Protein AF-A0A812I6J6-F1 (afdb_monomer_lite)

Sequence (814 aa):
MPIHSHSGHFYTEDLEQVRRELLAEGHCPKVVMRSLSEWRCLRLRVRGGEDCVISAFHEDLDVLQAWMGRLGLPYCGQRLAGAASEVFLHLLKARRDPPGSRQALLAEQDHQCKLCAAPITATTCELDHIVPVHQSFAAQAQNLQALCLECHRNKTALESSHATTLESRFSRRAYEQYVESPRLPPLVFKLNSHKPDHICHGIDVVRCRKNGLAHAKFPAPIFCPKDNVEQAREGHLADLTYVRLREDGRWAAFKQLPYVGQGWYAKPAVAYMLEKGLATWSDFVYSLDATAHVDQESVAQALQKMEAAWPEGEEHYAKLSVNALIGLWARNMNLIYTMRTSNHQFDGSGCQHRELFLDAAGGMHWDHIYVTQLLSNRSCRPVHDFVMASEYVAVSRIRDALATVPSRYLKAVKTDCVVFQDLPKKFQGLVDSLVRERHPDGTPVYRCEEVKGLEGQYRIPRIEAEWMCNIDAWKVAEDPVLHCLEGGSLLLTGYPGTGKTHLARQIVTALREEGYKVKIITKTHSSVQNFGMQAETADHWVRSTVRNGYCNIDWLVVEEITQLDTGLWNDIACVSMNRKVKFLLLGDFRQFPAVMDNFAGTPVQRELKHCQLLHDLTDGWHHELTENRRSDPGIFDFLRWLRVDEPREQSLPEAVRAARERFPRQGEPDVSLVISHAHRIRINARDNRRLAPPEAVTIEYTGTGPTTTNMPQTMRVWPGLKLIGVGGRVTKGIYVHVAEVGPEKIVLDGGDSFTHAALLKHTRLCHAITYASCQGLTLEGRVFLCDTESPHFTLKHLYVGSSRATSSELLSVL

InterPro domains:
  IPR002711 HNH endonuclease [PF01844] (113-157)
  IPR003593 AAA+ ATPase domain [SM00382] (486-696)
  IPR003615 HNH nuclease [SM00507] (101-153)
  IPR003615 HNH nuclease [cd00085] (102-156)
  IPR027417 P-loop containing nucleoside triphosphate hydrolase [G3DSA:3.40.50.300] (476-635)
  IPR027417 P-loop containing nucleoside triphosphate hydrolase [SSF52540] (481-806)

Structure (mmCIF, N/CA/C/O backbone):
data_AF-A0A812I6J6-F1
#
_entry.id   AF-A0A812I6J6-F1
#
loop_
_atom_site.group_PDB
_atom_site.id
_atom_site.type_symbol
_atom_site.label_atom_id
_atom_site.label_alt_id
_atom_site.label_comp_id
_atom_site.label_asym_id
_atom_site.label_entity_id
_atom_site.label_seq_id
_atom_site.pdbx_PDB_ins_code
_atom_site.Cartn_x
_atom_site.Cartn_y
_atom_site.Cartn_z
_atom_site.occupancy
_atom_site.B_iso_or_equiv
_atom_site.auth_seq_id
_atom_site.auth_comp_id
_atom_site.auth_asym_id
_atom_site.auth_atom_id
_atom_site.pdbx_PDB_model_num
ATOM 1 N N . MET A 1 1 ? 13.656 41.152 22.441 1.00 35.59 1 MET A N 1
ATOM 2 C CA . MET A 1 1 ? 14.492 41.056 21.218 1.00 35.59 1 MET A CA 1
ATOM 3 C C . MET A 1 1 ? 13.604 40.561 20.090 1.00 35.59 1 MET A C 1
ATOM 5 O O . MET A 1 1 ? 12.736 39.752 20.399 1.00 35.59 1 MET A O 1
ATOM 9 N N . PRO A 1 2 ? 13.747 41.032 18.841 1.00 49.50 2 PRO A N 1
ATOM 10 C CA . PRO A 1 2 ? 12.774 40.698 17.810 1.00 49.50 2 PRO A CA 1
ATOM 11 C C . PRO A 1 2 ? 12.919 39.231 17.379 1.00 49.50 2 PRO A C 1
ATOM 13 O O . PRO A 1 2 ? 13.980 38.811 16.927 1.00 49.50 2 PRO A O 1
ATOM 16 N N . ILE A 1 3 ? 11.853 38.446 17.551 1.00 54.03 3 ILE A N 1
ATOM 17 C CA . ILE A 1 3 ? 11.794 36.988 17.307 1.00 54.03 3 ILE A CA 1
ATOM 18 C C . ILE A 1 3 ? 11.937 36.643 15.804 1.00 54.03 3 ILE A C 1
ATOM 20 O O . ILE A 1 3 ? 12.251 35.513 15.433 1.00 54.03 3 ILE A O 1
ATOM 24 N N . HIS A 1 4 ? 11.761 37.625 14.916 1.00 53.94 4 HIS A N 1
ATOM 25 C CA . HIS A 1 4 ? 11.644 37.446 13.466 1.00 53.94 4 HIS A CA 1
ATOM 26 C C . HIS A 1 4 ? 12.971 37.264 12.696 1.00 53.94 4 HIS A C 1
ATOM 28 O O . HIS A 1 4 ? 12.939 37.006 11.493 1.00 53.94 4 HIS A O 1
ATOM 34 N N . SER A 1 5 ? 14.135 37.374 13.350 1.00 54.62 5 SER A N 1
ATOM 35 C CA . SER A 1 5 ? 15.465 37.277 12.713 1.00 54.62 5 SER A CA 1
ATOM 36 C C . SER A 1 5 ? 16.185 35.936 12.928 1.00 54.62 5 SER A C 1
ATOM 38 O O . SER A 1 5 ? 17.267 35.728 12.376 1.00 54.62 5 SER A O 1
ATOM 40 N N . HIS A 1 6 ? 15.585 35.008 13.679 1.00 64.44 6 HIS A N 1
ATOM 41 C CA . HIS A 1 6 ? 16.165 33.703 13.993 1.00 64.44 6 HIS A CA 1
ATOM 42 C C . HIS A 1 6 ? 15.333 32.557 13.401 1.00 64.44 6 HIS A C 1
ATOM 44 O O . HIS A 1 6 ? 14.109 32.532 13.509 1.00 64.44 6 HIS A O 1
ATOM 50 N N . SER A 1 7 ? 16.007 31.589 12.779 1.00 77.88 7 SER A N 1
ATOM 51 C CA . SER A 1 7 ? 15.409 30.311 12.374 1.00 77.88 7 SER A CA 1
ATOM 52 C C . SER A 1 7 ? 15.052 29.472 13.605 1.00 77.88 7 SER A C 1
ATOM 54 O O . SER A 1 7 ? 15.863 29.373 14.526 1.00 77.88 7 SER A O 1
ATOM 56 N N . GLY A 1 8 ? 13.867 28.852 13.619 1.00 78.88 8 GLY A N 1
ATOM 57 C CA . GLY A 1 8 ? 13.451 27.949 14.696 1.00 78.88 8 GLY A CA 1
ATOM 58 C C . GLY A 1 8 ? 11.965 28.016 15.058 1.00 78.88 8 GLY A C 1
ATOM 59 O O . GLY A 1 8 ? 11.165 28.681 14.396 1.00 78.88 8 GLY A O 1
ATOM 60 N N . HIS A 1 9 ? 11.605 27.297 16.123 1.00 79.62 9 HIS A N 1
ATOM 61 C CA . HIS A 1 9 ? 10.256 27.246 16.686 1.00 79.62 9 HIS A CA 1
ATOM 62 C C . HIS A 1 9 ? 10.150 28.136 17.931 1.00 79.62 9 HIS A C 1
ATOM 64 O O . HIS A 1 9 ? 10.940 27.994 18.862 1.00 79.62 9 HIS A O 1
ATOM 70 N N . PHE A 1 10 ? 9.148 29.014 17.957 1.00 85.31 10 PHE A N 1
ATOM 71 C CA . PHE A 1 10 ? 8.878 29.965 19.037 1.00 85.31 10 PHE A CA 1
ATOM 72 C C . PHE A 1 10 ? 7.425 29.857 19.504 1.00 85.31 10 PHE A C 1
ATOM 74 O O . PHE A 1 10 ? 6.565 29.357 18.773 1.00 85.31 10 PHE A O 1
ATOM 81 N N . TYR A 1 11 ? 7.145 30.356 20.708 1.00 83.44 11 TYR A N 1
ATOM 82 C CA . TYR A 1 11 ? 5.827 30.272 21.336 1.00 83.44 11 TYR A CA 1
ATOM 83 C C . TYR A 1 11 ? 5.370 31.642 21.848 1.00 83.44 11 TYR A C 1
ATOM 85 O O . TYR A 1 11 ? 6.192 32.424 22.318 1.00 83.44 11 TYR A O 1
ATOM 93 N N . THR A 1 12 ? 4.074 31.932 21.729 1.00 85.31 12 THR A N 1
ATOM 94 C CA . THR A 1 12 ? 3.439 33.182 22.186 1.00 85.31 12 THR A CA 1
ATOM 95 C C . THR A 1 12 ? 2.073 32.898 22.805 1.00 85.31 12 THR A C 1
ATOM 97 O O . THR A 1 12 ? 1.396 31.969 22.375 1.00 85.31 12 THR A O 1
ATOM 100 N N . GLU A 1 13 ? 1.644 33.688 23.786 1.00 83.88 13 GLU A N 1
ATOM 101 C CA . GLU A 1 13 ? 0.287 33.604 24.350 1.00 83.88 13 GLU A CA 1
ATOM 102 C C . GLU A 1 13 ? -0.773 34.125 23.369 1.00 83.88 13 GLU A C 1
ATOM 104 O O . GLU A 1 13 ? -1.871 33.579 23.298 1.00 83.88 13 GLU A O 1
ATOM 109 N N . ASP A 1 14 ? -0.415 35.121 22.553 1.00 85.25 14 ASP A N 1
ATOM 110 C CA . ASP A 1 14 ? -1.303 35.736 21.570 1.00 85.25 14 ASP A CA 1
ATOM 111 C C . ASP A 1 14 ? -0.664 35.709 20.170 1.00 85.25 14 ASP A C 1
ATOM 113 O O . ASP A 1 14 ? 0.315 36.405 19.879 1.00 85.25 14 ASP A O 1
ATOM 117 N N . LEU A 1 15 ? -1.202 34.857 19.289 1.00 87.69 15 LEU A N 1
ATOM 118 C CA . LEU A 1 15 ? -0.775 34.787 17.888 1.00 87.69 15 LEU A CA 1
ATOM 119 C C . LEU A 1 15 ? -1.301 35.964 17.061 1.00 87.69 15 LEU A C 1
ATOM 121 O O . LEU A 1 15 ? -0.654 36.348 16.085 1.00 87.69 15 LEU A O 1
ATOM 125 N N . GLU A 1 16 ? -2.463 36.516 17.403 1.00 87.25 16 GLU A N 1
ATOM 126 C CA . GLU A 1 16 ? -3.043 37.639 16.672 1.00 87.25 16 GLU A CA 1
ATOM 127 C C . GLU A 1 16 ? -2.221 38.897 16.892 1.00 87.25 16 GLU A C 1
ATOM 129 O O . GLU A 1 16 ? -1.862 39.564 15.920 1.00 87.25 16 GLU A O 1
ATOM 134 N N . GLN A 1 17 ? -1.859 39.180 18.144 1.00 88.69 17 GLN A N 1
ATOM 135 C CA . GLN A 1 17 ? -1.020 40.325 18.475 1.00 88.69 17 GLN A CA 1
ATOM 136 C C . GLN A 1 17 ? 0.335 40.246 17.762 1.00 88.69 17 GLN A C 1
ATOM 138 O O . GLN A 1 17 ? 0.701 41.179 17.046 1.00 88.69 17 GLN A O 1
ATOM 143 N N . VAL A 1 18 ? 1.037 39.111 17.864 1.00 88.50 18 VAL A N 1
ATOM 144 C CA . VAL A 1 18 ? 2.337 38.931 17.193 1.00 88.50 18 VAL A CA 1
ATOM 145 C C . VAL A 1 18 ? 2.206 39.097 15.680 1.00 88.50 18 VAL A C 1
ATOM 147 O O . VAL A 1 18 ? 3.064 39.695 15.035 1.00 88.50 18 VAL A O 1
ATOM 150 N N . ARG A 1 19 ? 1.112 38.619 15.079 1.00 90.19 19 ARG A N 1
ATOM 151 C CA . ARG A 1 19 ? 0.859 38.833 13.651 1.00 90.19 19 ARG A CA 1
ATOM 152 C C . ARG A 1 19 ? 0.657 40.310 13.310 1.00 90.19 19 ARG A C 1
ATOM 154 O O . ARG A 1 19 ? 1.176 40.753 12.287 1.00 90.19 19 ARG A O 1
ATOM 161 N N . ARG A 1 20 ? -0.097 41.053 14.126 1.00 89.88 20 ARG A N 1
ATOM 162 C CA . ARG A 1 20 ? -0.338 42.494 13.938 1.00 89.88 20 ARG A CA 1
ATOM 163 C C . ARG A 1 20 ? 0.959 43.295 14.044 1.00 89.88 20 ARG A C 1
ATOM 165 O O . ARG A 1 20 ? 1.152 44.217 13.258 1.00 89.88 20 ARG A O 1
ATOM 172 N N . GLU A 1 21 ? 1.847 42.919 14.960 1.00 89.56 21 GLU A N 1
ATOM 173 C CA . GLU A 1 21 ? 3.183 43.512 15.100 1.00 89.56 21 GLU A CA 1
ATOM 174 C C . GLU A 1 21 ? 4.056 43.210 13.873 1.00 89.56 21 GLU A C 1
ATOM 176 O O . GLU A 1 21 ? 4.590 44.129 13.257 1.00 89.56 21 GLU A O 1
ATOM 181 N N . LEU A 1 22 ? 4.108 41.947 13.432 1.00 88.25 22 LEU A N 1
ATOM 182 C CA . LEU A 1 22 ? 4.866 41.547 12.240 1.00 88.25 22 LEU A CA 1
ATOM 183 C C . LEU A 1 22 ? 4.398 42.273 10.969 1.00 88.25 22 LEU A C 1
ATOM 185 O O . LEU A 1 22 ? 5.229 42.697 10.166 1.00 88.25 22 LEU A O 1
ATOM 189 N N . LEU A 1 23 ? 3.084 42.428 10.781 1.00 88.50 23 LEU A N 1
ATOM 190 C CA . LEU A 1 23 ? 2.526 43.153 9.634 1.00 88.50 23 LEU A CA 1
ATOM 191 C C . LEU A 1 23 ? 2.871 44.646 9.677 1.00 88.50 23 LEU A C 1
ATOM 193 O O . LEU A 1 23 ? 3.231 45.201 8.639 1.00 88.50 23 LEU A O 1
ATOM 197 N N . ALA A 1 24 ? 2.834 45.268 10.860 1.00 87.69 24 ALA A N 1
ATOM 198 C CA . ALA A 1 24 ? 3.245 46.661 11.047 1.00 87.69 24 ALA A CA 1
ATOM 199 C C . ALA A 1 24 ? 4.743 46.876 10.747 1.00 87.69 24 ALA A C 1
ATOM 201 O O . ALA A 1 24 ? 5.127 47.916 10.214 1.00 87.69 24 ALA A O 1
ATOM 202 N N . GLU A 1 25 ? 5.584 45.872 11.014 1.00 86.81 25 GLU A N 1
ATOM 203 C CA . GLU A 1 25 ? 7.011 45.850 10.654 1.00 86.81 25 GLU A CA 1
ATOM 204 C C . GLU A 1 25 ? 7.264 45.548 9.157 1.00 86.81 25 GLU A C 1
ATOM 206 O O . GLU A 1 25 ? 8.409 45.540 8.701 1.00 86.81 25 GLU A O 1
ATOM 211 N N . GLY A 1 26 ? 6.212 45.310 8.365 1.00 83.00 26 GLY A N 1
ATOM 212 C CA . GLY A 1 26 ? 6.301 45.011 6.931 1.00 83.00 26 GLY A CA 1
ATOM 213 C C . GLY A 1 26 ? 6.548 43.534 6.601 1.00 83.00 26 GLY A C 1
ATOM 214 O O . GLY A 1 26 ? 6.818 43.189 5.446 1.00 83.00 26 GLY A O 1
ATOM 215 N N . HIS A 1 27 ? 6.447 42.636 7.582 1.00 86.19 27 HIS A N 1
ATOM 216 C CA . HIS A 1 27 ? 6.549 41.194 7.383 1.00 86.19 27 HIS A CA 1
ATOM 217 C C . HIS A 1 27 ? 5.168 40.570 7.148 1.00 86.19 27 HIS A C 1
ATOM 219 O O . HIS A 1 27 ? 4.236 40.778 7.914 1.00 86.19 27 HIS A O 1
ATOM 225 N N . CYS A 1 28 ? 5.033 39.733 6.114 1.00 83.56 28 CYS A N 1
ATOM 226 C CA . CYS A 1 28 ? 3.790 39.011 5.821 1.00 83.56 28 CYS A CA 1
ATOM 227 C C . CYS A 1 28 ? 3.919 37.525 6.217 1.00 83.56 28 CYS A C 1
ATOM 229 O O . CYS A 1 28 ? 4.341 36.705 5.392 1.00 83.56 28 CYS A O 1
ATOM 231 N N . PRO A 1 29 ? 3.625 37.148 7.480 1.00 87.19 29 PRO A N 1
ATOM 232 C CA . PRO A 1 29 ? 3.677 35.754 7.905 1.00 87.19 29 PRO A CA 1
ATOM 233 C C . PRO A 1 29 ? 2.578 34.932 7.232 1.00 87.19 29 PRO A C 1
ATOM 235 O O . PRO A 1 29 ? 1.415 35.333 7.169 1.00 87.19 29 PRO A O 1
ATOM 238 N N . LYS A 1 30 ? 2.919 33.717 6.795 1.00 87.88 30 LYS A N 1
ATOM 239 C CA . LYS A 1 30 ? 1.918 32.740 6.367 1.00 87.88 30 LYS A CA 1
ATOM 240 C C . LYS A 1 30 ? 1.209 32.190 7.600 1.00 87.88 30 LYS A C 1
ATOM 242 O O . LYS A 1 30 ? 1.838 31.533 8.428 1.00 87.88 30 LYS A O 1
ATOM 247 N N . VAL A 1 31 ? -0.100 32.393 7.690 1.00 87.62 31 VAL A N 1
ATOM 248 C CA . VAL A 1 31 ? -0.912 31.814 8.767 1.00 87.62 31 VAL A CA 1
ATOM 249 C C . VAL A 1 31 ? -1.293 30.385 8.411 1.00 87.62 31 VAL A C 1
ATOM 251 O O . VAL A 1 31 ? -1.862 30.110 7.352 1.00 87.62 31 VAL A O 1
ATOM 254 N N . VAL A 1 32 ? -0.943 29.454 9.291 1.00 84.50 32 VAL A N 1
ATOM 255 C CA . VAL A 1 32 ? -1.346 28.054 9.191 1.00 84.50 32 VAL A CA 1
ATOM 256 C C . VAL A 1 32 ? -2.582 27.877 10.057 1.00 84.50 32 VAL A C 1
ATOM 258 O O . VAL A 1 32 ? -2.524 28.109 11.259 1.00 84.50 32 VAL A O 1
ATOM 261 N N . MET A 1 33 ? -3.695 27.458 9.464 1.00 82.12 33 MET A N 1
ATOM 262 C CA . MET A 1 33 ? -4.979 27.313 10.155 1.00 82.12 33 MET A CA 1
ATOM 263 C C . MET A 1 33 ? -5.267 25.852 10.536 1.00 82.12 33 MET A C 1
ATOM 265 O O . MET A 1 33 ? -4.796 24.924 9.873 1.00 82.12 33 MET A O 1
ATOM 269 N N . ARG A 1 34 ? -6.043 25.642 11.608 1.00 75.81 34 ARG A N 1
ATOM 270 C CA . ARG A 1 34 ? -6.579 24.329 12.030 1.00 75.81 34 ARG A CA 1
ATOM 271 C C . ARG A 1 34 ? -8.041 24.153 11.629 1.00 75.81 34 ARG A C 1
ATOM 273 O O . ARG A 1 34 ? -8.443 23.057 11.249 1.00 75.81 34 ARG A O 1
ATOM 280 N N . SER A 1 35 ? -8.812 25.228 11.730 1.00 77.06 35 SER A N 1
ATOM 281 C CA . SER A 1 35 ? -10.227 25.310 11.371 1.00 77.06 35 SER A CA 1
ATOM 282 C C . SER A 1 35 ? -10.505 26.666 10.714 1.00 77.06 35 SER A C 1
ATOM 284 O O . SER A 1 35 ? -9.584 27.457 10.523 1.00 77.06 35 SER A O 1
ATOM 286 N N . LEU A 1 36 ? -11.770 26.955 10.399 1.00 77.50 36 LEU A N 1
ATOM 287 C CA . LEU A 1 36 ? -12.189 28.285 9.941 1.00 77.50 36 LEU A CA 1
ATOM 288 C C . LEU A 1 36 ? -11.882 29.407 10.944 1.00 77.50 36 LEU A C 1
ATOM 290 O O . LEU A 1 36 ? -11.767 30.548 10.522 1.00 77.50 36 LEU A O 1
ATOM 294 N N . SER A 1 37 ? -11.755 29.090 12.234 1.00 75.50 37 SER A N 1
ATOM 295 C CA . SER A 1 37 ? -11.634 30.079 13.311 1.00 75.50 37 SER A CA 1
ATOM 296 C C . SER A 1 37 ? -10.385 29.914 14.177 1.00 75.50 37 SER A C 1
ATOM 298 O O . SER A 1 37 ? -10.113 30.765 15.010 1.00 75.50 37 SER A O 1
ATOM 300 N N . GLU A 1 38 ? -9.628 28.821 14.035 1.00 79.75 38 GLU A N 1
ATOM 301 C CA . GLU A 1 38 ? -8.496 28.517 14.915 1.00 79.75 38 GLU A CA 1
ATOM 302 C C . GLU A 1 38 ? -7.171 28.511 14.145 1.00 79.75 38 GLU A C 1
ATOM 304 O O . GLU A 1 38 ? -6.999 27.774 13.164 1.00 79.75 38 GLU A O 1
ATOM 309 N N . TRP A 1 39 ? -6.201 29.297 14.618 1.00 84.56 39 TRP A N 1
ATOM 310 C CA . TRP A 1 39 ? -4.853 29.351 14.055 1.00 84.56 39 TRP A CA 1
ATOM 311 C C . TRP A 1 39 ? -3.954 28.289 14.701 1.00 84.56 39 TRP A C 1
ATOM 313 O O . TRP A 1 39 ? -4.022 28.013 15.897 1.00 84.56 39 TRP A O 1
ATOM 323 N N . ARG A 1 40 ? -3.092 27.664 13.897 1.00 82.25 40 ARG A N 1
ATOM 324 C CA . ARG A 1 40 ? -2.057 26.733 14.366 1.00 82.25 40 ARG A CA 1
ATOM 325 C C . ARG A 1 40 ? -0.779 27.480 14.730 1.00 82.25 40 ARG A C 1
ATOM 327 O O . ARG A 1 40 ? -0.250 27.277 15.816 1.00 82.25 40 ARG A O 1
ATOM 334 N N . CYS A 1 41 ? -0.250 28.237 13.772 1.00 86.56 41 CYS A N 1
ATOM 335 C CA . CYS A 1 41 ? 1.015 28.952 13.885 1.00 86.56 41 CYS A CA 1
ATOM 336 C C . CYS A 1 41 ? 1.170 29.994 12.768 1.00 86.56 41 CYS A C 1
ATOM 338 O O . CYS A 1 41 ? 0.502 29.927 11.730 1.00 86.56 41 CYS A O 1
ATOM 340 N N . LEU A 1 42 ? 2.094 30.928 12.974 1.00 88.81 42 LEU A N 1
ATOM 341 C CA . LEU A 1 42 ? 2.597 31.863 11.972 1.00 88.81 42 LEU A CA 1
ATOM 342 C C . LEU A 1 42 ? 3.928 31.342 11.435 1.00 88.81 42 LEU A C 1
ATOM 344 O O . LEU A 1 42 ? 4.784 30.916 12.208 1.00 88.81 42 LEU A O 1
ATOM 348 N N . ARG A 1 43 ? 4.114 31.373 10.114 1.00 88.25 43 ARG A N 1
ATOM 349 C CA . ARG A 1 43 ? 5.341 30.912 9.456 1.00 88.25 43 ARG A CA 1
ATOM 350 C C . ARG A 1 43 ? 5.962 32.027 8.623 1.00 88.25 43 ARG A C 1
ATOM 352 O O . ARG A 1 43 ? 5.344 32.521 7.680 1.00 88.25 43 ARG A O 1
ATOM 359 N N . LEU A 1 44 ? 7.200 32.377 8.948 1.00 87.06 44 LEU A N 1
ATOM 360 C CA . LEU A 1 44 ? 8.018 33.370 8.256 1.00 87.06 44 LEU A CA 1
ATOM 361 C C . LEU A 1 44 ? 9.185 32.672 7.559 1.00 87.06 44 LEU A C 1
ATOM 363 O O . LEU A 1 44 ? 9.890 31.865 8.163 1.00 87.06 44 LEU A O 1
ATOM 367 N N . ARG A 1 45 ? 9.405 32.986 6.281 1.00 81.81 45 ARG A N 1
ATOM 368 C CA . ARG A 1 45 ? 10.529 32.427 5.526 1.00 81.81 45 ARG A CA 1
ATOM 369 C C . ARG A 1 45 ? 11.788 33.253 5.777 1.00 81.81 45 ARG A C 1
ATOM 371 O O . ARG A 1 45 ? 11.835 34.421 5.400 1.00 81.81 45 ARG A O 1
ATOM 378 N N . VAL A 1 46 ? 12.812 32.631 6.354 1.00 79.31 46 VAL A N 1
ATOM 379 C CA . VAL A 1 46 ? 14.118 33.257 6.609 1.00 79.31 46 VAL A CA 1
ATOM 380 C C . VAL A 1 46 ? 15.060 32.938 5.442 1.00 79.31 46 VAL A C 1
ATOM 382 O O . VAL A 1 46 ? 15.134 31.798 4.982 1.00 79.31 46 VAL A O 1
ATOM 385 N N . ARG A 1 47 ? 15.771 33.935 4.895 1.00 72.69 47 ARG A N 1
ATOM 386 C CA . ARG A 1 47 ? 16.718 33.706 3.785 1.00 72.69 47 ARG A CA 1
ATOM 387 C C . ARG A 1 47 ? 17.947 32.943 4.289 1.00 72.69 47 ARG A C 1
ATOM 389 O O . ARG A 1 47 ? 18.660 33.445 5.146 1.00 72.69 47 ARG A O 1
ATOM 396 N N . GLY A 1 48 ? 18.224 31.774 3.705 1.00 65.94 48 GLY A N 1
ATOM 397 C CA . GLY A 1 48 ? 19.436 30.992 3.989 1.00 65.94 48 GLY A CA 1
ATOM 398 C C . GLY A 1 48 ? 19.379 30.107 5.242 1.00 65.94 48 GLY A C 1
ATOM 399 O O . GLY A 1 48 ? 20.408 29.547 5.605 1.00 65.94 48 GLY A O 1
ATOM 400 N N . GLY A 1 49 ? 18.206 29.955 5.872 1.00 68.50 49 GLY A N 1
ATOM 401 C CA . GLY A 1 49 ? 17.987 29.103 7.048 1.00 68.50 49 GLY A CA 1
ATOM 402 C C . GLY A 1 49 ? 16.608 28.432 7.048 1.00 68.50 49 GLY A C 1
ATOM 403 O O . GLY A 1 49 ? 15.865 28.526 6.070 1.00 68.50 49 GLY A O 1
ATOM 404 N N . GLU A 1 50 ? 16.269 27.736 8.136 1.00 76.62 50 GLU A N 1
ATOM 405 C CA . GLU A 1 50 ? 14.928 27.167 8.338 1.00 76.62 50 GLU A CA 1
ATOM 406 C C . GLU A 1 50 ? 13.886 28.271 8.581 1.00 76.62 50 GLU A C 1
ATOM 408 O O . GLU A 1 50 ? 14.219 29.370 9.038 1.00 76.62 50 GLU A O 1
ATOM 413 N N . ASP A 1 51 ? 12.617 27.988 8.275 1.00 83.06 51 ASP A N 1
ATOM 414 C CA . ASP A 1 51 ? 11.529 28.943 8.497 1.00 83.06 51 ASP A CA 1
ATOM 415 C C . ASP A 1 51 ? 11.350 29.223 10.004 1.00 83.06 51 ASP A C 1
ATOM 417 O O . ASP A 1 51 ? 11.452 28.318 10.830 1.00 83.06 51 ASP A O 1
ATOM 421 N N . CYS A 1 52 ? 11.043 30.471 10.362 1.00 86.56 52 CYS A N 1
ATOM 422 C CA . CYS A 1 52 ? 10.649 30.846 11.719 1.00 86.56 52 CYS A CA 1
ATOM 423 C C . CYS A 1 52 ? 9.165 30.502 11.914 1.00 86.56 52 CYS A C 1
ATOM 425 O O . CYS A 1 52 ? 8.307 30.964 11.153 1.00 86.56 52 CYS A O 1
ATOM 427 N N . VAL A 1 53 ? 8.862 29.647 12.895 1.00 86.31 53 VAL A N 1
ATOM 428 C CA . VAL A 1 53 ? 7.506 29.158 13.178 1.00 86.31 53 VAL A CA 1
ATOM 429 C C . VAL A 1 53 ? 7.096 29.570 14.586 1.00 86.31 53 VAL A C 1
ATOM 431 O O . VAL A 1 53 ? 7.637 29.060 15.561 1.00 86.31 53 VAL A O 1
ATOM 434 N N . ILE A 1 54 ? 6.098 30.444 14.698 1.00 87.56 54 ILE A N 1
ATOM 435 C CA . ILE A 1 54 ? 5.580 30.951 15.975 1.00 87.56 54 ILE A CA 1
ATOM 436 C C . ILE A 1 54 ? 4.233 30.277 16.253 1.00 87.56 54 ILE A C 1
ATOM 438 O O . ILE A 1 54 ? 3.296 30.433 15.471 1.00 87.56 54 ILE A O 1
ATOM 442 N N . SER A 1 55 ? 4.130 29.504 17.331 1.00 84.88 55 SER A N 1
ATOM 443 C CA . SER A 1 55 ? 2.916 28.767 17.720 1.00 84.88 55 SER A CA 1
ATOM 444 C C . SER A 1 55 ? 2.295 29.342 18.994 1.00 84.88 55 SER A C 1
ATOM 446 O O . SER A 1 55 ? 2.984 29.979 19.783 1.00 84.88 55 SER A O 1
ATOM 448 N N . ALA A 1 56 ? 0.998 29.120 19.209 1.00 80.19 56 ALA A N 1
ATOM 449 C CA . ALA A 1 56 ? 0.350 29.529 20.454 1.00 80.19 56 ALA A CA 1
ATOM 450 C C . ALA A 1 56 ? 0.843 28.679 21.636 1.00 80.19 56 ALA A C 1
ATOM 452 O O . ALA A 1 56 ? 1.057 27.469 21.483 1.00 80.19 56 ALA A O 1
ATOM 453 N N . PHE A 1 57 ? 0.977 29.300 22.806 1.00 78.12 57 PHE A N 1
ATOM 454 C CA . PHE A 1 57 ? 1.141 28.603 24.071 1.00 78.12 57 PHE A CA 1
ATOM 455 C C . PHE A 1 57 ? -0.133 27.803 24.372 1.00 78.12 57 PHE A C 1
ATOM 457 O O . PHE A 1 57 ? -1.246 28.208 24.034 1.00 78.12 57 PHE A O 1
ATOM 464 N N . HIS A 1 58 ? 0.031 26.632 24.974 1.00 75.62 58 HIS A N 1
ATOM 465 C CA . HIS A 1 58 ? -1.083 25.848 25.499 1.00 75.62 58 HIS A CA 1
ATOM 466 C C . HIS A 1 58 ? -0.628 25.164 26.783 1.00 75.62 58 HIS A C 1
ATOM 468 O O . HIS A 1 58 ? 0.566 24.914 26.937 1.00 75.62 58 HIS A O 1
ATOM 474 N N . GLU A 1 59 ? -1.577 24.888 27.676 1.00 76.31 59 GLU A N 1
ATOM 475 C CA . GLU A 1 59 ? -1.336 24.449 29.061 1.00 76.31 59 GLU A CA 1
ATOM 476 C C . GLU A 1 59 ? -0.376 23.248 29.160 1.00 76.31 59 GLU A C 1
ATOM 478 O O . GLU A 1 59 ? 0.459 23.200 30.057 1.00 76.31 59 GLU A O 1
ATOM 483 N N . ASP A 1 60 ? -0.406 22.344 28.177 1.00 83.06 60 ASP A N 1
ATOM 484 C CA . ASP A 1 60 ? 0.371 21.098 28.191 1.00 83.06 60 ASP A CA 1
ATOM 485 C C . ASP A 1 60 ? 1.779 21.228 27.568 1.00 83.06 60 ASP A C 1
ATOM 487 O O . ASP A 1 60 ? 2.478 20.223 27.416 1.00 83.06 60 ASP A O 1
ATOM 491 N N . LEU A 1 61 ? 2.206 22.426 27.142 1.00 84.88 61 LEU A N 1
ATOM 492 C CA . LEU A 1 61 ? 3.428 22.614 26.343 1.00 84.88 61 LEU A CA 1
ATOM 493 C C . LEU A 1 61 ? 4.675 22.046 27.018 1.00 84.88 61 LEU A C 1
ATOM 495 O O . LEU A 1 61 ? 5.373 21.230 26.411 1.00 84.88 61 LEU A O 1
ATOM 499 N N . ASP A 1 62 ? 4.941 22.460 28.254 1.00 87.69 62 ASP A N 1
ATOM 500 C CA . ASP A 1 62 ? 6.154 22.072 28.977 1.00 87.69 62 ASP A CA 1
ATOM 501 C C . ASP A 1 62 ? 6.184 20.559 29.227 1.00 87.69 62 ASP A C 1
ATOM 503 O O . ASP A 1 62 ? 7.218 19.905 29.053 1.00 87.69 62 ASP A O 1
ATOM 507 N N . VAL A 1 63 ? 5.020 19.982 29.545 1.00 91.69 63 VAL A N 1
ATOM 508 C CA . VAL A 1 63 ? 4.848 18.545 29.787 1.00 91.69 63 VAL A CA 1
ATOM 509 C C . VAL A 1 63 ? 5.100 17.743 28.507 1.00 91.69 63 VAL A C 1
ATOM 511 O O . VAL A 1 63 ? 5.863 16.772 28.523 1.00 91.69 63 VAL A O 1
ATOM 514 N N . LEU A 1 64 ? 4.519 18.160 27.376 1.00 90.94 64 LEU A N 1
ATOM 515 C CA . LEU A 1 64 ? 4.705 17.495 26.082 1.00 90.94 64 LEU A CA 1
ATOM 516 C C . LEU A 1 64 ? 6.140 17.620 25.571 1.00 90.94 64 LEU A C 1
ATOM 518 O O . LEU A 1 64 ? 6.691 16.645 25.055 1.00 90.94 64 LEU A O 1
ATOM 522 N N . GLN A 1 65 ? 6.763 18.787 25.745 1.00 90.88 65 GLN A N 1
ATOM 523 C CA . GLN A 1 65 ? 8.157 19.004 25.375 1.00 90.88 65 GLN A CA 1
ATOM 524 C C . GLN A 1 65 ? 9.098 18.117 26.199 1.00 90.88 65 GLN A C 1
ATOM 526 O O . GLN A 1 65 ? 9.979 17.467 25.627 1.00 90.88 65 GLN A O 1
ATOM 531 N N . ALA A 1 66 ? 8.895 18.035 27.517 1.00 92.62 66 ALA A N 1
ATOM 532 C CA . ALA A 1 66 ? 9.674 17.158 28.388 1.00 92.62 66 ALA A CA 1
ATOM 533 C C . ALA A 1 66 ? 9.499 15.677 28.013 1.00 92.62 66 ALA A C 1
ATOM 535 O O . ALA A 1 66 ? 10.480 14.933 27.918 1.00 92.62 66 ALA A O 1
ATOM 536 N N . TRP A 1 67 ? 8.260 15.250 27.756 1.00 95.06 67 TRP A N 1
ATOM 537 C CA . TRP A 1 67 ? 7.937 13.878 27.372 1.00 95.06 67 TRP A CA 1
ATOM 538 C C . TRP A 1 67 ? 8.543 13.475 26.019 1.00 95.06 67 TRP A C 1
ATOM 540 O O . TRP A 1 67 ? 9.228 12.453 25.932 1.00 95.06 67 TRP A O 1
ATOM 550 N N . MET A 1 68 ? 8.369 14.292 24.972 1.00 94.19 68 MET A N 1
ATOM 551 C CA . MET A 1 68 ? 8.965 14.028 23.655 1.00 94.19 68 MET A CA 1
ATOM 552 C C . MET A 1 68 ? 10.499 14.058 23.707 1.00 94.19 68 MET A C 1
ATOM 554 O O . MET A 1 68 ? 11.146 13.210 23.088 1.00 94.19 68 MET A O 1
ATOM 558 N N . GLY A 1 69 ? 11.082 14.953 24.514 1.00 93.19 69 GLY A N 1
ATOM 559 C CA . GLY A 1 69 ? 12.526 15.022 24.738 1.00 93.19 69 GLY A CA 1
ATOM 560 C C . GLY A 1 69 ? 13.108 13.732 25.327 1.00 93.19 69 GLY A C 1
ATOM 561 O O . GLY A 1 69 ? 14.121 13.238 24.831 1.00 93.19 69 GLY A O 1
ATOM 562 N N . ARG A 1 70 ? 12.435 13.117 26.314 1.00 94.50 70 ARG A N 1
ATOM 563 C CA . ARG A 1 70 ? 12.829 11.806 26.882 1.00 94.50 70 ARG A CA 1
ATOM 564 C C . ARG A 1 70 ? 12.797 10.669 25.858 1.00 94.50 70 ARG A C 1
ATOM 566 O O . ARG A 1 70 ? 13.516 9.684 26.005 1.00 94.50 70 ARG A O 1
ATOM 573 N N . LEU A 1 71 ? 11.975 10.813 24.823 1.00 93.00 71 LEU A N 1
ATOM 574 C CA . LEU A 1 71 ? 11.822 9.855 23.729 1.00 93.00 71 LEU A CA 1
ATOM 575 C C . LEU A 1 71 ? 12.706 10.184 22.514 1.00 93.00 71 LEU A C 1
ATOM 577 O O . LEU A 1 71 ? 12.671 9.456 21.523 1.00 93.00 71 LEU A O 1
ATOM 581 N N . GLY A 1 72 ? 13.519 11.245 22.590 1.00 91.31 72 GLY A N 1
ATOM 582 C CA . GLY A 1 72 ? 14.447 11.646 21.532 1.00 91.31 72 GLY A CA 1
ATOM 583 C C . GLY A 1 72 ? 13.784 12.328 20.333 1.00 91.31 72 GLY A C 1
ATOM 584 O O . GLY A 1 72 ? 14.345 12.302 19.237 1.00 91.31 72 GLY A O 1
ATOM 585 N N . LEU A 1 73 ? 12.599 12.919 20.515 1.00 91.50 73 LEU A N 1
ATOM 586 C CA . LEU A 1 73 ? 11.874 13.643 19.472 1.00 91.50 73 LEU A CA 1
ATOM 587 C C . LEU A 1 73 ? 11.797 15.145 19.778 1.00 91.50 73 LEU A C 1
ATOM 589 O O . LEU A 1 73 ? 11.538 15.523 20.923 1.00 91.50 73 LEU A O 1
ATOM 593 N N . PRO A 1 74 ? 11.978 16.017 18.770 1.00 89.12 74 PRO A N 1
ATOM 594 C CA . PRO A 1 74 ? 11.787 17.447 18.948 1.00 89.12 74 PRO A CA 1
ATOM 595 C C . PRO A 1 74 ? 10.296 17.782 19.068 1.00 89.12 74 PRO A C 1
ATOM 597 O O . PRO A 1 74 ? 9.463 17.288 18.307 1.00 89.12 74 PRO A O 1
ATOM 600 N N . TYR A 1 75 ? 9.964 18.664 20.006 1.00 86.69 75 TYR A N 1
ATOM 601 C CA . TYR A 1 75 ? 8.627 19.233 20.112 1.00 86.69 75 TYR A CA 1
ATOM 602 C C . TYR A 1 75 ? 8.497 20.455 19.189 1.00 86.69 75 TYR A C 1
ATOM 604 O O . TYR A 1 75 ? 9.291 21.393 19.256 1.00 86.69 75 TYR A O 1
ATOM 612 N N . CYS A 1 76 ? 7.486 20.442 18.323 1.00 82.81 76 CYS A N 1
ATOM 613 C CA . CYS A 1 76 ? 7.257 21.419 17.254 1.00 82.81 76 CYS A CA 1
ATOM 614 C C . CYS A 1 76 ? 5.845 22.038 17.325 1.00 82.81 76 CYS A C 1
ATOM 616 O O . CYS A 1 76 ? 5.243 22.346 16.289 1.00 82.81 76 CYS A O 1
ATOM 618 N N . GLY A 1 77 ? 5.278 22.187 18.529 1.00 78.19 77 GLY A N 1
ATOM 619 C CA . GLY A 1 77 ? 3.947 22.779 18.725 1.00 78.19 77 GLY A CA 1
ATOM 620 C C . GLY A 1 77 ? 2.770 21.833 18.440 1.00 78.19 77 GLY A C 1
ATOM 621 O O . GLY A 1 77 ? 1.678 22.288 18.074 1.00 78.19 77 GLY A O 1
ATOM 622 N N . GLN A 1 78 ? 2.981 20.513 18.508 1.00 84.38 78 GLN A N 1
ATOM 623 C CA . GLN A 1 78 ? 1.921 19.515 18.351 1.00 84.38 78 GLN A CA 1
ATOM 624 C C . GLN A 1 78 ? 1.010 19.487 19.591 1.00 84.38 78 GLN A C 1
ATOM 626 O O . GLN A 1 78 ? 1.481 19.531 20.715 1.00 84.38 78 GLN A O 1
ATOM 631 N N . ARG A 1 79 ? -0.304 19.307 19.412 1.00 86.12 79 ARG A N 1
ATOM 632 C CA . ARG A 1 79 ? -1.195 18.941 20.534 1.00 86.12 79 ARG A CA 1
ATOM 633 C C . ARG A 1 79 ? -0.994 17.477 20.931 1.00 86.12 79 ARG A C 1
ATOM 635 O O . ARG A 1 79 ? -0.536 16.691 20.100 1.00 86.12 79 ARG A O 1
ATOM 642 N N . LEU A 1 80 ? -1.471 17.092 22.119 1.00 89.88 80 LEU A N 1
ATOM 643 C CA . LEU A 1 80 ? -1.385 15.732 22.675 1.00 89.88 80 LEU A CA 1
ATOM 644 C C . LEU A 1 80 ? -1.640 14.611 21.648 1.00 89.88 80 LEU A C 1
ATOM 646 O O . LEU A 1 80 ? -0.831 13.701 21.530 1.00 89.88 80 LEU A O 1
ATOM 650 N N . ALA A 1 81 ? -2.720 14.686 20.859 1.00 89.06 81 ALA A N 1
ATOM 651 C CA . ALA A 1 81 ? -3.042 13.657 19.859 1.00 89.06 81 ALA A CA 1
ATOM 652 C C . ALA A 1 81 ? -1.989 13.547 18.738 1.00 89.06 81 ALA A C 1
ATOM 654 O O . ALA A 1 81 ? -1.633 12.449 18.314 1.00 89.06 81 ALA A O 1
ATOM 655 N N . GLY A 1 82 ? -1.495 14.692 18.253 1.00 88.12 82 GLY A N 1
ATOM 656 C CA . GLY A 1 82 ? -0.473 14.750 17.208 1.00 88.12 82 GLY A CA 1
ATOM 657 C C . GLY A 1 82 ? 0.892 14.304 17.729 1.00 88.12 82 GLY A C 1
ATOM 658 O O . GLY A 1 82 ? 1.542 13.490 17.080 1.00 88.12 82 GLY A O 1
ATOM 659 N N . ALA A 1 83 ? 1.271 14.767 18.925 1.00 91.44 83 ALA A N 1
ATOM 660 C CA . ALA A 1 83 ? 2.484 14.341 19.618 1.00 91.44 83 ALA A CA 1
ATOM 661 C C . ALA A 1 83 ? 2.469 12.826 19.876 1.00 91.44 83 ALA A C 1
ATOM 663 O O . ALA A 1 83 ? 3.424 12.134 19.533 1.00 91.44 83 ALA A O 1
ATOM 664 N N . ALA A 1 84 ? 1.353 12.288 20.383 1.00 93.62 84 ALA A N 1
ATOM 665 C CA . ALA A 1 84 ? 1.183 10.855 20.601 1.00 93.62 84 ALA A CA 1
ATOM 666 C C . ALA A 1 84 ? 1.289 10.047 19.305 1.00 93.62 84 ALA A C 1
ATOM 668 O O . ALA A 1 84 ? 1.942 9.009 19.296 1.00 93.62 84 ALA A O 1
ATOM 669 N N . SER A 1 85 ? 0.715 10.528 18.198 1.00 91.88 85 SER A N 1
ATOM 670 C CA . SER A 1 85 ? 0.840 9.853 16.901 1.00 91.88 85 SER A CA 1
ATOM 671 C C . SER A 1 85 ? 2.276 9.840 16.385 1.00 91.88 85 SER A C 1
ATOM 673 O O . SER A 1 85 ? 2.719 8.827 15.849 1.00 91.88 85 SER A O 1
ATOM 675 N N . GLU A 1 86 ? 3.002 10.947 16.530 1.00 91.75 86 GLU A N 1
ATOM 676 C CA . GLU A 1 86 ? 4.390 11.061 16.083 1.00 91.75 86 GLU A CA 1
ATOM 677 C C . GLU A 1 86 ? 5.327 10.181 16.919 1.00 91.75 86 GLU A C 1
ATOM 679 O O . GLU A 1 86 ? 6.105 9.405 16.360 1.00 91.75 86 GLU A O 1
ATOM 684 N N . VAL A 1 87 ? 5.186 10.236 18.247 1.00 94.19 87 VAL A N 1
ATOM 685 C CA . VAL A 1 87 ? 5.891 9.363 19.194 1.00 94.19 87 VAL A CA 1
ATOM 686 C C . VAL A 1 87 ? 5.609 7.896 18.893 1.00 94.19 87 VAL A C 1
ATOM 688 O O . VAL A 1 87 ? 6.541 7.103 18.759 1.00 94.19 87 VAL A O 1
ATOM 691 N N . PHE A 1 88 ? 4.336 7.529 18.746 1.00 93.56 88 PHE A N 1
ATOM 692 C CA . PHE A 1 88 ? 3.946 6.144 18.516 1.00 93.56 88 PHE A CA 1
ATOM 693 C C . PHE A 1 88 ? 4.536 5.606 17.207 1.00 93.56 88 PHE A C 1
ATOM 695 O O . PHE A 1 88 ? 5.171 4.553 17.206 1.00 93.56 88 PHE A O 1
ATOM 702 N N . LEU A 1 89 ? 4.433 6.362 16.107 1.00 90.94 89 LEU A N 1
ATOM 703 C CA . LEU A 1 89 ? 5.043 5.983 14.829 1.00 90.94 89 LEU A CA 1
ATOM 704 C C . LEU A 1 89 ? 6.575 5.949 14.890 1.00 90.94 89 LEU A C 1
ATOM 706 O O . LEU A 1 89 ? 7.183 5.119 14.223 1.00 90.94 89 LEU A O 1
ATOM 710 N N . HIS A 1 90 ? 7.219 6.826 15.665 1.00 91.31 90 HIS A N 1
ATOM 711 C CA . HIS A 1 90 ? 8.669 6.783 15.861 1.00 91.31 90 HIS A CA 1
ATOM 712 C C . HIS A 1 90 ? 9.107 5.504 16.581 1.00 91.31 90 HIS A C 1
ATOM 714 O O . HIS A 1 90 ? 10.059 4.858 16.149 1.00 91.31 90 HIS A O 1
ATOM 720 N N . LEU A 1 91 ? 8.396 5.126 17.646 1.00 92.12 91 LEU A N 1
ATOM 721 C CA . LEU A 1 91 ? 8.691 3.933 18.441 1.00 92.12 91 LEU A CA 1
ATOM 722 C C . LEU A 1 91 ? 8.386 2.627 17.700 1.00 92.12 91 LEU A C 1
ATOM 724 O O . LEU A 1 91 ? 9.009 1.611 17.998 1.00 92.12 91 LEU A O 1
ATOM 728 N N . LEU A 1 92 ? 7.469 2.661 16.730 1.00 91.06 92 LEU A N 1
ATOM 729 C CA . LEU A 1 92 ? 7.149 1.525 15.868 1.00 91.06 92 LEU A CA 1
ATOM 730 C C . LEU A 1 92 ? 8.203 1.234 14.797 1.00 91.06 92 LEU A C 1
ATOM 732 O O . LEU A 1 92 ? 8.193 0.138 14.243 1.00 91.06 92 LEU A O 1
ATOM 736 N N . LYS A 1 93 ? 9.088 2.182 14.468 1.00 88.69 93 LYS A N 1
ATOM 737 C CA . LYS A 1 93 ? 10.087 1.988 13.407 1.00 88.69 93 LYS A CA 1
ATOM 738 C C . LYS A 1 93 ? 11.112 0.932 13.803 1.00 88.69 93 LYS A C 1
ATOM 740 O O . LYS A 1 93 ? 11.701 1.003 14.885 1.00 88.69 93 LYS A O 1
ATOM 745 N N . ALA A 1 94 ? 11.388 0.015 12.880 1.00 86.88 94 ALA A N 1
ATOM 746 C CA . ALA A 1 94 ? 12.481 -0.931 13.033 1.00 86.88 94 ALA A CA 1
ATOM 747 C C . ALA A 1 94 ? 13.836 -0.228 13.156 1.00 86.88 94 ALA A C 1
ATOM 749 O O . ALA A 1 94 ? 14.131 0.768 12.485 1.00 86.88 94 ALA A O 1
ATOM 750 N N . ARG A 1 95 ? 14.684 -0.783 14.021 1.00 84.44 95 ARG A N 1
ATOM 751 C CA . ARG A 1 95 ? 16.110 -0.461 14.092 1.00 84.44 95 ARG A CA 1
ATOM 752 C C . ARG A 1 95 ? 16.868 -1.617 13.469 1.00 84.44 95 ARG A C 1
ATOM 754 O O . ARG A 1 95 ? 16.458 -2.754 13.628 1.00 84.44 95 ARG A O 1
ATOM 761 N N . ARG A 1 96 ? 17.961 -1.324 12.767 1.00 82.31 96 ARG A N 1
ATOM 762 C CA . ARG A 1 96 ? 18.777 -2.370 12.140 1.00 82.31 96 ARG A CA 1
ATOM 763 C C . ARG A 1 96 ? 19.291 -3.328 13.203 1.00 82.31 96 ARG A C 1
ATOM 765 O O . ARG A 1 96 ? 19.977 -2.883 14.127 1.00 82.31 96 ARG A O 1
ATOM 772 N N . ASP A 1 97 ? 18.990 -4.606 13.030 1.00 75.81 97 ASP A N 1
ATOM 773 C CA . ASP A 1 97 ? 19.609 -5.640 13.845 1.00 75.81 97 ASP A CA 1
ATOM 774 C C . ASP A 1 97 ? 21.105 -5.732 13.506 1.00 75.81 97 ASP A C 1
ATOM 776 O O . ASP A 1 97 ? 21.518 -5.405 12.382 1.00 75.81 97 ASP A O 1
ATOM 780 N N . PRO A 1 98 ? 21.955 -6.153 14.461 1.00 70.06 98 PRO A N 1
ATOM 781 C CA . PRO A 1 98 ? 23.323 -6.521 14.141 1.00 70.06 98 PRO A CA 1
ATOM 782 C C . PRO A 1 98 ? 23.296 -7.552 13.006 1.00 70.06 98 PRO A C 1
ATOM 784 O O . PRO A 1 98 ? 22.489 -8.484 13.062 1.00 70.06 98 PRO A O 1
ATOM 787 N N . PRO A 1 99 ? 24.140 -7.414 11.969 1.00 64.75 99 PRO A N 1
ATOM 788 C CA . PRO A 1 99 ? 24.117 -8.349 10.858 1.00 64.75 99 PRO A CA 1
ATOM 789 C C . PRO A 1 99 ? 24.348 -9.768 11.390 1.00 64.75 99 PRO A C 1
ATOM 791 O O . PRO A 1 99 ? 25.327 -10.015 12.098 1.00 64.75 99 PRO A O 1
ATOM 794 N N . GLY A 1 100 ? 23.444 -10.692 11.050 1.00 67.69 100 GLY A N 1
ATOM 795 C CA . GLY A 1 100 ? 23.632 -12.116 11.322 1.00 67.69 100 GLY A CA 1
ATOM 796 C C . GLY A 1 100 ? 24.912 -12.654 10.670 1.00 67.69 100 GLY A C 1
ATOM 797 O O . GLY A 1 100 ? 25.610 -11.953 9.930 1.00 67.69 100 GLY A O 1
ATOM 798 N N . SER A 1 101 ? 25.242 -13.925 10.915 1.00 79.19 101 SER A N 1
ATOM 799 C CA . SER A 1 101 ? 26.441 -14.530 10.320 1.00 79.19 101 SER A CA 1
ATOM 800 C C . SER A 1 101 ? 26.361 -14.522 8.787 1.00 79.19 101 SER A C 1
ATOM 802 O O . SER A 1 101 ? 25.637 -15.312 8.183 1.00 79.19 101 SER A O 1
ATOM 804 N N . ARG A 1 102 ? 27.156 -13.650 8.146 1.00 85.75 102 ARG A N 1
ATOM 805 C CA . ARG A 1 102 ? 27.288 -13.553 6.679 1.00 85.75 102 ARG A CA 1
ATOM 806 C C . ARG A 1 102 ? 27.602 -14.909 6.043 1.00 85.75 102 ARG A C 1
ATOM 808 O O . ARG A 1 102 ? 27.122 -15.197 4.954 1.00 85.75 102 ARG A O 1
ATOM 815 N N . GLN A 1 103 ? 28.394 -15.739 6.721 1.00 86.19 103 GLN A N 1
ATOM 816 C CA . GLN A 1 103 ? 28.745 -17.075 6.241 1.00 86.19 103 GLN A CA 1
ATOM 817 C C . GLN A 1 103 ? 27.551 -18.033 6.259 1.00 86.19 103 GLN A C 1
ATOM 819 O O . GLN A 1 103 ? 27.387 -18.784 5.305 1.00 86.19 103 GLN A O 1
ATOM 824 N N . ALA A 1 104 ? 26.708 -17.978 7.295 1.00 87.56 104 ALA A N 1
ATOM 825 C CA . ALA A 1 104 ? 25.528 -18.836 7.387 1.00 87.56 104 ALA A CA 1
ATOM 826 C C . ALA A 1 104 ? 24.535 -18.542 6.254 1.00 87.56 104 ALA A C 1
ATOM 828 O O . ALA A 1 104 ? 24.112 -19.464 5.566 1.00 87.56 104 ALA A O 1
ATOM 829 N N . LEU A 1 105 ? 24.253 -17.261 5.990 1.00 89.12 105 LEU A N 1
ATOM 830 C CA . LEU A 1 105 ? 23.344 -16.869 4.908 1.00 89.12 105 LEU A CA 1
ATOM 831 C C . LEU A 1 105 ? 23.908 -17.195 3.515 1.00 89.12 105 LEU A C 1
ATOM 833 O O . LEU A 1 105 ? 23.168 -17.578 2.615 1.00 89.12 105 LEU A O 1
ATOM 837 N N . LEU A 1 106 ? 25.225 -17.057 3.319 1.00 90.00 106 LEU A N 1
ATOM 838 C CA . LEU A 1 106 ? 25.864 -17.471 2.067 1.00 90.00 106 LEU A CA 1
ATOM 839 C C . LEU A 1 106 ? 25.763 -18.982 1.849 1.00 90.00 106 LEU A C 1
ATOM 841 O O . LEU A 1 106 ? 25.504 -19.391 0.722 1.00 90.00 106 LEU A O 1
ATOM 845 N N . ALA A 1 107 ? 25.949 -19.785 2.899 1.00 90.12 107 ALA A N 1
ATOM 846 C CA . ALA A 1 107 ? 25.795 -21.234 2.823 1.00 90.12 107 ALA A CA 1
ATOM 847 C C . ALA A 1 107 ? 24.337 -21.635 2.539 1.00 90.12 107 ALA A C 1
ATOM 849 O O . ALA A 1 107 ? 24.105 -22.493 1.698 1.00 90.12 107 ALA A O 1
ATOM 850 N N . GLU A 1 108 ? 23.363 -20.972 3.170 1.00 91.00 108 GLU A N 1
ATOM 851 C CA . GLU A 1 108 ? 21.929 -21.183 2.913 1.00 91.00 108 GLU A CA 1
ATOM 852 C C . GLU A 1 108 ? 21.529 -20.849 1.464 1.00 91.00 108 GLU A C 1
ATOM 854 O O . GLU A 1 108 ? 20.628 -21.467 0.904 1.00 91.00 108 GLU A O 1
ATOM 859 N N . GLN A 1 109 ? 22.208 -19.883 0.840 1.00 91.12 109 GLN A N 1
ATOM 860 C CA . GLN A 1 109 ? 21.992 -19.497 -0.556 1.00 91.12 109 GLN A CA 1
ATOM 861 C C . GLN A 1 109 ? 22.952 -20.176 -1.549 1.00 91.12 109 GLN A C 1
ATOM 863 O O . GLN A 1 109 ? 23.114 -19.670 -2.662 1.00 91.12 109 GLN A O 1
ATOM 868 N N . ASP A 1 110 ? 23.642 -21.251 -1.161 1.00 91.44 110 ASP A N 1
ATOM 869 C CA . ASP A 1 110 ? 24.598 -21.975 -2.015 1.00 91.44 110 ASP A CA 1
ATOM 870 C C . ASP A 1 110 ? 25.670 -21.075 -2.661 1.00 91.44 110 ASP A C 1
ATOM 872 O O . ASP A 1 110 ? 26.118 -21.297 -3.787 1.00 91.44 110 ASP A O 1
ATOM 876 N N . HIS A 1 111 ? 26.083 -20.016 -1.959 1.00 91.06 111 HIS A N 1
ATOM 877 C CA . HIS A 1 111 ? 27.007 -18.996 -2.460 1.00 91.06 111 HIS A CA 1
ATOM 878 C C . HIS A 1 111 ? 26.534 -18.317 -3.757 1.00 91.06 111 HIS A C 1
ATOM 880 O O . HIS A 1 111 ? 27.347 -17.886 -4.580 1.00 91.06 111 HIS A O 1
ATOM 886 N N . GLN A 1 112 ? 25.220 -18.181 -3.939 1.00 90.25 112 GLN A N 1
ATOM 887 C CA . GLN A 1 112 ? 24.611 -17.526 -5.092 1.00 90.25 112 GLN A CA 1
ATOM 888 C C . GLN A 1 112 ? 23.845 -16.262 -4.695 1.00 90.25 112 GLN A C 1
ATOM 890 O O . GLN A 1 112 ? 23.175 -16.178 -3.663 1.00 90.25 112 GLN A O 1
ATOM 895 N N . CYS A 1 113 ? 23.944 -15.243 -5.548 1.00 88.44 113 CYS A N 1
ATOM 896 C CA . CYS A 1 113 ? 23.161 -14.021 -5.432 1.00 88.44 113 CYS A CA 1
ATOM 897 C C . CYS A 1 113 ? 21.673 -14.335 -5.603 1.00 88.44 113 CYS A C 1
ATOM 899 O O . CYS A 1 113 ? 21.276 -14.843 -6.651 1.00 88.44 113 CYS A O 1
ATOM 901 N N . LYS A 1 114 ? 20.842 -13.933 -4.635 1.00 89.75 114 LYS A N 1
ATOM 902 C CA . LYS A 1 114 ? 19.404 -14.252 -4.635 1.00 89.75 114 LYS A CA 1
ATOM 903 C C . LYS A 1 114 ? 18.635 -13.723 -5.854 1.00 89.75 114 LYS A C 1
ATOM 905 O O . LYS A 1 114 ? 17.626 -14.305 -6.233 1.00 89.75 114 LYS A O 1
ATOM 910 N N . LEU A 1 115 ? 19.102 -12.627 -6.463 1.00 84.50 115 LEU A N 1
ATOM 911 C CA . LEU A 1 115 ? 18.422 -11.976 -7.592 1.00 84.50 115 LEU A CA 1
ATOM 912 C C . LEU A 1 115 ? 18.893 -12.435 -8.974 1.00 84.50 115 LEU A C 1
ATOM 914 O O . LEU A 1 115 ? 18.154 -12.277 -9.939 1.00 84.50 115 LEU A O 1
ATOM 918 N N . CYS A 1 116 ? 20.124 -12.933 -9.111 1.00 84.75 116 CYS A N 1
ATOM 919 C CA . CYS A 1 116 ? 20.672 -13.256 -10.435 1.00 84.75 116 CYS A CA 1
ATOM 920 C C . CYS A 1 116 ? 21.446 -14.574 -10.517 1.00 84.75 116 CYS A C 1
ATOM 922 O O . CYS A 1 116 ? 22.063 -14.831 -11.550 1.00 84.75 116 CYS A O 1
ATOM 924 N N . ALA A 1 117 ? 21.472 -15.363 -9.439 1.00 85.62 117 ALA A N 1
ATOM 925 C CA . ALA A 1 117 ? 22.265 -16.584 -9.272 1.00 85.62 117 ALA A CA 1
ATOM 926 C C . ALA A 1 117 ? 23.772 -16.446 -9.559 1.00 85.62 117 ALA A C 1
ATOM 928 O O . ALA A 1 117 ? 24.476 -17.443 -9.700 1.00 85.62 117 ALA A O 1
ATOM 929 N N . ALA A 1 118 ? 24.313 -15.224 -9.642 1.00 84.69 118 ALA A N 1
ATOM 930 C CA . ALA A 1 118 ? 25.753 -15.046 -9.791 1.00 84.69 118 ALA A CA 1
ATOM 931 C C . ALA A 1 118 ? 26.483 -15.622 -8.566 1.00 84.69 118 ALA A C 1
ATOM 933 O O . ALA A 1 118 ? 26.053 -15.332 -7.446 1.00 84.69 118 ALA A O 1
ATOM 934 N N . PRO A 1 119 ? 27.593 -16.359 -8.748 1.00 87.38 119 PRO A N 1
ATOM 935 C CA . PRO A 1 119 ? 28.426 -16.795 -7.636 1.00 87.38 119 PRO A CA 1
ATOM 936 C C . PRO A 1 119 ? 28.928 -15.593 -6.831 1.00 87.38 119 PRO A C 1
ATOM 938 O O . PRO A 1 119 ? 29.438 -14.623 -7.400 1.00 87.38 119 PRO A O 1
ATOM 941 N N . ILE A 1 120 ? 28.785 -15.661 -5.513 1.00 88.38 120 ILE A N 1
ATOM 942 C CA . ILE A 1 120 ? 29.177 -14.616 -4.570 1.00 88.38 120 ILE A CA 1
ATOM 943 C C . ILE A 1 120 ? 29.976 -15.198 -3.404 1.00 88.38 120 ILE A C 1
ATOM 945 O O . ILE A 1 120 ? 29.773 -16.324 -2.959 1.00 88.38 120 ILE A O 1
ATOM 949 N N . THR A 1 121 ? 30.894 -14.397 -2.882 1.00 87.50 121 THR A N 1
ATOM 950 C CA . THR A 1 121 ? 31.695 -14.705 -1.698 1.00 87.50 121 THR A CA 1
ATOM 951 C C . THR A 1 121 ? 31.454 -13.636 -0.639 1.00 87.50 121 THR A C 1
ATOM 953 O O . THR A 1 121 ? 30.857 -12.595 -0.912 1.00 87.50 121 THR A O 1
ATOM 956 N N . ALA A 1 122 ? 31.982 -13.845 0.567 1.00 83.81 122 ALA A N 1
ATOM 957 C CA . ALA A 1 122 ? 31.875 -12.867 1.647 1.00 83.81 122 ALA A CA 1
ATOM 958 C C . ALA A 1 122 ? 32.435 -11.475 1.289 1.00 83.81 122 ALA A C 1
ATOM 960 O O . ALA A 1 122 ? 32.018 -10.497 1.905 1.00 83.81 122 ALA A O 1
ATOM 961 N N . THR A 1 123 ? 33.341 -11.372 0.309 1.00 83.50 123 THR A N 1
ATOM 962 C CA . THR A 1 123 ? 33.930 -10.105 -0.157 1.00 83.50 123 THR A CA 1
ATOM 963 C C . THR A 1 123 ? 33.218 -9.502 -1.369 1.00 83.50 123 THR A C 1
ATOM 965 O O . THR A 1 123 ? 33.419 -8.325 -1.658 1.00 83.50 123 THR A O 1
ATOM 968 N N . THR A 1 124 ? 32.389 -10.272 -2.081 1.00 82.94 124 THR A N 1
ATOM 969 C CA . THR A 1 124 ? 31.702 -9.831 -3.312 1.00 82.94 124 THR A CA 1
ATOM 970 C C . THR A 1 124 ? 30.182 -9.733 -3.162 1.00 82.94 124 THR A C 1
ATOM 972 O O . THR A 1 124 ? 29.473 -9.499 -4.145 1.00 82.94 124 THR A O 1
ATOM 975 N N . CYS A 1 125 ? 29.676 -9.870 -1.934 1.00 86.69 125 CYS A N 1
ATOM 976 C CA . CYS A 1 125 ? 28.268 -9.702 -1.602 1.00 86.69 125 CYS A CA 1
ATOM 977 C C . CYS A 1 125 ? 28.023 -8.589 -0.584 1.00 86.69 125 CYS A C 1
ATOM 979 O O . CYS A 1 125 ? 28.878 -8.275 0.247 1.00 86.69 125 CYS A O 1
ATOM 981 N N . GLU A 1 126 ? 26.792 -8.092 -0.583 1.00 88.12 126 GLU A N 1
ATOM 982 C CA . GLU A 1 126 ? 26.215 -7.370 0.544 1.00 88.12 126 GLU A CA 1
ATOM 983 C C . GLU A 1 126 ? 25.024 -8.128 1.104 1.00 88.12 126 GLU A C 1
ATOM 985 O O . GLU A 1 126 ? 24.308 -8.821 0.375 1.00 88.12 126 GLU A O 1
ATOM 990 N N . LEU A 1 127 ? 24.847 -7.995 2.418 1.00 88.00 127 LEU A N 1
ATOM 991 C CA . LEU A 1 127 ? 23.645 -8.465 3.086 1.00 88.00 127 LEU A CA 1
ATOM 992 C C . LEU A 1 127 ? 22.598 -7.369 2.987 1.00 88.00 127 LEU A C 1
ATOM 994 O O . LEU A 1 127 ? 22.778 -6.267 3.504 1.00 88.00 127 LEU A O 1
ATOM 998 N N . ASP A 1 128 ? 21.525 -7.691 2.293 1.00 86.31 128 ASP A N 1
ATOM 999 C CA . ASP A 1 128 ? 20.457 -6.776 1.950 1.00 86.31 128 ASP A CA 1
ATOM 1000 C C . ASP A 1 128 ? 19.165 -7.216 2.634 1.00 86.31 128 ASP A C 1
ATOM 1002 O O . ASP A 1 128 ? 18.878 -8.409 2.716 1.00 86.31 128 ASP A O 1
ATOM 1006 N N . HIS A 1 129 ? 18.368 -6.265 3.112 1.00 86.94 129 HIS A N 1
ATOM 1007 C CA . HIS A 1 129 ? 17.077 -6.595 3.708 1.00 86.94 129 HIS A CA 1
ATOM 1008 C C . HIS A 1 129 ? 16.065 -6.785 2.587 1.00 86.94 129 HIS A C 1
ATOM 1010 O O . HIS A 1 129 ? 15.916 -5.888 1.761 1.00 86.94 129 HIS A O 1
ATOM 1016 N N . ILE A 1 130 ? 15.351 -7.916 2.550 1.00 86.12 130 ILE A N 1
ATOM 1017 C CA . ILE A 1 130 ? 14.332 -8.178 1.515 1.00 86.12 130 ILE A CA 1
ATOM 1018 C C . ILE A 1 130 ? 13.333 -7.017 1.453 1.00 86.12 130 ILE A C 1
ATOM 1020 O O . ILE A 1 130 ? 13.060 -6.502 0.367 1.00 86.12 130 ILE A O 1
ATOM 1024 N N . VAL A 1 131 ? 12.896 -6.565 2.626 1.00 83.62 131 VAL A N 1
ATOM 1025 C CA . VAL A 1 131 ? 12.125 -5.343 2.830 1.00 83.62 131 VAL A CA 1
ATOM 1026 C C . VAL A 1 131 ? 13.016 -4.303 3.510 1.00 83.62 131 VAL A C 1
ATOM 1028 O O . VAL A 1 131 ? 13.656 -4.628 4.511 1.00 83.62 131 VAL A O 1
ATOM 1031 N N . PRO A 1 132 ? 13.048 -3.045 3.045 1.00 83.75 132 PRO A N 1
ATOM 1032 C CA . PRO A 1 132 ? 13.825 -2.003 3.700 1.00 83.75 132 PRO A CA 1
ATOM 1033 C C . PRO A 1 132 ? 13.436 -1.792 5.164 1.00 83.75 132 PRO A C 1
ATOM 1035 O O . PRO A 1 132 ? 12.276 -1.543 5.475 1.00 83.75 132 PRO A O 1
ATOM 1038 N N . VAL A 1 133 ? 14.427 -1.741 6.057 1.00 85.12 133 VAL A N 1
ATOM 1039 C CA . VAL A 1 133 ? 14.211 -1.534 7.506 1.00 85.12 133 VAL A CA 1
ATOM 1040 C C . VAL A 1 133 ? 13.398 -0.274 7.814 1.00 85.12 133 VAL A C 1
ATOM 1042 O O . VAL A 1 133 ? 12.604 -0.256 8.742 1.00 85.12 133 VAL A O 1
ATOM 1045 N N . HIS A 1 134 ? 13.540 0.784 7.010 1.00 82.75 134 HIS A N 1
ATOM 1046 C CA . HIS A 1 134 ? 12.787 2.030 7.197 1.00 82.75 134 HIS A CA 1
ATOM 1047 C C . HIS A 1 134 ? 11.279 1.911 6.888 1.00 82.75 134 HIS A C 1
ATOM 1049 O O . HIS A 1 134 ? 10.549 2.881 7.106 1.00 82.75 134 HIS A O 1
ATOM 1055 N N . GLN A 1 135 ? 10.841 0.764 6.355 1.00 82.62 135 GLN A N 1
ATOM 1056 C CA . GLN A 1 135 ? 9.443 0.387 6.128 1.00 82.62 135 GLN A CA 1
ATOM 1057 C C . GLN A 1 135 ? 8.938 -0.644 7.145 1.00 82.62 135 GLN A C 1
ATOM 1059 O O . GLN A 1 135 ? 7.727 -0.785 7.289 1.00 82.62 135 GLN A O 1
ATOM 1064 N N . SER A 1 136 ? 9.835 -1.354 7.831 1.00 85.38 136 SER A N 1
ATOM 1065 C CA . SER A 1 136 ? 9.506 -2.429 8.772 1.00 85.38 136 SER A CA 1
ATOM 1066 C C . SER A 1 136 ? 9.125 -1.911 10.162 1.00 85.38 136 SER A C 1
ATOM 1068 O O . SER A 1 136 ? 9.462 -0.781 10.549 1.00 85.38 136 SER A O 1
ATOM 1070 N N . PHE A 1 137 ? 8.443 -2.768 10.924 1.00 87.81 137 PHE A N 1
ATOM 1071 C CA . PHE A 1 137 ? 8.084 -2.527 12.324 1.00 87.81 137 PHE A CA 1
ATOM 1072 C C . PHE A 1 137 ? 9.123 -3.086 13.310 1.00 87.81 137 PHE A C 1
ATOM 1074 O O . PHE A 1 137 ? 9.894 -3.979 12.971 1.00 87.81 137 PHE A O 1
ATOM 1081 N N . ALA A 1 138 ? 9.158 -2.539 14.527 1.00 84.56 138 ALA A N 1
ATOM 1082 C CA . ALA A 1 138 ? 10.199 -2.766 15.535 1.00 84.56 138 ALA A CA 1
ATOM 1083 C C . ALA A 1 138 ? 10.502 -4.235 15.874 1.00 84.56 138 ALA A C 1
ATOM 1085 O O . ALA A 1 138 ? 11.673 -4.578 16.007 1.00 84.56 138 ALA A O 1
ATOM 1086 N N . ALA A 1 139 ? 9.480 -5.075 16.013 1.00 83.00 139 ALA A N 1
ATOM 1087 C CA . ALA A 1 139 ? 9.604 -6.500 16.321 1.00 83.00 139 ALA A CA 1
ATOM 1088 C C . ALA A 1 139 ? 9.459 -7.396 15.076 1.00 83.00 139 ALA A C 1
ATOM 1090 O O . ALA A 1 139 ? 9.487 -8.623 15.174 1.00 83.00 139 ALA A O 1
ATOM 1091 N N . GLN A 1 140 ? 9.315 -6.805 13.887 1.00 82.19 140 GLN A N 1
ATOM 1092 C CA . GLN A 1 140 ? 9.197 -7.564 12.652 1.00 82.19 140 GLN A CA 1
ATOM 1093 C C . GLN A 1 140 ? 10.548 -8.183 12.272 1.00 82.19 140 GLN A C 1
ATOM 1095 O O . GLN A 1 140 ? 11.578 -7.510 12.266 1.00 82.19 140 GLN A O 1
ATOM 1100 N N . ALA A 1 141 ? 10.533 -9.463 11.890 1.00 81.56 141 ALA A N 1
ATOM 1101 C CA . ALA A 1 141 ? 11.737 -10.172 11.476 1.00 81.56 141 ALA A CA 1
ATOM 1102 C C . ALA A 1 141 ? 12.421 -9.489 10.276 1.00 81.56 141 ALA A C 1
ATOM 1104 O O . ALA A 1 141 ? 11.834 -9.320 9.202 1.00 81.56 141 ALA A O 1
ATOM 1105 N N . GLN A 1 142 ? 13.694 -9.136 10.455 1.00 84.25 142 GLN A N 1
ATOM 1106 C CA . GLN A 1 142 ? 14.535 -8.537 9.423 1.00 84.25 142 GLN A CA 1
ATOM 1107 C C . GLN A 1 142 ? 15.158 -9.629 8.549 1.00 84.25 142 GLN A C 1
ATOM 1109 O O . GLN A 1 142 ? 16.294 -10.051 8.750 1.00 84.25 142 GLN A O 1
ATOM 1114 N N . ASN A 1 143 ? 14.394 -10.097 7.560 1.00 86.06 143 ASN A N 1
ATOM 1115 C CA . ASN A 1 143 ? 14.865 -11.123 6.632 1.00 86.06 143 ASN A CA 1
ATOM 1116 C C . ASN A 1 143 ? 15.937 -10.559 5.692 1.00 86.06 143 ASN A C 1
ATOM 1118 O O . ASN A 1 143 ? 15.675 -9.666 4.876 1.00 86.06 143 ASN A O 1
ATOM 1122 N N . LEU A 1 144 ? 17.143 -11.110 5.808 1.00 88.62 144 LEU A N 1
ATOM 1123 C CA . LEU A 1 144 ? 18.289 -10.766 4.980 1.00 88.62 144 LEU A CA 1
ATOM 1124 C C . LEU A 1 144 ? 18.412 -11.714 3.787 1.00 88.62 144 LEU A C 1
ATOM 1126 O O . LEU A 1 144 ? 18.043 -12.882 3.849 1.00 88.62 144 LEU A O 1
ATOM 1130 N N . GLN A 1 145 ? 18.989 -11.203 2.709 1.00 89.75 145 GLN A N 1
ATOM 1131 C CA . GLN A 1 145 ? 19.411 -11.964 1.541 1.00 89.75 145 GLN A CA 1
ATOM 1132 C C . GLN A 1 145 ? 20.815 -11.517 1.126 1.00 89.75 145 GLN A C 1
ATOM 1134 O O . GLN A 1 145 ? 21.166 -10.339 1.227 1.00 89.75 145 GLN A O 1
ATOM 1139 N N . ALA A 1 146 ? 21.630 -12.448 0.641 1.00 90.69 146 ALA A N 1
ATOM 1140 C CA . ALA A 1 146 ? 22.930 -12.124 0.075 1.00 90.69 146 ALA A CA 1
ATOM 1141 C C . ALA A 1 146 ? 22.773 -11.767 -1.410 1.00 90.69 146 ALA A C 1
ATOM 1143 O O . ALA A 1 146 ? 22.330 -12.582 -2.231 1.00 90.69 146 ALA A O 1
ATOM 1144 N N . LEU A 1 147 ? 23.144 -10.535 -1.755 1.00 89.19 147 LEU A N 1
ATOM 1145 C CA . LEU A 1 147 ? 23.126 -10.018 -3.120 1.00 89.19 147 LEU A CA 1
ATOM 1146 C C . LEU A 1 147 ? 24.544 -9.686 -3.572 1.00 89.19 147 LEU A C 1
ATOM 1148 O O . LEU A 1 147 ? 25.362 -9.22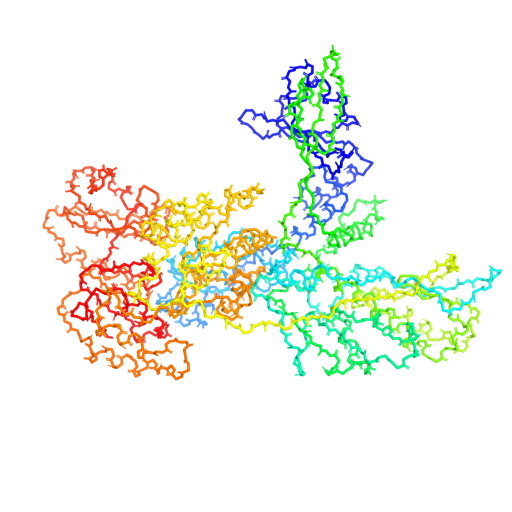0 -2.782 1.00 89.19 147 LEU A O 1
ATOM 1152 N N . CYS A 1 148 ? 24.839 -9.861 -4.861 1.00 86.50 148 CYS A N 1
ATOM 1153 C CA . CYS A 1 148 ? 26.047 -9.264 -5.424 1.00 86.50 148 CYS A CA 1
ATOM 1154 C C . CYS A 1 148 ? 25.963 -7.731 -5.346 1.00 86.50 148 CYS A C 1
ATOM 1156 O O . CYS A 1 148 ? 24.869 -7.152 -5.326 1.00 86.50 148 CYS A O 1
ATOM 1158 N N . LEU A 1 149 ? 27.124 -7.075 -5.330 1.00 82.38 149 LEU A N 1
ATOM 1159 C CA . LEU A 1 149 ? 27.242 -5.623 -5.160 1.00 82.38 149 LEU A CA 1
ATOM 1160 C C . LEU A 1 149 ? 26.363 -4.828 -6.139 1.00 82.38 149 LEU A C 1
ATOM 1162 O O . LEU A 1 149 ? 25.747 -3.833 -5.755 1.00 82.38 149 LEU A O 1
ATOM 1166 N N . GLU A 1 150 ? 26.261 -5.266 -7.394 1.00 76.12 150 GLU A N 1
ATOM 1167 C CA . GLU A 1 150 ? 25.429 -4.599 -8.396 1.00 76.12 150 GLU A CA 1
ATOM 1168 C C . GLU A 1 150 ? 23.929 -4.792 -8.162 1.00 76.12 150 GLU A C 1
ATOM 1170 O O . GLU A 1 150 ? 23.179 -3.821 -8.264 1.00 76.12 150 GLU A O 1
ATOM 1175 N N . CYS A 1 151 ? 23.487 -6.014 -7.843 1.00 79.00 151 CYS A N 1
ATOM 1176 C CA . CYS A 1 151 ? 22.080 -6.297 -7.553 1.00 79.00 151 CYS A CA 1
ATOM 1177 C C . CYS A 1 151 ? 21.599 -5.497 -6.340 1.00 79.00 151 CYS A C 1
ATOM 1179 O O . CYS A 1 151 ? 20.535 -4.887 -6.410 1.00 79.00 151 CYS A O 1
ATOM 1181 N N . HIS A 1 152 ? 22.411 -5.434 -5.280 1.00 83.25 152 HIS A N 1
ATOM 1182 C CA . HIS A 1 152 ? 22.126 -4.617 -4.101 1.00 83.25 152 HIS A CA 1
ATOM 1183 C C . HIS A 1 152 ? 21.961 -3.135 -4.470 1.00 83.25 152 HIS A C 1
ATOM 1185 O O . HIS A 1 152 ? 20.906 -2.557 -4.232 1.00 83.25 152 HIS A O 1
ATOM 1191 N N . ARG A 1 153 ? 22.942 -2.531 -5.160 1.00 76.56 153 ARG A N 1
ATOM 1192 C CA . ARG A 1 153 ? 22.871 -1.112 -5.571 1.00 76.56 153 ARG A CA 1
ATOM 1193 C C . ARG A 1 153 ? 21.662 -0.806 -6.454 1.00 76.56 153 ARG A C 1
ATOM 1195 O O . ARG A 1 153 ? 21.047 0.249 -6.311 1.00 76.56 153 ARG A O 1
ATOM 1202 N N . ASN A 1 154 ? 21.350 -1.695 -7.396 1.00 73.69 154 ASN A N 1
ATOM 1203 C CA . ASN A 1 154 ? 20.215 -1.516 -8.296 1.00 73.69 154 ASN A CA 1
ATOM 1204 C C . ASN A 1 154 ? 18.888 -1.597 -7.552 1.00 73.69 154 ASN A C 1
ATOM 1206 O O . ASN A 1 154 ? 18.019 -0.766 -7.804 1.00 73.69 154 ASN A O 1
ATOM 1210 N N . LYS A 1 155 ? 18.767 -2.537 -6.613 1.00 78.12 155 LYS A N 1
ATOM 1211 C CA . LYS A 1 155 ? 17.618 -2.625 -5.721 1.00 78.12 155 LYS A CA 1
ATOM 1212 C C . LYS A 1 155 ? 17.471 -1.342 -4.899 1.00 78.12 155 LYS A C 1
ATOM 1214 O O . LYS A 1 155 ? 16.468 -0.660 -5.061 1.00 78.12 155 LYS A O 1
ATOM 1219 N N . THR A 1 156 ? 18.491 -0.942 -4.138 1.00 76.31 156 THR A N 1
ATOM 1220 C CA . THR A 1 156 ? 18.441 0.258 -3.277 1.00 76.31 156 THR A CA 1
ATOM 1221 C C . THR A 1 156 ? 18.048 1.530 -4.037 1.00 76.31 156 THR A C 1
ATOM 1223 O O . THR A 1 156 ? 17.408 2.415 -3.483 1.00 76.31 156 THR A O 1
ATOM 1226 N N . ALA A 1 157 ? 18.429 1.650 -5.312 1.00 70.56 157 ALA A N 1
ATOM 1227 C CA . ALA A 1 157 ? 18.084 2.808 -6.135 1.00 70.56 157 ALA A CA 1
ATOM 1228 C C . ALA A 1 157 ? 16.660 2.780 -6.715 1.00 70.56 157 ALA A C 1
ATOM 1230 O O . ALA A 1 157 ? 16.152 3.830 -7.107 1.00 70.56 157 ALA A O 1
ATOM 1231 N N . LEU A 1 158 ? 16.063 1.594 -6.857 1.00 69.06 158 LEU A N 1
ATOM 1232 C CA . LEU A 1 158 ? 14.695 1.413 -7.349 1.00 69.06 158 LEU A CA 1
ATOM 1233 C C . LEU A 1 158 ? 13.673 1.364 -6.213 1.00 69.06 158 LEU A C 1
ATOM 1235 O O . LEU A 1 158 ? 12.499 1.625 -6.455 1.00 69.06 158 LEU A O 1
ATOM 1239 N N . GLU A 1 159 ? 14.112 1.044 -4.999 1.00 71.75 159 GLU A N 1
ATOM 1240 C CA . GLU A 1 159 ? 13.246 0.984 -3.834 1.00 71.75 159 GLU A CA 1
ATOM 1241 C C . GLU A 1 159 ? 12.589 2.327 -3.531 1.00 71.75 159 GLU A C 1
ATOM 1243 O O . GLU A 1 159 ? 13.227 3.378 -3.421 1.00 71.75 159 GLU A O 1
ATOM 1248 N N . SER A 1 160 ? 11.274 2.268 -3.345 1.00 62.91 160 SER A N 1
ATOM 1249 C CA . SER A 1 160 ? 10.487 3.414 -2.922 1.00 62.91 160 SER A CA 1
ATOM 1250 C C . SER A 1 160 ? 10.899 3.882 -1.516 1.00 62.91 160 SER A C 1
ATOM 1252 O O . SER A 1 160 ? 11.123 3.074 -0.615 1.00 62.91 160 SER A O 1
ATOM 1254 N N . SER A 1 161 ? 10.959 5.199 -1.302 1.00 64.69 161 SER A N 1
ATOM 1255 C CA . SER A 1 161 ? 11.385 5.805 -0.029 1.00 64.69 161 SER A CA 1
ATOM 1256 C C . SER A 1 161 ? 10.229 6.037 0.959 1.00 64.69 161 SER A C 1
ATOM 1258 O O . SER A 1 161 ? 10.201 7.058 1.656 1.00 64.69 161 SER A O 1
ATOM 1260 N N . HIS A 1 162 ? 9.206 5.182 0.958 1.00 69.94 162 HIS A N 1
ATOM 1261 C CA . HIS A 1 162 ? 8.075 5.349 1.873 1.00 69.94 162 HIS A CA 1
ATOM 1262 C C . HIS A 1 162 ? 8.481 4.930 3.287 1.00 69.94 162 HIS A C 1
ATOM 1264 O O . HIS A 1 162 ? 9.130 3.912 3.466 1.00 69.94 162 HIS A O 1
ATOM 1270 N N . ALA A 1 163 ? 8.126 5.722 4.298 1.00 69.81 163 ALA A N 1
ATOM 1271 C CA . ALA A 1 163 ? 8.400 5.383 5.694 1.00 69.81 163 ALA A CA 1
ATOM 1272 C C . ALA A 1 163 ? 7.351 4.406 6.249 1.00 69.81 163 ALA A C 1
ATOM 1274 O O . ALA A 1 163 ? 6.225 4.360 5.745 1.00 69.81 163 ALA A O 1
ATOM 1275 N N . THR A 1 164 ? 7.699 3.696 7.327 1.00 77.75 164 THR A N 1
ATOM 1276 C CA . THR A 1 164 ? 6.749 2.938 8.155 1.00 77.75 164 THR A CA 1
ATOM 1277 C C . THR A 1 164 ? 5.524 3.798 8.481 1.00 77.75 164 THR A C 1
ATOM 1279 O O . THR A 1 164 ? 5.655 4.927 8.966 1.00 77.75 164 THR A O 1
ATOM 1282 N N . THR A 1 165 ? 4.331 3.273 8.204 1.00 83.94 165 THR A N 1
ATOM 1283 C CA . THR A 1 165 ? 3.060 3.975 8.399 1.00 83.94 165 THR A CA 1
ATOM 1284 C C . THR A 1 165 ? 1.978 3.007 8.852 1.00 83.94 165 THR A C 1
ATOM 1286 O O . THR A 1 165 ? 2.015 1.835 8.497 1.00 83.94 165 THR A O 1
ATOM 1289 N N . LEU A 1 166 ? 1.008 3.515 9.611 1.00 88.94 166 LEU A N 1
ATOM 1290 C CA . LEU A 1 166 ? -0.250 2.826 9.923 1.00 88.94 166 LEU A CA 1
ATOM 1291 C C . LEU A 1 166 ? -1.408 3.318 9.040 1.00 88.94 166 LEU A C 1
ATOM 1293 O O . LEU A 1 166 ? -2.521 2.801 9.114 1.00 88.94 166 LEU A O 1
ATOM 1297 N N . GLU A 1 167 ? -1.158 4.338 8.215 1.00 90.19 167 GLU A N 1
ATOM 1298 C CA . GLU A 1 167 ? -2.143 4.865 7.279 1.00 90.19 167 GLU A CA 1
ATOM 1299 C C . GLU A 1 167 ? -2.314 3.900 6.109 1.00 90.19 167 GLU A C 1
ATOM 1301 O O . GLU A 1 167 ? -1.437 3.769 5.252 1.00 90.19 167 GLU A O 1
ATOM 1306 N N . SER A 1 168 ? -3.489 3.286 6.042 1.00 94.38 168 SER A N 1
ATOM 1307 C CA . SER A 1 168 ? -3.912 2.509 4.885 1.00 94.38 168 SER A CA 1
ATOM 1308 C C . SER A 1 168 ? -4.202 3.421 3.697 1.00 94.38 168 SER A C 1
ATOM 1310 O O . SER A 1 168 ? -4.665 4.554 3.864 1.00 94.38 168 SER A O 1
ATOM 1312 N N . ARG A 1 169 ? -3.950 2.914 2.491 1.00 93.19 169 ARG A N 1
ATOM 1313 C CA . ARG A 1 169 ? -4.238 3.547 1.203 1.00 93.19 169 ARG A CA 1
ATOM 1314 C C . ARG A 1 169 ? -5.212 2.682 0.433 1.00 93.19 169 ARG A C 1
ATOM 1316 O O . ARG A 1 169 ? -4.949 1.509 0.231 1.00 93.19 169 ARG A O 1
ATOM 1323 N N . PHE A 1 170 ? -6.309 3.264 -0.021 1.00 93.31 170 PHE A N 1
ATOM 1324 C CA . PHE A 1 170 ? -7.378 2.510 -0.670 1.00 93.31 170 PHE A CA 1
ATOM 1325 C C . PHE A 1 170 ? -7.471 2.832 -2.162 1.00 93.31 170 PHE A C 1
ATOM 1327 O O . PHE A 1 170 ? -7.080 3.921 -2.605 1.00 93.31 170 PHE A O 1
ATOM 1334 N N . SER A 1 171 ? -8.009 1.887 -2.938 1.00 92.62 171 SER A N 1
ATOM 1335 C CA . SER A 1 171 ? -8.611 2.221 -4.228 1.00 92.62 171 SER A CA 1
ATOM 1336 C C . SER A 1 171 ? -9.861 3.077 -3.993 1.00 92.62 171 SER A C 1
ATOM 1338 O O . SER A 1 171 ? -10.416 3.086 -2.888 1.00 92.62 171 SER A O 1
ATOM 1340 N N . ARG A 1 172 ? -10.327 3.790 -5.023 1.00 90.25 172 ARG A N 1
ATOM 1341 C CA . ARG A 1 172 ? -11.546 4.608 -4.925 1.00 90.25 172 ARG A CA 1
ATOM 1342 C C . ARG A 1 172 ? -12.731 3.784 -4.420 1.00 90.25 172 ARG A C 1
ATOM 1344 O O . ARG A 1 172 ? -13.405 4.199 -3.484 1.00 90.25 172 ARG A O 1
ATOM 1351 N N . ARG A 1 173 ? -12.937 2.588 -4.978 1.00 88.38 173 ARG A N 1
ATOM 1352 C CA . ARG A 1 173 ? -14.047 1.713 -4.590 1.00 88.38 173 ARG A CA 1
ATOM 1353 C C . ARG A 1 173 ? -13.933 1.245 -3.145 1.00 88.38 173 ARG A C 1
ATOM 1355 O O . ARG A 1 173 ? -14.906 1.354 -2.408 1.00 88.38 173 ARG A O 1
ATOM 1362 N N . ALA A 1 174 ? -12.767 0.757 -2.720 1.00 92.12 174 ALA A N 1
ATOM 1363 C CA . ALA A 1 174 ? -12.581 0.318 -1.337 1.00 92.12 174 ALA A CA 1
ATOM 1364 C C . ALA A 1 174 ? -12.763 1.483 -0.343 1.00 92.12 174 ALA A C 1
ATOM 1366 O O . ALA A 1 174 ? -13.329 1.296 0.734 1.00 92.12 174 ALA A O 1
ATOM 1367 N N . TYR A 1 175 ? -12.351 2.698 -0.721 1.00 91.88 175 TYR A N 1
ATOM 1368 C CA . TYR A 1 175 ? -12.572 3.898 0.083 1.00 91.88 175 TYR A CA 1
ATOM 1369 C C . TYR A 1 175 ? -14.067 4.202 0.254 1.00 91.88 175 TYR A C 1
ATOM 1371 O O . TYR A 1 175 ? -14.548 4.301 1.380 1.00 91.88 175 TYR A O 1
ATOM 1379 N N . GLU A 1 176 ? -14.811 4.284 -0.846 1.00 88.94 176 GLU A N 1
ATOM 1380 C CA . GLU A 1 176 ? -16.253 4.570 -0.834 1.00 88.94 176 GLU A CA 1
ATOM 1381 C C . GLU A 1 176 ? -17.049 3.467 -0.110 1.00 88.94 176 GLU A C 1
ATOM 1383 O O . GLU A 1 176 ? -17.980 3.742 0.641 1.00 88.94 176 GLU A O 1
ATOM 1388 N N . GLN A 1 177 ? -16.654 2.201 -0.273 1.00 89.06 177 GLN A N 1
ATOM 1389 C CA . GLN A 1 177 ? -17.383 1.065 0.298 1.00 89.06 177 GLN A CA 1
ATOM 1390 C C . GLN A 1 177 ? -17.118 0.836 1.781 1.00 89.06 177 GLN A C 1
ATOM 1392 O O . GLN A 1 177 ? -18.033 0.446 2.508 1.00 89.06 177 GLN A O 1
ATOM 1397 N N . TYR A 1 178 ? -15.875 1.016 2.224 1.00 92.25 178 TYR A N 1
ATOM 1398 C CA . TYR A 1 178 ? -15.483 0.751 3.604 1.00 92.25 178 TYR A CA 1
ATOM 1399 C C . TYR A 1 178 ? -15.207 2.040 4.375 1.00 92.25 178 TYR A C 1
ATOM 1401 O O . TYR A 1 178 ? -15.796 2.250 5.429 1.00 92.25 178 TYR A O 1
ATOM 1409 N N . VAL A 1 179 ? -14.341 2.927 3.876 1.00 91.38 179 VAL A N 1
ATOM 1410 C CA . VAL A 1 179 ? -13.881 4.103 4.640 1.00 91.38 179 VAL A CA 1
ATOM 1411 C C . VAL A 1 179 ? -14.990 5.135 4.849 1.00 91.38 179 VAL A C 1
ATOM 1413 O O . VAL A 1 179 ? -15.039 5.750 5.921 1.00 91.38 179 VAL A O 1
ATOM 1416 N N . GLU A 1 180 ? -15.893 5.293 3.884 1.00 88.88 180 GLU A N 1
ATOM 1417 C CA . GLU A 1 180 ? -17.064 6.178 3.985 1.00 88.88 180 GLU A CA 1
ATOM 1418 C C . GLU A 1 180 ? -18.278 5.510 4.649 1.00 88.88 180 GLU A C 1
ATOM 1420 O O . GLU A 1 180 ? -19.221 6.200 5.036 1.00 88.88 180 GLU A O 1
ATOM 1425 N N . SER A 1 181 ? -18.242 4.189 4.869 1.00 90.69 181 SER A N 1
ATOM 1426 C CA . SER A 1 181 ? -19.339 3.466 5.521 1.00 90.69 181 SER A CA 1
ATOM 1427 C C . SER A 1 181 ? -19.536 3.920 6.978 1.00 90.69 181 SER A C 1
ATOM 1429 O O . SER A 1 181 ? -18.603 4.440 7.601 1.00 90.69 181 SER A O 1
ATOM 1431 N N . PRO A 1 182 ? -20.693 3.652 7.606 1.00 90.75 182 PRO A N 1
ATOM 1432 C CA . PRO A 1 182 ? -20.854 3.863 9.042 1.00 90.75 182 PRO A CA 1
ATOM 1433 C C . PRO A 1 182 ? -19.811 3.071 9.853 1.00 90.75 182 PRO A C 1
ATOM 1435 O O . PRO A 1 182 ? -19.482 1.933 9.507 1.00 90.75 182 PRO A O 1
ATOM 1438 N N . ARG A 1 183 ? -19.286 3.684 10.922 1.00 90.12 183 ARG A N 1
ATOM 1439 C CA . ARG A 1 183 ? -18.364 3.058 11.890 1.00 90.12 183 ARG A CA 1
ATOM 1440 C C . ARG A 1 183 ? -19.145 2.370 13.010 1.00 90.12 183 ARG A C 1
ATOM 1442 O O . ARG A 1 183 ? -20.315 2.685 13.221 1.00 90.12 183 ARG A O 1
ATOM 1449 N N . LEU A 1 184 ? -18.473 1.516 13.785 1.00 88.81 184 LEU A N 1
ATOM 1450 C CA . LEU A 1 184 ? -19.024 0.991 15.037 1.00 88.81 184 LEU A CA 1
ATOM 1451 C C . LEU A 1 184 ? -19.376 2.152 15.987 1.00 88.81 184 LEU A C 1
ATOM 1453 O O . LEU A 1 184 ? -18.481 2.905 16.383 1.00 88.81 184 LEU A O 1
ATOM 1457 N N . PRO A 1 185 ? -20.661 2.335 16.346 1.00 89.56 185 PRO A N 1
ATOM 1458 C CA . PRO A 1 185 ? -21.061 3.386 17.271 1.00 89.56 185 PRO A CA 1
ATOM 1459 C C . PRO A 1 185 ? -20.565 3.086 18.697 1.00 89.56 185 PRO A C 1
ATOM 1461 O O . PRO A 1 185 ? -20.348 1.929 19.050 1.00 89.56 185 PRO A O 1
ATOM 1464 N N . PRO A 1 186 ? -20.425 4.085 19.578 1.00 88.31 186 PRO A N 1
ATOM 1465 C CA . PRO A 1 186 ? -20.207 3.818 20.997 1.00 88.31 186 PRO A CA 1
ATOM 1466 C C . PRO A 1 186 ? -21.368 3.007 21.594 1.00 88.31 186 PRO A C 1
ATOM 1468 O O . PRO A 1 186 ? -22.539 3.310 21.345 1.00 88.31 186 PRO A O 1
ATOM 1471 N N . LEU A 1 187 ? -21.065 1.997 22.415 1.00 91.31 187 LEU A N 1
ATOM 1472 C CA . LEU A 1 187 ? -22.080 1.160 23.062 1.00 91.31 187 LEU A CA 1
ATOM 1473 C C . LEU A 1 187 ? -22.721 1.877 24.258 1.00 91.31 187 LEU A C 1
ATOM 1475 O O . LEU A 1 187 ? -22.383 1.622 25.408 1.00 91.31 187 LEU A O 1
ATOM 1479 N N . VAL A 1 188 ? -23.662 2.788 24.007 1.00 92.00 188 VAL A N 1
ATOM 1480 C CA . VAL A 1 188 ? -24.380 3.506 25.075 1.00 92.00 188 VAL A CA 1
ATOM 1481 C C . VAL A 1 188 ? -25.883 3.315 24.927 1.00 92.00 188 VAL A C 1
ATOM 1483 O O . VAL A 1 188 ? -26.510 3.924 24.065 1.00 92.00 188 VAL A O 1
ATOM 1486 N N . PHE A 1 189 ? -26.475 2.460 25.764 1.00 91.69 189 PHE A N 1
ATOM 1487 C CA . PHE A 1 189 ? -27.917 2.205 25.738 1.00 91.69 189 PHE A CA 1
ATOM 1488 C C . PHE A 1 189 ? -28.459 1.627 27.044 1.00 91.69 189 PHE A C 1
ATOM 1490 O O . PHE A 1 189 ? -27.753 1.003 27.839 1.00 91.69 189 PHE A O 1
ATOM 1497 N N . LYS A 1 190 ? -29.762 1.832 27.255 1.00 90.50 190 LYS A N 1
ATOM 1498 C CA . LYS A 1 190 ? -30.502 1.299 28.403 1.00 90.50 190 LYS A CA 1
ATOM 1499 C C . LYS A 1 190 ? -30.996 -0.117 28.112 1.00 90.50 190 LYS A C 1
ATOM 1501 O O . LYS A 1 190 ? -31.529 -0.382 27.039 1.00 90.50 190 LYS A O 1
ATOM 1506 N N . LEU A 1 191 ? -30.852 -0.996 29.100 1.00 88.56 191 LEU A N 1
ATOM 1507 C CA . LEU A 1 191 ? -31.426 -2.344 29.114 1.00 88.56 191 LEU A CA 1
ATOM 1508 C C . LEU A 1 191 ? -32.721 -2.362 29.924 1.00 88.56 191 LEU A C 1
ATOM 1510 O O . LEU A 1 191 ? -33.733 -2.873 29.461 1.00 88.56 191 LEU A O 1
ATOM 1514 N N . ASN A 1 192 ? -32.676 -1.786 31.129 1.00 89.06 192 ASN A N 1
ATOM 1515 C CA . ASN A 1 192 ? -33.795 -1.692 32.062 1.00 89.06 192 ASN A CA 1
ATOM 1516 C C . ASN A 1 192 ? -33.678 -0.415 32.902 1.00 89.06 192 ASN A C 1
ATOM 1518 O O . ASN A 1 192 ? -32.589 0.129 33.089 1.00 89.06 192 ASN A O 1
ATOM 1522 N N . SER A 1 193 ? -34.793 0.029 33.480 1.00 88.12 193 SER A N 1
ATOM 1523 C CA . SER A 1 193 ? -34.789 1.136 34.440 1.00 88.12 193 SER A CA 1
ATOM 1524 C C . SER A 1 193 ? -33.981 0.782 35.694 1.00 88.12 193 SER A C 1
ATOM 1526 O O . SER A 1 193 ? -34.073 -0.333 36.228 1.00 88.12 193 SER A O 1
ATOM 1528 N N . HIS A 1 194 ? -33.184 1.741 36.166 1.00 87.25 194 HIS A N 1
ATOM 1529 C CA . HIS A 1 194 ? -32.502 1.676 37.457 1.00 87.25 194 HIS A CA 1
ATOM 1530 C C . HIS A 1 194 ? -33.307 2.449 38.506 1.00 87.25 194 HIS A C 1
ATOM 1532 O O . HIS A 1 194 ? -34.074 3.350 38.162 1.00 87.25 194 HIS A O 1
ATOM 1538 N N . LYS A 1 195 ? -33.148 2.074 39.775 1.00 89.19 195 LYS A N 1
ATOM 1539 C CA . LYS A 1 195 ? -33.705 2.813 40.910 1.00 89.19 195 LYS A CA 1
ATOM 1540 C C . LYS A 1 195 ? -32.733 3.943 41.283 1.00 89.19 195 LYS A C 1
ATOM 1542 O O . LYS A 1 195 ? -31.565 3.613 41.500 1.00 89.19 195 LYS A O 1
ATOM 1547 N N . PRO A 1 196 ? -33.167 5.215 41.350 1.00 82.56 196 PRO A N 1
ATOM 1548 C CA . PRO A 1 196 ? -32.281 6.349 41.642 1.00 82.56 196 PRO A CA 1
ATOM 1549 C C . PRO A 1 196 ? -31.601 6.260 43.013 1.00 82.56 196 PRO A C 1
ATOM 1551 O O . PRO A 1 196 ? -30.426 6.582 43.131 1.00 82.56 196 PRO A O 1
ATOM 1554 N N . ASP A 1 197 ? -32.318 5.756 44.022 1.00 86.00 197 ASP A N 1
ATOM 1555 C CA . ASP A 1 197 ? -31.857 5.734 45.420 1.00 86.00 197 ASP A CA 1
ATOM 1556 C C . ASP A 1 197 ? -30.939 4.547 45.755 1.00 86.00 197 ASP A C 1
ATOM 1558 O O . ASP A 1 197 ? -30.507 4.381 46.893 1.00 86.00 197 ASP A O 1
ATOM 1562 N N . HIS A 1 198 ? -30.671 3.674 44.783 1.00 88.56 198 HIS A N 1
ATOM 1563 C CA . HIS A 1 198 ? -29.862 2.474 44.969 1.00 88.56 198 HIS A CA 1
ATOM 1564 C C . HIS A 1 198 ? -28.551 2.589 44.192 1.00 88.56 198 HIS A C 1
ATOM 1566 O O . HIS A 1 198 ? -28.530 2.996 43.028 1.00 88.56 198 HIS A O 1
ATOM 1572 N N . ILE A 1 199 ? -27.462 2.124 44.801 1.00 91.38 199 ILE A N 1
ATOM 1573 C CA . ILE A 1 199 ? -26.134 2.104 44.181 1.00 91.38 199 ILE A CA 1
ATOM 1574 C C . ILE A 1 199 ? -26.154 1.199 42.943 1.00 91.38 199 ILE A C 1
ATOM 1576 O O . ILE A 1 199 ? -26.690 0.088 42.966 1.00 91.38 199 ILE A O 1
ATOM 1580 N N . CYS A 1 200 ? -25.586 1.687 41.841 1.00 93.69 200 CYS A N 1
ATOM 1581 C CA . CYS A 1 200 ? -25.292 0.865 40.675 1.00 93.69 200 CYS A CA 1
ATOM 1582 C C . CYS A 1 200 ? -23.817 0.458 40.704 1.00 93.69 200 CYS A C 1
ATOM 1584 O O . CYS A 1 200 ? -22.946 1.242 41.079 1.00 93.69 200 CYS A O 1
ATOM 1586 N N . HIS A 1 201 ? -23.541 -0.756 40.248 1.00 95.44 201 HIS A N 1
ATOM 1587 C CA . HIS A 1 201 ? -22.188 -1.256 40.045 1.00 95.44 201 HIS A CA 1
ATOM 1588 C C . HIS A 1 201 ? -21.934 -1.437 38.549 1.00 95.44 201 HIS A C 1
ATOM 1590 O O . HIS A 1 201 ? -22.855 -1.728 37.782 1.00 95.44 201 HIS A O 1
ATOM 1596 N N . GLY A 1 202 ? -20.693 -1.237 38.126 1.00 95.38 202 GLY A N 1
ATOM 1597 C CA . GLY A 1 202 ? -20.270 -1.362 36.738 1.00 95.38 202 GLY A CA 1
ATOM 1598 C C . GLY A 1 202 ? -19.139 -2.365 36.605 1.00 95.38 202 GLY A C 1
ATOM 1599 O O . GLY A 1 202 ? -18.148 -2.250 37.320 1.00 95.38 202 GLY A O 1
ATOM 1600 N N . ILE A 1 203 ? -19.282 -3.327 35.690 1.00 96.50 203 ILE A N 1
ATOM 1601 C CA . ILE A 1 203 ? -18.161 -4.152 35.224 1.00 96.50 203 ILE A CA 1
ATOM 1602 C C . ILE A 1 203 ? -17.531 -3.415 34.048 1.00 96.50 203 ILE A C 1
ATOM 1604 O O . ILE A 1 203 ? -18.107 -3.393 32.962 1.00 96.50 203 ILE A O 1
ATOM 1608 N N . ASP A 1 204 ? -16.389 -2.788 34.297 1.00 95.00 204 ASP A N 1
ATOM 1609 C CA . ASP A 1 204 ? -15.663 -1.916 33.374 1.00 95.00 204 ASP A CA 1
ATOM 1610 C C . ASP A 1 204 ? -14.438 -2.639 32.802 1.00 95.00 204 ASP A C 1
ATOM 1612 O O . ASP A 1 204 ? -13.713 -3.316 33.542 1.00 95.00 204 ASP A O 1
ATOM 1616 N N . VAL A 1 205 ? -14.194 -2.505 31.496 1.00 93.12 205 VAL A N 1
ATOM 1617 C CA . VAL A 1 205 ? -12.987 -3.053 30.862 1.00 93.12 205 VAL A CA 1
ATOM 1618 C C . VAL A 1 205 ? -11.806 -2.123 31.135 1.00 93.12 205 VAL A C 1
ATOM 1620 O O . VAL A 1 205 ? -11.757 -0.972 30.700 1.00 93.12 205 VAL A O 1
ATOM 1623 N N . VAL A 1 206 ? -10.797 -2.629 31.835 1.00 91.69 206 VAL A N 1
ATOM 1624 C CA . VAL A 1 206 ? -9.646 -1.824 32.246 1.00 91.69 206 VAL A CA 1
ATOM 1625 C C . VAL A 1 206 ? -8.831 -1.413 31.024 1.00 91.69 206 VAL A C 1
ATOM 1627 O O . VAL A 1 206 ? -8.405 -2.253 30.237 1.00 91.69 206 VAL A O 1
ATOM 1630 N N . ARG A 1 207 ? -8.595 -0.100 30.879 1.00 89.44 207 ARG A N 1
ATOM 1631 C CA . ARG A 1 207 ? -7.812 0.500 29.778 1.00 89.44 207 ARG A CA 1
ATOM 1632 C C . ARG A 1 207 ? -8.172 -0.096 28.406 1.00 89.44 207 ARG A C 1
ATOM 1634 O O . ARG A 1 207 ? -7.280 -0.320 27.586 1.00 89.44 207 ARG A O 1
ATOM 1641 N N . CYS A 1 208 ? -9.470 -0.303 28.156 1.00 87.31 208 CYS A N 1
ATOM 1642 C CA . CYS A 1 208 ? -9.999 -1.081 27.033 1.00 87.31 208 CYS A CA 1
ATOM 1643 C C . CYS A 1 208 ? -9.289 -0.820 25.698 1.00 87.31 208 CYS A C 1
ATOM 1645 O O . CYS A 1 208 ? -8.802 -1.740 25.051 1.00 87.31 208 CYS A O 1
ATOM 1647 N N . ARG A 1 209 ? -9.136 0.453 25.327 1.00 89.44 209 ARG A N 1
ATOM 1648 C CA . ARG A 1 209 ? -8.515 0.869 24.065 1.00 89.44 209 ARG A CA 1
ATOM 1649 C C . ARG A 1 209 ? -7.018 0.568 23.960 1.00 89.44 209 ARG A C 1
ATOM 1651 O O . ARG A 1 209 ? -6.567 0.068 22.934 1.00 89.44 209 ARG A O 1
ATOM 1658 N N . LYS A 1 210 ? -6.246 0.844 25.018 1.00 91.94 210 LYS A N 1
ATOM 1659 C CA . LYS A 1 210 ? -4.811 0.510 25.078 1.00 91.94 210 LYS A CA 1
ATOM 1660 C C . LYS A 1 210 ? -4.629 -1.005 25.016 1.00 91.94 210 LYS A C 1
ATOM 1662 O O . LYS A 1 210 ? -3.828 -1.497 24.230 1.00 91.94 210 LYS A O 1
ATOM 1667 N N . ASN A 1 211 ? -5.398 -1.734 25.818 1.00 91.12 211 ASN A N 1
ATOM 1668 C CA . ASN A 1 211 ? -5.303 -3.187 25.902 1.00 91.12 211 ASN A CA 1
ATOM 1669 C C . ASN A 1 211 ? -5.826 -3.862 24.626 1.00 91.12 211 ASN A C 1
ATOM 1671 O O . ASN A 1 211 ? -5.297 -4.893 24.230 1.00 91.12 211 ASN A O 1
ATOM 1675 N N . GLY A 1 212 ? -6.780 -3.248 23.922 1.00 88.69 212 GLY A N 1
ATOM 1676 C CA . GLY A 1 212 ? -7.217 -3.667 22.591 1.00 88.69 212 GLY A CA 1
ATOM 1677 C C . GLY A 1 212 ? -6.114 -3.573 21.532 1.00 88.69 212 GLY A C 1
ATOM 1678 O O . GLY A 1 212 ? -6.112 -4.372 20.606 1.00 88.69 212 GLY A O 1
ATOM 1679 N N . LEU A 1 213 ? -5.154 -2.653 21.691 1.00 90.00 213 LEU A N 1
ATOM 1680 C CA . LEU A 1 213 ? -3.945 -2.576 20.863 1.00 90.00 213 LEU A CA 1
ATOM 1681 C C . LEU A 1 213 ? -2.851 -3.541 21.343 1.00 90.00 213 LEU A C 1
ATOM 1683 O O . LEU A 1 213 ? -2.336 -4.334 20.562 1.00 90.00 213 LEU A O 1
ATOM 1687 N N . ALA A 1 214 ? -2.500 -3.488 22.630 1.00 90.75 214 ALA A N 1
ATOM 1688 C CA . ALA A 1 214 ? -1.385 -4.250 23.198 1.00 90.75 214 ALA A CA 1
ATOM 1689 C C . ALA A 1 214 ? -1.654 -5.763 23.281 1.00 90.75 214 ALA A C 1
ATOM 1691 O O . ALA A 1 214 ? -0.723 -6.565 23.232 1.00 90.75 214 ALA A O 1
ATOM 1692 N N . HIS A 1 215 ? -2.921 -6.166 23.410 1.00 89.69 215 HIS A N 1
ATOM 1693 C CA . HIS A 1 215 ? -3.361 -7.556 23.571 1.00 89.69 215 HIS A CA 1
ATOM 1694 C C . HIS A 1 215 ? -4.249 -8.040 22.413 1.00 89.69 215 HIS A C 1
ATOM 1696 O O . HIS A 1 215 ? -5.066 -8.948 22.589 1.00 89.69 215 HIS A O 1
ATOM 1702 N N . ALA A 1 216 ? -4.122 -7.417 21.236 1.00 88.75 216 ALA A N 1
ATOM 1703 C CA . ALA A 1 216 ? -4.894 -7.768 20.049 1.00 88.75 216 ALA A CA 1
ATOM 1704 C C . ALA A 1 216 ? -4.654 -9.232 19.637 1.00 88.75 216 ALA A C 1
ATOM 1706 O O . ALA A 1 216 ? -3.524 -9.640 19.412 1.00 88.75 216 ALA A O 1
ATOM 1707 N N . LYS A 1 217 ? -5.724 -10.023 19.474 1.00 88.88 217 LYS A N 1
ATOM 1708 C CA . LYS A 1 217 ? -5.626 -11.430 19.020 1.00 88.88 217 LYS A CA 1
ATOM 1709 C C . LYS A 1 217 ? -5.129 -11.559 17.574 1.00 88.88 217 LYS A C 1
ATOM 1711 O O . LYS A 1 217 ? -4.600 -12.598 17.193 1.00 88.88 217 LYS A O 1
ATOM 1716 N N . PHE A 1 218 ? -5.366 -10.534 16.764 1.00 93.19 218 PHE A N 1
ATOM 1717 C CA . PHE A 1 218 ? -5.032 -10.495 15.346 1.00 93.19 218 PHE A CA 1
ATOM 1718 C C . PHE A 1 218 ? -4.156 -9.268 15.077 1.00 93.19 218 PHE A C 1
ATOM 1720 O O . PHE A 1 218 ? -4.405 -8.225 15.691 1.00 93.19 218 PHE A O 1
ATOM 1727 N N . PRO A 1 219 ? -3.164 -9.364 14.176 1.00 92.81 219 PRO A N 1
ATOM 1728 C CA . PRO A 1 219 ? -2.334 -8.222 13.816 1.00 92.81 219 PRO A CA 1
ATOM 1729 C C . PRO A 1 219 ? -3.182 -7.172 13.083 1.00 92.81 219 PRO A C 1
ATOM 1731 O O . PRO A 1 219 ? -4.137 -7.516 12.381 1.00 92.81 219 PRO A O 1
ATOM 1734 N N . ALA A 1 220 ? -2.875 -5.888 13.277 1.00 93.00 220 ALA A N 1
ATOM 1735 C CA . ALA A 1 220 ? -3.713 -4.824 12.730 1.00 93.00 220 ALA A CA 1
ATOM 1736 C C . ALA A 1 220 ? -3.395 -4.590 11.238 1.00 93.00 220 ALA A C 1
ATOM 1738 O O . ALA A 1 220 ? -2.217 -4.485 10.885 1.00 93.00 220 ALA A O 1
ATOM 1739 N N . PRO A 1 221 ? -4.413 -4.504 10.365 1.00 95.81 221 PRO A N 1
ATOM 1740 C CA . PRO A 1 221 ? -4.228 -4.472 8.919 1.00 95.81 221 PRO A CA 1
ATOM 1741 C C . PRO A 1 221 ? -3.866 -3.078 8.398 1.00 95.81 221 PRO A C 1
ATOM 1743 O O . PRO A 1 221 ? -4.344 -2.056 8.901 1.00 95.81 221 PRO A O 1
ATOM 1746 N N . ILE A 1 222 ? -3.060 -3.054 7.339 1.00 95.12 222 ILE A N 1
ATOM 1747 C CA . ILE A 1 222 ? -2.625 -1.861 6.616 1.00 95.12 222 ILE A CA 1
ATOM 1748 C C . ILE A 1 222 ? -2.829 -2.118 5.123 1.00 95.12 222 ILE A C 1
ATOM 1750 O O . ILE A 1 222 ? -2.088 -2.874 4.492 1.00 95.12 222 ILE A O 1
ATOM 1754 N N . PHE A 1 223 ? -3.851 -1.482 4.557 1.00 95.50 223 PHE A N 1
ATOM 1755 C CA . PHE A 1 223 ? -4.258 -1.713 3.173 1.00 95.50 223 PHE A CA 1
ATOM 1756 C C . PHE A 1 223 ? -3.454 -0.864 2.190 1.00 95.50 223 PHE A C 1
ATOM 1758 O O . PHE A 1 223 ? -3.088 0.274 2.504 1.00 95.50 223 PHE A O 1
ATOM 1765 N N . CYS A 1 224 ? -3.239 -1.391 0.988 1.00 93.81 224 CYS A N 1
ATOM 1766 C CA . CYS A 1 224 ? -2.787 -0.643 -0.179 1.00 93.81 224 CYS A CA 1
ATOM 1767 C C . CYS A 1 224 ? -3.863 -0.650 -1.288 1.00 93.81 224 CYS A C 1
ATOM 1769 O O . CYS A 1 224 ? -4.793 -1.454 -1.251 1.00 93.81 224 CYS A O 1
ATOM 1771 N N . PRO A 1 225 ? -3.764 0.202 -2.327 1.00 93.44 225 PRO A N 1
ATOM 1772 C CA . PRO A 1 225 ? -4.785 0.312 -3.365 1.00 93.44 225 PRO A CA 1
ATOM 1773 C C . PRO A 1 225 ? -4.953 -0.942 -4.221 1.00 93.44 225 PRO A C 1
ATOM 1775 O O . PRO A 1 225 ? -5.873 -0.995 -5.031 1.00 93.44 225 PRO A O 1
ATOM 1778 N N . LYS A 1 226 ? -4.050 -1.920 -4.097 1.00 93.38 226 LYS A N 1
ATOM 1779 C CA . LYS A 1 226 ? -4.151 -3.216 -4.771 1.00 93.38 226 LYS A CA 1
ATOM 1780 C C . LYS A 1 226 ? -5.059 -4.198 -4.022 1.00 93.38 226 LYS A C 1
ATOM 1782 O O . LYS A 1 226 ? -5.423 -5.213 -4.608 1.00 93.38 226 LYS A O 1
ATOM 1787 N N . ASP A 1 227 ? -5.427 -3.908 -2.775 1.00 94.88 227 ASP A N 1
ATOM 1788 C CA . ASP A 1 227 ? -6.316 -4.751 -1.978 1.00 94.88 227 ASP A CA 1
ATOM 1789 C C . ASP A 1 227 ? -7.762 -4.643 -2.484 1.00 94.88 227 ASP A C 1
ATOM 1791 O O . ASP A 1 227 ? -8.300 -3.549 -2.666 1.00 94.88 227 ASP A O 1
ATOM 1795 N N . ASN A 1 228 ? -8.387 -5.795 -2.736 1.00 92.56 228 ASN A N 1
ATOM 1796 C CA . ASN A 1 228 ? -9.691 -5.888 -3.388 1.00 92.56 228 ASN A CA 1
ATOM 1797 C C . ASN A 1 228 ? -10.814 -6.147 -2.385 1.00 92.56 228 ASN A C 1
ATOM 1799 O O . ASN A 1 228 ? -10.652 -6.924 -1.445 1.00 92.56 228 ASN A O 1
ATOM 1803 N N . VAL A 1 229 ? -11.995 -5.600 -2.679 1.00 92.25 229 VAL A N 1
ATOM 1804 C CA . VAL A 1 229 ? -13.244 -6.032 -2.044 1.00 92.25 229 VAL A CA 1
ATOM 1805 C C . VAL A 1 229 ? -13.788 -7.232 -2.814 1.00 92.25 229 VAL A C 1
ATOM 1807 O O . VAL A 1 229 ? -14.289 -7.096 -3.931 1.00 92.25 229 VAL A O 1
ATOM 1810 N N . GLU A 1 230 ? -13.678 -8.424 -2.241 1.00 91.25 230 GLU A N 1
ATOM 1811 C CA . GLU A 1 230 ? -14.058 -9.686 -2.884 1.00 91.25 230 GLU A CA 1
ATOM 1812 C C . GLU A 1 230 ? -15.284 -10.309 -2.217 1.00 91.25 230 GLU A C 1
ATOM 1814 O O . GLU A 1 230 ? -15.636 -9.957 -1.094 1.00 91.25 230 GLU A O 1
ATOM 1819 N N . GLN A 1 231 ? -15.951 -11.244 -2.898 1.00 92.19 231 GLN A N 1
ATOM 1820 C CA . GLN A 1 231 ? -16.986 -12.048 -2.245 1.00 92.19 231 GLN A CA 1
ATOM 1821 C C . GLN A 1 231 ? -16.366 -12.886 -1.127 1.00 92.19 231 GLN A C 1
ATOM 1823 O O . GLN A 1 231 ? -15.292 -13.471 -1.304 1.00 92.19 231 GLN A O 1
ATOM 1828 N N . ALA A 1 232 ? -17.059 -12.946 0.009 1.00 93.12 232 ALA A N 1
ATOM 1829 C CA . ALA A 1 232 ? -16.624 -13.764 1.127 1.00 93.12 232 ALA A CA 1
ATOM 1830 C C . ALA A 1 232 ? -16.633 -15.249 0.740 1.00 93.12 232 ALA A C 1
ATOM 1832 O O . ALA A 1 232 ? -17.526 -15.722 0.033 1.00 93.12 232 ALA A O 1
ATOM 1833 N N . ARG A 1 233 ? -15.617 -15.985 1.196 1.00 93.94 233 ARG A N 1
ATOM 1834 C CA . ARG A 1 233 ? -15.443 -17.412 0.906 1.00 93.94 233 ARG A CA 1
ATOM 1835 C C . ARG A 1 233 ? -15.505 -18.200 2.204 1.00 93.94 233 ARG A C 1
ATOM 1837 O O . ARG A 1 233 ? -14.921 -17.798 3.209 1.00 93.94 233 ARG A O 1
ATOM 1844 N N . GLU A 1 234 ? -16.193 -19.333 2.172 1.00 94.19 234 GLU A N 1
ATOM 1845 C CA . GLU A 1 234 ? -16.247 -20.237 3.316 1.00 94.19 234 GLU A CA 1
ATOM 1846 C C . GLU A 1 234 ? -14.836 -20.703 3.713 1.00 94.19 234 GLU A C 1
ATOM 1848 O O . GLU A 1 234 ? -14.012 -21.033 2.861 1.00 94.19 234 GLU A O 1
ATOM 1853 N N . GLY A 1 235 ? -14.549 -20.691 5.016 1.00 93.38 235 GLY A N 1
ATOM 1854 C CA . GLY A 1 235 ? -13.247 -21.071 5.570 1.00 93.38 235 GLY A CA 1
ATOM 1855 C C . GLY A 1 235 ? -12.183 -19.967 5.560 1.00 93.38 235 GLY A C 1
ATOM 1856 O O . GLY A 1 235 ? -11.133 -20.151 6.174 1.00 93.38 235 GLY A O 1
ATOM 1857 N N . HIS A 1 236 ? -12.440 -18.812 4.936 1.00 94.94 236 HIS A N 1
ATOM 1858 C CA . HIS A 1 236 ? -11.487 -17.700 4.860 1.00 94.94 236 HIS A CA 1
ATOM 1859 C C . HIS A 1 236 ? -11.960 -16.479 5.656 1.00 94.94 236 HIS A C 1
ATOM 1861 O O . HIS A 1 236 ? -12.826 -15.726 5.213 1.00 94.94 236 HIS A O 1
ATOM 1867 N N . LEU A 1 237 ? -11.385 -16.265 6.845 1.00 95.50 237 LEU A N 1
ATOM 1868 C CA . LEU A 1 237 ? -11.720 -15.115 7.687 1.00 95.50 237 LEU A CA 1
ATOM 1869 C C . LEU A 1 237 ? -10.827 -13.908 7.365 1.00 95.50 237 LEU A C 1
ATOM 1871 O O . LEU A 1 237 ? -9.682 -13.827 7.830 1.00 95.50 237 LEU A O 1
ATOM 1875 N N . ALA A 1 238 ? -11.392 -12.960 6.622 1.00 96.75 238 ALA A N 1
ATOM 1876 C CA . ALA A 1 238 ? -10.699 -11.754 6.189 1.00 96.75 238 ALA A CA 1
ATOM 1877 C C . ALA A 1 238 ? -10.468 -10.729 7.315 1.00 96.75 238 ALA A C 1
ATOM 1879 O O . ALA A 1 238 ? -11.107 -10.784 8.372 1.00 96.75 238 ALA A O 1
ATOM 1880 N N . ASP A 1 239 ? -9.562 -9.776 7.087 1.00 97.62 239 ASP A N 1
ATOM 1881 C CA . ASP A 1 239 ? -9.274 -8.683 8.032 1.00 97.62 239 ASP A CA 1
ATOM 1882 C C . ASP A 1 239 ? -10.485 -7.779 8.287 1.00 97.62 239 ASP A C 1
ATOM 1884 O O . ASP A 1 239 ? -10.773 -7.407 9.431 1.00 97.62 239 ASP A O 1
ATOM 1888 N N . LEU A 1 240 ? -11.225 -7.471 7.223 1.00 97.44 240 LEU A N 1
ATOM 1889 C CA . LEU A 1 240 ? -12.518 -6.804 7.268 1.00 97.44 240 LEU A CA 1
ATOM 1890 C C . LEU A 1 240 ? -13.544 -7.681 6.547 1.00 97.44 240 LEU A C 1
ATOM 1892 O O . LEU A 1 240 ? -13.309 -8.154 5.435 1.00 97.44 240 LEU A O 1
ATOM 1896 N N . THR A 1 241 ? -14.695 -7.903 7.179 1.00 96.62 241 THR A N 1
ATOM 1897 C CA . THR A 1 241 ? -15.789 -8.697 6.604 1.00 96.62 241 THR A CA 1
ATOM 1898 C C . THR A 1 241 ? -17.093 -7.920 6.686 1.00 96.62 241 THR A C 1
ATOM 1900 O O . THR A 1 241 ? -17.439 -7.380 7.739 1.00 96.62 241 THR A O 1
ATOM 1903 N N . TYR A 1 242 ? -17.830 -7.865 5.579 1.00 95.25 242 TYR A N 1
ATOM 1904 C CA . TYR A 1 242 ? -19.182 -7.325 5.565 1.00 95.25 242 TYR A CA 1
ATOM 1905 C C . TYR A 1 242 ? -20.156 -8.398 6.060 1.00 95.25 242 TYR A C 1
ATOM 1907 O O . TYR A 1 242 ? -20.360 -9.416 5.392 1.00 95.25 242 TYR A O 1
ATOM 1915 N N . VAL A 1 243 ? -20.742 -8.168 7.234 1.00 94.56 243 VAL A N 1
ATOM 1916 C CA . VAL A 1 243 ? -21.629 -9.114 7.922 1.00 94.56 243 VAL A CA 1
ATOM 1917 C C . VAL A 1 243 ? -23.076 -8.676 7.760 1.00 94.56 243 VAL A C 1
ATOM 1919 O O . VAL A 1 243 ? -23.417 -7.512 7.991 1.00 94.56 243 VAL A O 1
ATOM 1922 N N . ARG A 1 244 ? -23.937 -9.636 7.422 1.00 92.50 244 ARG A N 1
ATOM 1923 C CA . ARG A 1 244 ? -25.385 -9.458 7.355 1.00 92.50 244 ARG A CA 1
ATOM 1924 C C . ARG A 1 244 ? -26.080 -10.675 7.954 1.00 92.50 244 ARG A C 1
ATOM 1926 O O . ARG A 1 244 ? -26.249 -11.686 7.279 1.00 92.50 244 ARG A O 1
ATOM 1933 N N . LEU A 1 245 ? -26.533 -10.534 9.196 1.00 90.19 245 LEU A N 1
ATOM 1934 C CA . LEU A 1 245 ? -27.365 -11.545 9.847 1.00 90.19 245 LEU A CA 1
ATOM 1935 C C . LEU A 1 245 ? -28.828 -11.396 9.418 1.00 90.19 245 LEU A C 1
ATOM 1937 O O . LEU A 1 245 ? -29.312 -10.288 9.175 1.00 90.19 245 LEU A O 1
ATOM 1941 N N . ARG A 1 246 ? -29.555 -12.515 9.361 1.00 79.94 246 ARG A N 1
ATOM 1942 C CA . ARG A 1 246 ? -31.014 -12.509 9.176 1.00 79.94 246 ARG A CA 1
ATOM 1943 C C . ARG A 1 246 ? -31.674 -12.014 10.468 1.00 79.94 246 ARG A C 1
ATOM 1945 O O . ARG A 1 246 ? -31.428 -12.560 11.538 1.00 79.94 246 ARG A O 1
ATOM 1952 N N . GLU A 1 247 ? -32.491 -10.966 10.382 1.00 69.50 247 GLU A N 1
ATOM 1953 C CA . GLU A 1 247 ? -33.191 -10.414 11.547 1.00 69.50 247 GLU A CA 1
ATOM 1954 C C . GLU A 1 247 ? -34.608 -10.995 11.676 1.00 69.50 247 GLU A C 1
ATOM 1956 O O . GLU A 1 247 ? -35.496 -10.669 10.893 1.00 69.50 247 GLU A O 1
ATOM 1961 N N . ASP A 1 248 ? -34.862 -11.788 12.721 1.00 61.59 248 ASP A N 1
ATOM 1962 C CA . ASP A 1 248 ? -36.177 -12.411 12.979 1.00 61.59 248 ASP A CA 1
ATOM 1963 C C . ASP A 1 248 ? -37.171 -11.477 13.715 1.00 61.59 248 ASP A C 1
ATOM 1965 O O . ASP A 1 248 ? -38.024 -11.911 14.493 1.00 61.59 248 ASP A O 1
ATOM 1969 N N . GLY A 1 249 ? -37.038 -10.156 13.551 1.00 57.59 249 GLY A N 1
ATOM 1970 C CA . GLY A 1 249 ? -37.949 -9.146 14.116 1.00 57.59 249 GLY A CA 1
ATOM 1971 C C . GLY A 1 249 ? -37.901 -8.942 15.644 1.00 57.59 249 GLY A C 1
ATOM 1972 O O . GLY A 1 249 ? -38.455 -7.964 16.146 1.00 57.59 249 GLY A O 1
ATOM 1973 N N . ARG A 1 250 ? -37.209 -9.798 16.414 1.00 59.19 250 ARG A N 1
ATOM 1974 C CA . ARG A 1 250 ? -36.963 -9.627 17.865 1.00 59.19 250 ARG A CA 1
ATOM 1975 C C . ARG A 1 250 ? -35.530 -9.164 18.138 1.00 59.19 250 ARG A C 1
ATOM 1977 O O . ARG A 1 250 ? -34.683 -9.935 18.587 1.00 59.19 250 ARG A O 1
ATOM 1984 N N . TRP A 1 251 ? -35.254 -7.886 17.888 1.00 65.00 251 TRP A N 1
ATOM 1985 C CA . TRP A 1 251 ? -33.934 -7.300 18.131 1.00 65.00 251 TRP A CA 1
ATOM 1986 C C . TRP A 1 251 ? -33.699 -6.999 19.620 1.00 65.00 251 TRP A C 1
ATOM 1988 O O . TRP A 1 251 ? -34.272 -6.063 20.177 1.00 65.00 251 TRP A O 1
ATOM 1998 N N . ALA A 1 252 ? -32.811 -7.758 20.268 1.00 78.19 252 ALA A N 1
ATOM 1999 C CA . ALA A 1 252 ? -32.313 -7.463 21.612 1.00 78.19 252 ALA A CA 1
ATOM 2000 C C . ALA A 1 252 ? -30.817 -7.130 21.544 1.00 78.19 252 ALA A C 1
ATOM 2002 O O . ALA A 1 252 ?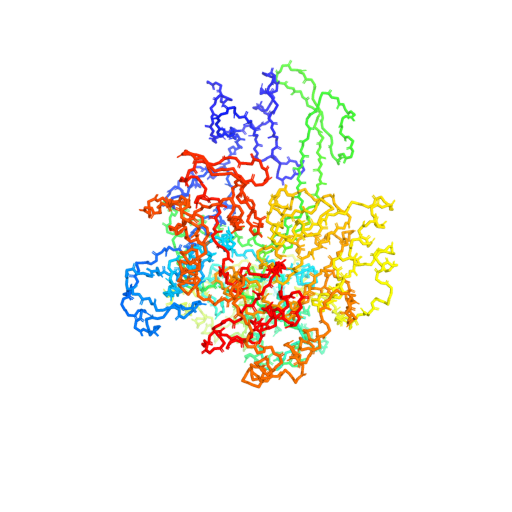 -29.985 -8.031 21.603 1.00 78.19 252 ALA A O 1
ATOM 2003 N N . ALA A 1 253 ? -30.486 -5.838 21.449 1.00 80.75 253 ALA A N 1
ATOM 2004 C CA . ALA A 1 253 ? -29.131 -5.349 21.166 1.00 80.75 253 ALA A CA 1
ATOM 2005 C C . ALA A 1 253 ? -28.041 -5.996 22.031 1.00 80.75 253 ALA A C 1
ATOM 2007 O O . ALA A 1 253 ? -27.062 -6.511 21.508 1.00 80.75 253 ALA A O 1
ATOM 2008 N N . PHE A 1 254 ? -28.252 -6.068 23.350 1.00 87.12 254 PHE A N 1
ATOM 2009 C CA . PHE A 1 254 ? -27.286 -6.689 24.260 1.00 87.12 254 PHE A CA 1
ATOM 2010 C C . PHE A 1 254 ? -27.057 -8.168 23.966 1.00 87.12 254 PHE A C 1
ATOM 2012 O O . PHE A 1 254 ? -25.935 -8.637 24.072 1.00 87.12 254 PHE A O 1
ATOM 2019 N N . LYS A 1 255 ? -28.097 -8.906 23.561 1.00 87.81 255 LYS A N 1
ATOM 2020 C CA . LYS A 1 255 ? -27.973 -10.330 23.229 1.00 87.81 255 LYS A CA 1
ATOM 2021 C C . LYS A 1 255 ? -27.234 -10.560 21.917 1.00 87.81 255 LYS A C 1
ATOM 2023 O O . LYS A 1 255 ? -26.639 -11.618 21.780 1.00 87.81 255 LYS A O 1
ATOM 2028 N N . GLN A 1 256 ? -27.247 -9.600 20.997 1.00 88.38 256 GLN A N 1
ATOM 2029 C CA . GLN A 1 256 ? -26.653 -9.757 19.668 1.00 88.38 256 GLN A CA 1
ATOM 2030 C C . GLN A 1 256 ? -25.205 -9.264 19.557 1.00 88.38 256 GLN A C 1
ATOM 2032 O O . GLN A 1 256 ? -24.562 -9.532 18.548 1.00 88.38 256 GLN A O 1
ATOM 2037 N N . LEU A 1 257 ? -24.653 -8.621 20.595 1.00 92.44 257 LEU A N 1
ATOM 2038 C CA . LEU A 1 257 ? -23.262 -8.156 20.580 1.00 92.44 257 LEU A CA 1
ATOM 2039 C C . LEU A 1 257 ? -22.268 -9.270 20.152 1.00 92.44 257 LEU A C 1
ATOM 2041 O O . LEU A 1 257 ? -22.439 -10.435 20.502 1.00 92.44 257 LEU A O 1
ATOM 2045 N N . PRO A 1 258 ? -21.227 -8.972 19.369 1.00 93.88 258 PRO A N 1
ATOM 2046 C CA . PRO A 1 258 ? -20.818 -7.655 18.905 1.00 93.88 258 PRO A CA 1
ATOM 2047 C C . PRO A 1 258 ? -21.595 -7.165 17.669 1.00 93.88 258 PRO A C 1
ATOM 2049 O O . PRO A 1 258 ? -21.296 -6.084 17.174 1.00 93.88 258 PRO A O 1
ATOM 2052 N N . TYR A 1 259 ? -22.583 -7.915 17.166 1.00 93.81 259 TYR A N 1
ATOM 2053 C CA . TYR A 1 259 ? -23.383 -7.492 16.017 1.00 93.81 259 TYR A CA 1
ATOM 2054 C C . TYR A 1 259 ? -24.381 -6.405 16.425 1.00 93.81 259 TYR A C 1
ATOM 2056 O O . TYR A 1 259 ? -25.215 -6.588 17.314 1.00 93.81 259 TYR A O 1
ATOM 2064 N N . VAL A 1 260 ? -24.287 -5.259 15.756 1.00 92.38 260 VAL A N 1
ATOM 2065 C CA . VAL A 1 260 ? -25.152 -4.087 15.946 1.00 92.38 260 VAL A CA 1
ATOM 2066 C C . VAL A 1 260 ? -25.843 -3.670 14.644 1.00 92.38 260 VAL A C 1
ATOM 2068 O O . VAL A 1 260 ? -26.299 -2.543 14.519 1.00 92.38 260 VAL A O 1
ATOM 2071 N N . GLY A 1 261 ? -25.939 -4.565 13.664 1.00 91.44 261 GLY A N 1
ATOM 2072 C CA . GLY A 1 261 ? -26.571 -4.299 12.369 1.00 91.44 261 GLY A CA 1
ATOM 2073 C C . GLY A 1 261 ? -25.628 -4.555 11.200 1.00 91.44 261 GLY A C 1
ATOM 2074 O O . GLY A 1 261 ? -24.440 -4.822 11.392 1.00 91.44 261 GLY A O 1
ATOM 2075 N N . GLN A 1 262 ? -26.164 -4.518 9.985 1.00 92.06 262 GLN A N 1
ATOM 2076 C CA . GLN A 1 262 ? -25.412 -4.891 8.790 1.00 92.06 262 GLN A CA 1
ATOM 2077 C C . GLN A 1 262 ? -24.308 -3.877 8.460 1.00 92.06 262 GLN A C 1
ATOM 2079 O O . GLN A 1 262 ? -24.524 -2.663 8.501 1.00 92.06 262 GLN A O 1
ATOM 2084 N N . GLY A 1 263 ? -23.127 -4.373 8.095 1.00 93.94 263 GLY A N 1
ATOM 2085 C CA . GLY A 1 263 ? -22.004 -3.526 7.701 1.00 93.94 263 GLY A CA 1
ATOM 2086 C C . GLY A 1 263 ? -20.646 -4.198 7.840 1.00 93.94 263 GLY A C 1
ATOM 2087 O O . GLY A 1 263 ? -20.547 -5.412 8.002 1.00 93.94 263 GLY A O 1
ATOM 2088 N N . TRP A 1 264 ? -19.590 -3.389 7.771 1.00 95.12 264 TRP A N 1
ATOM 2089 C CA . TRP A 1 264 ? -18.209 -3.846 7.899 1.00 95.12 264 TRP A CA 1
ATOM 2090 C C . TRP A 1 264 ? -17.811 -4.057 9.359 1.00 95.12 264 TRP A C 1
ATOM 2092 O O . TRP A 1 264 ? -17.880 -3.134 10.171 1.00 95.12 264 TRP A O 1
ATOM 2102 N N . TYR A 1 265 ? -17.329 -5.259 9.663 1.00 96.38 265 TYR A N 1
ATOM 2103 C CA . TYR A 1 265 ? -16.775 -5.630 10.959 1.00 96.38 265 TYR A CA 1
ATOM 2104 C C . TYR A 1 265 ? -15.323 -6.073 10.805 1.00 96.38 265 TYR A C 1
ATOM 2106 O O . TYR A 1 265 ? -14.963 -6.790 9.870 1.00 96.38 265 TYR A O 1
ATOM 2114 N N . ALA A 1 266 ? -14.491 -5.666 11.761 1.00 96.88 266 ALA A N 1
ATOM 2115 C CA . ALA A 1 266 ? -13.115 -6.122 11.846 1.00 96.88 266 ALA A CA 1
ATOM 2116 C C . ALA A 1 266 ? -13.019 -7.561 12.369 1.00 96.88 266 ALA A C 1
ATOM 2118 O O . ALA A 1 266 ? -13.838 -8.008 13.184 1.00 96.88 266 ALA A O 1
ATOM 2119 N N . LYS A 1 267 ? -11.960 -8.254 11.945 1.00 97.00 267 LYS A N 1
ATOM 2120 C CA . LYS A 1 267 ? -11.659 -9.658 12.254 1.00 97.00 267 LYS A CA 1
ATOM 2121 C C . LYS A 1 267 ? -11.881 -10.079 13.713 1.00 97.00 267 LYS A C 1
ATOM 2123 O O . LYS A 1 267 ? -12.472 -11.143 13.900 1.00 97.00 267 LYS A O 1
ATOM 2128 N N . PRO A 1 268 ? -11.517 -9.291 14.754 1.00 96.19 268 PRO A N 1
ATOM 2129 C CA . PRO A 1 268 ? -11.796 -9.671 16.140 1.00 96.19 268 PRO A CA 1
ATOM 2130 C C . PRO A 1 268 ? -13.282 -9.935 16.425 1.00 96.19 268 PRO A C 1
ATOM 2132 O O . PRO A 1 268 ? -13.616 -10.945 17.046 1.00 96.19 268 PRO A O 1
ATOM 2135 N N . ALA A 1 269 ? -14.174 -9.063 15.946 1.00 96.56 269 ALA A N 1
ATOM 2136 C CA . ALA A 1 269 ? -15.612 -9.194 16.171 1.00 96.56 269 ALA A CA 1
ATOM 2137 C C . ALA A 1 269 ? -16.196 -10.372 15.383 1.00 96.56 269 ALA A C 1
ATOM 2139 O O . ALA A 1 269 ? -16.974 -11.149 15.931 1.00 96.56 269 ALA A O 1
ATOM 2140 N N . VAL A 1 270 ? -15.783 -10.539 14.126 1.00 97.12 270 VAL A N 1
ATOM 2141 C CA . VAL A 1 270 ? -16.293 -11.593 13.233 1.00 97.12 270 VAL A CA 1
ATOM 2142 C C . VAL A 1 270 ? -15.835 -12.978 13.691 1.00 97.12 270 VAL A C 1
ATOM 2144 O O . VAL A 1 270 ? -16.643 -13.902 13.761 1.00 97.12 270 VAL A O 1
ATOM 2147 N N . ALA A 1 271 ? -14.568 -13.106 14.105 1.00 97.38 271 ALA A N 1
ATOM 2148 C CA . ALA A 1 271 ? -14.045 -14.329 14.712 1.00 97.38 271 ALA A CA 1
ATOM 2149 C C . ALA A 1 271 ? -14.871 -14.743 15.935 1.00 97.38 271 ALA A C 1
ATOM 2151 O O . ALA A 1 271 ? -15.213 -15.912 16.088 1.00 97.38 271 ALA A O 1
ATOM 2152 N N . TYR A 1 272 ? -15.210 -13.779 16.793 1.00 97.00 272 TYR A N 1
ATOM 2153 C CA . TYR A 1 272 ? -16.019 -14.037 17.977 1.00 97.00 272 TYR A CA 1
ATOM 2154 C C . TYR A 1 272 ? -17.468 -14.415 17.622 1.00 97.00 272 TYR A C 1
ATOM 2156 O O . TYR A 1 272 ? -18.026 -15.317 18.245 1.00 97.00 272 TYR A O 1
ATOM 2164 N N . MET A 1 273 ? -18.071 -13.784 16.606 1.00 96.25 273 MET A N 1
ATOM 2165 C CA . MET A 1 273 ? -19.406 -14.170 16.127 1.00 96.25 273 MET A CA 1
ATOM 2166 C C . MET A 1 273 ? -19.437 -15.622 15.630 1.00 96.25 273 MET A C 1
ATOM 2168 O O . MET A 1 273 ? -20.364 -16.349 15.986 1.00 96.25 273 MET A O 1
ATOM 2172 N N . LEU A 1 274 ? -18.423 -16.059 14.873 1.00 95.56 274 LEU A N 1
ATOM 2173 C CA . LEU A 1 274 ? -18.282 -17.459 14.451 1.00 95.56 274 LEU A CA 1
ATOM 2174 C C . LEU A 1 274 ? -18.086 -18.397 15.648 1.00 95.56 274 LEU A C 1
ATOM 2176 O O . LEU A 1 274 ? -18.785 -19.398 15.766 1.00 95.56 274 LEU A O 1
ATOM 2180 N N . GLU A 1 275 ? -17.160 -18.061 16.554 1.00 95.50 275 GLU A N 1
ATOM 2181 C CA . GLU A 1 275 ? -16.828 -18.877 17.732 1.00 95.50 275 GLU A CA 1
ATOM 2182 C C . GLU A 1 275 ? -18.056 -19.136 18.617 1.00 95.50 275 GLU A C 1
ATOM 2184 O O . GLU A 1 275 ? -18.221 -20.227 19.163 1.00 95.50 275 GLU A O 1
ATOM 2189 N N . LYS A 1 276 ? -18.935 -18.137 18.753 1.00 94.56 276 LYS A N 1
ATOM 2190 C CA . LYS A 1 276 ? -20.162 -18.227 19.555 1.00 94.56 276 LYS A CA 1
ATOM 2191 C C . LYS A 1 276 ? -21.379 -18.734 18.782 1.00 94.56 276 LYS A C 1
ATOM 2193 O O . LYS A 1 276 ? -22.454 -18.817 19.371 1.00 94.56 276 LYS A O 1
ATOM 2198 N N . GLY A 1 277 ? -21.235 -19.056 17.495 1.00 92.62 277 GLY A N 1
ATOM 2199 C CA . GLY A 1 277 ? -22.348 -19.480 16.642 1.00 92.62 277 GLY A CA 1
ATOM 2200 C C . GLY A 1 277 ? -23.410 -18.394 16.429 1.00 92.62 277 GLY A C 1
ATOM 2201 O O . GLY A 1 277 ? -24.569 -18.714 16.183 1.00 92.62 277 GLY A O 1
ATOM 2202 N N . LEU A 1 278 ? -23.035 -17.115 16.559 1.00 92.44 278 LEU A N 1
ATOM 2203 C CA . LEU A 1 278 ? -23.906 -15.969 16.268 1.00 92.44 278 LEU A CA 1
ATOM 2204 C C . LEU A 1 278 ? -24.012 -15.697 14.763 1.00 92.44 278 LEU A C 1
ATOM 2206 O O . LEU A 1 278 ? -24.997 -15.115 14.319 1.00 92.44 278 LEU A O 1
ATOM 2210 N N . ALA A 1 279 ? -22.988 -16.090 14.005 1.00 94.25 279 ALA A N 1
ATOM 2211 C CA . ALA A 1 279 ? -22.918 -15.972 12.556 1.00 94.25 279 ALA A CA 1
ATOM 2212 C C . ALA A 1 279 ? -22.405 -17.280 11.945 1.00 94.25 279 ALA A C 1
ATOM 2214 O O . ALA A 1 279 ? -21.674 -18.040 12.586 1.00 94.25 279 ALA A O 1
ATOM 2215 N N . THR A 1 280 ? -22.747 -17.501 10.684 1.00 94.94 280 THR A N 1
ATOM 2216 C CA . THR A 1 280 ? -22.224 -18.562 9.823 1.00 94.94 280 THR A CA 1
ATOM 2217 C C . THR A 1 280 ? -21.506 -17.948 8.622 1.00 94.94 280 THR A C 1
ATOM 2219 O O . THR A 1 280 ? -21.669 -16.766 8.326 1.00 94.94 280 THR A O 1
ATOM 2222 N N . TRP A 1 281 ? -20.751 -18.751 7.870 1.00 95.06 281 TRP A N 1
ATOM 2223 C CA . TRP A 1 281 ? -20.100 -18.286 6.639 1.00 95.06 281 TRP A CA 1
ATOM 2224 C C . TRP A 1 281 ? -21.084 -17.718 5.606 1.00 95.06 281 TRP A C 1
ATOM 2226 O O . TRP A 1 281 ? -20.722 -16.819 4.856 1.00 95.06 281 TRP A O 1
ATOM 2236 N N . SER A 1 282 ? -22.338 -18.187 5.601 1.00 93.69 282 SER A N 1
ATOM 2237 C CA . SER A 1 282 ? -23.388 -17.682 4.703 1.00 93.69 282 SER A CA 1
ATOM 2238 C C . SER A 1 282 ? -23.872 -16.265 5.032 1.00 93.69 282 SER A C 1
ATOM 2240 O O . SER A 1 282 ? -24.483 -15.609 4.187 1.00 93.69 282 SER A O 1
ATOM 2242 N N . ASP A 1 283 ? -23.578 -15.779 6.241 1.00 94.06 283 ASP A N 1
ATOM 2243 C CA . ASP A 1 283 ? -23.907 -14.422 6.676 1.00 94.06 283 ASP A CA 1
ATOM 2244 C C . ASP A 1 283 ? -22.836 -13.395 6.263 1.00 94.06 283 ASP A C 1
ATOM 2246 O O . ASP A 1 283 ? -23.020 -12.185 6.439 1.00 94.06 283 ASP A O 1
ATOM 2250 N N . PHE A 1 284 ? -21.707 -13.853 5.716 1.00 94.88 284 PHE A N 1
ATOM 2251 C CA . PHE A 1 284 ? -20.633 -12.996 5.225 1.00 94.88 284 PHE A CA 1
ATOM 2252 C C . PHE A 1 284 ? -20.798 -12.766 3.734 1.00 94.88 284 PHE A C 1
ATOM 2254 O O . PHE A 1 284 ? -20.911 -13.705 2.951 1.00 94.88 284 PHE A O 1
ATOM 2261 N N . VAL A 1 285 ? -20.823 -11.495 3.340 1.00 93.06 285 VAL A N 1
ATOM 2262 C CA . VAL A 1 285 ? -21.110 -11.116 1.951 1.00 93.06 285 VAL A CA 1
ATOM 2263 C C . VAL A 1 285 ? -19.824 -10.760 1.214 1.00 93.06 285 VAL A C 1
ATOM 2265 O O . VAL A 1 285 ? -19.580 -11.251 0.113 1.00 93.06 285 VAL A O 1
ATOM 2268 N N . TYR A 1 286 ? -18.976 -9.942 1.840 1.00 93.88 286 TYR A N 1
ATOM 2269 C CA . TYR A 1 286 ? -17.730 -9.468 1.247 1.00 93.88 286 TYR A CA 1
ATOM 2270 C C . TYR A 1 286 ? -16.569 -9.532 2.232 1.00 93.88 286 TYR A C 1
ATOM 2272 O O . TYR A 1 286 ? -16.755 -9.435 3.447 1.00 93.88 286 TYR A O 1
ATOM 2280 N N . SER A 1 287 ? -15.375 -9.651 1.674 1.00 95.06 287 SER A N 1
ATOM 2281 C CA . SER A 1 287 ? -14.097 -9.748 2.362 1.00 95.06 287 SER A CA 1
ATOM 2282 C C . SER A 1 287 ? -13.129 -8.717 1.796 1.00 95.06 287 SER A C 1
ATOM 2284 O O . SER A 1 287 ? -13.126 -8.450 0.593 1.00 95.06 287 SER A O 1
ATOM 2286 N N . LEU A 1 288 ? -12.310 -8.144 2.670 1.00 95.69 288 LEU A N 1
ATOM 2287 C CA . LEU A 1 288 ? -11.239 -7.226 2.311 1.00 95.69 288 LEU A CA 1
ATOM 2288 C C . LEU A 1 288 ? -10.026 -7.540 3.198 1.00 95.69 288 LEU A C 1
ATOM 2290 O O . LEU A 1 288 ? -10.090 -7.382 4.419 1.00 95.69 288 LEU A O 1
ATOM 2294 N N . ASP A 1 289 ? -8.946 -8.005 2.571 1.00 95.94 289 ASP A N 1
ATOM 2295 C CA . ASP A 1 289 ? -7.684 -8.376 3.223 1.00 95.94 289 ASP A CA 1
ATOM 2296 C C . ASP A 1 289 ? -6.583 -7.382 2.901 1.00 95.94 289 ASP A C 1
ATOM 2298 O O . ASP A 1 289 ? -6.491 -6.892 1.774 1.00 95.94 289 ASP A O 1
ATOM 2302 N N . ALA A 1 290 ? -5.766 -7.085 3.906 1.00 95.69 290 ALA A N 1
ATOM 2303 C CA . ALA A 1 290 ? -4.675 -6.144 3.759 1.00 95.69 290 ALA A CA 1
ATOM 2304 C C . ALA A 1 290 ? -3.421 -6.809 3.199 1.00 95.69 290 ALA A C 1
ATOM 2306 O O . ALA A 1 290 ? -3.084 -7.946 3.530 1.00 95.69 290 ALA A O 1
ATOM 2307 N N . THR A 1 291 ? -2.681 -6.041 2.402 1.00 93.50 291 THR A N 1
ATOM 2308 C CA . THR A 1 291 ? -1.339 -6.421 1.946 1.00 93.50 291 THR A CA 1
ATOM 2309 C C . THR A 1 291 ? -0.329 -6.512 3.098 1.00 93.50 291 THR A C 1
ATOM 2311 O O . THR A 1 291 ? 0.583 -7.334 3.036 1.00 93.50 291 THR A O 1
ATOM 2314 N N . ALA A 1 292 ? -0.451 -5.663 4.123 1.00 92.38 292 ALA A N 1
ATOM 2315 C CA . ALA A 1 292 ? 0.503 -5.590 5.227 1.00 92.38 292 ALA A CA 1
ATOM 2316 C C . ALA A 1 292 ? -0.199 -5.554 6.586 1.00 92.38 292 ALA A C 1
ATOM 2318 O O . ALA A 1 292 ? -1.345 -5.117 6.700 1.00 92.38 292 ALA A O 1
ATOM 2319 N N . HIS A 1 293 ? 0.524 -5.945 7.635 1.00 93.06 293 HIS A N 1
ATOM 2320 C CA . HIS A 1 293 ? 0.024 -5.932 9.006 1.00 93.06 293 HIS A CA 1
ATOM 2321 C C . HIS A 1 293 ? 1.105 -5.459 9.971 1.00 93.06 293 HIS A C 1
ATOM 2323 O O . HIS A 1 293 ? 2.282 -5.766 9.790 1.00 93.06 293 HIS A O 1
ATOM 2329 N N . VAL A 1 294 ? 0.696 -4.747 11.021 1.00 90.75 294 VAL A N 1
ATOM 2330 C CA . VAL A 1 294 ? 1.570 -4.463 12.164 1.00 90.75 294 VAL A CA 1
ATOM 2331 C C . VAL A 1 294 ? 1.384 -5.542 13.223 1.00 90.75 294 VAL A C 1
ATOM 2333 O O . VAL A 1 294 ? 0.261 -5.881 13.614 1.00 90.75 294 VAL A O 1
ATOM 2336 N N . ASP A 1 295 ? 2.502 -6.097 13.675 1.00 85.19 295 ASP A N 1
ATOM 2337 C CA . ASP A 1 295 ? 2.511 -7.127 14.696 1.00 85.19 295 ASP A CA 1
ATOM 2338 C C . ASP A 1 295 ? 2.206 -6.543 16.086 1.00 85.19 295 ASP A C 1
ATOM 2340 O O . ASP A 1 295 ? 2.485 -5.384 16.408 1.00 85.19 295 ASP A O 1
ATOM 2344 N N . GLN A 1 296 ? 1.599 -7.378 16.921 1.00 88.06 296 GLN A N 1
ATOM 2345 C CA . GLN A 1 296 ? 1.155 -6.998 18.256 1.00 88.06 296 GLN A CA 1
ATOM 2346 C C . GLN A 1 296 ? 2.330 -6.655 19.186 1.00 88.06 296 GLN A C 1
ATOM 2348 O O . GLN A 1 296 ? 2.193 -5.798 20.060 1.00 88.06 296 GLN A O 1
ATOM 2353 N N . GLU A 1 297 ? 3.481 -7.305 19.008 1.00 89.62 297 GLU A N 1
ATOM 2354 C CA . GLU A 1 297 ? 4.651 -7.113 19.861 1.00 89.62 297 GLU A CA 1
ATOM 2355 C C . GLU A 1 297 ? 5.240 -5.708 19.680 1.00 89.62 297 GLU A C 1
ATOM 2357 O O . GLU A 1 297 ? 5.438 -4.992 20.664 1.00 89.62 297 GLU A O 1
ATOM 2362 N N . SER A 1 298 ? 5.407 -5.263 18.433 1.00 90.31 298 SER A N 1
ATOM 2363 C CA . SER A 1 298 ? 5.799 -3.899 18.066 1.00 90.31 298 SER A CA 1
ATOM 2364 C C . SER A 1 298 ? 4.886 -2.865 18.721 1.00 90.31 298 SER A C 1
ATOM 2366 O O . SER A 1 298 ? 5.362 -1.895 19.319 1.00 90.31 298 SER A O 1
ATOM 2368 N N . VAL A 1 299 ? 3.568 -3.082 18.649 1.00 92.00 299 VAL A N 1
ATOM 2369 C CA . VAL A 1 299 ? 2.571 -2.189 19.254 1.00 92.00 299 VAL A CA 1
ATOM 2370 C C . VAL A 1 299 ? 2.686 -2.170 20.779 1.00 92.00 299 VAL A C 1
ATOM 2372 O O . VAL A 1 299 ? 2.722 -1.090 21.374 1.00 92.00 299 VAL A O 1
ATOM 2375 N N . ALA A 1 300 ? 2.774 -3.336 21.423 1.00 92.00 300 ALA A N 1
ATOM 2376 C CA . ALA A 1 300 ? 2.871 -3.445 22.875 1.00 92.00 300 ALA A CA 1
ATOM 2377 C C . ALA A 1 300 ? 4.145 -2.772 23.414 1.00 92.00 300 ALA A C 1
ATOM 2379 O O . ALA A 1 300 ? 4.070 -1.971 24.350 1.00 92.00 300 ALA A O 1
ATOM 2380 N N . GLN A 1 301 ? 5.298 -3.024 22.783 1.00 91.75 301 GLN A N 1
ATOM 2381 C CA . GLN A 1 301 ? 6.570 -2.403 23.155 1.00 91.75 301 GLN A CA 1
ATOM 2382 C C . GLN A 1 301 ? 6.539 -0.878 22.978 1.00 91.75 301 GLN A C 1
ATOM 2384 O O . GLN A 1 301 ? 7.039 -0.144 23.838 1.00 91.75 301 GLN A O 1
ATOM 2389 N N . ALA A 1 302 ? 5.949 -0.384 21.882 1.00 93.25 302 ALA A N 1
ATOM 2390 C CA . ALA A 1 302 ? 5.803 1.049 21.644 1.00 93.25 302 ALA A CA 1
ATOM 2391 C C . ALA A 1 302 ? 4.919 1.705 22.715 1.00 93.25 302 ALA A C 1
ATOM 2393 O O . ALA A 1 302 ? 5.322 2.710 23.298 1.00 93.25 302 ALA A O 1
ATOM 2394 N N . LEU A 1 303 ? 3.765 1.110 23.039 1.00 93.56 303 LEU A N 1
ATOM 2395 C CA . LEU A 1 303 ? 2.871 1.614 24.089 1.00 93.56 303 LEU A CA 1
ATOM 2396 C C . LEU A 1 303 ? 3.539 1.609 25.468 1.00 93.56 303 LEU A C 1
ATOM 2398 O O . LEU A 1 303 ? 3.411 2.583 26.205 1.00 93.56 303 LEU A O 1
ATOM 2402 N N . GLN A 1 304 ? 4.285 0.557 25.812 1.00 92.38 304 GLN A N 1
ATOM 2403 C CA . GLN A 1 304 ? 4.991 0.478 27.092 1.00 92.38 304 GLN A CA 1
ATOM 2404 C C . GLN A 1 304 ? 6.047 1.583 27.230 1.00 92.38 304 GLN A C 1
ATOM 2406 O O . GLN A 1 304 ? 6.091 2.265 28.252 1.00 92.38 304 GLN A O 1
ATOM 2411 N N . LYS A 1 305 ? 6.867 1.801 26.192 1.00 93.81 305 LYS A N 1
ATOM 2412 C CA . LYS A 1 305 ? 7.865 2.888 26.167 1.00 93.81 305 LYS A CA 1
ATOM 2413 C C . LYS A 1 305 ? 7.203 4.263 26.229 1.00 93.81 305 LYS A C 1
ATOM 2415 O O . LYS A 1 305 ? 7.688 5.147 26.927 1.00 93.81 305 LYS A O 1
ATOM 2420 N N . MET A 1 306 ? 6.087 4.423 25.520 1.00 94.06 306 MET A N 1
ATOM 2421 C CA . MET A 1 306 ? 5.309 5.656 25.484 1.00 94.06 306 MET A CA 1
ATOM 2422 C C . MET A 1 306 ? 4.741 6.016 26.868 1.00 94.06 306 MET A C 1
ATOM 2424 O O . MET A 1 306 ? 4.837 7.171 27.281 1.00 94.06 306 MET A O 1
ATOM 2428 N N . GLU A 1 307 ? 4.194 5.036 27.600 1.00 92.62 307 GLU A N 1
ATOM 2429 C CA . GLU A 1 307 ? 3.672 5.234 28.959 1.00 92.62 307 GLU A CA 1
ATOM 2430 C C . GLU A 1 307 ? 4.786 5.453 29.995 1.00 92.62 307 GLU A C 1
ATOM 2432 O O . GLU A 1 307 ? 4.649 6.312 30.860 1.00 92.62 307 GLU A O 1
ATOM 2437 N N . ALA A 1 308 ? 5.899 4.721 29.898 1.00 93.25 308 ALA A N 1
ATOM 2438 C CA . ALA A 1 308 ? 7.008 4.829 30.850 1.00 93.25 308 ALA A CA 1
ATOM 2439 C C . ALA A 1 308 ? 7.777 6.159 30.756 1.00 93.25 308 ALA A C 1
ATOM 2441 O O . ALA A 1 308 ? 8.499 6.522 31.680 1.00 93.25 308 ALA A O 1
ATOM 2442 N N . ALA A 1 309 ? 7.652 6.880 29.639 1.00 94.94 309 ALA A N 1
ATOM 2443 C CA . ALA A 1 309 ? 8.380 8.122 29.418 1.00 94.94 309 ALA A CA 1
ATOM 2444 C C . ALA A 1 309 ? 7.739 9.354 30.080 1.00 94.94 309 ALA A C 1
ATOM 2446 O O . ALA A 1 309 ? 8.402 10.394 30.149 1.00 94.94 309 ALA A O 1
ATOM 2447 N N . TRP A 1 310 ? 6.485 9.280 30.552 1.00 94.75 310 TRP A N 1
ATOM 2448 C CA . TRP A 1 310 ? 5.813 10.432 31.169 1.00 94.75 310 TRP A CA 1
ATOM 2449 C C . TRP A 1 310 ? 6.577 10.946 32.405 1.00 94.75 310 TRP A C 1
ATOM 2451 O O . TRP A 1 310 ? 7.160 10.148 33.145 1.00 94.75 310 TRP A O 1
ATOM 2461 N N . PRO A 1 311 ? 6.654 12.275 32.614 1.00 91.56 311 PRO A N 1
ATOM 2462 C CA . PRO A 1 311 ? 7.176 12.852 33.849 1.00 91.56 311 PRO A CA 1
ATOM 2463 C C . PRO A 1 311 ? 6.452 12.334 35.092 1.00 91.56 311 PRO A C 1
ATOM 2465 O O . PRO A 1 311 ? 5.274 11.994 35.039 1.00 91.56 311 PRO A O 1
ATOM 2468 N N . GLU A 1 312 ? 7.182 12.272 36.204 1.00 90.25 312 GLU A N 1
ATOM 2469 C CA . GLU A 1 312 ? 6.608 11.929 37.505 1.00 90.25 312 GLU A CA 1
ATOM 2470 C C . GLU A 1 312 ? 5.551 12.975 37.885 1.00 90.25 312 GLU A C 1
ATOM 2472 O O . GLU A 1 312 ? 5.793 14.173 37.729 1.00 90.25 312 GLU A O 1
ATOM 2477 N N . GLY A 1 313 ? 4.377 12.522 38.332 1.00 88.44 313 GLY A N 1
ATOM 2478 C CA . GLY A 1 313 ? 3.213 13.370 38.614 1.00 88.44 313 GLY A CA 1
ATOM 2479 C C . GLY A 1 313 ? 2.293 13.621 37.410 1.00 88.44 313 GLY A C 1
ATOM 2480 O O . GLY A 1 313 ? 1.166 14.085 37.586 1.00 88.44 313 GLY A O 1
ATOM 2481 N N . GLU A 1 314 ? 2.725 13.262 36.197 1.00 90.44 314 GLU A N 1
ATOM 2482 C CA . GLU A 1 314 ? 1.986 13.474 34.945 1.00 90.44 314 GLU A CA 1
ATOM 2483 C C . GLU A 1 314 ? 1.454 12.160 34.337 1.00 90.44 314 GLU A C 1
ATOM 2485 O O . GLU A 1 314 ? 1.112 12.076 33.154 1.00 90.44 314 GLU A O 1
ATOM 2490 N N . GLU A 1 315 ? 1.329 11.095 35.139 1.00 87.19 315 GLU A N 1
ATOM 2491 C CA . GLU A 1 315 ? 0.967 9.750 34.665 1.00 87.19 315 GLU A CA 1
ATOM 2492 C C . GLU A 1 315 ? -0.455 9.680 34.087 1.00 87.19 315 GLU A C 1
ATOM 2494 O O . GLU A 1 315 ? -0.786 8.781 33.305 1.00 87.19 315 GLU A O 1
ATOM 2499 N N . HIS A 1 316 ? -1.319 10.632 34.442 1.00 89.19 316 HIS A N 1
ATOM 2500 C CA . HIS A 1 316 ? -2.678 10.716 33.915 1.00 89.19 316 HIS A CA 1
ATOM 2501 C C . HIS A 1 316 ? -2.702 10.948 32.387 1.00 89.19 316 HIS A C 1
ATOM 2503 O O . HIS A 1 316 ? -3.609 10.447 31.704 1.00 89.19 316 HIS A O 1
ATOM 2509 N N . TYR A 1 317 ? -1.666 11.587 31.821 1.00 91.69 317 TYR A N 1
ATOM 2510 C CA . TYR A 1 317 ? -1.506 11.760 30.373 1.00 91.69 317 TYR A CA 1
ATOM 2511 C C . TYR A 1 317 ? -1.273 10.447 29.621 1.00 91.69 317 TYR A C 1
ATOM 2513 O O . TYR A 1 317 ? -1.589 10.362 28.430 1.00 91.69 317 TYR A O 1
ATOM 2521 N N . ALA A 1 318 ? -0.819 9.380 30.287 1.00 90.69 318 ALA A N 1
ATOM 2522 C CA . ALA A 1 318 ? -0.659 8.064 29.664 1.00 90.69 318 ALA A CA 1
ATOM 2523 C C . ALA A 1 318 ? -1.982 7.545 29.078 1.00 90.69 318 ALA A C 1
ATOM 2525 O O . ALA A 1 318 ? -2.042 7.108 27.929 1.00 90.69 318 ALA A O 1
ATOM 2526 N N . LYS A 1 319 ? -3.082 7.667 29.833 1.00 91.12 319 LYS A N 1
ATOM 2527 C CA . LYS A 1 319 ? -4.417 7.281 29.350 1.00 91.12 319 LYS A CA 1
ATOM 2528 C C . LYS A 1 319 ? -4.940 8.265 28.301 1.00 91.12 319 LYS A C 1
ATOM 2530 O O . LYS A 1 319 ? -5.526 7.844 27.301 1.00 91.12 319 LYS A O 1
ATOM 2535 N N . LEU A 1 320 ? -4.758 9.568 28.532 1.00 91.94 320 LEU A N 1
ATOM 2536 C CA . LEU A 1 320 ? -5.278 10.615 27.648 1.00 91.94 320 LEU A CA 1
ATOM 2537 C C . LEU A 1 320 ? -4.621 10.576 26.264 1.00 91.94 320 LEU A C 1
ATOM 2539 O O . LEU A 1 320 ? -5.329 10.653 25.264 1.00 91.94 320 LEU A O 1
ATOM 2543 N N . SER A 1 321 ? -3.302 10.388 26.199 1.00 93.38 321 SER A N 1
ATOM 2544 C CA . SER A 1 321 ? -2.535 10.323 24.948 1.00 93.38 321 SER A CA 1
ATOM 2545 C C . SER A 1 321 ? -2.987 9.179 24.042 1.00 93.38 321 SER A C 1
ATOM 2547 O O . SER A 1 321 ? -3.264 9.416 22.868 1.00 93.38 321 SER A O 1
ATOM 2549 N N . VAL A 1 322 ? -3.157 7.964 24.579 1.00 92.69 322 VAL A N 1
ATOM 2550 C CA . VAL A 1 322 ? -3.649 6.804 23.809 1.00 92.69 322 VAL A CA 1
ATOM 2551 C C . VAL A 1 322 ? -5.084 7.029 23.321 1.00 92.69 322 VAL A C 1
ATOM 2553 O O . VAL A 1 322 ? -5.401 6.765 22.160 1.00 92.69 322 VAL A O 1
ATOM 2556 N N . ASN A 1 323 ? -5.960 7.570 24.171 1.00 92.06 323 ASN A N 1
ATOM 2557 C CA . ASN A 1 323 ? -7.338 7.869 23.778 1.00 92.06 323 ASN A CA 1
ATOM 2558 C C . ASN A 1 323 ? -7.415 8.958 22.700 1.00 92.06 323 ASN A C 1
ATOM 2560 O O . ASN A 1 323 ? -8.214 8.841 21.768 1.00 92.06 323 ASN A O 1
ATOM 2564 N N . ALA A 1 324 ? -6.587 9.997 22.818 1.00 91.50 324 ALA A N 1
ATOM 2565 C CA . ALA A 1 324 ? -6.493 11.081 21.850 1.00 91.50 324 ALA A CA 1
ATOM 2566 C C . ALA A 1 324 ? -5.922 10.592 20.509 1.00 91.50 324 ALA A C 1
ATOM 2568 O O . ALA A 1 324 ? -6.442 10.967 19.458 1.00 91.50 324 ALA A O 1
ATOM 2569 N N . LEU A 1 325 ? -4.919 9.708 20.543 1.00 92.50 325 LEU A N 1
ATOM 2570 C CA . LEU A 1 325 ? -4.346 9.043 19.370 1.00 92.50 325 LEU A CA 1
ATOM 2571 C C . LEU A 1 325 ? -5.398 8.229 18.604 1.00 92.50 325 LEU A C 1
ATOM 2573 O O . LEU A 1 325 ? -5.578 8.413 17.403 1.00 92.50 325 LEU A O 1
ATOM 2577 N N . ILE A 1 326 ? -6.151 7.377 19.299 1.00 91.62 326 ILE A N 1
ATOM 2578 C CA . ILE A 1 326 ? -7.200 6.558 18.670 1.00 91.62 326 ILE A CA 1
ATOM 2579 C C . ILE A 1 326 ? -8.331 7.445 18.136 1.00 91.62 326 ILE A C 1
ATOM 2581 O O . ILE A 1 326 ? -8.845 7.214 17.041 1.00 91.62 326 ILE A O 1
ATOM 2585 N N . GLY A 1 327 ? -8.675 8.511 18.865 1.00 90.44 327 GLY A N 1
ATOM 2586 C CA . GLY A 1 327 ? -9.617 9.523 18.393 1.00 90.44 327 GLY A CA 1
ATOM 2587 C C . GLY A 1 327 ? -9.140 10.247 17.129 1.00 90.44 327 GLY A C 1
ATOM 2588 O O . GLY A 1 327 ? -9.965 10.598 16.288 1.00 90.44 327 GLY A O 1
ATOM 2589 N N . LEU A 1 328 ? -7.827 10.442 16.960 1.00 89.06 328 LEU A N 1
ATOM 2590 C CA . LEU A 1 328 ? -7.241 10.990 15.737 1.00 89.06 328 LEU A CA 1
ATOM 2591 C C . LEU A 1 328 ? -7.364 10.003 14.568 1.00 89.06 328 LEU A C 1
ATOM 2593 O O . LEU A 1 328 ? -7.751 10.421 13.480 1.00 89.06 328 LEU A O 1
ATOM 2597 N N . TRP A 1 329 ? -7.121 8.707 14.791 1.00 90.06 329 TRP A N 1
ATOM 2598 C CA . TRP A 1 329 ? -7.270 7.668 13.759 1.00 90.06 329 TRP A CA 1
ATOM 2599 C C . TRP A 1 329 ? -8.704 7.496 13.250 1.00 90.06 329 TRP A C 1
ATOM 2601 O O . TRP A 1 329 ? -8.905 7.070 12.113 1.00 90.06 329 TRP A O 1
ATOM 2611 N N . ALA A 1 330 ? -9.697 7.861 14.064 1.00 86.62 330 ALA A N 1
ATOM 2612 C CA . ALA A 1 330 ? -11.102 7.854 13.671 1.00 86.62 330 ALA A CA 1
ATOM 2613 C C . ALA A 1 330 ? -11.477 8.991 12.698 1.00 86.62 330 ALA A C 1
ATOM 2615 O O . ALA A 1 330 ? -12.528 8.921 12.058 1.00 86.62 330 ALA A O 1
ATOM 2616 N N . ARG A 1 331 ? -10.672 10.061 12.602 1.00 80.81 331 ARG A N 1
ATOM 2617 C CA . ARG A 1 331 ? -11.009 11.257 11.812 1.00 80.81 331 ARG A CA 1
ATOM 2618 C C . ARG A 1 331 ? -10.656 11.082 10.337 1.00 80.81 331 ARG A C 1
ATOM 2620 O O . ARG A 1 331 ? -9.552 10.674 9.995 1.00 80.81 331 ARG A O 1
ATOM 2627 N N . ASN A 1 332 ? -11.562 11.527 9.467 1.00 68.56 332 ASN A N 1
ATOM 2628 C CA . ASN A 1 332 ? -11.277 11.743 8.048 1.00 68.56 332 ASN A CA 1
ATOM 2629 C C . ASN A 1 332 ? -10.944 13.232 7.859 1.00 68.56 332 ASN A C 1
ATOM 2631 O O . ASN A 1 332 ? -11.836 14.082 7.861 1.00 68.56 332 ASN A O 1
ATOM 2635 N N . MET A 1 333 ? -9.656 13.571 7.785 1.00 63.34 333 MET A N 1
ATOM 2636 C CA . MET A 1 333 ? -9.200 14.955 7.603 1.00 63.34 333 MET A CA 1
ATOM 2637 C C . MET A 1 333 ? -9.296 15.353 6.126 1.00 63.34 333 MET A C 1
ATOM 2639 O O . MET A 1 333 ? -8.316 15.280 5.389 1.00 63.34 333 MET A O 1
ATOM 2643 N N . ASN A 1 334 ? -10.486 15.781 5.703 1.00 64.81 334 ASN A N 1
ATOM 2644 C CA . ASN A 1 334 ? -10.778 16.055 4.292 1.00 64.81 334 ASN A CA 1
ATOM 2645 C C . ASN A 1 334 ? -10.780 17.550 3.944 1.00 64.81 334 ASN A C 1
ATOM 2647 O O . ASN A 1 334 ? -11.147 17.896 2.830 1.00 64.81 334 ASN A O 1
ATOM 2651 N N . LEU A 1 335 ? -10.403 18.453 4.856 1.00 70.19 335 LEU A N 1
ATOM 2652 C CA . LEU A 1 335 ? -10.428 19.902 4.620 1.00 70.19 335 LEU A CA 1
ATOM 2653 C C . LEU A 1 335 ? -9.076 20.539 4.963 1.00 70.19 335 LEU A C 1
ATOM 2655 O O . LEU A 1 335 ? -8.513 20.279 6.026 1.00 70.19 335 LEU A O 1
ATOM 2659 N N . ILE A 1 336 ? -8.586 21.408 4.076 1.00 73.19 336 ILE A N 1
ATOM 2660 C CA . ILE A 1 336 ? -7.518 22.373 4.362 1.00 73.19 336 ILE A CA 1
ATOM 2661 C C . ILE A 1 336 ? -8.110 23.776 4.352 1.00 73.19 336 ILE A C 1
ATOM 2663 O O . ILE A 1 336 ? -8.885 24.139 3.466 1.00 73.19 336 ILE A O 1
ATOM 2667 N N . TYR A 1 337 ? -7.647 24.580 5.300 1.00 81.25 337 TYR A N 1
ATOM 2668 C CA . TYR A 1 337 ? -7.916 26.005 5.389 1.00 81.25 337 TYR A CA 1
ATOM 2669 C C . TYR A 1 337 ? -6.661 26.766 4.959 1.00 81.25 337 TYR A C 1
ATOM 2671 O O . TYR A 1 337 ? -5.592 26.602 5.551 1.00 81.25 337 TYR A O 1
ATOM 2679 N N . THR A 1 338 ? -6.772 27.563 3.898 1.00 82.06 338 THR A N 1
ATOM 2680 C CA . THR A 1 338 ? -5.698 28.457 3.442 1.00 82.06 338 THR A CA 1
ATOM 2681 C C . THR A 1 338 ? -6.158 29.890 3.599 1.00 82.06 338 THR A C 1
ATOM 2683 O O . THR A 1 338 ? -7.240 30.230 3.141 1.00 82.06 338 THR A O 1
ATOM 2686 N N . MET A 1 339 ? -5.322 30.739 4.184 1.00 86.62 339 MET A N 1
ATOM 2687 C CA . MET A 1 339 ? -5.617 32.157 4.332 1.00 86.62 339 MET A CA 1
ATOM 2688 C C . MET A 1 339 ? -4.709 32.991 3.436 1.00 86.62 339 MET A C 1
ATOM 2690 O O . MET A 1 339 ? -3.508 32.719 3.337 1.00 86.62 339 MET A O 1
ATOM 2694 N N . ARG A 1 340 ? -5.283 33.996 2.775 1.00 86.56 340 ARG A N 1
ATOM 2695 C CA . ARG A 1 340 ? -4.539 35.043 2.069 1.00 86.56 340 ARG A CA 1
ATOM 2696 C C . ARG A 1 340 ? -4.899 36.394 2.663 1.00 86.56 340 ARG A C 1
ATOM 2698 O O . ARG A 1 340 ? -6.072 36.746 2.682 1.00 86.56 340 ARG A O 1
ATOM 2705 N N . THR A 1 341 ? -3.888 37.131 3.094 1.00 87.81 341 THR A N 1
ATOM 2706 C CA . THR A 1 341 ? -4.035 38.493 3.610 1.00 87.81 341 THR A CA 1
ATOM 2707 C C . THR A 1 341 ? -3.764 39.487 2.487 1.00 87.81 341 THR A C 1
ATOM 2709 O O . THR A 1 341 ? -2.786 39.327 1.755 1.00 87.81 341 THR A O 1
ATOM 2712 N N . SER A 1 342 ? -4.629 40.486 2.332 1.00 89.56 342 SER A N 1
ATOM 2713 C CA . SER A 1 342 ? -4.459 41.596 1.387 1.00 89.56 342 SER A CA 1
ATOM 2714 C C . SER A 1 342 ? -4.919 42.916 2.009 1.00 89.56 342 SER A C 1
ATOM 2716 O O . SER A 1 342 ? -5.751 42.921 2.903 1.00 89.56 342 SER A O 1
ATOM 2718 N N . ASN A 1 343 ? -4.452 44.047 1.487 1.00 88.31 343 ASN A N 1
ATOM 2719 C CA . ASN A 1 343 ? -4.922 45.377 1.873 1.00 88.31 343 ASN A CA 1
ATOM 2720 C C . ASN A 1 343 ? -6.269 45.744 1.211 1.00 88.31 343 ASN A C 1
ATOM 2722 O O . ASN A 1 343 ? -6.853 46.776 1.533 1.00 88.31 343 ASN A O 1
ATOM 2726 N N . HIS A 1 344 ? -6.782 44.915 0.291 1.00 85.88 344 HIS A N 1
ATOM 2727 C CA . HIS A 1 344 ? -8.028 45.165 -0.435 1.00 85.88 344 HIS A CA 1
ATOM 2728 C C . HIS A 1 344 ? -9.082 44.065 -0.247 1.00 85.88 344 HIS A C 1
ATOM 2730 O O . HIS A 1 344 ? -8.809 42.862 -0.280 1.00 85.88 344 HIS A O 1
ATOM 2736 N N . GLN A 1 345 ? -10.341 44.503 -0.139 1.00 85.56 345 GLN A N 1
ATOM 2737 C CA . GLN A 1 345 ? -11.510 43.638 0.049 1.00 85.56 345 GLN A CA 1
ATOM 2738 C C . GLN A 1 345 ? -11.792 42.711 -1.149 1.00 85.56 345 GLN A C 1
ATOM 2740 O O . GLN A 1 345 ? -12.381 41.641 -0.980 1.00 85.56 345 GLN A O 1
ATOM 2745 N N . PHE A 1 346 ? -11.406 43.111 -2.363 1.00 84.88 346 PHE A N 1
ATOM 2746 C CA . PHE A 1 346 ? -11.773 42.411 -3.601 1.00 84.88 346 PHE A CA 1
ATOM 2747 C C . PHE A 1 346 ? -10.741 41.378 -4.076 1.00 84.88 346 PHE A C 1
ATOM 2749 O O . PHE A 1 346 ? -11.027 40.618 -4.999 1.00 84.88 346 PHE A O 1
ATOM 2756 N N . ASP A 1 347 ? -9.591 41.271 -3.411 1.00 85.75 347 ASP A N 1
ATOM 2757 C CA . ASP A 1 347 ? -8.499 40.379 -3.831 1.00 85.75 347 ASP A CA 1
ATOM 2758 C C . ASP A 1 347 ? -8.764 38.893 -3.523 1.00 85.75 347 ASP A C 1
ATOM 2760 O O . ASP A 1 347 ? -8.042 38.003 -3.977 1.00 85.75 347 ASP A O 1
ATOM 2764 N N . GLY A 1 348 ? -9.815 38.602 -2.754 1.00 78.88 348 GLY A N 1
ATOM 2765 C CA . GLY A 1 348 ? -10.180 37.261 -2.303 1.00 78.88 348 GLY A CA 1
ATOM 2766 C C . GLY A 1 348 ? -11.243 36.554 -3.130 1.00 78.88 348 GLY A C 1
ATOM 2767 O O . GLY A 1 348 ? -12.157 35.963 -2.554 1.00 78.88 348 GLY A O 1
ATOM 2768 N N . SER A 1 349 ? -11.205 36.636 -4.460 1.00 82.69 349 SER A N 1
ATOM 2769 C CA . SER A 1 349 ? -12.221 35.965 -5.284 1.00 82.69 349 SER A CA 1
ATOM 2770 C C . SER A 1 349 ? -12.285 34.457 -4.982 1.00 82.69 349 SER A C 1
ATOM 2772 O O . SER A 1 349 ? -11.269 33.764 -5.013 1.00 82.69 349 SER A O 1
ATOM 2774 N N . GLY A 1 350 ? -13.483 33.948 -4.673 1.00 78.75 350 GLY A N 1
ATOM 2775 C CA . GLY A 1 350 ? -13.717 32.532 -4.363 1.00 78.75 350 GLY A CA 1
ATOM 2776 C C . GLY A 1 350 ? -13.455 32.097 -2.912 1.00 78.75 350 GLY A C 1
ATOM 2777 O O . GLY A 1 350 ? -13.532 30.900 -2.635 1.00 78.75 350 GLY A O 1
ATOM 2778 N N . CYS A 1 351 ? -13.160 33.015 -1.983 1.00 83.06 351 CYS A N 1
ATOM 2779 C CA . CYS A 1 351 ? -13.042 32.678 -0.558 1.00 83.06 351 CYS A CA 1
ATOM 2780 C C . CYS A 1 351 ? -14.411 32.435 0.109 1.00 83.06 351 CYS A C 1
ATOM 2782 O O . CYS A 1 351 ? -15.426 33.021 -0.281 1.00 83.06 351 CYS A O 1
ATOM 2784 N N . GLN A 1 352 ? -14.433 31.575 1.132 1.00 85.50 352 GLN A N 1
ATOM 2785 C CA . GLN A 1 352 ? -15.641 31.237 1.896 1.00 85.50 352 GLN A CA 1
ATOM 2786 C C . GLN A 1 352 ? -15.862 32.180 3.081 1.00 85.50 352 GLN A C 1
ATOM 2788 O O . GLN A 1 352 ? -17.004 32.398 3.477 1.00 85.50 352 GLN A O 1
ATOM 2793 N N . HIS A 1 353 ? -14.787 32.728 3.650 1.00 85.69 353 HIS A N 1
ATOM 2794 C CA . HIS A 1 353 ? -14.862 33.662 4.768 1.00 85.69 353 HIS A CA 1
ATOM 2795 C C . HIS A 1 353 ? -13.926 34.848 4.548 1.00 85.69 353 HIS A C 1
ATOM 2797 O O . HIS A 1 353 ? -12.842 34.688 3.976 1.00 85.69 353 HIS A O 1
ATOM 2803 N N . ARG A 1 354 ? -14.373 36.027 4.993 1.00 88.56 354 ARG A N 1
ATOM 2804 C CA . ARG A 1 354 ? -13.623 37.279 4.927 1.00 88.56 354 ARG A CA 1
ATOM 2805 C C . ARG A 1 354 ? -13.713 38.018 6.243 1.00 88.56 354 ARG A C 1
ATOM 2807 O O . ARG A 1 354 ? -14.816 38.188 6.756 1.00 88.56 354 ARG A O 1
ATOM 2814 N N . GLU A 1 355 ? -12.581 38.517 6.705 1.00 89.19 355 GLU A N 1
ATOM 2815 C CA . GLU A 1 355 ? -12.487 39.262 7.955 1.00 89.19 355 GLU A CA 1
ATOM 2816 C C . GLU A 1 355 ? -11.589 40.490 7.777 1.00 89.19 355 GLU A C 1
ATOM 2818 O O . GLU A 1 355 ? -10.549 40.416 7.124 1.00 89.19 355 GLU A O 1
ATOM 2823 N N . LEU A 1 356 ? -12.020 41.634 8.315 1.00 90.19 356 LEU A N 1
ATOM 2824 C CA . LEU A 1 356 ? -11.232 42.867 8.360 1.00 90.19 356 LEU A CA 1
ATOM 2825 C C . LEU A 1 356 ? -10.542 42.951 9.720 1.00 90.19 356 LEU A C 1
ATOM 2827 O O . LEU A 1 356 ? -11.203 42.811 10.748 1.00 90.19 356 LEU A O 1
ATOM 2831 N N . PHE A 1 357 ? -9.253 43.271 9.728 1.00 90.69 357 PHE A N 1
ATOM 2832 C CA . PHE A 1 357 ? -8.510 43.531 10.957 1.00 90.69 357 PHE A CA 1
ATOM 2833 C C . PHE A 1 357 ? -7.499 44.671 10.769 1.00 90.69 357 PHE A C 1
ATOM 2835 O O . PHE A 1 357 ? -7.196 45.087 9.648 1.00 90.69 357 PHE A O 1
ATOM 2842 N N . LEU A 1 358 ? -7.001 45.198 11.889 1.00 90.06 358 LEU A N 1
ATOM 2843 C CA . LEU A 1 358 ? -5.986 46.250 11.919 1.00 90.06 358 LEU A CA 1
ATOM 2844 C C . LEU A 1 358 ? -4.646 45.674 12.384 1.00 90.06 358 LEU A C 1
ATOM 2846 O O . LEU A 1 358 ? -4.620 44.878 13.325 1.00 90.06 358 LEU A O 1
ATOM 2850 N N . ASP A 1 359 ? -3.546 46.078 11.748 1.00 89.69 359 ASP A N 1
ATOM 2851 C CA . ASP A 1 359 ? -2.199 45.816 12.265 1.00 89.69 359 ASP A CA 1
ATOM 2852 C C . ASP A 1 359 ? -1.879 46.697 13.491 1.00 89.69 359 ASP A C 1
ATOM 2854 O O . ASP A 1 359 ? -2.670 47.557 13.889 1.00 89.69 359 ASP A O 1
ATOM 2858 N N . ALA A 1 360 ? -0.720 46.478 14.122 1.00 86.94 360 ALA A N 1
ATOM 2859 C CA . ALA A 1 360 ? -0.341 47.198 15.341 1.00 86.94 360 ALA A CA 1
ATOM 2860 C C . ALA A 1 360 ? -0.096 48.705 15.111 1.00 86.94 360 ALA A C 1
ATOM 2862 O O . ALA A 1 360 ? -0.137 49.482 16.064 1.00 86.94 360 ALA A O 1
ATOM 2863 N N . ALA A 1 361 ? 0.124 49.126 13.861 1.00 88.12 361 ALA A N 1
ATOM 2864 C CA . ALA A 1 361 ? 0.263 50.523 13.455 1.00 88.12 361 ALA A CA 1
ATOM 2865 C C . ALA A 1 361 ? -1.065 51.141 12.960 1.00 88.12 361 ALA A C 1
ATOM 2867 O O . ALA A 1 361 ? -1.086 52.307 12.563 1.00 88.12 361 ALA A O 1
ATOM 2868 N N . GLY A 1 362 ? -2.175 50.392 12.995 1.00 86.31 362 GLY A N 1
ATOM 2869 C CA . GLY A 1 362 ? -3.495 50.836 12.541 1.00 86.31 362 GLY A CA 1
ATOM 2870 C C . GLY A 1 362 ? -3.740 50.697 11.032 1.00 86.31 362 GLY A C 1
ATOM 2871 O O . GLY A 1 362 ? -4.741 51.215 10.534 1.00 86.31 362 GLY A O 1
ATOM 2872 N N . GLY A 1 363 ? -2.862 50.011 10.296 1.00 87.94 363 GLY A N 1
ATOM 2873 C CA . GLY A 1 363 ? -3.061 49.675 8.886 1.00 87.94 363 GLY A CA 1
ATOM 2874 C C . GLY A 1 363 ? -4.181 48.648 8.694 1.00 87.94 363 GLY A C 1
ATOM 2875 O O . GLY A 1 363 ? -4.333 47.725 9.492 1.00 87.94 363 GLY A O 1
ATOM 2876 N N . MET A 1 364 ? -4.991 48.817 7.645 1.00 90.44 364 MET A N 1
ATOM 2877 C CA . MET A 1 364 ? -6.143 47.953 7.354 1.00 90.44 364 MET A CA 1
ATOM 2878 C C . MET A 1 364 ? -5.759 46.755 6.482 1.00 90.44 364 MET A C 1
ATOM 2880 O O . MET A 1 364 ? -5.203 46.930 5.397 1.00 90.44 364 MET A O 1
ATOM 2884 N N . HIS A 1 365 ? -6.151 45.556 6.918 1.00 90.19 365 HIS A N 1
ATOM 2885 C CA . HIS A 1 365 ? -5.905 44.291 6.224 1.00 90.19 365 HIS A CA 1
ATOM 2886 C C . HIS A 1 365 ? -7.175 43.435 6.166 1.00 90.19 365 HIS A C 1
ATOM 2888 O O . HIS A 1 365 ? -7.998 43.438 7.078 1.00 90.19 365 HIS A O 1
ATOM 2894 N N . TRP A 1 366 ? -7.313 42.668 5.093 1.00 89.75 366 TRP A N 1
ATOM 2895 C CA . TRP A 1 366 ? -8.395 41.727 4.830 1.00 89.75 366 TRP A CA 1
ATOM 2896 C C . TRP A 1 366 ? -7.851 40.308 4.759 1.00 89.75 366 TRP A C 1
ATOM 2898 O O . TRP A 1 366 ? -6.980 40.012 3.935 1.00 89.75 366 TRP A O 1
ATOM 2908 N N . ASP A 1 367 ? -8.417 39.416 5.563 1.00 89.88 367 ASP A N 1
ATOM 2909 C CA . ASP A 1 367 ? -8.170 37.985 5.477 1.00 89.88 367 ASP A CA 1
ATOM 2910 C C . ASP A 1 367 ? -9.215 37.294 4.625 1.00 89.88 367 ASP A C 1
ATOM 2912 O O . ASP A 1 367 ? -10.412 37.411 4.861 1.00 89.88 367 ASP A O 1
ATOM 2916 N N . HIS A 1 368 ? -8.740 36.531 3.646 1.00 89.50 368 HIS A N 1
ATOM 2917 C CA . HIS A 1 368 ? -9.553 35.726 2.747 1.00 89.50 368 HIS A CA 1
ATOM 2918 C C . HIS A 1 368 ? -9.254 34.252 3.008 1.00 89.50 368 HIS A C 1
ATOM 2920 O O . HIS A 1 368 ? -8.170 33.763 2.666 1.00 89.50 368 HIS A O 1
ATOM 2926 N N . ILE A 1 369 ? -10.200 33.543 3.626 1.00 87.50 369 ILE A N 1
ATOM 2927 C CA . ILE A 1 369 ? -10.050 32.131 3.995 1.00 87.50 369 ILE A CA 1
ATOM 2928 C C . ILE A 1 369 ? -10.707 31.247 2.935 1.00 87.50 369 ILE A C 1
ATOM 2930 O O . ILE A 1 369 ? -11.898 31.361 2.633 1.00 87.50 369 ILE A O 1
ATOM 2934 N N . TYR A 1 370 ? -9.910 30.329 2.402 1.00 83.12 370 TYR A N 1
ATOM 2935 C CA . TYR A 1 370 ? -10.290 29.328 1.421 1.00 83.12 370 TYR A CA 1
ATOM 2936 C C . TYR A 1 370 ? -10.390 27.963 2.097 1.00 83.12 370 TYR A C 1
ATOM 2938 O O . TYR A 1 370 ? -9.422 27.481 2.690 1.00 83.12 370 TYR A O 1
ATOM 2946 N N . VAL A 1 371 ? -11.546 27.323 1.964 1.00 81.50 371 VAL A N 1
ATOM 2947 C CA . VAL A 1 371 ? -11.792 25.943 2.379 1.00 81.50 371 VAL A CA 1
ATOM 2948 C C . VAL A 1 371 ? -11.640 25.058 1.154 1.00 81.50 371 VAL A C 1
ATOM 2950 O O . VAL A 1 371 ? -12.432 25.131 0.218 1.00 81.50 371 VAL A O 1
ATOM 2953 N N . THR A 1 372 ? -10.606 24.225 1.149 1.00 72.00 372 THR A N 1
ATOM 2954 C CA . THR A 1 372 ? -10.360 23.271 0.065 1.00 72.00 372 THR A CA 1
ATOM 2955 C C . THR A 1 372 ? -10.608 21.865 0.574 1.00 72.00 372 THR A C 1
ATOM 2957 O O . THR A 1 372 ? -9.979 21.440 1.546 1.00 72.00 372 THR A O 1
ATOM 2960 N N . GLN A 1 373 ? -11.504 21.133 -0.087 1.00 68.94 373 GLN A N 1
ATOM 2961 C CA . GLN A 1 373 ? -11.660 19.712 0.178 1.00 68.94 373 GLN A CA 1
ATOM 2962 C C . GLN A 1 373 ? -10.440 18.966 -0.362 1.00 68.94 373 GLN A C 1
ATOM 2964 O O . GLN A 1 373 ? -10.171 18.964 -1.562 1.00 68.94 373 GLN A O 1
ATOM 2969 N N . LEU A 1 374 ? -9.686 18.352 0.544 1.00 68.62 374 LEU A N 1
ATOM 2970 C CA . LEU A 1 374 ? -8.642 17.412 0.199 1.00 68.62 374 LEU A CA 1
ATOM 2971 C C . LEU A 1 374 ? -9.274 16.106 -0.243 1.00 68.62 374 LEU A C 1
ATOM 2973 O O . LEU A 1 374 ? -9.978 15.434 0.511 1.00 68.62 374 LEU A O 1
ATOM 2977 N N . LEU A 1 375 ? -8.934 15.721 -1.458 1.00 70.62 375 LEU A N 1
ATOM 2978 C CA . LEU A 1 375 ? -9.122 14.366 -1.917 1.00 70.62 375 LEU A CA 1
ATOM 2979 C C . LEU A 1 375 ? -8.000 13.516 -1.325 1.00 70.62 375 LEU A C 1
ATOM 2981 O O . LEU A 1 375 ? -6.821 13.770 -1.565 1.00 70.62 375 LEU A O 1
ATOM 2985 N N . SER A 1 376 ? -8.374 12.547 -0.499 1.00 81.38 376 SER A N 1
ATOM 2986 C CA . SER A 1 376 ? -7.440 11.684 0.214 1.00 81.38 376 SER A CA 1
ATOM 2987 C C . SER A 1 376 ? -7.952 10.257 0.166 1.00 81.38 376 SER A C 1
ATOM 2989 O O . SER A 1 376 ? -9.080 9.993 0.564 1.00 81.38 376 SER A O 1
ATOM 2991 N N . ASN A 1 377 ? -7.104 9.332 -0.276 1.00 88.38 377 ASN A N 1
ATOM 2992 C CA . ASN A 1 377 ? -7.364 7.896 -0.197 1.00 88.38 377 ASN A CA 1
ATOM 2993 C C . ASN A 1 377 ? -6.747 7.253 1.059 1.00 88.38 377 ASN A C 1
ATOM 2995 O O . ASN A 1 377 ? -6.543 6.040 1.091 1.00 88.38 377 ASN A O 1
ATOM 2999 N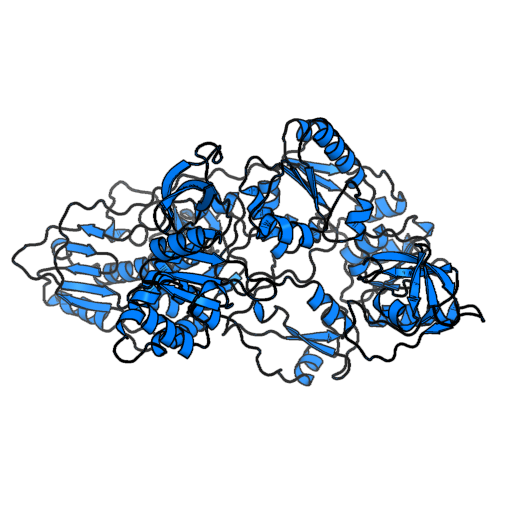 N . ARG A 1 378 ? -6.375 8.065 2.060 1.00 89.69 378 ARG A N 1
ATOM 3000 C CA . ARG A 1 378 ? -5.657 7.629 3.268 1.00 89.69 378 ARG A CA 1
ATOM 3001 C C . ARG A 1 378 ? -6.607 7.461 4.444 1.00 89.69 378 ARG A C 1
ATOM 3003 O O . ARG A 1 378 ? -7.479 8.309 4.637 1.00 89.69 378 ARG A O 1
ATOM 3010 N N . SER A 1 379 ? -6.409 6.431 5.264 1.00 91.56 379 SER A N 1
ATOM 3011 C CA . SER A 1 379 ? -7.132 6.301 6.533 1.00 91.56 379 SER A CA 1
ATOM 3012 C C . SER A 1 379 ? -6.420 5.395 7.541 1.00 91.56 379 SER A C 1
ATOM 3014 O O . SER A 1 379 ? -5.922 4.333 7.180 1.00 91.56 379 SER A O 1
ATOM 3016 N N . CYS A 1 380 ? -6.448 5.773 8.822 1.00 92.88 380 CYS A N 1
ATOM 3017 C CA . CYS A 1 380 ? -6.113 4.884 9.947 1.00 92.88 380 CYS A CA 1
ATOM 3018 C C . CYS A 1 380 ? -7.346 4.147 10.500 1.00 92.88 380 CYS A C 1
ATOM 3020 O O . CYS A 1 380 ? -7.256 3.464 11.523 1.00 92.88 380 CYS A O 1
ATOM 3022 N N . ARG A 1 381 ? -8.507 4.279 9.839 1.00 93.38 381 ARG A N 1
ATOM 3023 C CA . ARG A 1 381 ? -9.759 3.652 10.265 1.00 93.38 381 ARG A CA 1
ATOM 3024 C C . ARG A 1 381 ? -9.641 2.139 10.502 1.00 93.38 381 ARG A C 1
ATOM 3026 O O . ARG A 1 381 ? -10.189 1.713 11.510 1.00 93.38 381 ARG A O 1
ATOM 3033 N N . PRO A 1 382 ? -8.933 1.330 9.688 1.00 95.25 382 PRO A N 1
ATOM 3034 C CA . PRO A 1 382 ? -8.812 -0.101 9.972 1.00 95.25 382 PRO A CA 1
ATOM 3035 C C . PRO A 1 382 ? -8.233 -0.416 11.346 1.00 95.25 382 PRO A C 1
ATOM 3037 O O . PRO A 1 382 ? -8.789 -1.227 12.083 1.00 95.25 382 PRO A O 1
ATOM 3040 N N . VAL A 1 383 ? -7.155 0.275 11.723 1.00 93.69 383 VAL A N 1
ATOM 3041 C CA . VAL A 1 383 ? -6.518 0.106 13.034 1.00 93.69 383 VAL A CA 1
ATOM 3042 C C . VAL A 1 383 ? -7.481 0.531 14.143 1.00 93.69 383 VAL A C 1
ATOM 3044 O O . VAL A 1 383 ? -7.644 -0.185 15.127 1.00 93.69 383 VAL A O 1
ATOM 3047 N N . HIS A 1 384 ? -8.184 1.652 13.960 1.00 93.94 384 HIS A N 1
ATOM 3048 C CA . HIS A 1 384 ? -9.238 2.088 14.879 1.00 93.94 384 HIS A CA 1
ATOM 3049 C C . HIS A 1 384 ? -10.359 1.042 15.024 1.00 93.94 384 HIS A C 1
ATOM 3051 O O . HIS A 1 384 ? -10.732 0.691 16.142 1.00 93.94 384 HIS A O 1
ATOM 3057 N N . ASP A 1 385 ? -10.881 0.516 13.917 1.00 94.56 385 ASP A N 1
ATOM 3058 C CA . ASP A 1 385 ? -11.989 -0.441 13.916 1.00 94.56 385 ASP A CA 1
ATOM 3059 C C . ASP A 1 385 ? -11.578 -1.781 14.551 1.00 94.56 385 ASP A C 1
ATOM 3061 O O . ASP A 1 385 ? -12.404 -2.413 15.205 1.00 94.56 385 ASP A O 1
ATOM 3065 N N . PHE A 1 386 ? -10.303 -2.184 14.459 1.00 94.56 386 PHE A N 1
ATOM 3066 C CA . PHE A 1 386 ? -9.758 -3.334 15.198 1.00 94.56 386 PHE A CA 1
ATOM 3067 C C . PHE A 1 386 ? -9.782 -3.124 16.720 1.00 94.56 386 PHE A C 1
ATOM 3069 O O . PHE A 1 386 ? -10.134 -4.045 17.469 1.00 94.56 386 PHE A O 1
ATOM 3076 N N . VAL A 1 387 ? -9.464 -1.911 17.188 1.00 93.31 387 VAL A N 1
ATOM 3077 C CA . VAL A 1 387 ? -9.565 -1.561 18.614 1.00 93.31 387 VAL A CA 1
ATOM 3078 C C . VAL A 1 387 ? -11.022 -1.562 19.062 1.00 93.31 387 VAL A C 1
ATOM 3080 O O . VAL A 1 387 ? -11.354 -2.200 20.061 1.00 93.31 387 VAL A O 1
ATOM 3083 N N . MET A 1 388 ? -11.907 -0.916 18.297 1.00 93.38 388 MET A N 1
ATOM 3084 C CA . MET A 1 388 ? -13.335 -0.862 18.625 1.00 93.38 388 MET A CA 1
ATOM 3085 C C . MET A 1 388 ? -13.988 -2.249 18.592 1.00 93.38 388 MET A C 1
ATOM 3087 O O . MET A 1 388 ? -14.803 -2.569 19.454 1.00 93.38 388 MET A O 1
ATOM 3091 N N . ALA A 1 389 ? -13.605 -3.112 17.651 1.00 94.56 389 ALA A N 1
ATOM 3092 C CA . ALA A 1 389 ? -14.063 -4.497 17.618 1.00 94.56 389 ALA A CA 1
ATOM 3093 C C . ALA A 1 389 ? -13.608 -5.280 18.859 1.00 94.56 389 ALA A C 1
ATOM 3095 O O . ALA A 1 389 ? -14.377 -6.077 19.395 1.00 94.56 389 ALA A O 1
ATOM 3096 N N . SER A 1 390 ? -12.392 -5.031 19.351 1.00 92.88 390 SER A N 1
ATOM 3097 C CA . SER A 1 390 ? -11.897 -5.646 20.588 1.00 92.88 390 SER A CA 1
ATOM 3098 C C . SER A 1 390 ? -12.673 -5.164 21.822 1.00 92.88 390 SER A C 1
ATOM 3100 O O . SER A 1 390 ? -13.016 -5.984 22.674 1.00 92.88 390 SER A O 1
ATOM 3102 N N . GLU A 1 391 ? -13.028 -3.875 21.884 1.00 92.44 391 GLU A N 1
ATOM 3103 C CA . GLU A 1 391 ? -13.918 -3.309 22.915 1.00 92.44 391 GLU A CA 1
ATOM 3104 C C . GLU A 1 391 ? -15.286 -4.008 22.912 1.00 92.44 391 GLU A C 1
ATOM 3106 O O . GLU A 1 391 ? -15.751 -4.514 23.936 1.00 92.44 391 GLU A O 1
ATOM 3111 N N . TYR A 1 392 ? -15.890 -4.144 21.732 1.00 94.19 392 TYR A N 1
ATOM 3112 C CA . TYR A 1 392 ? -17.155 -4.850 21.545 1.00 94.19 392 TYR A CA 1
ATOM 3113 C C . TYR A 1 392 ? -17.087 -6.321 21.981 1.00 94.19 392 TYR A C 1
ATOM 3115 O O . TYR A 1 392 ? -18.011 -6.825 22.626 1.00 94.19 392 TYR A O 1
ATOM 3123 N N . VAL A 1 393 ? -15.997 -7.022 21.656 1.00 95.12 393 VAL A N 1
ATOM 3124 C CA . VAL A 1 393 ? -15.778 -8.412 22.082 1.00 95.12 393 VAL A CA 1
ATOM 3125 C C . VAL A 1 393 ? -15.623 -8.505 23.600 1.00 95.12 393 VAL A C 1
ATOM 3127 O O . VAL A 1 393 ? -16.193 -9.415 24.201 1.00 95.12 393 VAL A O 1
ATOM 3130 N N . ALA A 1 394 ? -14.925 -7.565 24.243 1.00 94.31 394 ALA A N 1
ATOM 3131 C CA . ALA A 1 394 ? -14.790 -7.538 25.701 1.00 94.31 394 ALA A CA 1
ATOM 3132 C C . ALA A 1 394 ? -16.154 -7.368 26.398 1.00 94.31 394 ALA A C 1
ATOM 3134 O O . ALA A 1 394 ? -16.490 -8.139 27.297 1.00 94.31 394 ALA A O 1
ATOM 3135 N N . VAL A 1 395 ? -17.003 -6.453 25.919 1.00 94.94 395 VAL A N 1
ATOM 3136 C CA . VAL A 1 395 ? -18.379 -6.301 26.436 1.00 94.94 395 VAL A CA 1
ATOM 3137 C C . VAL A 1 395 ? -19.227 -7.551 26.158 1.00 94.94 395 VAL A C 1
ATOM 3139 O O . VAL A 1 395 ? -20.013 -7.978 27.006 1.00 94.94 395 VAL A O 1
ATOM 3142 N N . SER A 1 396 ? -19.040 -8.191 25.000 1.00 95.38 396 SER A N 1
ATOM 3143 C CA . SER A 1 396 ? -19.734 -9.442 24.652 1.00 95.38 396 SER A CA 1
ATOM 3144 C C . SER A 1 396 ? -19.336 -10.605 25.572 1.00 95.38 396 SER A C 1
ATOM 3146 O O . SER A 1 396 ? -20.177 -11.424 25.934 1.00 95.38 396 SER A O 1
ATOM 3148 N N . ARG A 1 397 ? -18.083 -10.648 26.039 1.00 95.06 397 ARG A N 1
ATOM 3149 C CA . ARG A 1 397 ? -17.636 -11.619 27.051 1.00 95.06 397 ARG A CA 1
ATOM 3150 C C . ARG A 1 397 ? -18.290 -11.380 28.411 1.00 95.06 397 ARG A C 1
ATOM 3152 O O . ARG A 1 397 ? -18.702 -12.350 29.044 1.00 95.06 397 ARG A O 1
ATOM 3159 N N . ILE A 1 398 ? -18.469 -10.120 28.826 1.00 95.69 398 ILE A N 1
ATOM 3160 C CA . ILE A 1 398 ? -19.256 -9.794 30.031 1.00 95.69 398 ILE A CA 1
ATOM 3161 C C . ILE A 1 398 ? -20.693 -10.303 29.866 1.00 95.69 398 ILE A C 1
ATOM 3163 O O . ILE A 1 398 ? -21.231 -10.946 30.767 1.00 95.69 398 ILE A O 1
ATOM 3167 N N . ARG A 1 399 ? -21.312 -10.067 28.702 1.00 94.25 399 ARG A N 1
ATOM 3168 C CA . ARG A 1 399 ? -22.649 -10.595 28.391 1.00 94.25 399 ARG A CA 1
ATOM 3169 C C . ARG A 1 399 ? -22.703 -12.117 28.528 1.00 94.25 399 ARG A C 1
ATOM 3171 O O . ARG A 1 399 ? -23.620 -12.614 29.177 1.00 94.25 399 ARG A O 1
ATOM 3178 N N . ASP A 1 400 ? -21.759 -12.841 27.932 1.00 94.75 400 ASP A N 1
ATOM 3179 C CA . ASP A 1 400 ? -21.728 -14.308 27.983 1.00 94.75 400 ASP A CA 1
ATOM 3180 C C . ASP A 1 400 ? -21.588 -14.820 29.420 1.00 94.75 400 ASP A C 1
ATOM 3182 O O . ASP A 1 400 ? -22.333 -15.706 29.840 1.00 94.75 400 ASP A O 1
ATOM 3186 N N . ALA A 1 401 ? -20.680 -14.226 30.198 1.00 94.75 401 ALA A N 1
ATOM 3187 C CA . ALA A 1 401 ? -20.470 -14.581 31.600 1.00 94.75 401 ALA A CA 1
ATOM 3188 C C . ALA A 1 401 ? -21.719 -14.327 32.463 1.00 94.75 401 ALA A C 1
ATOM 3190 O O . ALA A 1 401 ? -21.979 -15.057 33.420 1.00 94.75 401 ALA A O 1
ATOM 3191 N N . LEU A 1 402 ? -22.524 -13.323 32.104 1.00 94.00 402 LEU A N 1
ATOM 3192 C CA . LEU A 1 402 ? -23.770 -12.974 32.785 1.00 94.00 402 LEU A CA 1
ATOM 3193 C C . LEU A 1 402 ? -25.022 -13.573 32.119 1.00 94.00 402 LEU A C 1
ATOM 3195 O O . LEU A 1 402 ? -26.134 -13.189 32.479 1.00 94.00 402 LEU A O 1
ATOM 3199 N N . ALA A 1 403 ? -24.894 -14.529 31.192 1.00 91.81 403 ALA A N 1
ATOM 3200 C CA . ALA A 1 403 ? -26.031 -15.064 30.432 1.00 91.81 403 ALA A CA 1
ATOM 3201 C C . ALA A 1 403 ? -27.128 -15.702 31.311 1.00 91.81 403 ALA A C 1
ATOM 3203 O O . ALA A 1 403 ? -28.302 -15.708 30.939 1.00 91.81 403 ALA A O 1
ATOM 3204 N N . THR A 1 404 ? -26.762 -16.212 32.494 1.00 93.06 404 THR A N 1
ATOM 3205 C CA . THR A 1 404 ? -27.699 -16.795 33.474 1.00 93.06 404 THR A CA 1
ATOM 3206 C C . THR A 1 404 ? -28.337 -15.757 34.405 1.00 93.06 404 THR A C 1
ATOM 3208 O O . THR A 1 404 ? -29.281 -16.076 35.136 1.00 93.06 404 THR A O 1
ATOM 3211 N N . VAL A 1 405 ? -27.851 -14.510 34.390 1.00 92.94 405 VAL A N 1
ATOM 3212 C CA . VAL A 1 405 ? -28.367 -13.422 35.224 1.00 92.94 405 VAL A CA 1
ATOM 3213 C C . VAL A 1 405 ? -29.673 -12.891 34.624 1.00 92.94 405 VAL A C 1
ATOM 3215 O O . VAL A 1 405 ? -29.711 -12.500 33.455 1.00 92.94 405 VAL A O 1
ATOM 3218 N N . PRO A 1 406 ? -30.768 -12.813 35.406 1.00 91.69 406 PRO A N 1
ATOM 3219 C CA . PRO A 1 406 ? -32.017 -12.236 34.924 1.00 91.69 406 PRO A CA 1
ATOM 3220 C C . PRO A 1 406 ? -31.843 -10.782 34.473 1.00 91.69 406 PRO A C 1
ATOM 3222 O O . PRO A 1 406 ? -31.293 -9.959 35.208 1.00 91.69 406 PRO A O 1
ATOM 3225 N N . SER A 1 407 ? -32.401 -10.444 33.307 1.00 88.50 407 SER A N 1
ATOM 3226 C CA . SER A 1 407 ? -32.225 -9.130 32.671 1.00 88.50 407 SER A CA 1
ATOM 3227 C C . SER A 1 407 ? -32.556 -7.951 33.587 1.00 88.50 407 SER A C 1
ATOM 3229 O O . SER A 1 407 ? -31.867 -6.945 33.519 1.00 88.50 407 SER A O 1
ATOM 3231 N N . ARG A 1 408 ? -33.532 -8.080 34.501 1.00 90.94 408 ARG A N 1
ATOM 3232 C CA . ARG A 1 408 ? -33.940 -7.024 35.454 1.00 90.94 408 ARG A CA 1
ATOM 3233 C C . ARG A 1 408 ? -32.802 -6.435 36.301 1.00 90.94 408 ARG A C 1
ATOM 3235 O O . ARG A 1 408 ? -32.941 -5.305 36.775 1.00 90.94 408 ARG A O 1
ATOM 3242 N N . TYR A 1 409 ? -31.721 -7.189 36.516 1.00 93.75 409 TYR A N 1
ATOM 3243 C CA . TYR A 1 409 ? -30.547 -6.736 37.270 1.00 93.75 409 TYR A CA 1
ATOM 3244 C C . TYR A 1 409 ? -29.562 -5.947 36.401 1.00 93.75 409 TYR A C 1
ATOM 3246 O O . TYR A 1 409 ? -28.832 -5.112 36.924 1.00 93.75 409 TYR A O 1
ATOM 3254 N N . LEU A 1 410 ? -29.580 -6.159 35.083 1.00 93.94 410 LEU A N 1
ATOM 3255 C CA . LEU A 1 410 ? -28.745 -5.461 34.108 1.00 93.94 410 LEU A CA 1
ATOM 3256 C C . LEU A 1 410 ? -29.460 -4.181 33.660 1.00 93.94 410 LEU A C 1
ATOM 3258 O O . LEU A 1 410 ? -30.596 -4.222 33.181 1.00 93.94 410 LEU A O 1
ATOM 3262 N N . LYS A 1 411 ? -28.819 -3.028 33.844 1.00 93.69 411 LYS A N 1
ATOM 3263 C CA . LYS A 1 411 ? -29.457 -1.711 33.707 1.00 93.69 411 LYS A CA 1
ATOM 3264 C C . LYS A 1 411 ? -29.084 -1.005 32.417 1.00 93.69 411 LYS A C 1
ATOM 3266 O O . LYS A 1 411 ? -29.967 -0.505 31.722 1.00 93.69 411 LYS A O 1
ATOM 3271 N N . ALA A 1 412 ? -27.804 -0.970 32.075 1.00 93.31 412 ALA A N 1
ATOM 3272 C CA . ALA A 1 412 ? -27.325 -0.245 30.906 1.00 93.31 412 ALA A CA 1
ATOM 3273 C C . ALA A 1 412 ? -25.962 -0.764 30.448 1.00 93.31 412 ALA A C 1
ATOM 3275 O O . ALA A 1 412 ? -25.248 -1.405 31.216 1.00 93.31 412 ALA A O 1
ATOM 3276 N N . VAL A 1 413 ? -25.600 -0.417 29.218 1.00 93.12 413 VAL A N 1
ATOM 3277 C CA . VAL A 1 413 ? -24.218 -0.449 28.737 1.00 93.12 413 VAL A CA 1
ATOM 3278 C C . VAL A 1 413 ? -23.766 0.998 28.548 1.00 93.12 413 VAL A C 1
ATOM 3280 O O . VAL A 1 413 ? -24.514 1.815 28.001 1.00 93.12 413 VAL A O 1
ATOM 3283 N N . LYS A 1 414 ? -22.580 1.321 29.064 1.00 91.25 414 LYS A N 1
ATOM 3284 C CA . LYS A 1 414 ? -21.918 2.624 28.983 1.00 91.25 414 LYS A CA 1
ATOM 3285 C C . LYS A 1 414 ? -20.526 2.407 28.402 1.00 91.25 414 LYS A C 1
ATOM 3287 O O . LYS A 1 414 ? -19.620 2.087 29.157 1.00 91.25 414 LYS A O 1
ATOM 3292 N N . THR A 1 415 ? -20.399 2.533 27.085 1.00 87.88 415 THR A N 1
ATOM 3293 C CA . THR A 1 415 ? -19.181 2.206 26.326 1.00 87.88 415 THR A CA 1
ATOM 3294 C C . THR A 1 415 ? -18.709 0.778 26.610 1.00 87.88 415 THR A C 1
ATOM 3296 O O . THR A 1 415 ? -19.344 -0.185 26.187 1.00 87.88 415 THR A O 1
ATOM 3299 N N . ASP A 1 416 ? -17.644 0.651 27.379 1.00 90.88 416 ASP A N 1
ATOM 3300 C CA . ASP A 1 416 ? -16.947 -0.551 27.803 1.00 90.88 416 ASP A CA 1
ATOM 3301 C C . ASP A 1 416 ? -17.396 -1.060 29.186 1.00 90.88 416 ASP A C 1
ATOM 3303 O O . ASP A 1 416 ? -16.833 -2.019 29.709 1.00 90.88 416 ASP A O 1
ATOM 3307 N N . CYS A 1 417 ? -18.438 -0.463 29.771 1.00 94.25 417 CYS A N 1
ATOM 3308 C CA . CYS A 1 417 ? -18.954 -0.808 31.091 1.00 94.25 417 CYS A CA 1
ATOM 3309 C C . CYS A 1 417 ? -20.385 -1.371 31.040 1.00 94.25 417 CYS A C 1
ATOM 3311 O O . CYS A 1 417 ? -21.304 -0.746 30.497 1.00 94.25 417 CYS A O 1
ATOM 3313 N N . VAL A 1 418 ? -20.608 -2.533 31.663 1.00 95.69 418 VAL A N 1
ATOM 3314 C CA . VAL A 1 418 ? -21.951 -3.106 31.871 1.00 95.69 418 VAL A CA 1
ATOM 3315 C C . VAL A 1 418 ? -22.431 -2.781 33.283 1.00 95.69 418 VAL A C 1
ATOM 3317 O O . VAL A 1 418 ? -21.858 -3.236 34.273 1.00 95.69 418 VAL A O 1
ATOM 3320 N N . VAL A 1 419 ? -23.516 -2.013 33.370 1.00 95.56 419 VAL A N 1
ATOM 3321 C CA . VAL A 1 419 ? -24.089 -1.530 34.630 1.00 95.56 419 VAL A CA 1
ATOM 3322 C C . VAL A 1 419 ? -25.146 -2.500 35.143 1.00 95.56 419 VAL A C 1
ATOM 3324 O O . VAL A 1 419 ? -26.097 -2.835 34.430 1.00 95.56 419 VAL A O 1
ATOM 3327 N N . PHE A 1 420 ? -25.032 -2.884 36.410 1.00 95.38 420 PHE A N 1
ATOM 3328 C CA . PHE A 1 420 ? -25.990 -3.721 37.121 1.00 95.38 420 PHE A CA 1
ATOM 3329 C C . PHE A 1 420 ? -26.360 -3.127 38.490 1.00 95.38 420 PHE A C 1
ATOM 3331 O O . PHE A 1 420 ? -25.670 -2.264 39.027 1.00 95.38 420 PHE A O 1
ATOM 3338 N N . GLN A 1 421 ? -27.488 -3.560 39.052 1.00 95.12 421 GLN A N 1
ATOM 3339 C CA . GLN A 1 421 ? -27.999 -3.080 40.342 1.00 95.12 421 GLN A CA 1
ATOM 3340 C C . GLN A 1 421 ? -28.778 -4.191 41.052 1.00 95.12 421 GLN A C 1
ATOM 3342 O O . GLN A 1 421 ? -29.449 -4.992 40.395 1.00 95.12 421 GLN A O 1
ATOM 3347 N N . ASP A 1 422 ? -28.716 -4.210 42.388 1.00 93.00 422 ASP A N 1
ATOM 3348 C CA . ASP A 1 422 ? -29.399 -5.176 43.263 1.00 93.00 422 ASP A CA 1
ATOM 3349 C C . ASP A 1 422 ? -29.076 -6.657 42.925 1.00 93.00 422 ASP A C 1
ATOM 3351 O O . ASP A 1 422 ? -29.959 -7.518 42.980 1.00 93.00 422 ASP A O 1
ATOM 3355 N N . LEU A 1 423 ? -27.832 -6.978 42.533 1.00 92.88 423 LEU A N 1
ATOM 3356 C CA . LEU A 1 423 ? -27.453 -8.335 42.109 1.00 92.88 423 LEU A CA 1
ATOM 3357 C C . LEU A 1 423 ? -27.460 -9.325 43.297 1.00 92.88 423 LEU A C 1
ATOM 3359 O O . LEU A 1 423 ? -26.752 -9.115 44.281 1.00 92.88 423 LEU A O 1
ATOM 3363 N N . PRO A 1 424 ? -28.217 -10.438 43.231 1.00 93.38 424 PRO A N 1
ATOM 3364 C CA . PRO A 1 424 ? -28.228 -11.439 44.297 1.00 93.38 424 PRO A CA 1
ATOM 3365 C C . PRO A 1 424 ? -26.863 -12.111 44.506 1.00 93.38 424 PRO A C 1
ATOM 3367 O O . PRO A 1 424 ? -26.212 -12.490 43.533 1.00 93.38 424 PRO A O 1
ATOM 3370 N N . LYS A 1 425 ? -26.502 -12.410 45.766 1.00 91.69 425 LYS A N 1
ATOM 3371 C CA . LYS A 1 425 ? -25.219 -13.051 46.145 1.00 91.69 425 LYS A CA 1
ATOM 3372 C C . LYS A 1 425 ? -24.875 -14.312 45.341 1.00 91.69 425 LYS A C 1
ATOM 3374 O O . LYS A 1 425 ? -23.712 -14.546 45.047 1.00 91.69 425 LYS A O 1
ATOM 3379 N N . LYS A 1 426 ? -25.874 -15.105 44.931 1.00 93.38 426 LYS A N 1
ATOM 3380 C CA . LYS A 1 426 ? -25.664 -16.318 44.117 1.00 93.38 426 LYS A CA 1
ATOM 3381 C C . LYS A 1 426 ? -25.036 -16.057 42.740 1.00 93.38 426 LYS A C 1
ATOM 3383 O O . LYS A 1 426 ? -24.464 -16.972 42.167 1.00 93.38 426 LYS A O 1
ATOM 3388 N N . PHE A 1 427 ? -25.157 -14.838 42.209 1.00 93.75 427 PHE A N 1
ATOM 3389 C CA . PHE A 1 427 ? -24.554 -14.434 40.935 1.00 93.75 427 PHE A CA 1
ATOM 3390 C C . PHE A 1 427 ? -23.248 -13.650 41.119 1.00 93.75 427 PHE A C 1
ATOM 3392 O O . PHE A 1 427 ? -22.559 -13.395 40.136 1.00 93.75 427 PHE A O 1
ATOM 3399 N N . GLN A 1 428 ? -22.877 -13.305 42.358 1.00 92.12 428 GLN A N 1
ATOM 3400 C CA . GLN A 1 428 ? -21.665 -12.534 42.642 1.00 92.12 428 GLN A CA 1
ATOM 3401 C C . GLN A 1 428 ? -20.402 -13.268 42.177 1.00 92.12 428 GLN A C 1
ATOM 3403 O O . GLN A 1 428 ? -19.521 -12.654 41.590 1.00 92.12 428 GLN A O 1
ATOM 3408 N N . GLY A 1 429 ? -20.369 -14.600 42.306 1.00 93.31 429 GLY A N 1
ATOM 3409 C CA . GLY A 1 429 ? -19.243 -15.412 41.836 1.00 93.31 429 GLY A CA 1
ATOM 3410 C C . GLY A 1 429 ? -18.956 -15.294 40.331 1.00 93.31 429 GLY A C 1
ATOM 3411 O O . GLY A 1 429 ? -17.812 -15.486 39.927 1.00 93.31 429 GLY A O 1
ATOM 3412 N N . LEU A 1 430 ? -19.953 -14.937 39.505 1.00 94.56 430 LEU A N 1
ATOM 3413 C CA . LEU A 1 430 ? -19.754 -14.667 38.072 1.00 94.56 430 LEU A CA 1
ATOM 3414 C C . LEU A 1 430 ? -18.996 -13.349 37.862 1.00 94.56 430 LEU A C 1
ATOM 3416 O O . LEU A 1 430 ? -18.061 -13.291 37.067 1.00 94.56 430 LEU A O 1
ATOM 3420 N N . VAL A 1 431 ? -19.362 -12.313 38.622 1.00 93.56 431 VAL A N 1
ATOM 3421 C CA . VAL A 1 431 ? -18.669 -11.016 38.620 1.00 93.56 431 VAL A CA 1
ATOM 3422 C C . VAL A 1 431 ? -17.242 -11.183 39.144 1.00 93.56 431 VAL A C 1
ATOM 3424 O O . VAL A 1 431 ? -16.296 -10.725 38.510 1.00 93.56 431 VAL A O 1
ATOM 3427 N N . ASP A 1 432 ? -17.064 -11.921 40.240 1.00 93.94 432 ASP A N 1
ATOM 3428 C CA . ASP A 1 432 ? -15.746 -12.182 40.828 1.00 93.94 432 ASP A CA 1
ATOM 3429 C C . ASP A 1 432 ? -14.859 -13.037 39.904 1.00 93.94 432 ASP A C 1
ATOM 3431 O O . ASP A 1 432 ? -13.631 -12.963 39.962 1.00 93.94 432 ASP A O 1
ATOM 3435 N N . SER A 1 433 ? -15.456 -13.878 39.053 1.00 95.12 433 SER A N 1
ATOM 3436 C CA . SER A 1 433 ? -14.727 -14.604 38.007 1.00 95.12 433 SER A CA 1
ATOM 3437 C C . SER A 1 433 ? -14.194 -13.648 36.943 1.00 95.12 433 SER A C 1
ATOM 3439 O O . SER A 1 433 ? -13.006 -13.705 36.637 1.00 95.12 433 SER A O 1
ATOM 3441 N N . LEU A 1 434 ? -15.033 -12.734 36.440 1.00 94.12 434 LEU A N 1
ATOM 3442 C CA . LEU A 1 434 ? -14.618 -11.713 35.470 1.00 94.12 434 LEU A CA 1
ATOM 3443 C C . LEU A 1 434 ? -13.503 -10.826 36.042 1.00 94.12 434 LEU A C 1
ATOM 3445 O O . LEU A 1 434 ? -12.461 -10.652 35.421 1.00 94.12 434 LEU A O 1
ATOM 3449 N N . VAL A 1 435 ? -13.660 -10.321 37.268 1.00 94.44 435 VAL A N 1
ATOM 3450 C CA . VAL A 1 435 ? -12.661 -9.444 37.914 1.00 94.44 435 VAL A CA 1
ATOM 3451 C C . VAL A 1 435 ? -11.325 -10.163 38.177 1.00 94.44 435 VAL A C 1
ATOM 3453 O O . VAL A 1 435 ? -10.289 -9.515 38.341 1.00 94.44 435 VAL A O 1
ATOM 3456 N N . ARG A 1 436 ? -11.301 -11.504 38.189 1.00 95.81 436 ARG A N 1
ATOM 3457 C CA . ARG A 1 436 ? -10.067 -12.303 38.294 1.00 95.81 436 ARG A CA 1
ATOM 3458 C C . ARG A 1 436 ? -9.351 -12.517 36.964 1.00 95.81 436 ARG A C 1
ATOM 3460 O O . ARG A 1 436 ? -8.189 -12.914 36.993 1.00 95.81 436 ARG A O 1
ATOM 3467 N N . GLU A 1 437 ? -9.978 -12.223 35.829 1.00 94.56 437 GLU A N 1
ATOM 3468 C CA . GLU A 1 437 ? -9.319 -12.348 34.530 1.00 94.56 437 GLU A CA 1
ATOM 3469 C C . GLU A 1 437 ? -8.125 -11.394 34.414 1.00 94.56 437 GLU A C 1
ATOM 3471 O O . GLU A 1 437 ? -8.149 -10.248 34.886 1.00 94.56 437 GLU A O 1
ATOM 3476 N N . ARG A 1 438 ? -7.054 -11.893 33.793 1.00 94.25 438 ARG A N 1
ATOM 3477 C CA . ARG A 1 438 ? -5.800 -11.172 33.573 1.00 94.25 438 ARG A CA 1
ATOM 3478 C C . ARG A 1 438 ? -5.380 -11.274 32.114 1.00 94.25 438 ARG A C 1
ATOM 3480 O O . ARG A 1 438 ? -5.573 -12.311 31.482 1.00 94.25 438 ARG A O 1
ATOM 3487 N N . HIS A 1 439 ? -4.793 -10.200 31.603 1.00 90.25 439 HIS A N 1
ATOM 3488 C CA . HIS A 1 439 ? -4.038 -10.221 30.357 1.00 90.25 439 HIS A CA 1
ATOM 3489 C C . HIS A 1 439 ? -2.738 -11.033 30.533 1.00 90.25 439 HIS A C 1
ATOM 3491 O O . HIS A 1 439 ? -2.337 -11.308 31.668 1.00 90.25 439 HIS A O 1
ATOM 3497 N N . PRO A 1 440 ? -2.052 -11.417 29.437 1.00 88.00 440 PRO A N 1
ATOM 3498 C CA . PRO A 1 440 ? -0.790 -12.160 29.515 1.00 88.00 440 PRO A CA 1
ATOM 3499 C C . PRO A 1 440 ? 0.311 -11.471 30.336 1.00 88.00 440 PRO A C 1
ATOM 3501 O O . PRO A 1 440 ? 1.171 -12.149 30.887 1.00 88.00 440 PRO A O 1
ATOM 3504 N N . ASP A 1 441 ? 0.273 -10.142 30.448 1.00 86.19 441 ASP A N 1
ATOM 3505 C CA . ASP A 1 441 ? 1.209 -9.340 31.247 1.00 86.19 441 ASP A CA 1
ATOM 3506 C C . ASP A 1 441 ? 0.823 -9.236 32.739 1.00 86.19 441 ASP A C 1
ATOM 3508 O O . ASP A 1 441 ? 1.488 -8.549 33.513 1.00 86.19 441 ASP A O 1
ATOM 3512 N N . GLY A 1 442 ? -0.257 -9.905 33.157 1.00 89.94 442 GLY A N 1
ATOM 3513 C CA . GLY A 1 442 ? -0.756 -9.896 34.530 1.00 89.94 442 GLY A CA 1
ATOM 3514 C C . GLY A 1 442 ? -1.643 -8.699 34.884 1.00 89.94 442 GLY A C 1
ATOM 3515 O O . GLY A 1 442 ? -2.111 -8.622 36.023 1.00 89.94 442 GLY A O 1
ATOM 3516 N N . THR A 1 443 ? -1.924 -7.783 33.952 1.00 89.94 443 THR A N 1
ATOM 3517 C CA . THR A 1 443 ? -2.851 -6.668 34.203 1.00 89.94 443 THR A CA 1
ATOM 3518 C C . THR A 1 443 ? -4.315 -7.141 34.219 1.00 89.94 443 THR A C 1
ATOM 3520 O O . THR A 1 443 ? -4.666 -8.104 33.530 1.00 89.94 443 THR A O 1
ATOM 3523 N N . PRO A 1 444 ? -5.203 -6.532 35.032 1.00 93.81 444 PRO A N 1
ATOM 3524 C CA . PRO A 1 444 ? -6.617 -6.913 35.079 1.00 93.81 444 PRO A CA 1
ATOM 3525 C C . PRO A 1 444 ? -7.337 -6.594 33.767 1.00 93.81 444 PRO A C 1
ATOM 3527 O O . PRO A 1 444 ? -7.137 -5.520 33.209 1.00 93.81 444 PRO A O 1
ATOM 3530 N N . VAL A 1 445 ? -8.203 -7.508 33.311 1.00 94.00 445 VAL A N 1
ATOM 3531 C CA . VAL A 1 445 ? -9.064 -7.286 32.130 1.00 94.00 445 VAL A CA 1
ATOM 3532 C C . VAL A 1 445 ? -10.296 -6.468 32.511 1.00 94.00 445 VAL A C 1
ATOM 3534 O O . VAL A 1 445 ? -10.642 -5.500 31.839 1.00 94.00 445 VAL A O 1
ATOM 3537 N N . TYR A 1 446 ? -10.944 -6.840 33.617 1.00 96.44 446 TYR A N 1
ATOM 3538 C CA . TYR A 1 446 ? -12.149 -6.187 34.117 1.00 96.44 446 TYR A CA 1
ATOM 3539 C C . TYR A 1 446 ? -11.947 -5.697 35.547 1.00 96.44 446 TYR A C 1
ATOM 3541 O O . TYR A 1 446 ? -11.216 -6.301 36.338 1.00 96.44 446 TYR A O 1
ATOM 3549 N N . ARG A 1 447 ? -12.655 -4.627 35.897 1.00 95.50 447 ARG A N 1
ATOM 3550 C CA . ARG A 1 447 ? -12.806 -4.144 37.271 1.00 95.50 447 ARG A CA 1
ATOM 3551 C C . ARG A 1 447 ? -14.279 -3.920 37.581 1.00 95.50 447 ARG A C 1
ATOM 3553 O O . ARG A 1 447 ? -15.067 -3.643 36.683 1.00 95.50 447 ARG A O 1
ATOM 3560 N N . CYS A 1 448 ? -14.640 -4.042 38.852 1.00 95.38 448 CYS A N 1
ATOM 3561 C CA . CYS A 1 448 ? -15.975 -3.711 39.327 1.00 95.38 448 CYS A CA 1
ATOM 3562 C C . CYS A 1 448 ? -15.889 -2.471 40.215 1.00 95.38 448 CYS A C 1
ATOM 3564 O O . CYS A 1 448 ? -15.148 -2.480 41.196 1.00 95.38 448 CYS A O 1
ATOM 3566 N N . GLU A 1 449 ? -16.638 -1.424 39.881 1.00 94.56 449 GLU A N 1
ATOM 3567 C CA . GLU A 1 449 ? -16.670 -0.176 40.650 1.00 94.56 449 GLU A CA 1
ATOM 3568 C C . GLU A 1 449 ? -18.099 0.352 40.814 1.00 94.56 449 GLU A C 1
ATOM 3570 O O . GLU A 1 449 ? -19.025 -0.073 40.117 1.00 94.56 449 GLU A O 1
ATOM 3575 N N . GLU A 1 450 ? -18.300 1.243 41.782 1.00 94.88 450 GLU A N 1
ATOM 3576 C CA . GLU A 1 450 ? -19.560 1.971 41.922 1.00 94.88 450 GLU A CA 1
ATOM 3577 C C . GLU A 1 450 ? -19.680 3.002 40.800 1.00 94.88 450 GLU A C 1
ATOM 3579 O O . GLU A 1 450 ? -18.761 3.778 40.538 1.00 94.88 450 GLU A O 1
ATOM 3584 N N . VAL A 1 451 ? -20.824 3.007 40.120 1.00 92.31 451 VAL A N 1
ATOM 3585 C CA . VAL A 1 451 ? -21.067 3.871 38.963 1.00 92.31 451 VAL A CA 1
ATOM 3586 C C . VAL A 1 451 ? -22.434 4.522 39.068 1.00 92.31 451 VAL A C 1
ATOM 3588 O O . VAL A 1 451 ? -23.365 3.990 39.669 1.00 92.31 451 VAL A O 1
ATOM 3591 N N . LYS A 1 452 ? -22.603 5.671 38.416 1.00 88.12 452 LYS A N 1
ATOM 3592 C CA . LYS A 1 452 ? -23.936 6.260 38.246 1.00 88.12 452 LYS A CA 1
ATOM 3593 C C . LYS A 1 452 ? -24.759 5.442 37.251 1.00 88.12 452 LYS A C 1
ATOM 3595 O O . LYS A 1 452 ? -24.203 4.859 36.315 1.00 88.12 452 LYS A O 1
ATOM 3600 N N . GLY A 1 453 ? -26.083 5.462 37.383 1.00 83.94 453 GLY A N 1
ATOM 3601 C CA . GLY A 1 453 ? -27.000 4.964 36.354 1.00 83.94 453 GLY A CA 1
ATOM 3602 C C . GLY A 1 453 ? -26.871 5.741 35.035 1.00 83.94 453 GLY A C 1
ATOM 3603 O O . GLY A 1 453 ? -26.219 6.783 34.963 1.00 83.94 453 GLY A O 1
ATOM 3604 N N . LEU A 1 454 ? -27.421 5.209 33.940 1.00 86.19 454 LEU A N 1
ATOM 3605 C CA . LEU A 1 454 ? -27.464 5.931 32.661 1.00 86.19 454 LEU A CA 1
ATOM 3606 C C . LEU A 1 454 ? -28.661 6.900 32.651 1.00 86.19 454 LEU A C 1
ATOM 3608 O O . LEU A 1 454 ? -29.813 6.463 32.727 1.00 86.19 454 LEU A O 1
ATOM 3612 N N . GLU A 1 455 ? -28.393 8.201 32.544 1.00 83.50 455 GLU A N 1
ATOM 3613 C CA . GLU A 1 455 ? -29.382 9.291 32.585 1.00 83.50 455 GLU A CA 1
ATOM 3614 C C . GLU A 1 455 ? -29.617 9.877 31.187 1.00 83.50 455 GLU A C 1
ATOM 3616 O O . GLU A 1 455 ? -28.666 10.083 30.449 1.00 83.50 455 GLU A O 1
ATOM 3621 N N . GLY A 1 456 ? -30.872 10.147 30.809 1.00 81.56 456 GLY A N 1
ATOM 3622 C CA . GLY A 1 456 ? -31.227 10.639 29.466 1.00 81.56 456 GLY A CA 1
ATOM 3623 C C . GLY A 1 456 ? -31.812 9.577 28.523 1.00 81.56 456 GLY A C 1
ATOM 3624 O O . GLY A 1 456 ? -31.961 8.403 28.884 1.00 81.56 456 GLY A O 1
ATOM 3625 N N . GLN A 1 457 ? -32.218 10.002 27.325 1.00 77.19 457 GLN A N 1
ATOM 3626 C CA . GLN A 1 457 ? -32.748 9.125 26.276 1.00 77.19 457 GLN A CA 1
ATOM 3627 C C . GLN A 1 457 ? -31.625 8.756 25.302 1.00 77.19 457 GLN A C 1
ATOM 3629 O O . GLN A 1 457 ? -31.039 9.631 24.674 1.00 77.19 457 GLN A O 1
ATOM 3634 N N . TYR A 1 458 ? -31.347 7.459 25.163 1.00 82.19 458 TYR A N 1
ATOM 3635 C CA . TYR A 1 458 ? -30.338 6.938 24.238 1.00 82.19 458 TYR A CA 1
ATOM 3636 C C . TYR A 1 458 ? -30.995 5.995 23.244 1.00 82.19 458 TYR A C 1
ATOM 3638 O O . TYR A 1 458 ? -31.791 5.135 23.630 1.00 82.19 458 TYR A O 1
ATOM 3646 N N . ARG A 1 459 ? -30.650 6.152 21.965 1.00 81.75 459 ARG A N 1
ATOM 3647 C CA . ARG A 1 459 ? -31.038 5.200 20.925 1.00 81.75 459 ARG A CA 1
ATOM 3648 C C . ARG A 1 459 ? -30.143 3.971 21.013 1.00 81.75 459 ARG A C 1
ATOM 3650 O O . ARG A 1 459 ? -28.974 4.075 21.370 1.00 81.75 459 ARG A O 1
ATOM 3657 N N . ILE A 1 460 ? -30.703 2.814 20.679 1.00 83.25 460 ILE A N 1
ATOM 3658 C CA . ILE A 1 460 ? -29.926 1.582 20.560 1.00 83.25 460 ILE A CA 1
ATOM 3659 C C . ILE A 1 460 ? -28.883 1.782 19.446 1.00 83.25 460 ILE A C 1
ATOM 3661 O O . ILE A 1 460 ? -29.278 2.172 18.345 1.00 83.25 460 ILE A O 1
ATOM 3665 N N . PRO A 1 461 ? -27.587 1.529 19.708 1.00 86.00 461 PRO A N 1
ATOM 3666 C CA . PRO A 1 461 ? -26.549 1.631 18.697 1.00 86.00 461 PRO A CA 1
ATOM 3667 C C . PRO A 1 461 ? -26.858 0.691 17.533 1.00 86.00 461 PRO A C 1
ATOM 3669 O O . PRO A 1 461 ? -27.101 -0.499 17.750 1.00 86.00 461 PRO A O 1
ATOM 3672 N N . ARG A 1 462 ? -26.867 1.236 16.313 1.00 85.88 462 ARG A N 1
ATOM 3673 C CA . ARG A 1 462 ? -27.044 0.469 15.083 1.00 85.88 462 ARG A CA 1
ATOM 3674 C C . ARG A 1 462 ? -26.089 0.914 13.983 1.00 85.88 462 ARG A C 1
ATOM 3676 O O . ARG A 1 462 ? -25.794 2.103 13.875 1.00 85.88 462 ARG A O 1
ATOM 3683 N N . ILE A 1 463 ? -25.639 -0.046 13.180 1.00 88.31 463 ILE A N 1
ATOM 3684 C CA . ILE A 1 463 ? -25.000 0.188 11.883 1.00 88.31 463 ILE A CA 1
ATOM 3685 C C . ILE A 1 463 ? -26.040 -0.109 10.806 1.00 88.31 463 ILE A C 1
ATOM 3687 O O . ILE A 1 463 ? -26.623 -1.191 10.778 1.00 88.31 463 ILE A O 1
ATOM 3691 N N . GLU A 1 464 ? -26.243 0.854 9.916 1.00 81.19 464 GLU A N 1
ATOM 3692 C CA . GLU A 1 464 ? -27.068 0.705 8.720 1.00 81.19 464 GLU A CA 1
ATOM 3693 C C . GLU A 1 464 ? -26.204 1.079 7.516 1.00 81.19 464 GLU A C 1
ATOM 3695 O O . GLU A 1 464 ? -26.234 2.204 7.025 1.00 81.19 464 GLU A O 1
ATOM 3700 N N . ALA A 1 465 ? -25.336 0.153 7.104 1.00 81.50 465 ALA A N 1
ATOM 3701 C CA . ALA A 1 465 ? -24.572 0.315 5.875 1.00 81.50 465 ALA A CA 1
ATOM 3702 C C . ALA A 1 465 ? -25.424 -0.132 4.680 1.00 81.50 465 ALA A C 1
ATOM 3704 O O . ALA A 1 465 ? -26.040 -1.200 4.721 1.00 81.50 465 ALA A O 1
ATOM 3705 N N . GLU A 1 466 ? -25.440 0.658 3.610 1.00 75.88 466 GLU A N 1
ATOM 3706 C CA . GLU A 1 466 ? -26.118 0.274 2.373 1.00 75.88 466 GLU A CA 1
ATOM 3707 C C . GLU A 1 466 ? -25.475 -0.962 1.729 1.00 75.88 466 GLU A C 1
ATOM 3709 O O . GLU A 1 466 ? -24.306 -1.297 1.955 1.00 75.88 466 GLU A O 1
ATOM 3714 N N . TRP A 1 467 ? -26.289 -1.673 0.950 1.00 65.12 467 TRP A N 1
ATOM 3715 C CA . TRP A 1 467 ? -25.885 -2.874 0.234 1.00 65.12 467 TRP A CA 1
ATOM 3716 C C . TRP A 1 467 ? -25.052 -2.525 -1.008 1.00 65.12 467 TRP A C 1
ATOM 3718 O O . TRP A 1 467 ? -25.373 -1.596 -1.742 1.00 65.12 467 TRP A O 1
ATOM 3728 N N . MET A 1 468 ? -24.012 -3.314 -1.286 1.00 67.56 468 MET A N 1
ATOM 3729 C CA . MET A 1 468 ? -23.093 -3.107 -2.411 1.00 67.56 468 MET A CA 1
ATOM 3730 C C . MET A 1 468 ? -23.584 -3.686 -3.747 1.00 67.56 468 MET A C 1
ATOM 3732 O O . MET A 1 468 ? -24.064 -4.816 -3.818 1.00 67.56 468 MET A O 1
ATOM 3736 N N . CYS A 1 469 ? -23.332 -2.973 -4.845 1.00 59.22 469 CYS A N 1
ATOM 3737 C CA . CYS A 1 469 ? -23.408 -3.544 -6.192 1.00 59.22 469 CYS A CA 1
ATOM 3738 C C . CYS A 1 469 ? -22.125 -4.324 -6.523 1.00 59.22 469 CYS A C 1
ATOM 3740 O O . CYS A 1 469 ? -21.016 -3.873 -6.213 1.00 59.22 469 CYS A O 1
ATOM 3742 N N . ASN A 1 470 ? -22.258 -5.474 -7.190 1.00 70.19 470 ASN A N 1
ATOM 3743 C CA . ASN A 1 470 ? -21.111 -6.214 -7.724 1.00 70.19 470 ASN A CA 1
ATOM 3744 C C . ASN A 1 470 ? -20.327 -5.370 -8.741 1.00 70.19 470 ASN A C 1
ATOM 3746 O O . ASN A 1 470 ? -20.831 -4.382 -9.271 1.00 70.19 470 ASN A O 1
ATOM 3750 N N . ILE A 1 471 ? -19.066 -5.736 -8.966 1.00 73.38 471 ILE A N 1
ATOM 3751 C CA . ILE A 1 471 ? -18.266 -5.138 -10.037 1.00 73.38 471 ILE A CA 1
ATOM 3752 C C . ILE A 1 471 ? -18.838 -5.616 -11.368 1.00 73.38 471 ILE A C 1
ATOM 3754 O O . ILE A 1 471 ? -19.067 -6.815 -11.542 1.00 73.38 471 ILE A O 1
ATOM 3758 N N . ASP A 1 472 ? -19.082 -4.672 -12.271 1.00 78.81 472 ASP A N 1
ATOM 3759 C CA . ASP A 1 472 ? -19.478 -4.972 -13.641 1.00 78.81 472 ASP A CA 1
ATOM 3760 C C . ASP A 1 472 ? -18.388 -5.787 -14.346 1.00 78.81 472 ASP A C 1
ATOM 3762 O O . ASP A 1 472 ? -17.199 -5.685 -14.048 1.00 78.81 472 ASP A O 1
ATOM 3766 N N . ALA A 1 473 ? -18.780 -6.596 -15.325 1.00 87.88 473 ALA A N 1
ATOM 3767 C CA . ALA A 1 473 ? -17.798 -7.196 -16.215 1.00 87.88 473 ALA A CA 1
ATOM 3768 C C . ALA A 1 473 ? -17.051 -6.105 -17.006 1.00 87.88 473 ALA A C 1
ATOM 3770 O O . ALA A 1 473 ? -17.620 -5.054 -17.313 1.00 87.88 473 ALA A O 1
ATOM 3771 N N . TRP A 1 474 ? -15.796 -6.387 -17.372 1.00 93.38 474 TRP A N 1
ATOM 3772 C CA . TRP A 1 474 ? -15.019 -5.530 -18.267 1.00 93.38 474 TRP A CA 1
ATOM 3773 C C . TRP A 1 474 ? -15.764 -5.293 -19.586 1.00 93.38 474 TRP A C 1
ATOM 3775 O O . TRP A 1 474 ? -16.326 -6.221 -20.173 1.00 93.38 474 TRP A O 1
ATOM 3785 N N . LYS A 1 475 ? -15.748 -4.044 -20.051 1.00 95.88 475 LYS A N 1
ATOM 3786 C CA . LYS A 1 475 ? -16.410 -3.577 -21.272 1.00 95.88 475 LYS A CA 1
ATOM 3787 C C . LYS A 1 475 ? -15.351 -3.258 -22.326 1.00 95.88 475 LYS A C 1
ATOM 3789 O O . LYS A 1 475 ? -14.323 -2.651 -22.025 1.00 95.88 475 LYS A O 1
ATOM 3794 N N . VAL A 1 476 ? -15.591 -3.685 -23.565 1.00 97.00 476 VAL A N 1
ATOM 3795 C CA . VAL A 1 476 ? -14.696 -3.407 -24.697 1.00 97.00 476 VAL A CA 1
ATOM 3796 C C . VAL A 1 476 ? -15.065 -2.057 -25.298 1.00 97.00 476 VAL A C 1
ATOM 3798 O O . VAL A 1 476 ? -16.195 -1.884 -25.741 1.00 97.00 476 VAL A O 1
ATOM 3801 N N . ALA A 1 477 ? -14.119 -1.121 -25.356 1.00 96.31 477 ALA A N 1
ATOM 3802 C CA . ALA A 1 477 ? -14.280 0.090 -26.158 1.00 96.31 477 ALA A CA 1
ATOM 3803 C C . ALA A 1 477 ? -13.955 -0.245 -27.621 1.00 96.31 477 ALA A C 1
ATOM 3805 O O . ALA A 1 477 ? -12.789 -0.455 -27.944 1.00 96.31 477 ALA A O 1
ATOM 3806 N N . GLU A 1 478 ? -14.959 -0.354 -28.495 1.00 94.81 478 GLU A N 1
ATOM 3807 C CA . GLU A 1 478 ? -14.744 -0.702 -29.912 1.00 94.81 478 GLU A CA 1
ATOM 3808 C C . GLU A 1 478 ? -13.959 0.388 -30.656 1.00 94.81 478 GLU A C 1
ATOM 3810 O O . GLU A 1 478 ? -12.987 0.080 -31.346 1.00 94.81 478 GLU A O 1
ATOM 3815 N N . ASP A 1 479 ? -14.325 1.655 -30.436 1.00 96.00 479 ASP A N 1
ATOM 3816 C CA . ASP A 1 479 ? -13.565 2.826 -30.872 1.00 96.00 479 ASP A CA 1
ATOM 3817 C C . ASP A 1 479 ? -12.916 3.508 -29.652 1.00 96.00 479 ASP A C 1
ATOM 3819 O O . ASP A 1 479 ? -13.577 4.262 -28.928 1.00 96.00 479 ASP A O 1
ATOM 3823 N N . PRO A 1 480 ? -11.624 3.247 -29.383 1.00 96.06 480 PRO A N 1
ATOM 3824 C CA . PRO A 1 480 ? -10.943 3.808 -28.222 1.00 96.06 480 PRO A CA 1
ATOM 3825 C C . PRO A 1 480 ? -10.746 5.329 -28.312 1.00 96.06 480 PRO A C 1
ATOM 3827 O O . PRO A 1 480 ? -10.618 5.974 -27.273 1.00 96.06 480 PRO A O 1
ATOM 3830 N N . VAL A 1 481 ? -10.713 5.913 -29.518 1.00 96.75 481 VAL A N 1
ATOM 3831 C CA . VAL A 1 481 ? -10.545 7.365 -29.690 1.00 96.75 481 VAL A CA 1
ATOM 3832 C C . VAL A 1 481 ? -11.845 8.077 -29.358 1.00 96.75 481 VAL A C 1
ATOM 3834 O O . VAL A 1 481 ? -11.842 8.977 -28.516 1.00 96.75 481 VAL A O 1
ATOM 3837 N N . LEU A 1 482 ? -12.950 7.636 -29.964 1.00 96.62 482 LEU A N 1
ATOM 3838 C CA . LEU A 1 482 ? -14.273 8.199 -29.704 1.00 96.62 482 LEU A CA 1
ATOM 3839 C C . LEU A 1 482 ? -14.659 8.048 -28.227 1.00 96.62 482 LEU A C 1
ATOM 3841 O O . LEU A 1 482 ? -15.042 9.031 -27.600 1.00 96.62 482 LEU A O 1
ATOM 3845 N N . HIS A 1 483 ? -14.457 6.861 -27.642 1.00 97.44 483 HIS A N 1
ATOM 3846 C CA . HIS A 1 483 ? -14.744 6.605 -26.223 1.00 97.44 483 HIS A CA 1
ATOM 3847 C C . HIS A 1 483 ? -14.026 7.588 -25.289 1.00 97.44 483 HIS A C 1
ATOM 3849 O O . HIS A 1 483 ? -14.622 8.119 -24.350 1.00 97.44 483 HIS A O 1
ATOM 3855 N N . CYS A 1 484 ? -12.744 7.870 -25.547 1.00 96.81 484 CYS A N 1
ATOM 3856 C CA . CYS A 1 484 ? -12.007 8.843 -24.745 1.00 96.81 484 CYS A CA 1
ATOM 3857 C C . CYS A 1 484 ? -12.479 10.284 -24.986 1.00 96.81 484 CYS A C 1
ATOM 3859 O O . CYS A 1 484 ? -12.579 11.041 -24.022 1.00 96.81 484 CYS A O 1
ATOM 3861 N N . LEU A 1 485 ? -12.811 10.665 -26.223 1.00 96.00 485 LEU A N 1
ATOM 3862 C CA . LEU A 1 485 ? -13.370 11.990 -26.529 1.00 96.00 485 LEU A CA 1
ATOM 3863 C C . LEU A 1 485 ? -14.737 12.222 -25.867 1.00 96.00 485 LEU A C 1
ATOM 3865 O O . LEU A 1 485 ? -15.027 13.333 -25.433 1.00 96.00 485 LEU A O 1
ATOM 3869 N N . GLU A 1 486 ? -15.533 11.168 -25.687 1.00 95.75 486 GLU A N 1
ATOM 3870 C CA . GLU A 1 486 ? -16.791 11.198 -24.926 1.00 95.75 486 GLU A CA 1
ATOM 3871 C C . GLU A 1 486 ? -16.581 11.239 -23.395 1.00 95.75 486 GLU A C 1
ATOM 3873 O O . GLU A 1 486 ? -17.540 11.278 -22.619 1.00 95.75 486 GLU A O 1
ATOM 3878 N N . GLY A 1 487 ? -15.327 11.264 -22.925 1.00 94.00 487 GLY A N 1
ATOM 3879 C CA . GLY A 1 487 ? -14.977 11.352 -21.505 1.00 94.00 487 GLY A CA 1
ATOM 3880 C C . GLY A 1 487 ? -14.841 9.999 -20.796 1.00 94.00 487 GLY A C 1
ATOM 3881 O O . GLY A 1 487 ? -14.852 9.948 -19.557 1.00 94.00 487 GLY A O 1
ATOM 3882 N N . GLY A 1 488 ? -14.726 8.902 -21.548 1.00 96.12 488 GLY A N 1
ATOM 3883 C CA . GLY A 1 488 ? -14.513 7.554 -21.031 1.00 96.12 488 GLY A CA 1
ATOM 3884 C C . GLY A 1 488 ? -13.043 7.255 -20.720 1.00 96.12 488 GLY A C 1
ATOM 3885 O O . GLY A 1 488 ? -12.181 7.323 -21.595 1.00 96.12 488 GLY A O 1
ATOM 3886 N N . SER A 1 489 ? -12.740 6.872 -19.475 1.00 97.62 489 SER A N 1
ATOM 3887 C CA . SER A 1 489 ? -11.419 6.328 -19.123 1.00 97.62 489 SER A CA 1
ATOM 3888 C C . SER A 1 489 ? -11.190 4.976 -19.818 1.00 97.62 489 SER A C 1
ATOM 3890 O O . SER A 1 489 ? -12.153 4.280 -20.141 1.00 97.62 489 SER A O 1
ATOM 3892 N N . LEU A 1 490 ? -9.933 4.586 -20.052 1.00 98.12 490 LEU A N 1
ATOM 3893 C CA . LEU A 1 490 ? -9.608 3.406 -20.861 1.00 98.12 490 LEU A CA 1
ATOM 3894 C C . LEU A 1 490 ? -8.317 2.701 -20.420 1.00 98.12 490 LEU A C 1
ATOM 3896 O O . LEU A 1 490 ? -7.281 3.337 -20.211 1.00 98.12 490 LEU A O 1
ATOM 3900 N N . LEU A 1 491 ? -8.363 1.367 -20.346 1.00 97.88 491 LEU A N 1
ATOM 3901 C CA . LEU A 1 491 ? -7.187 0.496 -20.287 1.00 97.88 491 LEU A CA 1
ATOM 3902 C C . LEU A 1 491 ? -6.819 -0.005 -21.690 1.00 97.88 491 LEU A C 1
ATOM 3904 O O . LEU A 1 491 ? -7.545 -0.797 -22.281 1.00 97.88 491 LEU A O 1
ATOM 3908 N N . LEU A 1 492 ? -5.666 0.409 -22.205 1.00 97.25 492 LEU A N 1
ATOM 3909 C CA . LEU A 1 492 ? -5.135 -0.009 -23.497 1.00 97.25 492 LEU A CA 1
ATOM 3910 C C . LEU A 1 492 ? -4.022 -1.054 -23.319 1.00 97.25 492 LEU A C 1
ATOM 3912 O O . LEU A 1 492 ? -2.924 -0.748 -22.841 1.00 97.25 492 LEU A O 1
ATOM 3916 N N . THR A 1 493 ? -4.283 -2.290 -23.736 1.00 95.81 493 THR A N 1
ATOM 3917 C CA . THR A 1 493 ? -3.324 -3.405 -23.666 1.00 95.81 493 THR A CA 1
ATOM 3918 C C . THR A 1 493 ? -2.942 -3.907 -25.053 1.00 95.81 493 THR A C 1
ATOM 3920 O O . THR A 1 493 ? -3.491 -3.489 -26.071 1.00 95.81 493 THR A O 1
ATOM 3923 N N . GLY A 1 494 ? -1.938 -4.778 -25.121 1.00 92.81 494 GLY A N 1
ATOM 3924 C CA . GLY A 1 494 ? -1.549 -5.443 -26.362 1.00 92.81 494 GLY A CA 1
ATOM 3925 C C . GLY A 1 494 ? -0.078 -5.832 -26.394 1.00 92.81 494 GLY A C 1
ATOM 3926 O O . GLY A 1 494 ? 0.730 -5.351 -25.595 1.00 92.81 494 GLY A O 1
ATOM 3927 N N . TYR A 1 495 ? 0.280 -6.669 -27.362 1.00 91.31 495 TYR A N 1
ATOM 3928 C CA . TYR A 1 495 ? 1.646 -7.157 -27.558 1.00 91.31 495 TYR A CA 1
ATOM 3929 C C . TYR A 1 495 ? 2.629 -6.031 -27.960 1.00 91.31 495 TYR A C 1
ATOM 3931 O O . TYR A 1 495 ? 2.227 -4.922 -28.342 1.00 91.31 495 TYR A O 1
ATOM 3939 N N . PRO A 1 496 ? 3.949 -6.255 -27.863 1.00 88.44 496 PRO A N 1
ATOM 3940 C CA . PRO A 1 496 ? 4.948 -5.390 -28.476 1.00 88.44 496 PRO A CA 1
ATOM 3941 C C . PRO A 1 496 ? 4.675 -5.219 -29.976 1.00 88.44 496 PRO A C 1
ATOM 3943 O O . PRO A 1 496 ? 4.281 -6.162 -30.654 1.00 88.44 496 PRO A O 1
ATOM 3946 N N . GLY A 1 497 ? 4.848 -3.999 -30.490 1.00 84.81 497 GLY A N 1
ATOM 3947 C CA . GLY A 1 497 ? 4.669 -3.709 -31.918 1.00 84.81 497 GLY A CA 1
ATOM 3948 C C . GLY A 1 497 ? 3.229 -3.526 -32.406 1.00 84.81 497 GLY A C 1
ATOM 3949 O O . GLY A 1 497 ? 3.050 -3.202 -33.577 1.00 84.81 497 GLY A O 1
ATOM 3950 N N . THR A 1 498 ? 2.213 -3.643 -31.544 1.00 90.69 498 THR A N 1
ATOM 3951 C CA . THR A 1 498 ? 0.797 -3.468 -31.941 1.00 90.69 498 THR A CA 1
ATOM 3952 C C . THR A 1 498 ? 0.344 -2.011 -32.063 1.00 90.69 498 THR A C 1
ATOM 3954 O O . THR A 1 498 ? -0.756 -1.731 -32.523 1.00 90.69 498 THR A O 1
ATOM 3957 N N . GLY A 1 499 ? 1.193 -1.054 -31.673 1.00 90.06 499 GLY A N 1
ATOM 3958 C CA . GLY A 1 499 ? 0.909 0.375 -31.825 1.00 90.06 499 GLY A CA 1
ATOM 3959 C C . GLY A 1 499 ? 0.241 1.058 -30.626 1.00 90.06 499 GLY A C 1
ATOM 3960 O O . GLY A 1 499 ? -0.248 2.168 -30.795 1.00 90.06 499 GLY A O 1
ATOM 3961 N N . LYS A 1 500 ? 0.277 0.473 -29.416 1.00 93.25 500 LYS A N 1
ATOM 3962 C CA . LYS A 1 500 ? -0.266 1.078 -28.173 1.00 93.25 500 LYS A CA 1
ATOM 3963 C C . LYS A 1 500 ? 0.092 2.560 -28.003 1.00 93.25 500 LYS A C 1
ATOM 3965 O O . LYS A 1 500 ? -0.791 3.406 -27.934 1.00 93.25 500 LYS A O 1
ATOM 3970 N N . THR A 1 501 ? 1.388 2.880 -27.991 1.00 92.44 501 THR A N 1
ATOM 3971 C CA . THR A 1 501 ? 1.876 4.260 -27.841 1.00 92.44 501 THR A CA 1
ATOM 3972 C C . THR A 1 501 ? 1.427 5.146 -29.006 1.00 92.44 501 THR A C 1
ATOM 3974 O O . THR A 1 501 ? 1.125 6.312 -28.800 1.00 92.44 501 THR A O 1
ATOM 3977 N N . HIS A 1 502 ? 1.330 4.612 -30.229 1.00 93.75 502 HIS A N 1
ATOM 3978 C CA . HIS A 1 502 ? 0.857 5.377 -31.386 1.00 93.75 502 HIS A CA 1
ATOM 3979 C C . HIS A 1 502 ? -0.623 5.761 -31.251 1.00 93.75 502 HIS A C 1
ATOM 3981 O O . HIS A 1 502 ? -0.950 6.938 -31.376 1.00 93.75 502 HIS A O 1
ATOM 3987 N N . LEU A 1 503 ? -1.489 4.801 -30.916 1.00 95.62 503 LEU A N 1
ATOM 3988 C CA . LEU A 1 503 ? -2.907 5.059 -30.658 1.00 95.62 503 LEU A CA 1
ATOM 3989 C C . LEU A 1 503 ? -3.092 6.026 -29.480 1.00 95.62 503 LEU A C 1
ATOM 3991 O O . LEU A 1 503 ? -3.856 6.981 -29.570 1.00 95.62 503 LEU A O 1
ATOM 3995 N N . ALA A 1 504 ? -2.337 5.851 -28.396 1.00 96.50 504 ALA A N 1
ATOM 3996 C CA . ALA A 1 504 ? -2.411 6.768 -27.266 1.00 96.50 504 ALA A CA 1
ATOM 3997 C C . ALA A 1 504 ? -1.993 8.198 -27.628 1.00 96.50 504 ALA A C 1
ATOM 3999 O O . ALA A 1 504 ? -2.617 9.139 -27.152 1.00 96.50 504 ALA A O 1
ATOM 4000 N N . ARG A 1 505 ? -0.992 8.392 -28.500 1.00 97.19 505 ARG A N 1
ATOM 4001 C CA . ARG A 1 505 ? -0.661 9.733 -29.009 1.00 97.19 505 ARG A CA 1
ATOM 4002 C C . ARG A 1 505 ? -1.810 10.340 -29.810 1.00 97.19 505 ARG A C 1
ATOM 4004 O O . ARG A 1 505 ? -2.056 11.528 -29.655 1.00 97.19 505 ARG A O 1
ATOM 4011 N N . GLN A 1 506 ? -2.517 9.550 -30.620 1.00 96.94 506 GLN A N 1
ATOM 4012 C CA . GLN A 1 506 ? -3.701 10.027 -31.345 1.00 96.94 506 GLN A CA 1
ATOM 4013 C C . GLN A 1 506 ? -4.789 10.501 -30.373 1.00 96.94 506 GLN A C 1
ATOM 4015 O O . GLN A 1 506 ? -5.272 11.621 -30.509 1.00 96.94 506 GLN A O 1
ATOM 4020 N N . ILE A 1 507 ? -5.088 9.703 -29.341 1.00 97.81 507 ILE A N 1
ATOM 4021 C CA . ILE A 1 507 ? -6.045 10.066 -28.284 1.00 97.81 507 ILE A CA 1
ATOM 4022 C C . ILE A 1 507 ? -5.604 11.349 -27.566 1.00 97.81 507 ILE A C 1
ATOM 4024 O O . ILE A 1 507 ? -6.387 12.278 -27.411 1.00 97.81 507 ILE A O 1
ATOM 4028 N N . VAL A 1 508 ? -4.335 11.436 -27.156 1.00 97.81 508 VAL A N 1
ATOM 4029 C CA . VAL A 1 508 ? -3.791 12.615 -26.463 1.00 97.81 508 VAL A CA 1
ATOM 4030 C C . VAL A 1 508 ? -3.869 13.871 -27.325 1.00 97.81 508 VAL A C 1
ATOM 4032 O O . VAL A 1 508 ? -4.198 14.933 -26.799 1.00 97.81 508 VAL A O 1
ATOM 4035 N N . THR A 1 509 ? -3.535 13.776 -28.614 1.00 97.81 509 THR A N 1
ATOM 4036 C CA . THR A 1 509 ? -3.637 14.905 -29.546 1.00 97.81 509 THR A CA 1
ATOM 4037 C C . THR A 1 509 ? -5.081 15.381 -29.636 1.00 97.81 509 THR A C 1
ATOM 4039 O O . THR A 1 509 ? -5.326 16.553 -29.370 1.00 97.81 509 THR A O 1
ATOM 4042 N N . ALA A 1 510 ? -6.025 14.468 -29.878 1.00 97.06 510 ALA A N 1
ATOM 4043 C CA . ALA A 1 510 ? -7.442 14.804 -29.987 1.00 97.06 510 ALA A CA 1
ATOM 4044 C C . ALA A 1 510 ? -7.987 15.443 -28.692 1.00 97.06 510 ALA A C 1
ATOM 4046 O O . ALA A 1 510 ? -8.636 16.482 -28.725 1.00 97.06 510 ALA A O 1
ATOM 4047 N N . LEU A 1 511 ? -7.632 14.902 -27.520 1.00 97.56 511 LEU A N 1
ATOM 4048 C CA . LEU A 1 511 ? -8.019 15.485 -26.229 1.00 97.56 511 LEU A CA 1
ATOM 4049 C C . LEU A 1 511 ? -7.441 16.895 -26.014 1.00 97.56 511 LEU A C 1
ATOM 4051 O O . LEU A 1 511 ? -8.101 17.762 -25.442 1.00 97.56 511 LEU A O 1
ATOM 4055 N N . ARG A 1 512 ? -6.198 17.143 -26.439 1.00 97.31 512 ARG A N 1
ATOM 4056 C CA . ARG A 1 512 ? -5.580 18.475 -26.325 1.00 97.31 512 ARG A CA 1
ATOM 4057 C C . ARG A 1 512 ? -6.199 19.481 -27.293 1.00 97.31 512 ARG A C 1
ATOM 4059 O O . ARG A 1 512 ? -6.291 20.651 -26.933 1.00 97.31 512 ARG A O 1
ATOM 4066 N N . GLU A 1 513 ? -6.618 19.040 -28.477 1.00 96.94 513 GLU A N 1
ATOM 4067 C CA . GLU A 1 513 ? -7.341 19.866 -29.455 1.00 96.94 513 GLU A CA 1
ATOM 4068 C C . GLU A 1 513 ? -8.706 20.320 -28.913 1.00 96.94 513 GLU A C 1
ATOM 4070 O O . GLU A 1 513 ? -9.065 21.482 -29.086 1.00 96.94 513 GLU A O 1
ATOM 4075 N N . GLU A 1 514 ? -9.385 19.472 -28.134 1.00 95.69 514 GLU A N 1
ATOM 4076 C CA . GLU A 1 514 ? -10.606 19.816 -27.378 1.00 95.69 514 GLU A CA 1
ATOM 4077 C C . GLU A 1 514 ? -10.344 20.694 -26.130 1.00 95.69 514 GLU A C 1
ATOM 4079 O O . GLU A 1 514 ? -11.261 21.067 -25.398 1.00 95.69 514 GLU A O 1
ATOM 4084 N N . GLY A 1 515 ? -9.084 21.053 -25.857 1.00 95.75 515 GLY A N 1
ATOM 4085 C CA . GLY A 1 515 ? -8.704 21.954 -24.765 1.00 95.75 515 GLY A CA 1
ATOM 4086 C C . GLY A 1 515 ? -8.501 21.287 -23.399 1.00 95.75 515 GLY A C 1
ATOM 4087 O O . GLY A 1 515 ? -8.304 21.995 -22.405 1.00 95.75 515 GLY A O 1
ATOM 4088 N N . TYR A 1 516 ? -8.498 19.952 -23.319 1.00 97.25 516 TYR A N 1
ATOM 4089 C CA . TYR A 1 516 ? -8.248 19.243 -22.062 1.00 97.25 516 TYR A CA 1
ATOM 4090 C C . TYR A 1 516 ? -6.786 19.344 -21.604 1.00 97.25 516 TYR A C 1
ATOM 4092 O O . TYR A 1 516 ? -5.830 19.243 -22.383 1.00 97.25 516 TYR A O 1
ATOM 4100 N N . LYS A 1 517 ? -6.587 19.442 -20.285 1.00 96.12 517 LYS A N 1
ATOM 4101 C CA . LYS A 1 517 ? -5.262 19.377 -19.656 1.00 96.12 517 LYS A CA 1
ATOM 4102 C C . LYS A 1 517 ? -4.829 17.925 -19.485 1.00 96.12 517 LYS A C 1
ATOM 4104 O O . LYS A 1 517 ? -5.132 17.281 -18.477 1.00 96.12 517 LYS A O 1
ATOM 4109 N N . VAL A 1 518 ? -4.083 17.427 -20.467 1.00 97.31 518 VAL A N 1
ATOM 4110 C CA . VAL A 1 518 ? -3.589 16.043 -20.498 1.00 97.31 518 VAL A CA 1
ATOM 4111 C C . VAL A 1 518 ? -2.155 15.944 -19.979 1.00 97.31 518 VAL A C 1
ATOM 4113 O O . VAL A 1 518 ? -1.224 16.484 -20.593 1.00 97.31 518 VAL A O 1
ATOM 4116 N N . LYS A 1 519 ? -1.961 15.198 -18.883 1.00 97.06 519 LYS A N 1
ATOM 4117 C CA . LYS A 1 519 ? -0.640 14.886 -18.325 1.00 97.06 519 LYS A CA 1
ATOM 4118 C C . LYS A 1 519 ? -0.250 13.442 -18.609 1.00 97.06 519 LYS A C 1
ATOM 4120 O O . LYS A 1 519 ? -1.054 12.540 -18.419 1.00 97.06 519 LYS A O 1
ATOM 4125 N N . ILE A 1 520 ? 0.996 13.232 -19.029 1.00 97.69 520 ILE A N 1
ATOM 4126 C CA . ILE A 1 520 ? 1.538 11.913 -19.368 1.00 97.69 520 ILE A CA 1
ATOM 4127 C C . ILE A 1 520 ? 2.683 11.580 -18.419 1.00 97.69 520 ILE A C 1
ATOM 4129 O O . ILE A 1 520 ? 3.588 12.400 -18.228 1.00 97.69 520 ILE A O 1
ATOM 4133 N N . ILE A 1 521 ? 2.646 10.378 -17.851 1.00 96.56 521 ILE A N 1
ATOM 4134 C CA . ILE A 1 521 ? 3.677 9.858 -16.959 1.00 96.56 521 ILE A CA 1
ATOM 4135 C C . ILE A 1 521 ? 4.100 8.438 -17.344 1.00 96.56 521 ILE A C 1
ATOM 4137 O O . ILE A 1 521 ? 3.314 7.654 -17.872 1.00 96.56 521 ILE A O 1
ATOM 4141 N N . THR A 1 522 ? 5.347 8.095 -17.034 1.00 92.38 522 THR A N 1
ATOM 4142 C CA . THR A 1 522 ? 5.901 6.741 -17.201 1.00 92.38 522 THR A CA 1
ATOM 4143 C C . THR A 1 522 ? 7.049 6.493 -16.216 1.00 92.38 522 THR A C 1
ATOM 4145 O O . THR A 1 522 ? 7.566 7.437 -15.617 1.00 92.38 522 THR A O 1
ATOM 4148 N N . LYS A 1 523 ? 7.460 5.238 -15.989 1.00 86.75 523 LYS A N 1
ATOM 4149 C CA . LYS A 1 523 ? 8.502 4.925 -14.995 1.00 86.75 523 LYS A CA 1
ATOM 4150 C C . LYS A 1 523 ? 9.911 5.305 -15.459 1.00 86.75 523 LYS A C 1
ATOM 4152 O O . LYS A 1 523 ? 10.722 5.743 -14.644 1.00 86.75 523 LYS A O 1
ATOM 4157 N N . THR A 1 524 ? 10.232 5.135 -16.744 1.00 83.56 524 THR A N 1
ATOM 4158 C CA . THR A 1 524 ? 11.617 5.263 -17.237 1.00 83.56 524 THR A CA 1
ATOM 4159 C C . THR A 1 524 ? 11.818 6.463 -18.155 1.00 83.56 524 THR A C 1
ATOM 4161 O O . THR A 1 524 ? 10.919 6.879 -18.877 1.00 83.56 524 THR A O 1
ATOM 4164 N N . HIS A 1 525 ? 13.038 7.007 -18.179 1.00 82.62 525 HIS A N 1
ATOM 4165 C CA . HIS A 1 525 ? 13.376 8.111 -19.081 1.00 82.62 525 HIS A CA 1
ATOM 4166 C C . HIS A 1 525 ? 13.374 7.693 -20.560 1.00 82.62 525 HIS A C 1
ATOM 4168 O O . HIS A 1 525 ? 13.077 8.519 -21.418 1.00 82.62 525 HIS A O 1
ATOM 4174 N N . SER A 1 526 ? 13.675 6.425 -20.863 1.00 81.94 526 SER A N 1
ATOM 4175 C CA . SER A 1 526 ? 13.562 5.905 -22.229 1.00 81.94 526 SER A CA 1
ATOM 4176 C C . SER A 1 526 ? 12.107 5.909 -22.692 1.00 81.94 526 SER A C 1
ATOM 4178 O O . SER A 1 526 ? 11.827 6.392 -23.785 1.00 81.94 526 SER A O 1
ATOM 4180 N N . SER A 1 527 ? 11.172 5.488 -21.836 1.00 86.50 527 SER A N 1
ATOM 4181 C CA . SER A 1 527 ? 9.738 5.595 -22.118 1.00 86.50 527 SER A CA 1
ATOM 4182 C C . SER A 1 527 ? 9.294 7.056 -22.268 1.00 86.50 527 SER A C 1
ATOM 4184 O O . SER A 1 527 ? 8.541 7.356 -23.183 1.00 86.50 527 SER A O 1
ATOM 4186 N N . VAL A 1 528 ? 9.821 7.993 -21.462 1.00 88.81 528 VAL A N 1
ATOM 4187 C CA . VAL A 1 528 ? 9.533 9.437 -21.620 1.00 88.81 528 VAL A CA 1
ATOM 4188 C C . VAL A 1 528 ? 9.931 9.937 -23.011 1.00 88.81 528 VAL A C 1
ATOM 4190 O O . VAL A 1 528 ? 9.134 10.596 -23.679 1.00 88.81 528 VAL A O 1
ATOM 4193 N N . GLN A 1 529 ? 11.152 9.623 -23.455 1.00 86.19 529 GLN A N 1
ATOM 4194 C CA . GLN A 1 529 ? 11.626 10.014 -24.785 1.00 86.19 529 GLN A CA 1
ATOM 4195 C C . GLN A 1 529 ? 10.838 9.318 -25.893 1.00 86.19 529 GLN A C 1
ATOM 4197 O O . GLN A 1 529 ? 10.465 9.967 -26.868 1.00 86.19 529 GLN A O 1
ATOM 4202 N N . ASN A 1 530 ? 10.548 8.025 -25.720 1.00 86.44 530 ASN A N 1
ATOM 4203 C CA . ASN A 1 530 ? 9.746 7.265 -26.664 1.00 86.44 530 ASN A CA 1
ATOM 4204 C C . ASN A 1 530 ? 8.359 7.875 -26.794 1.00 86.44 530 ASN A C 1
ATOM 4206 O O . ASN A 1 530 ? 7.974 8.176 -27.911 1.00 86.44 530 ASN A O 1
ATOM 4210 N N . PHE A 1 531 ? 7.608 8.098 -25.713 1.00 91.38 531 PHE A N 1
ATOM 4211 C CA . PHE A 1 531 ? 6.268 8.679 -25.797 1.00 91.38 531 PHE A CA 1
ATOM 4212 C C . PHE A 1 531 ? 6.302 10.089 -26.398 1.00 91.38 531 PHE A C 1
ATOM 4214 O O . PHE A 1 531 ? 5.518 10.386 -27.306 1.00 91.38 531 PHE A O 1
ATOM 4221 N N . GLY A 1 532 ? 7.230 10.933 -25.934 1.00 90.31 532 GLY A N 1
ATOM 4222 C CA . GLY A 1 532 ? 7.322 12.342 -26.310 1.00 90.31 532 GLY A CA 1
ATOM 4223 C C . GLY A 1 532 ? 6.203 13.180 -25.681 1.00 90.31 532 GLY A C 1
ATOM 4224 O O . GLY A 1 532 ? 5.776 12.932 -24.557 1.00 90.31 532 GLY A O 1
ATOM 4225 N N . MET A 1 533 ? 5.722 14.204 -26.392 1.00 92.44 533 MET A N 1
ATOM 4226 C CA . MET A 1 533 ? 4.522 14.982 -26.022 1.00 92.44 533 MET A CA 1
ATOM 4227 C C . MET A 1 533 ? 4.523 15.599 -24.603 1.00 92.44 533 MET A C 1
ATOM 4229 O O . MET A 1 533 ? 3.454 15.763 -24.007 1.00 92.44 533 MET A O 1
ATOM 4233 N N . GLN A 1 534 ? 5.699 15.994 -24.095 1.00 91.81 534 GLN A N 1
ATOM 4234 C CA . GLN A 1 534 ? 5.908 16.524 -22.732 1.00 91.81 534 GLN A CA 1
ATOM 4235 C C . GLN A 1 534 ? 5.620 15.503 -21.611 1.00 91.81 534 GLN A C 1
ATOM 4237 O O . GLN A 1 534 ? 5.179 15.871 -20.517 1.00 91.81 534 GLN A O 1
ATOM 4242 N N . ALA A 1 535 ? 5.852 14.215 -21.878 1.00 93.94 535 ALA A N 1
ATOM 4243 C CA . ALA A 1 535 ? 5.853 13.184 -20.849 1.00 93.94 535 ALA A CA 1
ATOM 4244 C C . ALA A 1 535 ? 6.932 13.446 -19.784 1.00 93.94 535 ALA A C 1
ATOM 4246 O O . ALA A 1 535 ? 7.987 14.018 -20.058 1.00 93.94 535 ALA A O 1
ATOM 4247 N N . GLU A 1 536 ? 6.668 13.001 -18.558 1.00 94.12 536 GLU A N 1
ATOM 4248 C CA . GLU A 1 536 ? 7.607 13.072 -17.436 1.00 94.12 536 GLU A CA 1
ATOM 4249 C C . GLU A 1 536 ? 7.697 11.728 -16.712 1.00 94.12 536 GLU A C 1
ATOM 4251 O O . GLU A 1 536 ? 6.853 10.845 -16.878 1.00 94.12 536 GLU A O 1
ATOM 4256 N N . THR A 1 537 ? 8.717 11.565 -15.871 1.00 91.44 537 THR A N 1
ATOM 4257 C CA . THR A 1 537 ? 8.787 10.391 -15.004 1.00 91.44 537 THR A CA 1
ATOM 4258 C C . THR A 1 537 ? 7.724 10.471 -13.907 1.00 91.44 537 THR A C 1
ATOM 4260 O O . THR A 1 537 ? 7.483 11.532 -13.323 1.00 91.44 537 THR A O 1
ATOM 4263 N N . ALA A 1 538 ? 7.098 9.335 -13.598 1.00 92.12 538 ALA A N 1
ATOM 4264 C CA . ALA A 1 538 ? 6.061 9.236 -12.574 1.00 92.12 538 ALA A CA 1
ATOM 4265 C C . ALA A 1 538 ? 6.568 9.721 -11.203 1.00 92.12 538 ALA A C 1
ATOM 4267 O O . ALA A 1 538 ? 5.886 10.499 -10.538 1.00 92.12 538 ALA A O 1
ATOM 4268 N N . ASP A 1 539 ? 7.797 9.347 -10.825 1.00 88.38 539 ASP A N 1
ATOM 4269 C CA . ASP A 1 539 ? 8.449 9.782 -9.584 1.00 88.38 539 ASP A CA 1
ATOM 4270 C C . ASP A 1 539 ? 8.575 11.314 -9.477 1.00 88.38 539 ASP A C 1
ATOM 4272 O O . ASP A 1 539 ? 8.306 11.891 -8.419 1.00 88.38 539 ASP A O 1
ATOM 4276 N N . HIS A 1 540 ? 8.956 11.987 -10.571 1.00 89.00 540 HIS A N 1
ATOM 4277 C CA . HIS A 1 540 ? 9.073 13.447 -10.606 1.00 89.00 540 HIS A CA 1
ATOM 4278 C C . HIS A 1 540 ? 7.706 14.113 -10.448 1.00 89.00 540 HIS A C 1
ATOM 4280 O O . HIS A 1 540 ? 7.529 14.974 -9.581 1.00 89.00 540 HIS A O 1
ATOM 4286 N N . TRP A 1 541 ? 6.738 13.689 -11.262 1.00 92.12 541 TRP A N 1
ATOM 4287 C CA . TRP A 1 541 ? 5.416 14.302 -11.306 1.00 92.12 541 TRP A CA 1
ATOM 4288 C C . TRP A 1 541 ? 4.653 14.138 -9.989 1.00 92.12 541 TRP A C 1
ATOM 4290 O O . TRP A 1 541 ? 4.141 15.112 -9.432 1.00 92.12 541 TRP A O 1
ATOM 4300 N N . VAL A 1 542 ? 4.628 12.924 -9.435 1.00 89.69 542 VAL A N 1
ATOM 4301 C CA . VAL A 1 542 ? 3.961 12.643 -8.158 1.00 89.69 542 VAL A CA 1
ATOM 4302 C C . VAL A 1 542 ? 4.551 13.493 -7.030 1.00 89.69 542 VAL A C 1
ATOM 4304 O O . VAL A 1 542 ? 3.805 14.053 -6.223 1.00 89.69 542 VAL A O 1
ATOM 4307 N N . ARG A 1 543 ? 5.882 13.637 -6.981 1.00 86.19 543 ARG A N 1
ATOM 4308 C CA . ARG A 1 543 ? 6.557 14.451 -5.962 1.00 86.19 543 ARG A CA 1
ATOM 4309 C C . ARG A 1 543 ? 6.250 15.941 -6.107 1.00 86.19 543 ARG A C 1
ATOM 4311 O O . ARG A 1 543 ? 6.035 16.600 -5.095 1.00 86.19 543 ARG A O 1
ATOM 4318 N N . SER A 1 544 ? 6.257 16.471 -7.329 1.00 83.06 544 SER A N 1
ATOM 4319 C CA . SER A 1 544 ? 6.065 17.904 -7.585 1.00 83.06 544 SER A CA 1
ATOM 4320 C C . SER A 1 544 ? 4.599 18.346 -7.527 1.00 83.06 544 SER A C 1
ATOM 4322 O O . SER A 1 544 ? 4.331 19.502 -7.203 1.00 83.06 544 SER A O 1
ATOM 4324 N N . THR A 1 545 ? 3.664 17.432 -7.801 1.00 84.75 545 THR A N 1
ATOM 4325 C CA . THR A 1 545 ? 2.241 17.733 -8.024 1.00 84.75 545 THR A CA 1
ATOM 4326 C C . THR A 1 545 ? 1.375 17.110 -6.925 1.00 84.75 545 THR A C 1
ATOM 4328 O O . THR A 1 545 ? 0.867 17.812 -6.048 1.00 84.75 545 THR A O 1
ATOM 4331 N N . VAL A 1 546 ? 1.270 15.775 -6.902 1.00 84.50 546 VAL A N 1
ATOM 4332 C CA . VAL A 1 546 ? 0.354 15.040 -6.007 1.00 84.50 546 VAL A CA 1
ATOM 4333 C C . VAL A 1 546 ? 0.733 15.226 -4.536 1.00 84.50 546 VAL A C 1
ATOM 4335 O O . VAL A 1 546 ? -0.094 15.645 -3.728 1.00 84.50 546 VAL A O 1
ATOM 4338 N N . ARG A 1 547 ? 1.998 14.981 -4.178 1.00 81.56 547 ARG A N 1
ATOM 4339 C CA . ARG A 1 547 ? 2.474 15.077 -2.785 1.00 81.56 547 ARG A CA 1
ATOM 4340 C C . ARG A 1 547 ? 2.537 16.516 -2.265 1.00 81.56 547 ARG A C 1
ATOM 4342 O O . ARG A 1 547 ? 2.478 16.717 -1.057 1.00 81.56 547 ARG A O 1
ATOM 4349 N N . ASN A 1 548 ? 2.599 17.498 -3.164 1.00 71.12 548 ASN A N 1
ATOM 4350 C CA . ASN A 1 548 ? 2.516 18.921 -2.829 1.00 71.12 548 ASN A CA 1
ATOM 4351 C C . ASN A 1 548 ? 1.066 19.426 -2.706 1.00 71.12 548 ASN A C 1
ATOM 4353 O O . ASN A 1 548 ? 0.858 20.590 -2.365 1.00 71.12 548 ASN A O 1
ATOM 4357 N N . GLY A 1 549 ? 0.067 18.570 -2.958 1.00 67.75 549 GLY A N 1
ATOM 4358 C CA . GLY A 1 549 ? -1.350 18.884 -2.767 1.00 67.75 549 GLY A CA 1
ATOM 4359 C C . GLY A 1 549 ? -1.974 19.744 -3.868 1.00 67.75 549 GLY A C 1
ATOM 4360 O O . GLY A 1 549 ? -3.052 20.292 -3.661 1.00 67.75 549 GLY A O 1
ATOM 4361 N N . TYR A 1 550 ? -1.327 19.871 -5.030 1.00 66.25 550 TYR A N 1
ATOM 4362 C CA . TYR A 1 550 ? -1.857 20.625 -6.165 1.00 66.25 550 TYR A CA 1
ATOM 4363 C C . TYR A 1 550 ? -1.863 19.747 -7.412 1.00 66.25 550 TYR A C 1
ATOM 4365 O O . TYR A 1 550 ? -0.812 19.495 -7.986 1.00 66.25 550 TYR A O 1
ATOM 4373 N N . CYS A 1 551 ? -3.044 19.298 -7.844 1.00 80.69 551 CYS A N 1
ATOM 4374 C CA . CYS A 1 551 ? -3.233 18.538 -9.079 1.00 80.69 551 CYS A CA 1
ATOM 4375 C C . CYS A 1 551 ? -4.337 19.198 -9.916 1.00 80.69 551 CYS A C 1
ATOM 4377 O O . CYS A 1 551 ? -5.496 19.215 -9.509 1.00 80.69 551 CYS A O 1
ATOM 4379 N N . ASN A 1 552 ? -3.967 19.776 -11.060 1.00 84.94 552 ASN A N 1
ATOM 4380 C CA . ASN A 1 552 ? -4.870 20.493 -11.965 1.00 84.94 552 ASN A CA 1
ATOM 4381 C C . ASN A 1 552 ? -4.749 19.905 -13.375 1.00 84.94 552 ASN A C 1
ATOM 4383 O O . ASN A 1 552 ? -4.069 20.466 -14.235 1.00 84.94 552 ASN A O 1
ATOM 4387 N N . ILE A 1 553 ? -5.352 18.734 -13.560 1.00 92.69 553 ILE A N 1
ATOM 4388 C CA . ILE A 1 553 ? -5.386 17.990 -14.820 1.00 92.69 553 ILE A CA 1
ATOM 4389 C C . ILE A 1 553 ? -6.808 17.490 -15.058 1.00 92.69 553 ILE A C 1
ATOM 4391 O O . ILE A 1 553 ? -7.543 17.269 -14.096 1.00 92.69 553 ILE A O 1
ATOM 4395 N N . ASP A 1 554 ? -7.150 17.271 -16.321 1.00 95.94 554 ASP A N 1
ATOM 4396 C CA . ASP A 1 554 ? -8.398 16.612 -16.715 1.00 95.94 554 ASP A CA 1
ATOM 4397 C C . ASP A 1 554 ? -8.138 15.138 -17.052 1.00 95.94 554 ASP A C 1
ATOM 4399 O O . ASP A 1 554 ? -8.964 14.277 -16.766 1.00 95.94 554 ASP A O 1
ATOM 4403 N N . TRP A 1 555 ? -6.950 14.835 -17.589 1.00 97.81 555 TRP A N 1
ATOM 4404 C CA . TRP A 1 555 ? -6.543 13.487 -17.981 1.00 97.81 555 TRP A CA 1
ATOM 4405 C C . TRP A 1 555 ? -5.164 13.119 -17.447 1.00 97.81 555 TRP A C 1
ATOM 4407 O O . TRP A 1 555 ? -4.207 13.890 -17.589 1.00 97.81 555 TRP A O 1
ATOM 4417 N N . LEU A 1 556 ? -5.051 11.905 -16.906 1.00 97.62 556 LEU A N 1
ATOM 4418 C CA . LEU A 1 556 ? -3.780 11.261 -16.594 1.00 97.62 556 LEU A CA 1
ATOM 4419 C C . LEU A 1 556 ? -3.548 10.060 -17.517 1.00 97.62 556 LEU A C 1
ATOM 4421 O O . LEU A 1 556 ? -4.250 9.052 -17.451 1.00 97.62 556 LEU A O 1
ATOM 4425 N N . VAL A 1 557 ? -2.515 10.159 -18.346 1.00 98.06 557 VAL A N 1
ATOM 4426 C CA . VAL A 1 557 ? -2.020 9.071 -19.189 1.00 98.06 557 VAL A CA 1
ATOM 4427 C C . VAL A 1 557 ? -0.849 8.403 -18.485 1.00 98.06 557 VAL A C 1
ATOM 4429 O O . VAL A 1 557 ? 0.118 9.075 -18.121 1.00 98.06 557 VAL A O 1
ATOM 4432 N N . VAL A 1 558 ? -0.923 7.090 -18.295 1.00 97.00 558 VAL A N 1
ATOM 4433 C CA . VAL A 1 558 ? 0.099 6.314 -17.589 1.00 97.00 558 VAL A CA 1
ATOM 4434 C C . VAL A 1 558 ? 0.614 5.214 -18.508 1.00 97.00 558 VAL A C 1
ATOM 4436 O O . VAL A 1 558 ? -0.104 4.259 -18.792 1.00 97.00 558 VAL A O 1
ATOM 4439 N N . GLU A 1 559 ? 1.853 5.346 -18.978 1.00 94.50 559 GLU A N 1
ATOM 4440 C CA . GLU A 1 559 ? 2.496 4.358 -19.852 1.00 94.50 559 GLU A CA 1
ATOM 4441 C C . GLU A 1 559 ? 3.383 3.383 -19.062 1.00 94.50 559 GLU A C 1
ATOM 4443 O O . GLU A 1 559 ? 4.055 3.781 -18.107 1.00 94.50 559 GLU A O 1
ATOM 4448 N N . GLU A 1 560 ? 3.428 2.123 -19.510 1.00 90.62 560 GLU A N 1
ATOM 4449 C CA . GLU A 1 560 ? 4.174 1.018 -18.890 1.00 90.62 560 GLU A CA 1
ATOM 4450 C C . GLU A 1 560 ? 3.720 0.762 -17.443 1.00 90.62 560 GLU A C 1
ATOM 4452 O O . GLU A 1 560 ? 4.524 0.650 -16.515 1.00 90.62 560 GLU A O 1
ATOM 4457 N N . ILE A 1 561 ? 2.398 0.657 -17.245 1.00 93.31 561 ILE A N 1
ATOM 4458 C CA . ILE A 1 561 ? 1.768 0.523 -15.917 1.00 93.31 561 ILE A CA 1
ATOM 4459 C C . ILE A 1 561 ? 2.313 -0.646 -15.082 1.00 93.31 561 ILE A C 1
ATOM 4461 O O . ILE A 1 561 ? 2.286 -0.590 -13.854 1.00 93.31 561 ILE A O 1
ATOM 4465 N N . THR A 1 562 ? 2.836 -1.696 -15.718 1.00 90.56 562 THR A N 1
ATOM 4466 C CA . THR A 1 562 ? 3.389 -2.875 -15.035 1.00 90.56 562 THR A CA 1
ATOM 4467 C C . THR A 1 562 ? 4.696 -2.586 -14.303 1.00 90.56 562 THR A C 1
ATOM 4469 O O . THR A 1 562 ? 5.031 -3.318 -13.376 1.00 90.56 562 THR A O 1
ATOM 4472 N N . GLN A 1 563 ? 5.404 -1.509 -14.662 1.00 88.06 563 GLN A N 1
ATOM 4473 C CA . GLN A 1 563 ? 6.666 -1.101 -14.037 1.00 88.06 563 GLN A CA 1
ATOM 4474 C C . GLN A 1 563 ? 6.483 -0.213 -12.797 1.00 88.06 563 GLN A C 1
ATOM 4476 O O . GLN A 1 563 ? 7.462 0.103 -12.118 1.00 88.06 563 GLN A O 1
ATOM 4481 N N . LEU A 1 564 ? 5.257 0.236 -12.516 1.00 89.81 564 LEU A N 1
ATOM 4482 C CA . LEU A 1 564 ? 4.967 1.105 -11.380 1.00 89.81 564 LEU A CA 1
ATOM 4483 C C . LEU A 1 564 ? 4.820 0.283 -10.096 1.00 89.81 564 LEU A C 1
ATOM 4485 O O . LEU A 1 564 ? 3.995 -0.631 -10.021 1.00 89.81 564 LEU A O 1
ATOM 4489 N N . ASP A 1 565 ? 5.611 0.638 -9.086 1.00 88.56 565 ASP A N 1
ATOM 4490 C CA . ASP A 1 565 ? 5.528 0.070 -7.741 1.00 88.56 565 ASP A CA 1
ATOM 4491 C C . ASP A 1 565 ? 4.267 0.541 -6.991 1.00 88.56 565 ASP A C 1
ATOM 4493 O O . ASP A 1 565 ? 3.566 1.480 -7.390 1.00 88.56 565 ASP A O 1
ATOM 4497 N N . THR A 1 566 ? 3.954 -0.127 -5.882 1.00 90.19 566 THR A N 1
ATOM 4498 C CA . THR A 1 566 ? 2.798 0.197 -5.036 1.00 90.19 566 THR A CA 1
ATOM 4499 C C . THR A 1 566 ? 2.902 1.605 -4.453 1.00 90.19 566 THR A C 1
ATOM 4501 O O . THR A 1 566 ? 1.882 2.265 -4.260 1.00 90.19 566 THR A O 1
ATOM 4504 N N . GLY A 1 567 ? 4.119 2.111 -4.245 1.00 87.75 567 GLY A N 1
ATOM 4505 C CA . GLY A 1 567 ? 4.373 3.486 -3.827 1.00 87.75 567 GLY A CA 1
ATOM 4506 C C . GLY A 1 567 ? 3.794 4.529 -4.785 1.00 87.75 567 GLY A C 1
ATOM 4507 O O . GLY A 1 567 ? 3.058 5.424 -4.364 1.00 87.75 567 GLY A O 1
ATOM 4508 N N . LEU A 1 568 ? 4.059 4.384 -6.084 1.00 90.62 568 LEU A N 1
ATOM 4509 C CA . LEU A 1 568 ? 3.490 5.237 -7.128 1.00 90.62 568 LEU A CA 1
ATOM 4510 C C . LEU A 1 568 ? 1.986 5.002 -7.295 1.00 90.62 568 LEU A C 1
ATOM 4512 O O . LEU A 1 568 ? 1.236 5.970 -7.437 1.00 90.62 568 LEU A O 1
ATOM 4516 N N . TRP A 1 569 ? 1.520 3.752 -7.199 1.00 93.12 569 TRP A N 1
ATOM 4517 C CA . TRP A 1 569 ? 0.083 3.460 -7.231 1.00 93.12 569 TRP A CA 1
ATOM 4518 C C . TRP A 1 569 ? -0.686 4.083 -6.062 1.00 93.12 569 TRP A C 1
ATOM 4520 O O . TRP A 1 569 ? -1.814 4.521 -6.269 1.00 93.12 569 TRP A O 1
ATOM 4530 N N . ASN A 1 570 ? -0.088 4.211 -4.871 1.00 90.44 570 ASN A N 1
ATOM 4531 C CA . ASN A 1 570 ? -0.686 4.930 -3.738 1.00 90.44 570 ASN A CA 1
ATOM 4532 C C . ASN A 1 570 ? -1.027 6.377 -4.090 1.00 90.44 570 ASN A C 1
ATOM 4534 O O . ASN A 1 570 ? -2.093 6.877 -3.717 1.00 90.44 570 ASN A O 1
ATOM 4538 N N . ASP A 1 571 ? -0.113 7.044 -4.792 1.00 89.94 571 ASP A N 1
ATOM 4539 C CA . ASP A 1 571 ? -0.259 8.440 -5.179 1.00 89.94 571 ASP A CA 1
ATOM 4540 C C . ASP A 1 571 ? -1.192 8.593 -6.395 1.00 89.94 571 ASP A C 1
ATOM 4542 O O . ASP A 1 571 ? -2.052 9.474 -6.389 1.00 89.94 571 ASP A O 1
ATOM 4546 N N . ILE A 1 572 ? -1.113 7.700 -7.389 1.00 92.75 572 ILE A N 1
ATOM 4547 C CA . ILE A 1 572 ? -2.027 7.686 -8.549 1.00 92.75 572 ILE A CA 1
ATOM 4548 C C . ILE A 1 572 ? -3.470 7.389 -8.112 1.00 92.75 572 ILE A C 1
ATOM 4550 O O . ILE A 1 572 ? -4.397 8.080 -8.534 1.00 92.75 572 ILE A O 1
ATOM 4554 N N . ALA A 1 573 ? -3.678 6.423 -7.212 1.00 92.81 573 ALA A N 1
ATOM 4555 C CA . ALA A 1 573 ? -4.999 6.119 -6.662 1.00 92.81 573 ALA A CA 1
ATOM 4556 C C . ALA A 1 573 ? -5.603 7.328 -5.927 1.00 92.81 573 ALA A C 1
ATOM 4558 O O . ALA A 1 573 ? -6.809 7.553 -6.000 1.00 92.81 573 ALA A O 1
ATOM 4559 N N . CYS A 1 574 ? -4.778 8.168 -5.292 1.00 90.44 574 CYS A N 1
ATOM 4560 C CA . CYS A 1 574 ? -5.248 9.402 -4.662 1.00 90.44 574 CYS A CA 1
ATOM 4561 C C . CYS A 1 574 ? -5.828 10.397 -5.682 1.00 90.44 574 CYS A C 1
ATOM 4563 O O . CYS A 1 574 ? -6.785 11.100 -5.368 1.00 90.44 574 CYS A O 1
ATOM 4565 N N . VAL A 1 575 ? -5.290 10.441 -6.907 1.00 91.06 575 VAL A N 1
ATOM 4566 C CA . VAL A 1 575 ? -5.809 11.297 -7.990 1.00 91.06 575 VAL A CA 1
ATOM 4567 C C . VAL A 1 575 ? -7.208 10.850 -8.415 1.00 91.06 575 VAL A C 1
ATOM 4569 O O . VAL A 1 575 ? -8.058 11.695 -8.688 1.00 91.06 575 VAL A O 1
ATOM 4572 N N . SER A 1 576 ? -7.479 9.540 -8.394 1.00 90.88 576 SER A N 1
ATOM 4573 C CA . SER A 1 576 ? -8.776 8.967 -8.793 1.00 90.88 576 SER A CA 1
ATOM 4574 C C . SER A 1 576 ? -9.947 9.369 -7.895 1.00 90.88 576 SER A C 1
ATOM 4576 O O . SER A 1 576 ? -11.101 9.322 -8.322 1.00 90.88 576 SER A O 1
ATOM 4578 N N . MET A 1 577 ? -9.653 9.840 -6.678 1.00 88.25 577 MET A N 1
ATOM 4579 C CA . MET A 1 577 ? -10.649 10.425 -5.781 1.00 88.25 577 MET A CA 1
ATOM 4580 C C . MET A 1 577 ? -11.306 11.671 -6.406 1.00 88.25 577 MET A C 1
ATOM 4582 O O . MET A 1 577 ? -12.442 12.002 -6.072 1.00 88.25 577 MET A O 1
ATOM 4586 N N . ASN A 1 578 ? -10.637 12.344 -7.355 1.00 87.25 578 ASN A N 1
ATOM 4587 C CA . ASN A 1 578 ? -11.272 13.354 -8.195 1.00 87.25 578 ASN A CA 1
ATOM 4588 C C . ASN A 1 578 ? -11.981 12.672 -9.370 1.00 87.25 578 ASN A C 1
ATOM 4590 O O . ASN A 1 578 ? -11.361 12.398 -10.395 1.00 87.25 578 ASN A O 1
ATOM 4594 N N . ARG A 1 579 ? -13.299 12.470 -9.270 1.00 86.06 579 ARG A N 1
ATOM 4595 C CA . ARG A 1 579 ? -14.103 11.841 -10.339 1.00 86.06 579 ARG A CA 1
ATOM 4596 C C . ARG A 1 579 ? -14.093 12.594 -11.678 1.00 86.06 579 ARG A C 1
ATOM 4598 O O . ARG A 1 579 ? -14.521 12.035 -12.684 1.00 86.06 579 ARG A O 1
ATOM 4605 N N . LYS A 1 580 ? -13.629 13.848 -11.700 1.00 89.94 580 LYS A N 1
ATOM 4606 C CA . LYS A 1 580 ? -13.467 14.625 -12.937 1.00 89.94 580 LYS A CA 1
ATOM 4607 C C . LYS A 1 580 ? -12.224 14.220 -13.727 1.00 89.94 580 LYS A C 1
ATOM 4609 O O . LYS A 1 580 ? -12.204 14.435 -14.931 1.00 89.94 580 LYS A O 1
ATOM 4614 N N . VAL A 1 581 ? -11.213 13.650 -13.068 1.00 93.81 581 VAL A N 1
ATOM 4615 C CA . VAL A 1 581 ? -9.988 13.209 -13.739 1.00 93.81 581 VAL A CA 1
ATOM 4616 C C . VAL A 1 581 ? -10.241 11.869 -14.416 1.00 93.81 581 VAL A C 1
ATOM 4618 O O . VAL A 1 581 ? -10.721 10.925 -13.785 1.00 93.81 581 VAL A O 1
ATOM 4621 N N . LYS A 1 582 ? -9.890 11.790 -15.695 1.00 97.19 582 LYS A N 1
ATOM 4622 C CA . LYS A 1 582 ? -9.984 10.587 -16.522 1.00 97.19 582 LYS A CA 1
ATOM 4623 C C . LYS A 1 582 ? -8.618 9.946 -16.716 1.00 97.19 582 LYS A C 1
ATOM 4625 O O . LYS A 1 582 ? -7.585 10.612 -16.611 1.00 97.19 582 LYS A O 1
ATOM 4630 N N . PHE A 1 583 ? -8.609 8.642 -16.970 1.00 98.00 583 PHE A N 1
ATOM 4631 C CA . PHE A 1 583 ? -7.380 7.857 -17.047 1.00 98.00 583 PHE A CA 1
ATOM 4632 C C . PHE A 1 583 ? -7.256 7.152 -18.392 1.00 98.00 583 PHE A C 1
ATOM 4634 O O . PHE A 1 583 ? -8.198 6.516 -18.857 1.00 98.00 583 PHE A O 1
ATOM 4641 N N . LEU A 1 584 ? -6.058 7.212 -18.969 1.00 98.31 584 LEU A N 1
ATOM 4642 C CA . LEU A 1 584 ? -5.643 6.362 -20.081 1.00 98.31 584 LEU A CA 1
ATOM 4643 C C . LEU A 1 584 ? -4.440 5.539 -19.619 1.00 98.31 584 LEU A C 1
ATOM 4645 O O . LEU A 1 584 ? -3.339 6.064 -19.451 1.00 98.31 584 LEU A O 1
ATOM 4649 N N . LEU A 1 585 ? -4.657 4.253 -19.368 1.00 97.94 585 LEU A N 1
ATOM 4650 C CA . LEU A 1 585 ? -3.634 3.347 -18.850 1.00 97.94 585 LEU A CA 1
ATOM 4651 C C . LEU A 1 585 ? -3.090 2.488 -19.989 1.00 97.94 585 LEU A C 1
ATOM 4653 O O . LEU A 1 585 ? -3.875 1.870 -20.698 1.00 97.94 585 LEU A O 1
ATOM 4657 N N . LEU A 1 586 ? -1.769 2.408 -20.154 1.00 96.19 586 LEU A N 1
ATOM 4658 C CA . LEU A 1 586 ? -1.137 1.570 -21.174 1.00 96.19 586 LEU A CA 1
ATOM 4659 C C . LEU A 1 586 ? -0.211 0.530 -20.551 1.00 96.19 586 LEU A C 1
ATOM 4661 O O . LEU A 1 586 ? 0.673 0.872 -19.760 1.00 96.19 586 LEU A O 1
ATOM 4665 N N . GLY A 1 587 ? -0.323 -0.726 -20.977 1.00 93.19 587 GLY A N 1
ATOM 4666 C CA . GLY A 1 587 ? 0.605 -1.759 -20.521 1.00 93.19 587 GLY A CA 1
ATOM 4667 C C . GLY A 1 587 ? 0.553 -3.074 -21.275 1.00 93.19 587 GLY A C 1
ATOM 4668 O O . GLY A 1 587 ? -0.295 -3.310 -22.133 1.00 93.19 587 GLY A O 1
ATOM 4669 N N . ASP A 1 588 ? 1.491 -3.943 -20.918 1.00 92.31 588 ASP A N 1
ATOM 4670 C CA . ASP A 1 588 ? 1.541 -5.336 -21.345 1.00 92.31 588 ASP A CA 1
ATOM 4671 C C . ASP A 1 588 ? 1.874 -6.216 -20.132 1.00 92.31 588 ASP A C 1
ATOM 4673 O O . ASP A 1 588 ? 3.014 -6.248 -19.663 1.00 92.31 588 ASP A O 1
ATOM 4677 N N . PHE A 1 589 ? 0.864 -6.912 -19.602 1.00 91.69 589 PHE A N 1
ATOM 4678 C CA . PHE A 1 589 ? 0.978 -7.740 -18.392 1.00 91.69 589 PHE A CA 1
ATOM 4679 C C . PHE A 1 589 ? 1.893 -8.959 -18.558 1.00 91.69 589 PHE A C 1
ATOM 4681 O O . PHE A 1 589 ? 2.323 -9.538 -17.563 1.00 91.69 589 PHE A O 1
ATOM 4688 N N . ARG A 1 590 ? 2.244 -9.295 -19.804 1.00 91.62 590 ARG A N 1
ATOM 4689 C CA . ARG A 1 590 ? 3.162 -10.382 -20.163 1.00 91.62 590 ARG A CA 1
ATOM 4690 C C . ARG A 1 590 ? 4.628 -10.016 -19.890 1.00 91.62 590 ARG A C 1
ATOM 4692 O O . ARG A 1 590 ? 5.497 -10.885 -19.887 1.00 91.62 590 ARG A O 1
ATOM 4699 N N . GLN A 1 591 ? 4.921 -8.733 -19.658 1.00 90.00 591 GLN A N 1
ATOM 4700 C CA . GLN A 1 591 ? 6.255 -8.257 -19.284 1.00 90.00 591 GLN A CA 1
ATOM 4701 C C . GLN A 1 591 ? 6.524 -8.401 -17.775 1.00 90.00 591 GLN A C 1
ATOM 4703 O O . GLN A 1 591 ? 5.685 -8.879 -17.006 1.00 90.00 591 GLN A O 1
ATOM 4708 N N . PHE A 1 592 ? 7.722 -8.001 -17.336 1.00 87.50 592 PHE A N 1
ATOM 4709 C CA . PHE A 1 592 ? 8.078 -8.031 -15.920 1.00 87.50 592 PHE A CA 1
ATOM 4710 C C . PHE A 1 592 ? 7.189 -7.093 -15.087 1.00 87.50 592 PHE A C 1
ATOM 4712 O O . PHE A 1 592 ? 6.885 -5.983 -15.542 1.00 87.50 592 PHE A O 1
ATOM 4719 N N . PRO A 1 593 ? 6.796 -7.519 -13.872 1.00 85.50 593 PRO A N 1
ATOM 4720 C CA . PRO A 1 593 ? 6.162 -6.637 -12.903 1.00 85.50 593 PRO A CA 1
ATOM 4721 C C . PRO A 1 593 ? 7.179 -5.643 -12.323 1.00 85.50 593 PRO A C 1
ATOM 4723 O O . PRO A 1 593 ? 8.383 -5.719 -12.588 1.00 85.50 593 PRO A O 1
ATOM 4726 N N . ALA A 1 594 ? 6.691 -4.726 -11.490 1.00 82.81 594 ALA A N 1
ATOM 4727 C CA . ALA A 1 594 ? 7.527 -3.796 -10.750 1.00 82.81 594 ALA A CA 1
ATOM 4728 C C . ALA A 1 594 ? 8.596 -4.539 -9.930 1.00 82.81 594 ALA A C 1
ATOM 4730 O O . ALA A 1 594 ? 8.344 -5.570 -9.304 1.00 82.81 594 ALA A O 1
ATOM 4731 N N . VAL A 1 595 ? 9.814 -4.003 -9.949 1.00 74.12 595 VAL A N 1
ATOM 4732 C CA . VAL A 1 595 ? 10.966 -4.606 -9.274 1.00 74.12 595 VAL A CA 1
ATOM 4733 C C . VAL A 1 595 ? 10.849 -4.383 -7.767 1.00 74.12 595 VAL A C 1
ATOM 4735 O O . VAL A 1 595 ? 10.809 -3.238 -7.332 1.00 74.12 595 VAL A O 1
ATOM 4738 N N . MET A 1 596 ? 10.876 -5.469 -6.983 1.00 72.50 596 MET A N 1
ATOM 4739 C CA . MET A 1 596 ? 10.937 -5.440 -5.510 1.00 72.50 596 MET A CA 1
ATOM 4740 C C . MET A 1 596 ? 9.833 -4.582 -4.869 1.00 72.50 596 MET A C 1
ATOM 4742 O O . MET A 1 596 ? 10.096 -3.724 -4.025 1.00 72.50 596 MET A O 1
ATOM 4746 N N . ASP A 1 597 ? 8.595 -4.810 -5.302 1.00 83.44 597 ASP A N 1
ATOM 4747 C CA . ASP A 1 597 ? 7.428 -4.081 -4.821 1.00 83.44 597 ASP A CA 1
ATOM 4748 C C . ASP A 1 597 ? 7.098 -4.442 -3.363 1.00 83.44 597 ASP A C 1
ATOM 4750 O O . ASP A 1 597 ? 6.805 -5.594 -3.037 1.00 83.44 597 ASP A O 1
ATOM 4754 N N . ASN A 1 598 ? 7.151 -3.443 -2.487 1.00 85.81 598 ASN A N 1
ATOM 4755 C CA . ASN A 1 598 ? 6.941 -3.579 -1.051 1.00 85.81 598 ASN A CA 1
ATOM 4756 C C . ASN A 1 598 ? 5.959 -2.505 -0.567 1.00 85.81 598 ASN A C 1
ATOM 4758 O O . ASN A 1 598 ? 5.925 -1.385 -1.084 1.00 85.81 598 ASN A O 1
ATOM 4762 N N . PHE A 1 599 ? 5.189 -2.833 0.465 1.00 87.31 599 PHE A N 1
ATOM 4763 C CA . PHE A 1 599 ? 4.267 -1.917 1.116 1.00 87.31 599 PHE A CA 1
ATOM 4764 C C . PHE A 1 599 ? 4.247 -2.155 2.627 1.00 87.31 599 PHE A C 1
ATOM 4766 O O . PHE A 1 599 ? 4.074 -3.284 3.075 1.00 87.31 599 PHE A O 1
ATOM 4773 N N . ALA A 1 600 ? 4.436 -1.082 3.406 1.00 84.50 600 ALA A N 1
ATOM 4774 C CA . ALA A 1 600 ? 4.361 -1.078 4.873 1.00 84.50 600 ALA A CA 1
ATOM 4775 C C . ALA A 1 600 ? 5.063 -2.279 5.540 1.00 84.50 600 ALA A C 1
ATOM 4777 O O . ALA A 1 600 ? 4.491 -2.975 6.374 1.00 84.50 600 ALA A O 1
ATOM 4778 N N . GLY A 1 601 ? 6.302 -2.552 5.130 1.00 82.19 601 GLY A N 1
ATOM 4779 C CA . GLY A 1 601 ? 7.096 -3.618 5.731 1.00 82.19 601 GLY A CA 1
ATOM 4780 C C . GLY A 1 601 ? 6.881 -5.006 5.111 1.00 82.19 601 GLY A C 1
ATOM 4781 O O . GLY A 1 601 ? 7.489 -5.962 5.584 1.00 82.19 601 GLY A O 1
ATOM 4782 N N . THR A 1 602 ? 6.058 -5.146 4.066 1.00 86.94 602 THR A N 1
ATOM 4783 C CA . THR A 1 602 ? 5.684 -6.452 3.491 1.00 86.94 602 THR A CA 1
ATOM 4784 C C . THR A 1 602 ? 5.828 -6.472 1.962 1.00 86.94 602 THR A C 1
ATOM 4786 O O . THR A 1 602 ? 5.424 -5.507 1.309 1.00 86.94 602 THR A O 1
ATOM 4789 N N . PRO A 1 603 ? 6.371 -7.546 1.351 1.00 87.12 603 PRO A N 1
ATOM 4790 C CA . PRO A 1 603 ? 6.368 -7.707 -0.102 1.00 87.12 603 PRO A CA 1
ATOM 4791 C C . PRO A 1 603 ? 4.952 -7.837 -0.662 1.00 87.12 603 PRO A C 1
ATOM 4793 O O . PRO A 1 603 ? 4.146 -8.625 -0.164 1.00 87.12 603 PRO A O 1
ATOM 4796 N N . VAL A 1 604 ? 4.655 -7.101 -1.731 1.00 88.06 604 VAL A N 1
ATOM 4797 C CA . VAL A 1 604 ? 3.328 -7.120 -2.354 1.00 88.06 604 VAL A CA 1
ATOM 4798 C C . VAL A 1 604 ? 3.207 -8.339 -3.262 1.00 88.06 604 VAL A C 1
ATOM 4800 O O . VAL A 1 604 ? 3.822 -8.403 -4.323 1.00 88.06 604 VAL A O 1
ATOM 4803 N N . GLN A 1 605 ? 2.398 -9.317 -2.853 1.00 84.56 605 GLN A N 1
ATOM 4804 C CA . GLN A 1 605 ? 2.239 -10.577 -3.594 1.00 84.56 605 GLN A CA 1
ATOM 4805 C C . GLN A 1 605 ? 1.256 -10.474 -4.770 1.00 84.56 605 GLN A C 1
ATOM 4807 O O . GLN A 1 605 ? 1.358 -11.225 -5.737 1.00 84.56 605 GLN A O 1
ATOM 4812 N N . ARG A 1 606 ? 0.279 -9.563 -4.693 1.00 86.31 606 ARG A N 1
ATOM 4813 C CA . ARG A 1 606 ? -0.788 -9.439 -5.692 1.00 86.31 606 ARG A CA 1
ATOM 4814 C C . ARG A 1 606 ? -0.296 -8.691 -6.932 1.00 86.31 606 ARG A C 1
ATOM 4816 O O . ARG A 1 606 ? 0.098 -7.525 -6.858 1.00 86.31 606 ARG A O 1
ATOM 4823 N N . GLU A 1 607 ? -0.382 -9.341 -8.091 1.00 86.00 607 GLU A N 1
ATOM 4824 C CA . GLU A 1 607 ? -0.075 -8.701 -9.371 1.00 86.00 607 GLU A CA 1
ATOM 4825 C C . GLU A 1 607 ? -1.143 -7.682 -9.783 1.00 86.00 607 GLU A C 1
ATOM 4827 O O . GLU A 1 607 ? -2.342 -7.901 -9.608 1.00 86.00 607 GLU A O 1
ATOM 4832 N N . LEU A 1 608 ? -0.704 -6.600 -10.436 1.00 89.69 608 LEU A N 1
ATOM 4833 C CA . LEU A 1 608 ? -1.556 -5.484 -10.861 1.00 89.69 608 LEU A CA 1
ATOM 4834 C C . LEU A 1 608 ? -2.755 -5.917 -11.728 1.00 89.69 608 LEU A C 1
ATOM 4836 O O . LEU A 1 608 ? -3.833 -5.343 -11.602 1.00 89.69 608 LEU A O 1
ATOM 4840 N N . LYS A 1 609 ? -2.587 -6.940 -12.577 1.00 87.25 609 LYS A N 1
ATOM 4841 C CA . LYS A 1 609 ? -3.638 -7.442 -13.483 1.00 87.25 609 LYS A CA 1
ATOM 4842 C C . LYS A 1 609 ? -4.841 -8.056 -12.755 1.00 87.25 609 LYS A C 1
ATOM 4844 O O . LYS A 1 609 ? -5.909 -8.186 -13.340 1.00 87.25 609 LYS A O 1
ATOM 4849 N N . HIS A 1 610 ? -4.673 -8.421 -11.483 1.00 87.81 610 HIS A N 1
ATOM 4850 C CA . HIS A 1 610 ? -5.727 -8.982 -10.634 1.00 87.81 610 HIS A CA 1
ATOM 4851 C C . HIS A 1 610 ? -6.337 -7.945 -9.676 1.00 87.81 610 HIS A C 1
ATOM 4853 O O . HIS A 1 610 ? -7.222 -8.271 -8.882 1.00 87.81 610 HIS A O 1
ATOM 4859 N N . CYS A 1 611 ? -5.876 -6.695 -9.726 1.00 89.81 611 CYS A N 1
ATOM 4860 C CA . CYS A 1 611 ? -6.345 -5.636 -8.844 1.00 89.81 611 CYS A CA 1
ATOM 4861 C C . CYS A 1 611 ? -7.592 -4.947 -9.410 1.00 89.81 611 CYS A C 1
ATOM 4863 O O . CYS A 1 611 ? -7.636 -4.558 -10.578 1.00 89.81 611 CYS A O 1
ATOM 4865 N N . GLN A 1 612 ? -8.567 -4.688 -8.541 1.00 90.44 612 GLN A N 1
ATOM 4866 C CA . GLN A 1 612 ? -9.741 -3.864 -8.840 1.00 90.44 612 GLN A CA 1
ATOM 4867 C C . GLN A 1 612 ? -9.362 -2.412 -9.119 1.00 90.44 612 GLN A C 1
ATOM 4869 O O . GLN A 1 612 ? -10.096 -1.722 -9.813 1.00 90.44 612 GLN A O 1
ATOM 4874 N N . LEU A 1 613 ? -8.184 -1.968 -8.667 1.00 93.56 613 LEU A N 1
ATOM 4875 C CA . LEU A 1 613 ? -7.637 -0.647 -8.966 1.00 93.56 613 LEU A CA 1
ATOM 4876 C C . LEU A 1 613 ? -7.718 -0.288 -10.455 1.00 93.56 613 LEU A C 1
ATOM 4878 O O . LEU A 1 613 ? -8.117 0.822 -10.787 1.00 93.56 613 LEU A O 1
ATOM 4882 N N . LEU A 1 614 ? -7.360 -1.206 -11.359 1.00 94.44 614 LEU A N 1
ATOM 4883 C CA . LEU A 1 614 ? -7.408 -0.914 -12.794 1.00 94.44 614 LEU A CA 1
ATOM 4884 C C . LEU A 1 614 ? -8.840 -0.691 -13.274 1.00 94.44 614 LEU A C 1
ATOM 4886 O O . LEU A 1 614 ? -9.093 0.240 -14.035 1.00 94.44 614 LEU A O 1
ATOM 4890 N N . HIS A 1 615 ? -9.767 -1.523 -12.800 1.00 93.06 615 HIS A N 1
ATOM 4891 C CA . HIS A 1 615 ? -11.187 -1.378 -13.092 1.00 93.06 615 HIS A CA 1
ATOM 4892 C C . HIS A 1 615 ? -11.714 -0.043 -12.545 1.00 93.06 615 HIS A C 1
ATOM 4894 O O . HIS A 1 615 ? -12.410 0.678 -13.252 1.00 93.06 615 HIS A O 1
ATOM 4900 N N . ASP A 1 616 ? -11.331 0.332 -11.323 1.00 91.00 616 ASP A N 1
ATOM 4901 C CA . ASP A 1 616 ? -11.733 1.591 -10.690 1.00 91.00 616 ASP A CA 1
ATOM 4902 C C . ASP A 1 616 ? -11.229 2.820 -11.451 1.00 91.00 616 ASP A C 1
ATOM 4904 O O . ASP A 1 616 ? -11.953 3.805 -11.554 1.00 91.00 616 ASP A O 1
ATOM 4908 N N . LEU A 1 617 ? -9.999 2.783 -11.971 1.00 94.94 617 LEU A N 1
ATOM 4909 C CA . LEU A 1 617 ? -9.405 3.895 -12.720 1.00 94.94 617 LEU A CA 1
ATOM 4910 C C . LEU A 1 617 ? -10.011 4.052 -14.119 1.00 94.94 617 LEU A C 1
ATOM 4912 O O . LEU A 1 617 ? -10.080 5.162 -14.644 1.00 94.94 617 LEU A O 1
ATOM 4916 N N . THR A 1 618 ? -10.428 2.943 -14.725 1.00 95.19 618 THR A N 1
ATOM 4917 C CA . THR A 1 618 ? -10.870 2.886 -16.129 1.00 95.19 618 THR A CA 1
ATOM 4918 C C . THR A 1 618 ? -12.384 2.770 -16.266 1.00 95.19 618 THR A C 1
ATOM 4920 O O . THR A 1 618 ? -12.896 2.643 -17.371 1.00 95.19 618 THR A O 1
ATOM 4923 N N . ASP A 1 619 ? -13.101 2.804 -15.141 1.00 92.38 619 ASP A N 1
ATOM 4924 C CA . ASP A 1 619 ? -14.541 2.557 -15.053 1.00 92.38 619 ASP A CA 1
ATOM 4925 C C . ASP A 1 619 ? -14.957 1.232 -15.741 1.00 92.38 619 ASP A C 1
ATOM 4927 O O . ASP A 1 619 ? -16.055 1.107 -16.283 1.00 92.38 619 ASP A O 1
ATOM 4931 N N . GLY A 1 620 ? -14.058 0.238 -15.720 1.00 94.12 620 GLY A N 1
ATOM 4932 C CA . GLY A 1 620 ? -14.248 -1.088 -16.311 1.00 94.12 620 GLY A CA 1
ATOM 4933 C C . GLY A 1 620 ? -14.061 -1.179 -17.826 1.00 94.12 620 GLY A C 1
ATOM 4934 O O . GLY A 1 620 ? -14.406 -2.209 -18.403 1.00 94.12 620 GLY A O 1
ATOM 4935 N N . TRP A 1 621 ? -13.525 -0.151 -18.486 1.00 97.19 621 TRP A N 1
ATOM 4936 C CA . TRP A 1 621 ? -13.321 -0.149 -19.937 1.00 97.19 621 TRP A CA 1
ATOM 4937 C C . TRP A 1 621 ? -11.905 -0.548 -20.340 1.00 97.19 621 TRP A C 1
ATOM 4939 O O . TRP A 1 621 ? -10.914 -0.020 -19.826 1.00 97.19 621 TRP A O 1
ATOM 4949 N N . HIS A 1 622 ? -11.803 -1.431 -21.331 1.00 97.19 622 HIS A N 1
ATOM 4950 C CA . HIS A 1 622 ? -10.529 -1.815 -21.926 1.00 97.19 622 HIS A CA 1
ATOM 4951 C C . HIS A 1 622 ? -10.586 -1.929 -23.453 1.00 97.19 622 HIS A C 1
ATOM 4953 O O . HIS A 1 622 ? -11.648 -2.128 -24.046 1.00 97.19 622 HIS A O 1
ATOM 4959 N N . HIS A 1 623 ? -9.417 -1.901 -24.082 1.00 97.44 623 HIS A N 1
ATOM 4960 C CA . HIS A 1 623 ? -9.215 -2.249 -25.482 1.00 97.44 623 HIS A CA 1
ATOM 4961 C C . HIS A 1 623 ? -7.880 -2.994 -25.625 1.00 97.44 623 HIS A C 1
ATOM 4963 O O . HIS A 1 623 ? -6.846 -2.498 -25.172 1.00 97.44 623 HIS A O 1
ATOM 4969 N N . GLU A 1 624 ? -7.886 -4.177 -26.245 1.00 95.38 624 GLU A N 1
ATOM 4970 C CA . GLU A 1 624 ? -6.667 -4.956 -26.500 1.00 95.38 624 GLU A CA 1
ATOM 4971 C C . GLU A 1 624 ? -6.284 -4.898 -27.981 1.00 95.38 624 GLU A C 1
ATOM 4973 O O . GLU A 1 624 ? -7.012 -5.365 -28.855 1.00 95.38 624 GLU A O 1
ATOM 4978 N N . LEU A 1 625 ? -5.094 -4.366 -28.262 1.00 94.75 625 LEU A N 1
ATOM 4979 C CA . LEU A 1 625 ? -4.518 -4.357 -29.602 1.00 94.75 625 LEU A CA 1
ATOM 4980 C C . LEU A 1 625 ? -3.869 -5.709 -29.909 1.00 94.75 625 LEU A C 1
ATOM 4982 O O . LEU A 1 625 ? -2.881 -6.098 -29.275 1.00 94.75 625 LEU A O 1
ATOM 4986 N N . THR A 1 626 ? -4.387 -6.386 -30.929 1.00 90.62 626 THR A N 1
ATOM 4987 C CA . THR A 1 626 ? -3.957 -7.736 -31.334 1.00 90.62 626 THR A CA 1
ATOM 4988 C C . THR A 1 626 ? -3.232 -7.775 -32.679 1.00 90.62 626 THR A C 1
ATOM 4990 O O . THR A 1 626 ? -2.543 -8.751 -32.973 1.00 90.62 626 THR A O 1
ATOM 4993 N N . GLU A 1 627 ? -3.342 -6.720 -33.486 1.00 88.62 627 GLU A N 1
ATOM 4994 C CA . GLU A 1 627 ? -2.720 -6.642 -34.808 1.00 88.62 627 GLU A CA 1
ATOM 4995 C C . GLU A 1 627 ? -1.271 -6.160 -34.729 1.00 88.62 627 GLU A C 1
ATOM 4997 O O . GLU A 1 627 ? -0.969 -5.144 -34.100 1.00 88.62 627 GLU A O 1
ATOM 5002 N N . ASN A 1 628 ? -0.367 -6.856 -35.418 1.00 89.62 628 ASN A N 1
ATOM 5003 C CA . ASN A 1 628 ? 1.014 -6.414 -35.554 1.00 89.62 628 ASN A CA 1
ATOM 5004 C C . ASN A 1 628 ? 1.112 -5.226 -36.523 1.00 89.62 628 ASN A C 1
ATOM 5006 O O . ASN A 1 628 ? 0.664 -5.312 -37.664 1.00 89.62 628 ASN A O 1
ATOM 5010 N N . ARG A 1 629 ? 1.729 -4.125 -36.082 1.00 85.19 629 ARG A N 1
ATOM 5011 C CA . ARG A 1 629 ? 1.906 -2.903 -36.886 1.00 85.19 629 ARG A CA 1
ATOM 5012 C C . ARG A 1 629 ? 3.369 -2.567 -37.176 1.00 85.19 629 ARG A C 1
ATOM 5014 O O . ARG A 1 629 ? 3.633 -1.806 -38.100 1.00 85.19 629 ARG A O 1
ATOM 5021 N N . ARG A 1 630 ? 4.311 -3.078 -36.375 1.00 79.81 630 ARG A N 1
ATOM 5022 C CA . ARG A 1 630 ? 5.733 -2.688 -36.432 1.00 79.81 630 ARG A CA 1
ATOM 5023 C C . ARG A 1 630 ? 6.712 -3.853 -36.284 1.00 79.81 630 ARG A C 1
ATOM 5025 O O . ARG A 1 630 ? 7.830 -3.744 -36.774 1.00 79.81 630 ARG A O 1
ATOM 5032 N N . SER A 1 631 ? 6.351 -4.906 -35.557 1.00 82.69 631 SER A N 1
ATOM 5033 C CA . SER A 1 631 ? 7.281 -5.986 -35.226 1.00 82.69 631 SER A CA 1
ATOM 5034 C C . SER A 1 631 ? 7.487 -6.936 -36.402 1.00 82.69 631 SER A C 1
ATOM 5036 O O . SER A 1 631 ? 6.615 -7.088 -37.255 1.00 82.69 631 SER A O 1
ATOM 5038 N N . ASP A 1 632 ? 8.621 -7.627 -36.413 1.00 89.69 632 ASP A N 1
ATOM 5039 C CA . ASP A 1 632 ? 8.846 -8.767 -37.299 1.00 89.69 632 ASP A CA 1
ATOM 5040 C C . ASP A 1 632 ? 7.748 -9.838 -37.096 1.00 89.69 632 ASP A C 1
ATOM 5042 O O . ASP A 1 632 ? 7.467 -10.190 -35.944 1.00 89.69 632 ASP A O 1
ATOM 5046 N N . PRO A 1 633 ? 7.110 -10.347 -38.171 1.00 90.31 633 PRO A N 1
ATOM 5047 C CA . PRO A 1 633 ? 6.040 -11.339 -38.058 1.00 90.31 633 PRO A CA 1
ATOM 5048 C C . PRO A 1 633 ? 6.459 -12.621 -37.328 1.00 90.31 633 PRO A C 1
ATOM 5050 O O . PRO A 1 633 ? 5.702 -13.123 -36.503 1.00 90.31 633 PRO A O 1
ATOM 5053 N N . GLY A 1 634 ? 7.680 -13.111 -37.560 1.00 90.94 634 GLY A N 1
ATOM 5054 C CA . GLY A 1 634 ? 8.198 -14.321 -36.921 1.00 90.94 634 GLY A CA 1
ATOM 5055 C C . GLY A 1 634 ? 8.382 -14.157 -35.412 1.00 90.94 634 GLY A C 1
ATOM 5056 O O . GLY A 1 634 ? 7.988 -15.037 -34.640 1.00 90.94 634 GLY A O 1
ATOM 5057 N N . ILE A 1 635 ? 8.917 -13.012 -34.973 1.00 91.75 635 ILE A N 1
ATOM 5058 C CA . ILE A 1 635 ? 8.995 -12.668 -33.544 1.00 91.75 635 ILE A CA 1
ATOM 5059 C C . ILE A 1 635 ? 7.587 -12.502 -32.969 1.00 91.75 635 ILE A C 1
ATOM 5061 O O . ILE A 1 635 ? 7.287 -13.061 -31.916 1.00 91.75 635 ILE A O 1
ATOM 5065 N N . PHE A 1 636 ? 6.709 -11.763 -33.646 1.00 93.50 636 PHE A N 1
ATOM 5066 C CA . PHE A 1 636 ? 5.357 -11.491 -33.161 1.00 93.50 636 PHE A CA 1
ATOM 5067 C C . PHE A 1 636 ? 4.536 -12.773 -32.958 1.00 93.50 636 PHE A C 1
ATOM 5069 O O . PHE A 1 636 ? 3.952 -12.976 -31.889 1.00 93.50 636 PHE A O 1
ATOM 5076 N N . ASP A 1 637 ? 4.551 -13.675 -33.940 1.00 93.38 637 ASP A N 1
ATOM 5077 C CA . ASP A 1 637 ? 3.853 -14.959 -33.871 1.00 93.38 637 ASP A CA 1
ATOM 5078 C C . ASP A 1 637 ? 4.441 -15.866 -32.787 1.00 93.38 637 ASP A C 1
ATOM 5080 O O . ASP A 1 637 ? 3.707 -16.579 -32.098 1.00 93.38 637 ASP A O 1
ATOM 5084 N N . PHE A 1 638 ? 5.760 -15.811 -32.579 1.00 94.69 638 PHE A N 1
ATOM 5085 C CA . PHE A 1 638 ? 6.404 -16.502 -31.468 1.00 94.69 638 PHE A CA 1
ATOM 5086 C C . PHE A 1 638 ? 5.941 -15.963 -30.107 1.00 94.69 638 PHE A C 1
ATOM 5088 O O . PHE A 1 638 ? 5.541 -16.754 -29.254 1.00 94.69 638 PHE A O 1
ATOM 5095 N N . LEU A 1 639 ? 5.916 -14.640 -29.913 1.00 93.50 639 LEU A N 1
ATOM 5096 C CA . LEU A 1 639 ? 5.456 -14.022 -28.662 1.00 93.50 639 LEU A CA 1
ATOM 5097 C C . LEU A 1 639 ? 4.001 -14.386 -28.337 1.00 93.50 639 LEU A C 1
ATOM 5099 O O . LEU A 1 639 ? 3.684 -14.669 -27.181 1.00 93.50 639 LEU A O 1
ATOM 5103 N N . ARG A 1 640 ? 3.125 -14.431 -29.348 1.00 92.94 640 ARG A N 1
ATOM 5104 C CA . ARG A 1 640 ? 1.735 -14.890 -29.187 1.00 92.94 640 ARG A CA 1
ATOM 5105 C C . ARG A 1 640 ? 1.646 -16.376 -28.859 1.00 92.94 640 ARG A C 1
ATOM 5107 O O . ARG A 1 640 ? 0.811 -16.777 -28.051 1.00 92.94 640 ARG A O 1
ATOM 5114 N N . TRP A 1 641 ? 2.496 -17.194 -29.475 1.00 94.94 641 TRP A N 1
ATOM 5115 C CA . TRP A 1 641 ? 2.533 -18.633 -29.226 1.00 94.94 641 TRP A CA 1
ATOM 5116 C C . TRP A 1 641 ? 2.933 -18.971 -27.781 1.00 94.94 641 TRP A C 1
ATOM 5118 O O . TRP A 1 641 ? 2.407 -19.941 -27.239 1.00 94.94 641 TRP A O 1
ATOM 5128 N N . LEU A 1 642 ? 3.775 -18.151 -27.134 1.00 94.56 642 LEU A N 1
ATOM 5129 C CA . LEU A 1 642 ? 4.191 -18.359 -25.738 1.00 94.56 642 LEU A CA 1
ATOM 5130 C C . LEU A 1 642 ? 3.025 -18.351 -24.736 1.00 94.56 642 LEU A C 1
ATOM 5132 O O . LEU A 1 642 ? 3.094 -19.081 -23.748 1.00 94.56 642 LEU A O 1
ATOM 5136 N N . ARG A 1 643 ? 1.969 -17.555 -24.989 1.00 90.75 643 ARG A N 1
ATOM 5137 C CA . ARG A 1 643 ? 0.791 -17.425 -24.102 1.00 90.75 643 ARG A CA 1
ATOM 5138 C C . ARG A 1 643 ? 1.171 -17.098 -22.651 1.00 90.75 643 ARG A C 1
ATOM 5140 O O . ARG A 1 643 ? 0.640 -17.691 -21.717 1.00 90.75 643 ARG A O 1
ATOM 5147 N N . VAL A 1 644 ? 2.128 -16.184 -22.478 1.00 90.88 644 VAL A N 1
ATOM 5148 C CA . VAL A 1 644 ? 2.638 -15.793 -21.155 1.00 90.88 644 VAL A CA 1
ATOM 5149 C C . VAL A 1 644 ? 1.495 -15.277 -20.288 1.00 90.88 644 VAL A C 1
ATOM 5151 O O . VAL A 1 644 ? 0.767 -14.387 -20.720 1.00 90.88 644 VAL A O 1
ATOM 5154 N N . ASP A 1 645 ? 1.365 -15.809 -19.075 1.00 85.62 645 ASP A N 1
ATOM 5155 C CA . ASP A 1 645 ? 0.289 -15.505 -18.124 1.00 85.62 645 ASP A CA 1
ATOM 5156 C C . ASP A 1 645 ? -1.144 -15.759 -18.655 1.00 85.62 645 ASP A C 1
ATOM 5158 O O . ASP A 1 645 ? -2.120 -15.235 -18.108 1.00 85.62 645 ASP A O 1
ATOM 5162 N N . GLU A 1 646 ? -1.296 -16.564 -19.709 1.00 87.31 646 GLU A N 1
ATOM 5163 C CA . GLU A 1 646 ? -2.584 -16.911 -20.315 1.00 87.31 646 GLU A CA 1
ATOM 5164 C C . GLU A 1 646 ? -2.914 -18.406 -20.125 1.00 87.31 646 GLU A C 1
ATOM 5166 O O . GLU A 1 646 ? -2.029 -19.238 -19.893 1.00 87.31 646 GLU A O 1
ATOM 5171 N N . PRO A 1 647 ? -4.193 -18.815 -20.257 1.00 86.50 647 PRO A N 1
ATOM 5172 C CA . PRO A 1 647 ? -4.544 -20.228 -20.268 1.00 86.50 647 PRO A CA 1
ATOM 5173 C C . PRO A 1 647 ? -3.780 -20.997 -21.357 1.00 86.50 647 PRO A C 1
ATOM 5175 O O . PRO A 1 647 ? -3.796 -20.624 -22.536 1.00 86.50 647 PRO A O 1
ATOM 5178 N N . ARG A 1 648 ? -3.196 -22.139 -20.967 1.00 89.69 648 ARG A N 1
ATOM 5179 C CA . ARG A 1 648 ? -2.311 -22.965 -21.812 1.00 89.69 648 ARG A CA 1
ATOM 5180 C C . ARG A 1 648 ? -0.973 -22.279 -22.143 1.00 89.69 648 ARG A C 1
ATOM 5182 O O . ARG A 1 648 ? -0.472 -22.435 -23.260 1.00 89.69 648 ARG A O 1
ATOM 5189 N N . GLU A 1 649 ? -0.423 -21.526 -21.189 1.00 93.31 649 GLU A N 1
ATOM 5190 C CA . GLU A 1 649 ? 0.970 -21.059 -21.203 1.00 93.31 649 GLU A CA 1
ATOM 5191 C C . GLU A 1 649 ? 1.924 -22.212 -21.566 1.00 93.31 649 GLU A C 1
ATOM 5193 O O . GLU A 1 649 ? 1.767 -23.340 -21.089 1.00 93.31 649 GLU A O 1
ATOM 5198 N N . GLN A 1 650 ? 2.874 -21.949 -22.469 1.00 95.31 650 GLN A N 1
ATOM 5199 C CA . GLN A 1 650 ? 3.840 -22.963 -22.903 1.00 95.31 650 GLN A CA 1
ATOM 5200 C C . GLN A 1 650 ? 4.811 -23.303 -21.775 1.00 95.31 650 GLN A C 1
ATOM 5202 O O . GLN A 1 650 ? 5.192 -22.429 -21.006 1.00 95.31 650 GLN A O 1
ATOM 5207 N N . SER A 1 651 ? 5.287 -24.548 -21.694 1.00 95.06 651 SER A N 1
ATOM 5208 C CA . SER A 1 651 ? 6.328 -24.866 -20.714 1.00 95.06 651 SER A CA 1
ATOM 5209 C C . SER A 1 651 ? 7.648 -24.181 -21.089 1.00 95.06 651 SER A C 1
ATOM 5211 O O . SER A 1 651 ? 8.005 -24.094 -22.267 1.00 95.06 651 SER A O 1
ATOM 5213 N N . LEU A 1 652 ? 8.407 -23.703 -20.094 1.00 94.81 652 LEU A N 1
ATOM 5214 C CA . LEU A 1 652 ? 9.695 -23.045 -20.343 1.00 94.81 652 LEU A CA 1
ATOM 5215 C C . LEU A 1 652 ? 10.664 -23.905 -21.185 1.00 94.81 652 LEU A C 1
ATOM 5217 O O . LEU A 1 652 ? 11.235 -23.363 -22.133 1.00 94.81 652 LEU A O 1
ATOM 5221 N N . PRO A 1 653 ? 10.841 -25.219 -20.926 1.00 95.06 653 PRO A N 1
ATOM 5222 C CA . PRO A 1 653 ? 11.738 -26.049 -21.733 1.00 95.06 653 PRO A CA 1
ATOM 5223 C C . PRO A 1 653 ? 11.308 -26.151 -23.203 1.00 95.06 653 PRO A C 1
ATOM 5225 O O . PRO A 1 653 ? 12.143 -26.049 -24.103 1.00 95.06 653 PRO A O 1
ATOM 5228 N N . GLU A 1 654 ? 10.007 -26.313 -23.466 1.00 94.94 654 GLU A N 1
ATOM 5229 C CA . GLU A 1 654 ? 9.478 -26.372 -24.834 1.00 94.94 654 GLU A CA 1
ATOM 5230 C C . GLU A 1 654 ? 9.610 -25.028 -25.543 1.00 94.94 654 GLU A C 1
ATOM 5232 O O . GLU A 1 654 ? 9.990 -24.988 -26.715 1.00 94.94 654 GLU A O 1
ATOM 5237 N N . ALA A 1 655 ? 9.350 -23.934 -24.825 1.00 96.06 655 ALA A N 1
ATOM 5238 C CA . ALA A 1 655 ? 9.486 -22.584 -25.340 1.00 96.06 655 ALA A CA 1
ATOM 5239 C C . ALA A 1 655 ? 10.933 -22.260 -25.728 1.00 96.06 655 ALA A C 1
ATOM 5241 O O . ALA A 1 655 ? 11.164 -21.738 -26.816 1.00 96.06 655 ALA A O 1
ATOM 5242 N N . VAL A 1 656 ? 11.911 -22.616 -24.887 1.00 96.12 656 VAL A N 1
ATOM 5243 C CA . VAL A 1 656 ? 13.341 -22.424 -25.184 1.00 96.12 656 VAL A CA 1
ATOM 5244 C C . VAL A 1 656 ? 13.779 -23.284 -26.369 1.00 96.12 656 VAL A C 1
ATOM 5246 O O . VAL A 1 656 ? 14.476 -22.782 -27.250 1.00 96.12 656 VAL A O 1
ATOM 5249 N N . ARG A 1 657 ? 13.344 -24.551 -26.446 1.00 95.50 657 ARG A N 1
ATOM 5250 C CA . ARG A 1 657 ? 13.634 -25.417 -27.602 1.00 95.50 657 ARG A CA 1
ATOM 5251 C C . ARG A 1 657 ? 13.092 -24.812 -28.898 1.00 95.50 657 ARG A C 1
ATOM 5253 O O . ARG A 1 657 ? 13.853 -24.632 -29.844 1.00 95.50 657 ARG A O 1
ATOM 5260 N N . ALA A 1 658 ? 11.815 -24.433 -28.913 1.00 95.38 658 ALA A N 1
ATOM 5261 C CA . ALA A 1 658 ? 11.192 -23.803 -30.075 1.00 95.38 658 ALA A CA 1
ATOM 5262 C C . ALA A 1 658 ? 11.868 -22.471 -30.441 1.00 95.38 658 ALA A C 1
ATOM 5264 O O . ALA A 1 658 ? 12.008 -22.151 -31.619 1.00 95.38 658 ALA A O 1
ATOM 5265 N N . ALA A 1 659 ? 12.319 -21.699 -29.448 1.00 94.88 659 ALA A N 1
ATOM 5266 C CA . ALA A 1 659 ? 13.043 -20.455 -29.681 1.00 94.88 659 ALA A CA 1
ATOM 5267 C C . ALA A 1 659 ? 14.412 -20.694 -30.330 1.00 94.88 659 ALA A C 1
ATOM 5269 O O . ALA A 1 659 ? 14.755 -19.994 -31.274 1.00 94.88 659 ALA A O 1
ATOM 5270 N N . ARG A 1 660 ? 15.171 -21.697 -29.870 1.00 95.44 660 ARG A N 1
ATOM 5271 C CA . ARG A 1 660 ? 16.470 -22.078 -30.454 1.00 95.44 660 ARG A CA 1
ATOM 5272 C C . ARG A 1 660 ? 16.328 -22.590 -31.890 1.00 95.44 660 ARG A C 1
ATOM 5274 O O . ARG A 1 660 ? 17.186 -22.312 -32.720 1.00 95.44 660 ARG A O 1
ATOM 5281 N N . GLU A 1 661 ? 15.244 -23.307 -32.187 1.00 94.25 661 GLU A N 1
ATOM 5282 C CA . GLU A 1 661 ? 14.926 -23.772 -33.544 1.00 94.25 661 GLU A CA 1
ATOM 5283 C C . GLU A 1 661 ? 14.559 -22.612 -34.483 1.00 94.25 661 GLU A C 1
ATOM 5285 O O . GLU A 1 661 ? 15.028 -22.568 -35.618 1.00 94.25 661 GLU A O 1
ATOM 5290 N N . ARG A 1 662 ? 13.740 -21.659 -34.014 1.00 94.62 662 ARG A N 1
ATOM 5291 C CA . ARG A 1 662 ? 13.291 -20.503 -34.815 1.00 94.62 662 ARG A CA 1
ATOM 5292 C C . ARG A 1 662 ? 14.349 -19.409 -34.951 1.00 94.62 662 ARG A C 1
ATOM 5294 O O . ARG A 1 662 ? 14.416 -18.757 -35.987 1.00 94.62 662 ARG A O 1
ATOM 5301 N N . PHE A 1 663 ? 15.152 -19.206 -33.912 1.00 95.50 663 PHE A N 1
ATOM 5302 C CA . PHE A 1 663 ? 16.141 -18.135 -33.793 1.00 95.50 663 PHE A CA 1
ATOM 5303 C C . PHE A 1 663 ? 17.516 -18.733 -33.455 1.00 95.50 663 PHE A C 1
ATOM 5305 O O . PHE A 1 663 ? 18.039 -18.528 -32.351 1.00 95.50 663 PHE A O 1
ATOM 5312 N N . PRO A 1 664 ? 18.102 -19.526 -34.372 1.00 94.00 664 PRO A N 1
ATOM 5313 C CA . PRO A 1 664 ? 19.375 -20.182 -34.127 1.00 94.00 664 PRO A CA 1
ATOM 5314 C C . PRO A 1 664 ? 20.505 -19.159 -34.004 1.00 94.00 664 PRO A C 1
ATOM 5316 O O . PRO A 1 664 ? 20.413 -18.014 -34.460 1.00 94.00 664 PRO A O 1
ATOM 5319 N N . ARG A 1 665 ? 21.621 -19.589 -33.414 1.00 92.31 665 ARG A N 1
ATOM 5320 C CA . ARG A 1 665 ? 22.830 -18.769 -33.346 1.00 92.31 665 ARG A CA 1
ATOM 5321 C C . ARG A 1 665 ? 23.319 -18.413 -34.749 1.00 92.31 665 ARG A C 1
ATOM 5323 O O . ARG A 1 665 ? 23.699 -19.290 -35.520 1.00 92.31 665 ARG A O 1
ATOM 5330 N N . GLN A 1 666 ? 23.392 -17.118 -35.029 1.00 88.75 666 GLN A N 1
ATOM 5331 C CA . GLN A 1 666 ? 23.916 -16.579 -36.279 1.00 88.75 666 GLN A CA 1
ATOM 5332 C C . GLN A 1 666 ? 24.903 -15.451 -35.983 1.00 88.75 666 GLN A C 1
ATOM 5334 O O . GLN A 1 666 ? 24.594 -14.569 -35.194 1.00 88.75 666 GLN A O 1
ATOM 5339 N N . GLY A 1 667 ? 26.077 -15.454 -36.617 1.00 88.50 667 GLY A N 1
ATOM 5340 C CA . GLY A 1 667 ? 27.059 -14.370 -36.490 1.00 88.50 667 GLY A CA 1
ATOM 5341 C C . GLY A 1 667 ? 27.509 -14.060 -35.053 1.00 88.50 667 GLY A C 1
ATOM 5342 O O . GLY A 1 667 ? 27.484 -14.915 -34.166 1.00 88.50 667 GLY A O 1
ATOM 5343 N N . GLU A 1 668 ? 27.942 -12.816 -34.850 1.00 89.75 668 GLU A N 1
ATOM 5344 C CA . GLU A 1 668 ? 28.365 -12.261 -33.560 1.00 89.75 668 GLU A CA 1
ATOM 5345 C C . GLU A 1 668 ? 27.342 -11.225 -33.064 1.00 89.75 668 GLU A C 1
ATOM 5347 O O . GLU A 1 668 ? 26.768 -10.514 -33.892 1.00 89.75 668 GLU A O 1
ATOM 5352 N N . PRO A 1 669 ? 27.097 -11.121 -31.745 1.00 92.06 669 PRO A N 1
ATOM 5353 C CA . PRO A 1 669 ? 26.113 -10.189 -31.208 1.00 92.06 669 PRO A CA 1
ATOM 5354 C C . PRO A 1 669 ? 26.625 -8.749 -31.196 1.00 92.06 669 PRO A C 1
ATOM 5356 O O . PRO A 1 669 ? 27.770 -8.494 -30.816 1.00 92.06 669 PRO A O 1
ATOM 5359 N N . ASP A 1 670 ? 25.725 -7.812 -31.484 1.00 91.38 670 ASP A N 1
ATOM 5360 C CA . ASP A 1 670 ? 25.898 -6.398 -31.143 1.00 91.38 670 ASP A CA 1
ATOM 5361 C C . ASP A 1 670 ? 25.531 -6.156 -29.670 1.00 91.38 670 ASP A C 1
ATOM 5363 O O . ASP A 1 670 ? 26.204 -5.400 -28.963 1.00 91.38 670 ASP A O 1
ATOM 5367 N N . VAL A 1 671 ? 24.484 -6.844 -29.188 1.00 93.19 671 VAL A N 1
ATOM 5368 C CA . VAL A 1 671 ? 24.023 -6.794 -27.795 1.00 93.19 671 VAL A CA 1
ATOM 5369 C C . VAL A 1 671 ? 23.697 -8.195 -27.277 1.00 93.19 671 VAL A C 1
ATOM 5371 O O . VAL A 1 671 ? 22.954 -8.953 -27.891 1.00 93.19 671 VAL A O 1
ATOM 5374 N N . SER A 1 672 ? 24.208 -8.536 -26.096 1.00 95.19 672 SER A N 1
ATOM 5375 C CA . SER A 1 672 ? 23.859 -9.756 -25.361 1.00 95.19 672 SER A CA 1
ATOM 5376 C C . SER A 1 672 ? 22.960 -9.438 -24.163 1.00 95.19 672 SER A C 1
ATOM 5378 O O . SER A 1 672 ? 23.320 -8.633 -23.298 1.00 95.19 672 SER A O 1
ATOM 5380 N N . LEU A 1 673 ? 21.803 -10.088 -24.079 1.00 95.00 673 LEU A N 1
ATOM 5381 C CA . LEU A 1 673 ? 20.918 -10.041 -22.920 1.00 95.00 673 LEU A CA 1
ATOM 5382 C C . LEU A 1 673 ? 21.293 -11.136 -21.931 1.00 95.00 673 LEU A C 1
ATOM 5384 O O . LEU A 1 673 ? 21.296 -12.315 -22.266 1.00 95.00 673 LEU A O 1
ATOM 5388 N N . VAL A 1 674 ? 21.607 -10.733 -20.705 1.00 93.19 674 VAL A N 1
ATOM 5389 C CA . VAL A 1 674 ? 22.031 -11.629 -19.619 1.00 93.19 674 VAL A CA 1
ATOM 5390 C C . VAL A 1 674 ? 21.187 -11.396 -18.372 1.00 93.19 674 VAL A C 1
ATOM 5392 O O . VAL A 1 674 ? 20.587 -10.334 -18.197 1.00 93.19 674 VAL A O 1
ATOM 5395 N N . ILE A 1 675 ? 21.148 -12.361 -17.462 1.00 89.12 675 ILE A N 1
ATOM 5396 C CA . ILE A 1 675 ? 20.494 -12.178 -16.161 1.00 89.12 675 ILE A CA 1
ATOM 5397 C C . ILE A 1 675 ? 21.445 -11.455 -15.204 1.00 89.12 675 ILE A C 1
ATOM 5399 O O . ILE A 1 675 ? 21.090 -10.433 -14.614 1.00 89.12 675 ILE A O 1
ATOM 5403 N N . SER A 1 676 ? 22.680 -11.947 -15.062 1.00 86.25 676 SER A N 1
ATOM 5404 C CA . SER A 1 676 ? 23.590 -11.458 -14.021 1.00 86.25 676 SER A CA 1
ATOM 5405 C C . SER A 1 676 ? 24.484 -10.295 -14.450 1.00 86.25 676 SER A C 1
ATOM 5407 O O . SER A 1 676 ? 25.043 -10.254 -15.550 1.00 86.25 676 SER A O 1
ATOM 5409 N N . HIS A 1 677 ? 24.723 -9.367 -13.518 1.00 81.31 677 HIS A N 1
ATOM 5410 C CA . HIS A 1 677 ? 25.692 -8.287 -13.718 1.00 81.31 677 HIS A CA 1
ATOM 5411 C C . HIS A 1 677 ? 27.125 -8.800 -13.896 1.00 81.31 677 HIS A C 1
ATOM 5413 O O . HIS A 1 677 ? 27.881 -8.212 -14.668 1.00 81.31 677 HIS A O 1
ATOM 5419 N N . ALA A 1 678 ? 27.488 -9.910 -13.248 1.00 82.69 678 ALA A N 1
ATOM 5420 C CA . ALA A 1 678 ? 28.794 -10.539 -13.417 1.00 82.69 678 ALA A CA 1
ATOM 5421 C C . ALA A 1 678 ? 28.996 -11.038 -14.858 1.00 82.69 678 ALA A C 1
ATOM 5423 O O . ALA A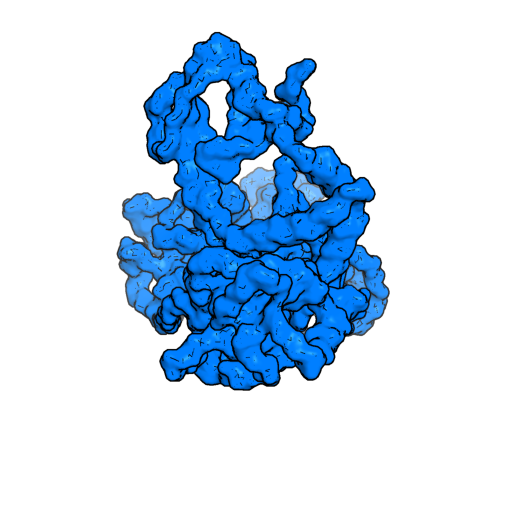 1 678 ? 30.040 -10.795 -15.464 1.00 82.69 678 ALA A O 1
ATOM 5424 N N . HIS A 1 679 ? 27.988 -11.693 -15.447 1.00 88.06 679 HIS A N 1
ATOM 5425 C CA . HIS A 1 679 ? 28.044 -12.101 -16.850 1.00 88.06 679 HIS A CA 1
ATOM 5426 C C . HIS A 1 679 ? 28.094 -10.890 -17.789 1.00 88.06 679 HIS A C 1
ATOM 5428 O O . HIS A 1 679 ? 28.943 -10.840 -18.679 1.00 88.06 679 HIS A O 1
ATOM 5434 N N . ARG A 1 680 ? 27.286 -9.861 -17.506 1.00 90.62 680 ARG A N 1
ATOM 5435 C CA . ARG A 1 680 ? 27.296 -8.589 -18.242 1.00 90.62 680 ARG A CA 1
ATOM 5436 C C . ARG A 1 680 ? 28.690 -7.958 -18.289 1.00 90.62 680 ARG A C 1
ATOM 5438 O O . ARG A 1 680 ? 29.156 -7.582 -19.359 1.00 90.62 680 ARG A O 1
ATOM 5445 N N . ILE A 1 681 ? 29.359 -7.846 -17.137 1.00 87.12 681 ILE A N 1
ATOM 5446 C CA . ILE A 1 681 ? 30.701 -7.252 -17.031 1.00 87.12 681 ILE A CA 1
ATOM 5447 C C . ILE A 1 681 ? 31.715 -8.070 -17.840 1.00 87.12 681 ILE A C 1
ATOM 5449 O O . ILE A 1 681 ? 32.505 -7.488 -18.585 1.00 87.12 681 ILE A O 1
ATOM 5453 N N . ARG A 1 682 ? 31.656 -9.410 -17.752 1.00 89.81 682 ARG A N 1
ATOM 5454 C CA . ARG A 1 682 ? 32.531 -10.315 -18.519 1.00 89.81 682 ARG A CA 1
ATOM 5455 C C . ARG A 1 682 ? 32.377 -10.129 -20.030 1.00 89.81 682 ARG A C 1
ATOM 5457 O O . ARG A 1 682 ? 33.390 -9.966 -20.708 1.00 89.81 682 ARG A O 1
ATOM 5464 N N . ILE A 1 683 ? 31.143 -10.114 -20.545 1.00 92.88 683 ILE A N 1
ATOM 5465 C CA . ILE A 1 683 ? 30.877 -9.906 -21.979 1.00 92.88 683 ILE A CA 1
ATOM 5466 C C . ILE A 1 683 ? 31.336 -8.512 -22.410 1.00 92.88 683 ILE A C 1
ATOM 5468 O O . ILE A 1 683 ? 32.122 -8.397 -23.346 1.00 92.88 683 ILE A O 1
ATOM 5472 N N . ASN A 1 684 ? 30.946 -7.466 -21.674 1.00 93.12 684 ASN A N 1
ATOM 5473 C CA . ASN A 1 684 ? 31.360 -6.098 -21.985 1.00 93.12 684 ASN A CA 1
ATOM 5474 C C . ASN A 1 684 ? 32.887 -5.955 -22.033 1.00 93.12 684 ASN A C 1
ATOM 5476 O O . ASN A 1 684 ? 33.403 -5.328 -22.948 1.00 93.12 684 ASN A O 1
ATOM 5480 N N . ALA A 1 685 ? 33.625 -6.549 -21.089 1.00 91.81 685 ALA A N 1
ATOM 5481 C CA . ALA A 1 685 ? 35.088 -6.486 -21.070 1.00 91.81 685 ALA A CA 1
ATOM 5482 C C . ALA A 1 685 ? 35.748 -7.308 -22.192 1.00 91.81 685 ALA A C 1
ATOM 5484 O O . ALA A 1 685 ? 36.824 -6.951 -22.677 1.00 91.81 685 ALA A O 1
ATOM 5485 N N . ARG A 1 686 ? 35.143 -8.432 -22.591 1.00 94.12 686 ARG A N 1
ATOM 5486 C CA . ARG A 1 686 ? 35.597 -9.237 -23.733 1.00 94.12 686 ARG A CA 1
ATOM 5487 C C . ARG A 1 686 ? 35.410 -8.463 -25.037 1.00 94.12 686 ARG A C 1
ATOM 5489 O O . ARG A 1 686 ? 36.380 -8.273 -25.766 1.00 94.12 686 ARG A O 1
ATOM 5496 N N . ASP A 1 687 ? 34.198 -7.980 -25.289 1.00 93.12 687 ASP A N 1
ATOM 5497 C CA . ASP A 1 687 ? 33.829 -7.397 -26.580 1.00 93.12 687 ASP A CA 1
ATOM 5498 C C . ASP A 1 687 ? 34.409 -5.995 -26.757 1.00 93.12 687 ASP A C 1
ATOM 5500 O O . ASP A 1 687 ? 34.921 -5.685 -27.828 1.00 93.12 687 ASP A O 1
ATOM 5504 N N . ASN A 1 688 ? 34.488 -5.201 -25.686 1.00 94.56 688 ASN A N 1
ATOM 5505 C CA . ASN A 1 688 ? 35.174 -3.912 -25.721 1.00 94.56 688 ASN A CA 1
ATOM 5506 C C . ASN A 1 688 ? 36.670 -4.057 -26.044 1.00 94.56 688 ASN A C 1
ATOM 5508 O O . ASN A 1 688 ? 37.211 -3.247 -26.784 1.00 94.56 688 ASN A O 1
ATOM 5512 N N . ARG A 1 689 ? 37.346 -5.105 -25.545 1.00 93.31 689 ARG A N 1
ATOM 5513 C CA . ARG A 1 689 ? 38.748 -5.378 -25.912 1.00 93.31 689 ARG A CA 1
ATOM 5514 C C . ARG A 1 689 ? 38.892 -5.885 -27.341 1.00 93.31 689 ARG A C 1
ATOM 5516 O O . ARG A 1 689 ? 39.864 -5.520 -27.991 1.00 93.31 689 ARG A O 1
ATOM 5523 N N . ARG A 1 690 ? 37.959 -6.726 -27.794 1.00 93.31 690 ARG A N 1
ATOM 5524 C CA . ARG A 1 690 ? 37.956 -7.308 -29.142 1.00 93.31 690 ARG A CA 1
ATOM 5525 C C . ARG A 1 690 ? 37.722 -6.254 -30.226 1.00 93.31 690 ARG A C 1
ATOM 5527 O O . ARG A 1 690 ? 38.357 -6.329 -31.267 1.00 93.31 690 ARG A O 1
ATOM 5534 N N . LEU A 1 691 ? 36.799 -5.324 -29.985 1.00 92.62 691 LEU A N 1
ATOM 5535 C CA . LEU A 1 691 ? 36.376 -4.309 -30.956 1.00 92.62 691 LEU A CA 1
ATOM 5536 C C . LEU A 1 691 ? 37.212 -3.025 -30.896 1.00 92.62 691 LEU A C 1
ATOM 5538 O O . LEU A 1 691 ? 37.123 -2.212 -31.811 1.00 92.62 691 LEU A O 1
ATOM 5542 N N . ALA A 1 692 ? 37.996 -2.824 -29.833 1.00 93.56 692 ALA A N 1
ATOM 5543 C CA . ALA A 1 692 ? 38.817 -1.631 -29.685 1.00 93.56 692 ALA A CA 1
ATOM 5544 C C . ALA A 1 692 ? 39.896 -1.553 -30.779 1.00 93.56 692 ALA A C 1
ATOM 5546 O O . ALA A 1 692 ? 40.713 -2.476 -30.877 1.00 93.56 692 ALA A O 1
ATOM 5547 N N . PRO A 1 693 ? 39.958 -0.450 -31.545 1.00 93.50 693 PRO A N 1
ATOM 5548 C CA . PRO A 1 693 ? 41.050 -0.217 -32.476 1.00 93.50 693 PRO A CA 1
ATOM 5549 C C . PRO A 1 693 ? 42.354 0.147 -31.731 1.00 93.50 693 PRO A C 1
ATOM 5551 O O . PRO A 1 693 ? 42.316 0.446 -30.530 1.00 93.50 693 PRO A O 1
ATOM 5554 N N . PRO A 1 694 ? 43.520 0.115 -32.404 1.00 88.62 694 PRO A N 1
ATOM 5555 C CA . PRO A 1 694 ? 44.818 0.406 -31.783 1.00 88.62 694 PRO A CA 1
ATOM 5556 C C . PRO A 1 694 ? 44.906 1.774 -31.086 1.00 88.62 694 PRO A C 1
ATOM 5558 O O . PRO A 1 694 ? 45.592 1.904 -30.076 1.00 88.62 694 PRO A O 1
ATOM 5561 N N . GLU A 1 695 ? 44.194 2.776 -31.599 1.00 88.69 695 GLU A N 1
ATOM 5562 C CA . GLU A 1 695 ? 44.137 4.152 -31.095 1.00 88.69 695 GLU A CA 1
ATOM 5563 C C . GLU A 1 695 ? 43.159 4.363 -29.925 1.00 88.69 695 GLU A C 1
ATOM 5565 O O . GLU A 1 695 ? 43.011 5.483 -29.433 1.00 88.69 695 GLU A O 1
ATOM 5570 N N . ALA A 1 696 ? 42.474 3.312 -29.466 1.00 91.06 696 ALA A N 1
ATOM 5571 C CA . ALA A 1 696 ? 41.500 3.433 -28.390 1.00 91.06 696 ALA A CA 1
ATOM 5572 C C . ALA A 1 696 ? 42.151 3.836 -27.056 1.00 91.06 696 ALA A C 1
ATOM 5574 O O . ALA A 1 696 ? 43.104 3.215 -26.577 1.00 91.06 696 ALA A O 1
ATOM 5575 N N . VAL A 1 697 ? 41.560 4.824 -26.385 1.00 90.62 697 VAL A N 1
ATOM 5576 C CA . VAL A 1 697 ? 42.019 5.303 -25.077 1.00 90.62 697 VAL A CA 1
ATOM 5577 C C . VAL A 1 697 ? 41.439 4.424 -23.976 1.00 90.62 697 VAL A C 1
ATOM 5579 O O . VAL A 1 697 ? 40.227 4.229 -23.889 1.00 90.62 697 VAL A O 1
ATOM 5582 N N . THR A 1 698 ? 42.296 3.888 -23.106 1.00 91.38 698 THR A N 1
ATOM 5583 C CA . THR A 1 698 ? 41.847 3.108 -21.944 1.00 91.38 698 THR A CA 1
ATOM 5584 C C . THR A 1 698 ? 41.536 4.038 -20.780 1.00 91.38 698 THR A C 1
ATOM 5586 O O . THR A 1 698 ? 42.403 4.771 -20.312 1.00 91.38 698 THR A O 1
ATOM 5589 N N . ILE A 1 699 ? 40.303 3.971 -20.286 1.00 89.00 699 ILE A N 1
ATOM 5590 C CA . ILE A 1 699 ? 39.875 4.673 -19.081 1.00 89.00 699 ILE A CA 1
ATOM 5591 C C . ILE A 1 699 ? 39.803 3.663 -17.944 1.00 89.00 699 ILE A C 1
ATOM 5593 O O . ILE A 1 699 ? 38.918 2.802 -17.918 1.00 89.00 699 ILE A O 1
ATOM 5597 N N . GLU A 1 700 ? 40.731 3.774 -16.999 1.00 86.38 700 GLU A N 1
ATOM 5598 C CA . GLU A 1 700 ? 40.768 2.901 -15.831 1.00 86.38 700 GLU A CA 1
ATOM 5599 C C . GLU A 1 700 ? 39.716 3.291 -14.794 1.00 86.38 700 GLU A C 1
ATOM 5601 O O . GLU A 1 700 ? 39.570 4.455 -14.414 1.00 86.38 700 GLU A O 1
ATOM 5606 N N . TYR A 1 701 ? 38.987 2.288 -14.308 1.00 81.31 701 TYR A N 1
ATOM 5607 C CA . TYR A 1 701 ? 38.127 2.442 -13.146 1.00 81.31 701 TYR A CA 1
ATOM 5608 C C . TYR A 1 701 ? 38.878 1.997 -11.888 1.00 81.31 701 TYR A C 1
ATOM 5610 O O . TYR A 1 701 ? 39.130 0.812 -11.689 1.00 81.31 701 TYR A O 1
ATOM 5618 N N . THR A 1 702 ? 39.198 2.951 -11.015 1.00 68.88 702 THR A N 1
ATOM 5619 C CA . THR A 1 702 ? 39.989 2.732 -9.791 1.00 68.88 702 THR A CA 1
ATOM 5620 C C . THR A 1 702 ? 39.163 2.273 -8.583 1.00 68.88 702 THR A C 1
ATOM 5622 O O . THR A 1 702 ? 39.691 2.170 -7.480 1.00 68.88 702 THR A O 1
ATOM 5625 N N . GLY A 1 703 ? 37.858 2.012 -8.743 1.00 63.00 703 GLY A N 1
ATOM 5626 C CA . GLY A 1 703 ? 36.995 1.523 -7.656 1.00 63.00 703 GLY A CA 1
ATOM 5627 C C . GLY A 1 703 ? 36.618 2.560 -6.588 1.00 63.00 703 GLY A C 1
ATOM 5628 O O . GLY A 1 703 ? 35.750 2.292 -5.760 1.00 63.00 703 GLY A O 1
ATOM 5629 N N . THR A 1 704 ? 37.215 3.755 -6.599 1.00 48.50 704 THR A N 1
ATOM 5630 C CA . THR A 1 704 ? 37.045 4.765 -5.549 1.00 48.50 704 THR A CA 1
ATOM 5631 C C . THR A 1 704 ? 35.979 5.803 -5.919 1.00 48.50 704 THR A C 1
ATOM 5633 O O . THR A 1 704 ? 36.189 6.707 -6.725 1.00 48.50 704 THR A O 1
ATOM 5636 N N . GLY A 1 705 ? 34.791 5.680 -5.321 1.00 50.09 705 GLY A N 1
ATOM 5637 C CA . GLY A 1 705 ? 33.755 6.719 -5.346 1.00 50.09 705 GLY A CA 1
ATOM 5638 C C . GLY A 1 705 ? 32.324 6.181 -5.213 1.00 50.09 705 GLY A C 1
ATOM 5639 O O . GLY A 1 705 ? 32.068 5.029 -5.574 1.00 50.09 705 GLY A O 1
ATOM 5640 N N . PRO A 1 706 ? 31.366 6.999 -4.729 1.00 43.06 706 PRO A N 1
ATOM 5641 C CA . PRO A 1 706 ? 29.950 6.651 -4.765 1.00 43.06 706 PRO A CA 1
ATOM 5642 C C . PRO A 1 706 ? 29.525 6.528 -6.231 1.00 43.06 706 PRO A C 1
ATOM 5644 O O . PRO A 1 706 ? 29.528 7.505 -6.981 1.00 43.06 706 PRO A O 1
ATOM 5647 N N . THR A 1 707 ? 29.228 5.309 -6.670 1.00 47.38 707 THR A N 1
ATOM 5648 C CA . THR A 1 707 ? 28.796 5.038 -8.044 1.00 47.38 707 THR A CA 1
ATOM 5649 C C . THR A 1 707 ? 27.283 4.879 -8.092 1.00 47.38 707 THR A C 1
ATOM 5651 O O . THR A 1 707 ? 26.675 4.270 -7.216 1.00 47.38 707 THR A O 1
ATOM 5654 N N . THR A 1 708 ? 26.671 5.460 -9.123 1.00 53.88 708 THR A N 1
ATOM 5655 C CA . THR A 1 708 ? 25.261 5.265 -9.485 1.00 53.88 708 THR A CA 1
ATOM 5656 C C . THR A 1 708 ? 24.995 3.810 -9.907 1.00 53.88 708 THR A C 1
ATOM 5658 O O . THR A 1 708 ? 25.933 3.029 -10.088 1.00 53.88 708 THR A O 1
ATOM 5661 N N . THR A 1 709 ? 23.715 3.434 -10.061 1.00 50.91 709 THR A N 1
ATOM 5662 C CA . THR A 1 709 ? 23.267 2.094 -10.506 1.00 50.91 709 THR A CA 1
ATOM 5663 C C . THR A 1 709 ? 24.130 1.525 -11.637 1.00 50.91 709 THR A C 1
ATOM 5665 O O . THR A 1 709 ? 24.427 2.249 -12.588 1.00 50.91 709 THR A O 1
ATOM 5668 N N . ASN A 1 710 ? 24.467 0.230 -11.560 1.00 59.78 710 ASN A N 1
ATOM 5669 C CA . ASN A 1 710 ? 25.458 -0.481 -12.385 1.00 59.78 710 ASN A CA 1
ATOM 5670 C C . ASN A 1 710 ? 26.906 0.018 -12.212 1.00 59.78 710 ASN A C 1
ATOM 5672 O O . ASN A 1 710 ? 27.246 1.106 -12.673 1.00 59.78 710 ASN A O 1
ATOM 5676 N N . MET A 1 711 ? 27.799 -0.806 -11.647 1.00 64.69 711 MET A N 1
ATOM 5677 C CA . MET A 1 711 ? 29.206 -0.430 -11.444 1.00 64.69 711 MET A CA 1
ATOM 5678 C C . MET A 1 711 ? 29.885 -0.037 -12.774 1.00 64.69 711 MET A C 1
ATOM 5680 O O . MET A 1 711 ? 29.659 -0.714 -13.788 1.00 64.69 711 MET A O 1
ATOM 5684 N N . PRO A 1 712 ? 30.658 1.070 -12.812 1.00 72.81 712 PRO A N 1
ATOM 5685 C CA . PRO A 1 712 ? 31.554 1.350 -13.922 1.00 72.81 712 PRO A CA 1
ATOM 5686 C C . PRO A 1 712 ? 32.585 0.231 -14.041 1.00 72.81 712 PRO A C 1
ATOM 5688 O O . PRO A 1 712 ? 32.910 -0.451 -13.074 1.00 72.81 712 PRO A O 1
ATOM 5691 N N . GLN A 1 713 ? 33.108 0.051 -15.239 1.00 82.94 713 GLN A N 1
ATOM 5692 C CA . GLN A 1 713 ? 34.199 -0.874 -15.493 1.00 82.94 713 GLN A CA 1
ATOM 5693 C C . GLN A 1 713 ? 35.223 -0.164 -16.360 1.00 82.94 713 GLN A C 1
ATOM 5695 O O . GLN A 1 713 ? 34.860 0.738 -17.118 1.00 82.94 713 GLN A O 1
ATOM 5700 N N . THR A 1 714 ? 36.481 -0.585 -16.254 1.00 87.81 714 THR A N 1
ATOM 5701 C CA . THR A 1 714 ? 37.521 -0.154 -17.184 1.00 87.81 714 THR A CA 1
ATOM 5702 C C . THR A 1 714 ? 37.041 -0.401 -18.610 1.00 87.81 714 THR A C 1
ATOM 5704 O O . THR A 1 714 ? 36.564 -1.496 -18.929 1.00 87.81 714 THR A O 1
ATOM 5707 N N . MET A 1 715 ? 37.128 0.629 -19.448 1.00 91.25 715 MET A N 1
ATOM 5708 C CA . MET A 1 715 ? 36.713 0.555 -20.844 1.00 91.25 715 MET A CA 1
ATOM 5709 C C . MET A 1 715 ? 37.713 1.255 -21.753 1.00 91.25 715 MET A C 1
ATOM 5711 O O . MET A 1 715 ? 38.286 2.284 -21.399 1.00 91.25 715 MET A O 1
ATOM 5715 N N . ARG A 1 716 ? 37.908 0.677 -22.933 1.00 93.56 716 ARG A N 1
ATOM 5716 C CA . ARG A 1 716 ? 38.578 1.294 -24.073 1.00 93.56 716 ARG A CA 1
ATOM 5717 C C . ARG A 1 716 ? 37.551 2.113 -24.837 1.00 93.56 716 ARG A C 1
ATOM 5719 O O . ARG A 1 716 ? 36.460 1.610 -25.100 1.00 93.56 716 ARG A O 1
ATOM 5726 N N . VAL A 1 717 ? 37.891 3.351 -25.163 1.00 93.00 717 VAL A N 1
ATOM 5727 C CA . VAL A 1 717 ? 36.993 4.315 -25.797 1.00 93.00 717 VAL A CA 1
ATOM 5728 C C . VAL A 1 717 ? 37.610 4.810 -27.099 1.00 93.00 717 VAL A C 1
ATOM 5730 O O . VAL A 1 717 ? 38.797 5.123 -27.143 1.00 93.00 717 VAL A O 1
ATOM 5733 N N . TRP A 1 718 ? 36.804 4.862 -28.156 1.00 94.69 718 TRP A N 1
ATOM 5734 C CA . TRP A 1 718 ? 37.193 5.311 -29.493 1.00 94.69 718 TRP A CA 1
ATOM 5735 C C . TRP A 1 718 ? 36.009 6.017 -30.178 1.00 94.69 718 TRP A C 1
ATOM 5737 O O . TRP A 1 718 ? 34.862 5.772 -29.783 1.00 94.69 718 TRP A O 1
ATOM 5747 N N . PRO A 1 719 ? 36.251 6.878 -31.184 1.00 93.94 719 PRO A N 1
ATOM 5748 C CA . PRO A 1 719 ? 35.184 7.467 -31.992 1.00 93.94 719 PRO A CA 1
ATOM 5749 C C . PRO A 1 719 ? 34.270 6.397 -32.608 1.00 93.94 719 PRO A C 1
ATOM 5751 O O . PRO A 1 719 ? 34.741 5.419 -33.181 1.00 93.94 719 PRO A O 1
ATOM 5754 N N . GLY A 1 720 ? 32.958 6.565 -32.470 1.00 91.50 720 GLY A N 1
ATOM 5755 C CA . GLY A 1 720 ? 31.934 5.612 -32.903 1.00 91.50 720 GLY A CA 1
ATOM 5756 C C . GLY A 1 720 ? 31.537 4.560 -31.860 1.00 91.50 720 GLY A C 1
ATOM 5757 O O . GLY A 1 720 ? 30.571 3.832 -32.087 1.00 91.50 720 GLY A O 1
ATOM 5758 N N . LEU A 1 721 ? 32.210 4.472 -30.701 1.00 93.38 721 LEU A N 1
ATOM 5759 C CA . LEU A 1 721 ? 31.790 3.558 -29.632 1.00 93.38 721 LEU A CA 1
ATOM 5760 C C . LEU A 1 721 ? 30.397 3.937 -29.109 1.00 93.38 721 LEU A C 1
ATOM 5762 O O . LEU A 1 721 ? 30.184 5.049 -28.621 1.00 93.38 721 LEU A O 1
ATOM 5766 N N . LYS A 1 722 ? 29.474 2.973 -29.146 1.00 93.00 722 LYS A N 1
ATOM 5767 C CA . LYS A 1 722 ? 28.137 3.088 -28.561 1.00 93.00 722 LYS A CA 1
ATOM 5768 C C . LYS A 1 722 ? 28.177 2.850 -27.050 1.00 93.00 722 LYS A C 1
ATOM 5770 O O . LYS A 1 722 ? 28.725 1.854 -26.570 1.00 93.00 722 LYS A O 1
ATOM 5775 N N . LEU A 1 723 ? 27.569 3.762 -26.300 1.00 91.56 723 LEU A N 1
ATOM 5776 C CA . LEU A 1 723 ? 27.450 3.730 -24.844 1.00 91.56 723 LEU A CA 1
ATOM 5777 C C . LEU A 1 723 ? 25.987 3.911 -24.426 1.00 91.56 723 LEU A C 1
ATOM 5779 O O . LEU A 1 723 ? 25.153 4.382 -25.198 1.00 91.56 723 LEU A O 1
ATOM 5783 N N . ILE A 1 724 ? 25.674 3.552 -23.181 1.00 88.56 724 ILE A N 1
ATOM 5784 C CA . ILE A 1 724 ? 24.360 3.782 -22.569 1.00 88.56 724 ILE A CA 1
ATOM 5785 C C . ILE A 1 724 ? 24.479 4.671 -21.331 1.00 88.56 724 ILE A C 1
ATOM 5787 O O . ILE A 1 724 ? 25.358 4.477 -20.485 1.00 88.56 724 ILE A O 1
ATOM 5791 N N . GLY A 1 725 ? 23.586 5.649 -21.211 1.00 86.81 725 GLY A N 1
ATOM 5792 C CA . GLY A 1 725 ? 23.521 6.554 -20.072 1.00 86.81 725 GLY A CA 1
ATOM 5793 C C . GLY A 1 725 ? 23.056 5.868 -18.787 1.00 86.81 725 GLY A C 1
ATOM 5794 O O . GLY A 1 725 ? 22.192 4.986 -18.799 1.00 86.81 725 GLY A O 1
ATOM 5795 N N . VAL A 1 726 ? 23.598 6.305 -17.647 1.00 77.81 726 VAL A N 1
ATOM 5796 C CA . VAL A 1 726 ? 23.215 5.825 -16.301 1.00 77.81 726 VAL A CA 1
ATOM 5797 C C . VAL A 1 726 ? 22.654 6.916 -15.386 1.00 77.81 726 VAL A C 1
ATOM 5799 O O . VAL A 1 726 ? 22.343 6.633 -14.228 1.00 77.81 726 VAL A O 1
ATOM 5802 N N . GLY A 1 727 ? 22.480 8.139 -15.895 1.00 74.81 727 GLY A N 1
ATOM 5803 C CA . GLY A 1 727 ? 21.964 9.290 -15.155 1.00 74.81 727 GLY A CA 1
ATOM 5804 C C . GLY A 1 727 ? 22.993 10.412 -14.960 1.00 74.81 727 GLY A C 1
ATOM 5805 O O . GLY A 1 727 ? 24.190 10.275 -15.229 1.00 74.81 727 GLY A O 1
ATOM 5806 N N . GLY A 1 728 ? 22.519 11.557 -14.465 1.00 78.00 728 GLY A N 1
ATOM 5807 C CA . GLY A 1 728 ? 23.301 12.793 -14.385 1.00 78.00 728 GLY A CA 1
ATOM 5808 C C . GLY A 1 728 ? 23.231 13.565 -15.700 1.00 78.00 728 GLY A C 1
ATOM 5809 O O . GLY A 1 728 ? 22.130 13.855 -16.153 1.00 78.00 728 GLY A O 1
ATOM 5810 N N . ARG A 1 729 ? 24.384 13.890 -16.306 1.00 80.94 729 ARG A N 1
ATOM 5811 C CA . ARG A 1 729 ? 24.432 14.615 -17.589 1.00 80.94 729 ARG A CA 1
ATOM 5812 C C . ARG A 1 729 ? 23.930 13.785 -18.771 1.00 80.94 729 ARG A C 1
ATOM 5814 O O . ARG A 1 729 ? 23.283 14.333 -19.644 1.00 80.94 729 ARG A O 1
ATOM 5821 N N . VAL A 1 730 ? 24.160 12.470 -18.755 1.00 83.00 730 VAL A N 1
ATOM 5822 C CA . VAL A 1 730 ? 23.595 11.551 -19.753 1.00 83.00 730 VAL A CA 1
ATOM 5823 C C . VAL A 1 730 ? 22.426 10.799 -19.131 1.00 83.00 730 VAL A C 1
ATOM 5825 O O . VAL A 1 730 ? 22.581 10.093 -18.129 1.00 83.00 730 VAL A O 1
ATOM 5828 N N . THR A 1 731 ? 21.242 10.961 -19.712 1.00 81.25 731 THR A N 1
ATOM 5829 C CA . THR A 1 731 ? 19.996 10.390 -19.198 1.00 81.25 731 THR A CA 1
ATOM 5830 C C . THR A 1 731 ? 20.041 8.858 -19.143 1.00 81.25 731 THR A C 1
ATOM 5832 O O . THR A 1 731 ? 20.566 8.193 -20.034 1.00 81.25 731 THR A O 1
ATOM 5835 N N . LYS A 1 732 ? 19.487 8.271 -18.073 1.00 79.75 732 LYS A N 1
ATOM 5836 C CA . LYS A 1 732 ? 19.518 6.819 -17.844 1.00 79.75 732 LYS A CA 1
ATOM 5837 C C . LYS A 1 732 ? 18.747 6.060 -18.931 1.00 79.75 732 LYS A C 1
ATOM 5839 O O . LYS A 1 732 ? 17.575 6.347 -19.156 1.00 79.75 732 LYS A O 1
ATOM 5844 N N . GLY A 1 733 ? 19.385 5.049 -19.523 1.00 78.31 733 GLY A N 1
ATOM 5845 C CA . GLY A 1 733 ? 18.783 4.172 -20.534 1.00 78.31 733 GLY A CA 1
ATOM 5846 C C . GLY A 1 733 ? 18.844 4.703 -21.969 1.00 78.31 733 GLY A C 1
ATOM 5847 O O . GLY A 1 733 ? 18.312 4.053 -22.859 1.00 78.31 733 GLY A O 1
ATOM 5848 N N . ILE A 1 734 ? 19.482 5.855 -22.198 1.00 84.00 734 ILE A N 1
ATOM 5849 C CA . ILE A 1 734 ? 19.607 6.465 -23.528 1.00 84.00 734 ILE A CA 1
ATOM 5850 C C . ILE A 1 734 ? 20.943 6.080 -24.158 1.00 84.00 734 ILE A C 1
ATOM 5852 O O . ILE A 1 734 ? 21.975 6.118 -23.483 1.00 84.00 734 ILE A O 1
ATOM 5856 N N . TYR A 1 735 ? 20.918 5.696 -25.434 1.00 88.12 735 TYR A N 1
ATOM 5857 C CA . TYR A 1 735 ? 22.121 5.385 -26.203 1.00 88.12 735 TYR A CA 1
ATOM 5858 C C . TYR A 1 735 ? 22.776 6.661 -26.731 1.00 88.12 735 TYR A C 1
ATOM 5860 O O . TYR A 1 735 ? 22.085 7.556 -27.206 1.00 88.12 735 TYR A O 1
ATOM 5868 N N . VAL A 1 736 ? 24.101 6.717 -26.646 1.00 90.12 736 VAL A N 1
ATOM 5869 C CA . VAL A 1 736 ? 24.941 7.827 -27.118 1.00 90.12 736 VAL A CA 1
ATOM 5870 C C . VAL A 1 736 ? 26.184 7.266 -27.796 1.00 90.12 736 VAL A C 1
ATOM 5872 O O . VAL A 1 736 ? 26.651 6.183 -27.424 1.00 90.12 736 VAL A O 1
ATOM 5875 N N . HIS A 1 737 ? 26.738 7.997 -28.756 1.00 94.00 737 HIS A N 1
ATOM 5876 C CA . HIS A 1 737 ? 27.983 7.628 -29.427 1.00 94.00 737 HIS A CA 1
ATOM 5877 C C . HIS A 1 737 ? 29.108 8.579 -29.049 1.00 94.00 737 HIS A C 1
ATOM 5879 O O . HIS A 1 737 ? 28.909 9.770 -28.810 1.00 94.00 737 HIS A O 1
ATOM 5885 N N . VAL A 1 738 ? 30.319 8.043 -29.003 1.00 94.00 738 VAL A N 1
ATOM 5886 C CA . VAL A 1 738 ? 31.525 8.850 -28.841 1.00 94.00 738 VAL A CA 1
ATOM 5887 C C . VAL A 1 738 ? 31.834 9.523 -30.173 1.00 94.00 738 VAL A C 1
ATOM 5889 O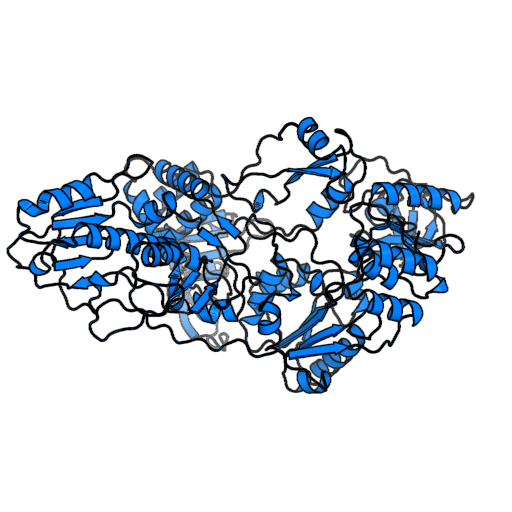 O . VAL A 1 738 ? 32.108 8.838 -31.152 1.00 94.00 738 VAL A O 1
ATOM 5892 N N . ALA A 1 739 ? 31.789 10.850 -30.217 1.00 93.88 739 ALA A N 1
ATOM 5893 C CA . ALA A 1 739 ? 32.115 11.615 -31.415 1.00 93.88 739 ALA A CA 1
ATOM 5894 C C . ALA A 1 739 ? 33.630 11.813 -31.540 1.00 93.88 739 ALA A C 1
ATOM 5896 O O . ALA A 1 739 ? 34.218 11.502 -32.572 1.00 93.88 739 ALA A O 1
ATOM 5897 N N . GLU A 1 740 ? 34.272 12.270 -30.462 1.00 91.69 740 GLU A N 1
ATOM 5898 C CA . GLU A 1 740 ? 35.700 12.587 -30.451 1.00 91.69 740 GLU A CA 1
ATOM 5899 C C . GLU A 1 740 ? 36.366 12.108 -29.160 1.00 91.69 740 GLU A C 1
ATOM 5901 O O . GLU A 1 740 ? 35.797 12.190 -28.066 1.00 91.69 740 GLU A O 1
ATOM 5906 N N . VAL A 1 741 ? 37.608 11.638 -29.290 1.00 91.06 741 VAL A N 1
ATOM 5907 C CA . VAL A 1 741 ? 38.460 11.237 -28.168 1.00 91.06 741 VAL A CA 1
ATOM 5908 C C . VAL A 1 741 ? 39.722 12.090 -28.201 1.00 91.06 741 VAL A C 1
ATOM 5910 O O . VAL A 1 741 ? 40.586 11.906 -29.054 1.00 91.06 741 VAL A O 1
ATOM 5913 N N . GLY A 1 742 ? 39.805 13.050 -27.284 1.00 86.12 742 GLY A N 1
ATOM 5914 C CA . GLY A 1 742 ? 40.982 13.885 -27.071 1.00 86.12 742 GLY A CA 1
ATOM 5915 C C . GLY A 1 742 ? 41.867 13.370 -25.927 1.00 86.12 742 GLY A C 1
ATOM 5916 O O . GLY A 1 742 ? 41.496 12.432 -25.223 1.00 86.12 742 GLY A O 1
ATOM 5917 N N . PRO A 1 743 ? 43.027 14.008 -25.691 1.00 80.50 743 PRO A N 1
ATOM 5918 C CA . PRO A 1 743 ? 43.983 13.578 -24.666 1.00 80.50 743 PRO A CA 1
ATOM 5919 C C . PRO A 1 743 ? 43.456 13.705 -23.225 1.00 80.50 743 PRO A C 1
ATOM 5921 O O . PRO A 1 743 ? 43.849 12.924 -22.362 1.00 80.50 743 PRO A O 1
ATOM 5924 N N . GLU A 1 744 ? 42.555 14.657 -22.955 1.00 84.25 744 GLU A N 1
ATOM 5925 C CA . GLU A 1 744 ? 41.976 14.872 -21.615 1.00 84.25 744 GLU A CA 1
ATOM 5926 C C . GLU A 1 744 ? 40.447 14.748 -21.561 1.00 84.25 744 GLU A C 1
ATOM 5928 O O . GLU A 1 744 ? 39.855 14.639 -20.477 1.00 84.25 744 GLU A O 1
ATOM 5933 N N . LYS A 1 745 ? 39.785 14.821 -22.720 1.00 91.12 745 LYS A N 1
ATOM 5934 C CA . LYS A 1 745 ? 38.331 14.936 -22.823 1.00 91.12 745 LYS A CA 1
ATOM 5935 C C . LYS A 1 745 ? 37.777 14.069 -23.936 1.00 91.12 745 LYS A C 1
ATOM 5937 O O . LYS A 1 745 ? 38.392 13.909 -24.983 1.00 91.12 745 LYS A O 1
ATOM 5942 N N . ILE A 1 746 ? 36.567 13.583 -23.705 1.00 91.31 746 ILE A N 1
ATOM 5943 C CA . ILE A 1 746 ? 35.773 12.808 -24.650 1.00 91.31 746 ILE A CA 1
ATOM 5944 C C . ILE A 1 746 ? 34.495 13.588 -24.924 1.00 91.31 746 ILE A C 1
ATOM 5946 O O . ILE A 1 746 ? 33.866 14.092 -23.987 1.00 91.31 746 ILE A O 1
ATOM 5950 N N . VAL A 1 747 ? 34.135 13.701 -26.198 1.00 92.00 747 VAL A N 1
ATOM 5951 C CA . VAL A 1 747 ? 32.933 14.398 -26.663 1.00 92.00 747 VAL A CA 1
ATOM 5952 C C . VAL A 1 747 ? 31.943 13.362 -27.179 1.00 92.00 747 VAL A C 1
ATOM 5954 O O . VAL A 1 747 ? 32.311 12.475 -27.951 1.00 92.00 747 VAL A O 1
ATOM 5957 N N . LEU A 1 748 ? 30.697 13.449 -26.721 1.00 92.62 748 LEU A N 1
ATOM 5958 C CA . LEU A 1 748 ? 29.597 12.623 -27.217 1.00 92.62 748 LEU A CA 1
ATOM 5959 C C . LEU A 1 748 ? 28.907 13.298 -28.409 1.00 92.62 748 LEU A C 1
ATOM 5961 O O . LEU A 1 748 ? 28.986 14.514 -28.570 1.00 92.62 748 LEU A O 1
ATOM 5965 N N . ASP A 1 749 ? 28.192 12.516 -29.211 1.00 88.00 749 ASP A N 1
ATOM 5966 C CA . ASP A 1 749 ? 27.377 12.974 -30.349 1.00 88.00 749 ASP A CA 1
ATOM 5967 C C . ASP A 1 749 ? 26.374 14.094 -30.003 1.00 88.00 749 ASP A C 1
ATOM 5969 O O . ASP A 1 749 ? 26.085 14.944 -30.842 1.00 88.00 749 ASP A O 1
ATOM 5973 N N . GLY A 1 750 ? 25.904 14.159 -28.754 1.00 79.50 750 GLY A N 1
ATOM 5974 C CA . GLY A 1 750 ? 25.072 15.251 -28.232 1.00 79.50 750 GLY A CA 1
ATOM 5975 C C . GLY A 1 750 ? 25.803 16.567 -27.910 1.00 79.50 750 GLY A C 1
ATOM 5976 O O . GLY A 1 750 ? 25.173 17.495 -27.410 1.00 79.50 750 GLY A O 1
ATOM 5977 N N . GLY A 1 751 ? 27.118 16.661 -28.141 1.00 82.81 751 GLY A N 1
ATOM 5978 C CA . GLY A 1 751 ? 27.944 17.842 -27.840 1.00 82.81 751 GLY A CA 1
ATOM 5979 C C . GLY A 1 751 ? 28.438 17.931 -26.390 1.00 82.81 751 GLY A C 1
ATOM 5980 O O . GLY A 1 751 ? 29.246 18.800 -26.057 1.00 82.81 751 GLY A O 1
ATOM 5981 N N . ASP A 1 752 ? 28.005 17.018 -25.518 1.00 86.88 752 ASP A N 1
ATOM 5982 C CA . ASP A 1 752 ? 28.479 16.945 -24.140 1.00 86.88 752 ASP A CA 1
ATOM 5983 C C . ASP A 1 752 ? 29.947 16.500 -24.072 1.00 86.88 752 ASP A C 1
ATOM 5985 O O . ASP A 1 752 ? 30.334 15.463 -24.615 1.00 86.88 752 ASP A O 1
ATOM 5989 N N . SER A 1 753 ? 30.762 17.254 -23.329 1.00 90.44 753 SER A N 1
ATOM 5990 C CA . SER A 1 753 ? 32.179 16.955 -23.104 1.00 90.44 753 SER A CA 1
ATOM 5991 C C . SER A 1 753 ? 32.450 16.508 -21.665 1.00 90.44 753 SER A C 1
ATOM 5993 O O . SER A 1 753 ? 32.038 17.151 -20.689 1.00 90.44 753 SER A O 1
ATOM 5995 N N . PHE A 1 754 ? 33.192 15.410 -21.526 1.00 90.25 754 PHE A N 1
ATOM 5996 C CA . PHE A 1 754 ? 33.537 14.788 -20.251 1.00 90.25 754 PHE A CA 1
ATOM 5997 C C . PHE A 1 754 ? 35.042 14.594 -20.123 1.00 90.25 754 PHE A C 1
ATOM 5999 O O . PHE A 1 754 ? 35.709 14.222 -21.080 1.00 90.25 754 PHE A O 1
ATOM 6006 N N . THR A 1 755 ? 35.578 14.755 -18.912 1.00 89.81 755 THR A N 1
ATOM 6007 C CA . THR A 1 755 ? 36.890 14.178 -18.590 1.00 89.81 755 THR A CA 1
ATOM 6008 C C . THR A 1 755 ? 36.784 12.653 -18.550 1.00 89.81 755 THR A C 1
ATOM 6010 O O . THR A 1 755 ? 35.698 12.112 -18.314 1.00 89.81 755 THR A O 1
ATOM 6013 N N . HIS A 1 756 ? 37.906 11.948 -18.707 1.00 85.44 756 HIS A N 1
ATOM 6014 C CA . HIS A 1 756 ? 37.931 10.477 -18.693 1.00 85.44 756 HIS A CA 1
ATOM 6015 C C . HIS A 1 756 ? 37.226 9.884 -17.456 1.00 85.44 756 HIS A C 1
ATOM 6017 O O . HIS A 1 756 ? 36.339 9.038 -17.574 1.00 85.44 756 HIS A O 1
ATOM 6023 N N . ALA A 1 757 ? 37.523 10.404 -16.261 1.00 80.69 757 ALA A N 1
ATOM 6024 C CA . ALA A 1 757 ? 36.890 9.955 -15.019 1.00 80.69 757 ALA A CA 1
ATOM 6025 C C . ALA A 1 757 ? 35.400 10.340 -14.911 1.00 80.69 757 ALA A C 1
ATOM 6027 O O . ALA A 1 757 ? 34.616 9.622 -14.287 1.00 80.69 757 ALA A O 1
ATOM 6028 N N . ALA A 1 758 ? 34.986 11.471 -15.494 1.00 84.69 758 ALA A N 1
ATOM 6029 C CA . ALA A 1 758 ? 33.589 11.900 -15.472 1.00 84.69 758 ALA A CA 1
ATOM 6030 C C . ALA A 1 758 ? 32.714 11.058 -16.412 1.00 84.69 758 ALA A C 1
ATOM 6032 O O . ALA A 1 758 ? 31.569 10.768 -16.063 1.00 84.69 758 ALA A O 1
ATOM 6033 N N . LEU A 1 759 ? 33.249 10.611 -17.552 1.00 87.12 759 LEU A N 1
ATOM 6034 C CA . LEU A 1 759 ? 32.518 9.767 -18.501 1.00 87.12 759 LEU A CA 1
ATOM 6035 C C . LEU A 1 759 ? 32.025 8.473 -17.831 1.00 87.12 759 LEU A C 1
ATOM 6037 O O . LEU A 1 759 ? 30.849 8.117 -17.953 1.00 87.12 759 LEU A O 1
ATOM 6041 N N . LEU A 1 760 ? 32.886 7.838 -17.024 1.00 84.44 760 LEU A N 1
ATOM 6042 C CA . LEU A 1 760 ? 32.565 6.649 -16.224 1.00 84.44 760 LEU A CA 1
ATOM 6043 C C . LEU A 1 760 ? 31.465 6.878 -15.178 1.00 84.44 760 LEU A C 1
ATOM 6045 O O . LEU A 1 760 ? 30.885 5.913 -14.686 1.00 84.44 760 LEU A O 1
ATOM 6049 N N . LYS A 1 761 ? 31.140 8.120 -14.811 1.00 80.38 761 LYS A N 1
ATOM 6050 C CA . LYS A 1 761 ? 30.027 8.406 -13.887 1.00 80.38 761 LYS A CA 1
ATOM 6051 C C . LYS A 1 761 ? 28.677 8.451 -14.602 1.00 80.38 761 LYS A C 1
ATOM 6053 O O . LYS A 1 761 ? 27.662 8.159 -13.974 1.00 80.38 761 LYS A O 1
ATOM 6058 N N . HIS A 1 762 ? 28.675 8.773 -15.895 1.00 84.25 762 HIS A N 1
ATOM 6059 C CA . HIS A 1 762 ? 27.462 9.058 -16.663 1.00 84.25 762 HIS A CA 1
ATOM 6060 C C . HIS A 1 762 ? 27.122 8.005 -17.722 1.00 84.25 762 HIS A C 1
ATOM 6062 O O . HIS A 1 762 ? 25.963 7.918 -18.118 1.00 84.25 762 HIS A O 1
ATOM 6068 N N . THR A 1 763 ? 28.079 7.169 -18.138 1.00 88.38 763 THR A N 1
ATOM 6069 C CA . THR A 1 763 ? 27.890 6.194 -19.228 1.00 88.38 763 THR A CA 1
ATOM 6070 C C . THR A 1 763 ? 28.420 4.797 -18.891 1.00 88.38 763 THR A C 1
ATOM 6072 O O . THR A 1 763 ? 29.230 4.618 -17.975 1.00 88.38 763 THR A O 1
ATOM 6075 N N . ARG A 1 764 ? 27.949 3.777 -19.614 1.00 87.75 764 ARG A N 1
ATOM 6076 C CA . ARG A 1 764 ? 28.413 2.382 -19.532 1.00 87.75 764 ARG A CA 1
ATOM 6077 C C . ARG A 1 764 ? 28.520 1.761 -20.922 1.00 87.75 764 ARG A C 1
ATOM 6079 O O . ARG A 1 764 ? 27.822 2.176 -21.841 1.00 87.75 764 ARG A O 1
ATOM 6086 N N . LEU A 1 765 ? 29.332 0.710 -21.025 1.00 91.56 765 LEU A N 1
ATOM 6087 C CA . LEU A 1 765 ? 29.335 -0.199 -22.172 1.00 91.56 765 LEU A CA 1
ATOM 6088 C C . LEU A 1 765 ? 27.983 -0.912 -22.306 1.00 91.56 765 LEU A C 1
ATOM 6090 O O . LEU A 1 765 ? 27.358 -1.256 -21.296 1.00 91.56 765 LEU A O 1
ATOM 6094 N N . CYS A 1 766 ? 27.565 -1.156 -23.547 1.00 90.69 766 CYS A N 1
ATOM 6095 C CA . CYS A 1 766 ? 26.272 -1.759 -23.866 1.00 90.69 766 CYS A CA 1
ATOM 6096 C C . CYS A 1 766 ? 26.349 -3.023 -24.741 1.00 90.69 766 CYS A C 1
ATOM 6098 O O . CYS A 1 766 ? 25.308 -3.466 -25.215 1.00 90.69 766 CYS A O 1
ATOM 6100 N N . HIS A 1 767 ? 27.531 -3.634 -24.913 1.00 93.31 767 HIS A N 1
ATOM 6101 C CA . HIS A 1 767 ? 27.667 -4.942 -25.585 1.00 93.31 767 HIS A CA 1
ATOM 6102 C C . HIS A 1 767 ? 26.886 -6.047 -24.859 1.00 93.31 767 HIS A C 1
ATOM 6104 O O . HIS A 1 767 ? 26.444 -7.014 -25.467 1.00 93.31 767 HIS A O 1
ATOM 6110 N N . ALA A 1 768 ? 26.689 -5.901 -23.548 1.00 92.69 768 ALA A N 1
ATOM 6111 C CA . ALA A 1 768 ? 25.743 -6.678 -22.770 1.00 92.69 768 ALA A CA 1
ATOM 6112 C C . ALA A 1 768 ? 24.934 -5.796 -21.817 1.00 92.69 768 ALA A C 1
ATOM 6114 O O . ALA A 1 768 ? 25.474 -4.902 -21.149 1.00 92.69 768 ALA A O 1
ATOM 6115 N N . ILE A 1 769 ? 23.646 -6.112 -21.691 1.00 90.62 769 ILE A N 1
ATOM 6116 C CA . ILE A 1 769 ? 22.703 -5.475 -20.764 1.00 90.62 769 ILE A CA 1
ATOM 6117 C C . ILE A 1 769 ? 21.859 -6.544 -20.061 1.00 90.62 769 ILE A C 1
ATOM 6119 O O . ILE A 1 769 ? 21.741 -7.668 -20.543 1.00 90.62 769 ILE A O 1
ATOM 6123 N N . THR A 1 770 ? 21.291 -6.218 -18.896 1.00 88.62 770 THR A N 1
ATOM 6124 C CA . THR A 1 770 ? 20.442 -7.184 -18.186 1.00 88.62 770 THR A CA 1
ATOM 6125 C C . THR A 1 770 ? 19.014 -7.190 -18.724 1.00 88.62 770 THR A C 1
ATOM 6127 O O . THR A 1 770 ? 18.523 -6.135 -19.131 1.00 88.62 770 THR A O 1
ATOM 6130 N N . TYR A 1 771 ? 18.317 -8.331 -18.660 1.00 89.12 771 TYR A N 1
ATOM 6131 C CA . TYR A 1 771 ? 16.896 -8.420 -19.045 1.00 89.12 771 TYR A CA 1
ATOM 6132 C C . TYR A 1 771 ? 16.028 -7.372 -18.330 1.00 89.12 771 TYR A C 1
ATOM 6134 O O . TYR A 1 771 ? 15.235 -6.686 -18.968 1.00 89.12 771 TYR A O 1
ATOM 6142 N N . ALA A 1 772 ? 16.245 -7.156 -17.030 1.00 80.31 772 ALA A N 1
ATOM 6143 C CA . ALA A 1 772 ? 15.527 -6.131 -16.268 1.00 80.31 772 ALA A CA 1
ATOM 6144 C C . ALA A 1 772 ? 15.803 -4.696 -16.762 1.00 80.31 772 ALA A C 1
ATOM 6146 O O . ALA A 1 772 ? 14.944 -3.827 -16.658 1.00 80.31 772 ALA A O 1
ATOM 6147 N N . SER A 1 773 ? 16.994 -4.433 -17.312 1.00 80.25 773 SER A N 1
ATOM 6148 C CA . SER A 1 773 ? 17.372 -3.100 -17.806 1.00 80.25 773 SER A CA 1
ATOM 6149 C C . SER A 1 773 ? 16.964 -2.853 -19.259 1.00 80.25 773 SER A C 1
ATOM 6151 O O . SER A 1 773 ? 17.058 -1.716 -19.714 1.00 80.25 773 SER A O 1
ATOM 6153 N N . CYS A 1 774 ? 16.568 -3.893 -20.003 1.00 83.62 774 CYS A N 1
ATOM 6154 C CA . CYS A 1 774 ? 16.212 -3.766 -21.417 1.00 83.62 774 CYS A CA 1
ATOM 6155 C C . CYS A 1 774 ? 14.731 -3.437 -21.644 1.00 83.62 774 CYS A C 1
ATOM 6157 O O . CYS A 1 774 ? 14.357 -3.045 -22.748 1.00 83.62 774 CYS A O 1
ATOM 6159 N N . GLN A 1 775 ? 13.879 -3.572 -20.624 1.00 79.12 775 GLN A N 1
ATOM 6160 C CA . GLN A 1 775 ? 12.451 -3.295 -20.751 1.00 79.12 775 GLN A CA 1
ATOM 6161 C C . GLN A 1 775 ? 12.218 -1.823 -21.132 1.00 79.12 775 GLN A C 1
ATOM 6163 O O . GLN A 1 775 ? 12.753 -0.914 -20.503 1.00 79.12 775 GLN A O 1
ATOM 6168 N N . GLY A 1 776 ? 11.445 -1.601 -22.197 1.00 74.69 776 GLY A N 1
ATOM 6169 C CA . GLY A 1 776 ? 11.225 -0.278 -22.797 1.00 74.69 776 GLY A CA 1
ATOM 6170 C C . GLY A 1 776 ? 12.249 0.122 -23.872 1.00 74.69 776 GLY A C 1
ATOM 6171 O O . GLY A 1 776 ? 11.983 1.043 -24.641 1.00 74.69 776 GLY A O 1
ATOM 6172 N N . LEU A 1 777 ? 13.371 -0.598 -24.005 1.00 81.81 777 LEU A N 1
ATOM 6173 C CA . LEU A 1 777 ? 14.364 -0.353 -25.057 1.00 81.81 777 LEU A CA 1
ATOM 6174 C C . LEU A 1 777 ? 13.997 -1.087 -26.352 1.00 81.81 777 LEU A C 1
ATOM 6176 O O . LEU A 1 777 ? 13.359 -2.139 -26.324 1.00 81.81 777 LEU A O 1
ATOM 6180 N N . THR A 1 778 ? 14.436 -0.542 -27.486 1.00 81.75 778 THR A N 1
ATOM 6181 C CA . THR A 1 778 ? 14.586 -1.275 -28.754 1.00 81.75 778 THR A CA 1
ATOM 6182 C C . THR A 1 778 ? 16.082 -1.435 -28.996 1.00 81.75 778 THR A C 1
ATOM 6184 O O . THR A 1 778 ? 16.820 -0.460 -28.848 1.00 81.75 778 THR A O 1
ATOM 6187 N N . LEU A 1 779 ? 16.539 -2.648 -29.308 1.00 86.19 779 LEU A N 1
ATOM 6188 C CA . LEU A 1 779 ? 17.960 -2.924 -29.501 1.00 86.19 779 LEU A CA 1
ATOM 6189 C C . LEU A 1 779 ? 18.280 -2.935 -30.990 1.00 86.19 779 LEU A C 1
ATOM 6191 O O . LEU A 1 779 ? 17.672 -3.668 -31.764 1.00 86.19 779 LEU A O 1
ATOM 6195 N N . GLU A 1 780 ? 19.227 -2.092 -31.379 1.00 83.75 780 GLU A N 1
ATOM 6196 C CA . GLU A 1 780 ? 19.738 -2.042 -32.745 1.00 83.75 780 GLU A CA 1
ATOM 6197 C C . GLU A 1 780 ? 20.778 -3.142 -32.957 1.00 83.75 780 GLU A C 1
ATOM 6199 O O . GLU A 1 780 ? 21.635 -3.357 -32.097 1.00 83.75 780 GLU A O 1
ATOM 6204 N N . GLY A 1 781 ? 20.721 -3.786 -34.121 1.00 89.00 781 GLY A N 1
ATOM 6205 C CA . GLY A 1 781 ? 21.637 -4.860 -34.490 1.00 89.00 781 GLY A CA 1
ATOM 6206 C C . GLY A 1 781 ? 21.228 -6.223 -33.933 1.00 89.00 781 GLY A C 1
ATOM 6207 O O . GLY A 1 781 ? 20.071 -6.462 -33.577 1.00 89.00 781 GLY A O 1
ATOM 6208 N N . ARG A 1 782 ? 22.190 -7.143 -33.911 1.00 92.88 782 ARG A N 1
ATOM 6209 C CA . ARG A 1 782 ? 22.008 -8.537 -33.525 1.00 92.88 782 ARG A CA 1
ATOM 6210 C C . ARG A 1 782 ? 21.954 -8.703 -32.008 1.00 92.88 782 ARG A C 1
ATOM 6212 O O . ARG A 1 782 ? 22.885 -8.330 -31.292 1.00 92.88 782 ARG A O 1
ATOM 6219 N N . VAL A 1 783 ? 20.887 -9.335 -31.532 1.00 94.75 783 VAL A N 1
ATOM 6220 C CA . VAL A 1 783 ? 20.586 -9.562 -30.118 1.00 94.75 783 VAL A CA 1
ATOM 6221 C C . VAL A 1 783 ? 20.727 -11.040 -29.776 1.00 94.75 783 VAL A C 1
ATOM 6223 O O . VAL A 1 783 ? 20.034 -11.887 -30.340 1.00 94.75 783 VAL A O 1
ATOM 6226 N N . PHE A 1 784 ? 21.594 -11.351 -28.815 1.00 96.25 784 PHE A N 1
ATOM 6227 C CA . PHE A 1 784 ? 21.720 -12.697 -28.254 1.00 96.25 784 PHE A CA 1
ATOM 6228 C C . PHE A 1 784 ? 20.988 -12.789 -26.919 1.00 96.25 784 PHE A C 1
ATOM 6230 O O . PHE A 1 784 ? 21.246 -11.995 -26.016 1.00 96.25 784 PHE A O 1
ATOM 6237 N N . LEU A 1 785 ? 20.106 -13.776 -26.777 1.00 96.06 785 LEU A N 1
ATOM 6238 C CA . LEU A 1 785 ? 19.501 -14.135 -25.498 1.00 96.06 785 LEU A CA 1
ATOM 6239 C C . LEU A 1 785 ? 20.383 -15.178 -24.815 1.00 96.06 785 LEU A C 1
ATOM 6241 O O . LEU A 1 785 ? 20.428 -16.333 -25.232 1.00 96.06 785 LEU A O 1
ATOM 6245 N N . CYS A 1 786 ? 21.097 -14.757 -23.776 1.00 93.75 786 CYS A N 1
ATOM 6246 C CA . CYS A 1 786 ? 21.937 -15.624 -22.957 1.00 93.75 786 CYS A CA 1
ATOM 6247 C C . CYS A 1 786 ? 21.190 -16.080 -21.693 1.00 93.75 786 CYS A C 1
ATOM 6249 O O . CYS A 1 786 ? 20.108 -15.580 -21.372 1.00 93.75 786 CYS A O 1
ATOM 6251 N N . ASP A 1 787 ? 21.836 -16.973 -20.937 1.00 92.81 787 ASP A N 1
ATOM 6252 C CA . ASP A 1 787 ? 21.407 -17.455 -19.616 1.00 92.81 787 ASP A CA 1
ATOM 6253 C C . ASP A 1 787 ? 20.069 -18.222 -19.615 1.00 92.81 787 ASP A C 1
ATOM 6255 O O . ASP A 1 787 ? 19.408 -18.297 -18.584 1.00 92.81 787 ASP A O 1
ATOM 6259 N N . THR A 1 788 ? 19.686 -18.835 -20.739 1.00 91.19 788 THR A N 1
ATOM 6260 C CA . THR A 1 788 ? 18.457 -19.646 -20.888 1.00 91.19 788 THR A CA 1
ATOM 6261 C C . THR A 1 788 ? 18.407 -20.875 -19.973 1.00 91.19 788 THR A C 1
ATOM 6263 O O . THR A 1 788 ? 17.328 -21.379 -19.678 1.00 91.19 788 THR A O 1
ATOM 6266 N N . GLU A 1 789 ? 19.565 -21.331 -19.491 1.00 89.31 789 GLU A N 1
ATOM 6267 C CA . GLU A 1 789 ? 19.724 -22.455 -18.555 1.00 89.31 789 GLU A CA 1
ATOM 6268 C C . GLU A 1 789 ? 19.801 -22.005 -17.085 1.00 89.31 789 GLU A C 1
ATOM 6270 O O . GLU A 1 789 ? 19.960 -22.824 -16.180 1.00 89.31 789 GLU A O 1
ATOM 6275 N N . SER A 1 790 ? 19.711 -20.698 -16.818 1.00 88.12 790 SER A N 1
ATOM 6276 C CA . SER A 1 790 ? 19.714 -20.176 -15.453 1.00 88.12 790 SER A CA 1
ATOM 6277 C C . SER A 1 790 ? 18.435 -20.571 -14.706 1.00 88.12 790 SER A C 1
ATOM 6279 O O . SER A 1 790 ? 17.348 -20.460 -15.275 1.00 88.12 790 SER A O 1
ATOM 6281 N N . PRO A 1 791 ? 18.511 -20.896 -13.400 1.00 86.25 791 PRO A N 1
ATOM 6282 C CA . PRO A 1 791 ? 17.322 -21.158 -12.584 1.00 86.25 791 PRO A CA 1
ATOM 6283 C C . PRO A 1 791 ? 16.392 -19.941 -12.440 1.00 86.25 791 PRO A C 1
ATOM 6285 O O . PRO A 1 791 ? 15.237 -20.096 -12.055 1.00 86.25 791 PRO A O 1
ATOM 6288 N N . HIS A 1 792 ? 16.872 -18.729 -12.743 1.00 87.69 792 HIS A N 1
ATOM 6289 C CA . HIS A 1 792 ? 16.057 -17.510 -12.733 1.00 87.69 792 HIS A CA 1
ATOM 6290 C C . HIS A 1 792 ? 15.507 -17.126 -14.111 1.00 87.69 792 HIS A C 1
ATOM 6292 O O . HIS A 1 792 ? 14.778 -16.139 -14.212 1.00 87.69 792 HIS A O 1
ATOM 6298 N N . PHE A 1 793 ? 15.846 -17.863 -15.173 1.00 91.81 793 PHE A N 1
ATOM 6299 C CA . PHE A 1 793 ? 15.289 -17.607 -16.494 1.00 91.81 793 PHE A CA 1
ATOM 6300 C C . PHE A 1 793 ? 13.832 -18.076 -16.534 1.00 91.81 793 PHE A C 1
ATOM 6302 O O . PHE A 1 793 ? 13.499 -19.172 -16.097 1.00 91.81 793 PHE A O 1
ATOM 6309 N N . THR A 1 794 ? 12.939 -17.229 -17.043 1.00 93.06 794 THR A N 1
ATOM 6310 C CA . THR A 1 794 ? 11.493 -17.501 -17.090 1.00 93.06 794 THR A CA 1
ATOM 6311 C C . THR A 1 794 ? 10.935 -17.188 -18.471 1.00 93.06 794 THR A C 1
ATOM 6313 O O . THR A 1 794 ? 11.591 -16.536 -19.284 1.00 93.06 794 THR A O 1
ATOM 6316 N N . LEU A 1 795 ? 9.686 -17.578 -18.733 1.00 94.19 795 LEU A N 1
ATOM 6317 C CA . LEU A 1 795 ? 9.006 -17.225 -19.983 1.00 94.19 795 LEU A CA 1
ATOM 6318 C C . LEU A 1 795 ? 8.940 -15.712 -20.203 1.00 94.19 795 LEU A C 1
ATOM 6320 O O . LEU A 1 795 ? 9.096 -15.259 -21.332 1.00 94.19 795 LEU A O 1
ATOM 6324 N N . LYS A 1 796 ? 8.816 -14.919 -19.130 1.00 92.75 796 LYS A N 1
ATOM 6325 C CA . LYS A 1 796 ? 8.885 -13.452 -19.207 1.00 92.75 796 LYS A CA 1
ATOM 6326 C C . LYS A 1 796 ? 10.252 -12.959 -19.687 1.00 92.75 796 LYS A C 1
ATOM 6328 O O . LYS A 1 796 ? 10.301 -12.001 -20.450 1.00 92.75 796 LYS A O 1
ATOM 6333 N N . HIS A 1 797 ? 11.352 -13.626 -19.322 1.00 93.75 797 HIS A N 1
ATOM 6334 C CA . HIS A 1 797 ? 12.682 -13.301 -19.858 1.00 93.75 797 HIS A CA 1
ATOM 6335 C C . HIS A 1 797 ? 12.756 -13.559 -21.362 1.00 93.75 797 HIS A C 1
ATOM 6337 O O . HIS A 1 797 ? 13.208 -12.693 -22.111 1.00 93.75 797 HIS A O 1
ATOM 6343 N N . LEU A 1 798 ? 12.250 -14.712 -21.804 1.00 95.25 798 LEU A N 1
ATOM 6344 C CA . LEU A 1 798 ? 12.195 -15.067 -23.219 1.00 95.25 798 LEU A CA 1
ATOM 6345 C C . LEU A 1 798 ? 11.307 -14.100 -24.013 1.00 95.25 798 LEU A C 1
ATOM 6347 O O . LEU A 1 798 ? 11.721 -13.613 -25.064 1.00 95.25 798 LEU A O 1
ATOM 6351 N N . TYR A 1 799 ? 10.128 -13.771 -23.484 1.00 94.75 799 TYR A N 1
ATOM 6352 C CA . TYR A 1 799 ? 9.180 -12.830 -24.078 1.00 94.75 799 TYR A CA 1
ATOM 6353 C C . TYR A 1 799 ? 9.772 -11.421 -24.183 1.00 94.75 799 TYR A C 1
ATOM 6355 O O . TYR A 1 799 ? 9.858 -10.862 -25.277 1.00 94.75 799 TYR A O 1
ATOM 6363 N N . VAL A 1 800 ? 10.239 -10.858 -23.060 1.00 92.44 800 VAL A N 1
ATOM 6364 C CA . VAL A 1 800 ? 10.804 -9.502 -23.018 1.00 92.44 800 VAL A CA 1
ATOM 6365 C C . VAL A 1 800 ? 12.043 -9.409 -23.894 1.00 92.44 800 VAL A C 1
ATOM 6367 O O . VAL A 1 800 ? 12.155 -8.436 -24.634 1.00 92.44 800 VAL A O 1
ATOM 6370 N N . GLY A 1 801 ? 12.942 -10.398 -23.834 1.00 92.88 801 GLY A N 1
ATOM 6371 C CA . GLY A 1 801 ? 14.180 -10.416 -24.609 1.00 92.88 801 GLY A CA 1
ATOM 6372 C C . GLY A 1 801 ? 13.941 -10.523 -26.110 1.00 92.88 801 GLY A C 1
ATOM 6373 O O . GLY A 1 801 ? 14.471 -9.711 -26.868 1.00 92.88 801 GLY A O 1
ATOM 6374 N N . SER A 1 802 ? 13.088 -11.459 -26.537 1.00 93.12 802 SER A N 1
ATOM 6375 C CA . SER A 1 802 ? 12.751 -11.634 -27.959 1.00 93.12 802 SER A CA 1
ATOM 6376 C C . SER A 1 802 ? 12.083 -10.385 -28.530 1.00 93.12 802 SER A C 1
ATOM 6378 O O . SER A 1 802 ? 12.368 -9.988 -29.655 1.00 93.12 802 SER A O 1
ATOM 6380 N N . SER A 1 803 ? 11.258 -9.696 -27.732 1.00 91.38 803 SER A N 1
ATOM 6381 C CA . SER A 1 803 ? 10.578 -8.476 -28.169 1.00 91.38 803 SER A CA 1
ATOM 6382 C C . SER A 1 803 ? 11.495 -7.254 -28.318 1.00 91.38 803 SER A C 1
ATOM 6384 O O . SER A 1 803 ? 10.995 -6.178 -28.650 1.00 91.38 803 SER A O 1
ATOM 6386 N N . ARG A 1 804 ? 12.790 -7.355 -27.980 1.00 89.81 804 ARG A N 1
ATOM 6387 C CA . ARG A 1 804 ? 13.748 -6.247 -28.122 1.00 89.81 804 ARG A CA 1
ATOM 6388 C C . ARG A 1 804 ? 14.433 -6.200 -29.480 1.00 89.81 804 ARG A C 1
ATOM 6390 O O . ARG A 1 804 ? 14.911 -5.127 -29.852 1.00 89.81 804 ARG A O 1
ATOM 6397 N N . ALA A 1 805 ? 14.501 -7.334 -30.173 1.00 89.81 805 ALA A N 1
ATOM 6398 C CA . ALA A 1 805 ? 15.083 -7.423 -31.503 1.00 89.81 805 ALA A CA 1
ATOM 6399 C C . ALA A 1 805 ? 14.142 -6.809 -32.548 1.00 89.81 805 ALA A C 1
ATOM 6401 O O . ALA A 1 805 ? 12.917 -6.878 -32.431 1.00 89.81 805 ALA A O 1
ATOM 6402 N N . THR A 1 806 ? 14.723 -6.195 -33.576 1.00 87.88 806 THR A N 1
ATOM 6403 C CA . THR A 1 806 ? 13.974 -5.547 -34.663 1.00 87.88 806 THR A CA 1
ATOM 6404 C C . THR A 1 806 ? 13.559 -6.515 -35.769 1.00 87.88 806 THR A C 1
ATOM 6406 O O . THR A 1 806 ? 12.574 -6.253 -36.452 1.00 87.88 806 THR A O 1
ATOM 6409 N N . SER A 1 807 ? 14.287 -7.622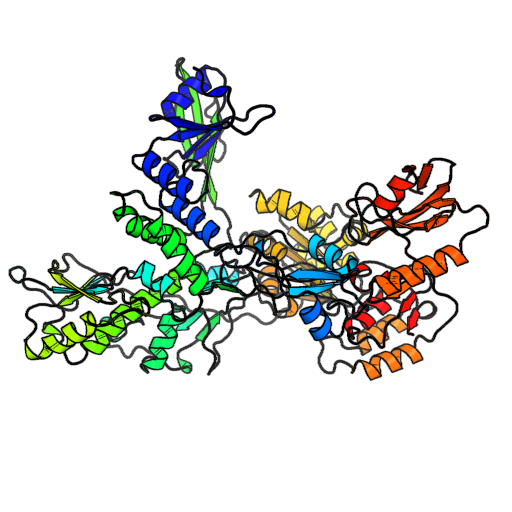 -35.934 1.00 88.69 807 SER A N 1
ATOM 6410 C CA . SER A 1 807 ? 14.059 -8.655 -36.948 1.00 88.69 807 SER A CA 1
ATOM 6411 C C . SER A 1 807 ? 14.363 -10.040 -36.382 1.00 88.69 807 SER A C 1
ATOM 6413 O O . SER A 1 807 ? 15.264 -10.183 -35.549 1.00 88.69 807 SER A O 1
ATOM 6415 N N . SER A 1 808 ? 13.639 -11.055 -36.857 1.00 88.69 808 SER A N 1
ATOM 6416 C CA . SER A 1 808 ? 13.886 -12.465 -36.530 1.00 88.69 808 SER A CA 1
ATOM 6417 C C . SER A 1 808 ? 15.295 -12.918 -36.927 1.00 88.69 808 SER A C 1
ATOM 6419 O O . SER A 1 808 ? 15.921 -13.671 -36.186 1.00 88.69 808 SER A O 1
ATOM 6421 N N . GLU A 1 809 ? 15.845 -12.388 -38.022 1.00 88.69 809 GLU A N 1
ATOM 6422 C CA . GLU A 1 809 ? 17.211 -12.681 -38.491 1.00 88.69 809 GLU A CA 1
ATOM 6423 C C . GLU A 1 809 ? 18.303 -12.105 -37.581 1.00 88.69 809 GLU A C 1
ATOM 6425 O O . GLU A 1 809 ? 19.459 -12.530 -37.627 1.00 88.69 809 GLU A O 1
ATOM 6430 N N . LEU A 1 810 ? 17.953 -11.110 -36.764 1.00 91.56 810 LEU A N 1
ATOM 6431 C CA . LEU A 1 810 ? 18.851 -10.453 -35.819 1.00 91.56 810 LEU A CA 1
ATOM 6432 C C . LEU A 1 810 ? 18.703 -11.011 -34.402 1.00 91.56 810 LEU A C 1
ATOM 6434 O O . LEU A 1 810 ? 19.431 -10.584 -33.512 1.00 91.56 810 LEU A O 1
ATOM 6438 N N . LEU A 1 811 ? 17.800 -11.961 -34.175 1.00 94.31 811 LEU A N 1
ATOM 6439 C CA . LEU A 1 811 ? 17.613 -12.605 -32.883 1.00 94.31 811 LEU A CA 1
ATOM 6440 C C . LEU A 1 811 ? 18.316 -13.964 -32.869 1.00 94.31 811 LEU A C 1
ATOM 6442 O O . LEU A 1 811 ? 18.153 -14.774 -33.778 1.00 94.31 811 LEU A O 1
ATOM 6446 N N . SER A 1 812 ? 19.064 -14.245 -31.806 1.00 95.62 812 SER A N 1
ATOM 6447 C CA . SER A 1 812 ? 19.550 -15.596 -31.530 1.00 95.62 812 SER A CA 1
ATOM 6448 C C . SER A 1 812 ? 19.307 -15.970 -30.077 1.00 95.62 812 SER A C 1
ATOM 6450 O O . SER A 1 812 ? 19.644 -15.209 -29.169 1.00 95.62 812 SER A O 1
ATOM 6452 N N . VAL A 1 813 ? 18.761 -17.162 -29.853 1.00 95.06 813 VAL A N 1
ATOM 6453 C CA . VAL A 1 813 ? 18.554 -17.725 -28.514 1.00 95.06 813 VAL A CA 1
ATOM 6454 C C . VAL A 1 813 ? 19.598 -18.802 -28.264 1.00 95.06 813 VAL A C 1
ATOM 6456 O O . VAL A 1 813 ? 19.728 -19.729 -29.064 1.00 95.06 813 VAL A O 1
ATOM 6459 N N . LEU A 1 814 ? 20.377 -18.643 -27.189 1.00 90.25 814 LEU A N 1
ATOM 6460 C CA . LEU A 1 814 ? 21.512 -19.518 -26.878 1.00 90.25 814 LEU A CA 1
ATOM 6461 C C . LEU A 1 814 ? 21.145 -20.692 -25.980 1.00 90.25 814 LEU A C 1
ATOM 6463 O O . LEU A 1 814 ? 20.145 -20.634 -25.227 1.00 90.25 814 LEU A O 1
#

Radius of gyration: 31.84 Å; chains: 1; bounding box: 83×77×85 Å

pLDDT: mean 88.17, std 8.43, range [35.59, 98.31]

Secondary structure (DSSP, 8-state):
--GGGS-EEEEES-HHHHHHHHHHTT--PEEEESSSS-EEEEEEPPTTSPPEEEEE--TTHHHHHHHHHHTT----S--HHHHHHHHHHHHHB--PPPP--HHHHHHHTTTB-TTT--B--TTTEEEEESS-GGGSBTTS---EEEEEHHHHHHHHHHS--PPP---EE--HHHIIIIISSPPPPP-EEESSPPPTTS-EEEEEETTHHHHHHHT-SSPEEE--TT--EEE--TT---SEEEE-----S---HHHHTT--SSEEEEHHHHHHHHHTTS--GGGEEEEE--SEEE-HHHHHHHHHHHHHTSPTT-THHHHHHHHHHHHHHT----EEEEEEEESSTTS-TT-SEEEEEE-TT--EEEEEEEEEE----EE-HHHHHHHHHHHHHHHHHHHHHTTTS-GGGEEEEETTEEEE-S--HHHHHHHHHHHH-B-TTS-BSEEEEEEPPP-S--PPP---PPPPPPPPPPEE-SSHHHHHHTT--EEEEE-TTS-HHHHHHHHHHHHHHTT--EEEEESSHHHHHHH-TT-EEHHHHIIIIITTT----SEEEEESGGG--HHHHHHHHHHHTSTT-EEEEEE-TTS---TT-EETTEE--S-GGG-HHHHHHHTTEEEEE-S-SSS-HHHHHHHHHH-TTSTTPPPHHHHHHHHHHHS---S--SEEEES-HHHHHHHHHHHHHHH--TTPEEE---S-S---SS----EEE-TT-EEEE-BTTBPTT-EEEEEEE-SSEEEETTS-EEEHHHHHHHEEE-SEEEHHHHTT----S-EEE--TTSTT--HHHHHHHHTT-SSGGGEEE-

Organism: NCBI:txid878477

Foldseek 3Di:
DDLQADADEAEDQDQPQNCLQCVVVVFHWFWFADDPPGTAWTWGDHPPHHIYTYGYDDPCQVQLQQLCVLLVHHDRRDDLQRSLQVLLLVLFQADDDDDDDPVVQCVVLVCAAPQFRPRHDPVQWDWDFLFDSQLHTHPDDRDTHIHGPQVRQQCVVQDDPDGFDLKAFAFLVCCVAAVVFDAFDFFWDWLADDDQVFWKKKWFFPLLLLCLLLQPPDFFAHAFHQWDWAFQDAPDQAQKWFFADDDPPDDDLLLLFPAFHTGIAGRLRVVLCVVVVVDHSVRTTIHTHHQDGRDSNSSNSSLVSSQVSGDPVRSVSSSVSSVSNLVVLSDDPFKGKGKDKDLDPPPQPQAPDKDWDARPVRRIMMIGIHIDGQQASIGSVRVSSSSLSSLRVQSSVLCVLCVVPPSNQFTIDRRSMTMGTPGDPVSVVSVVVQQCDARPVRHGRIDMDTDRGDDDDDDRGHGDTDDDDDQDAFDEDPDPLVCVVVVFAEEEEEAQQLCSLVVVVVSVVVCVVVVFFEAEEEQFPLVCVVSDPPYDHLVVCLVVDQVVRHDDGQEYEYEAVQQDASSSVSSVSSVLSPVSYGYYYYHYQLAHGHDSHDHSNGGRPDGPVSGCSVCSRRVSYYHYRYDRNAAAPLLSVLLVVQQRVHPPHDDLVVSLVVQCVLQPDDDAAQEEAGADLVVQLVQLVVVQVVPADPPWDWQQDPVDDDARNRQFHTGTADFQAKKAWRDDPGGHGDIWTFHDDDPQWTAIPVRDIDGSVRCSRTIHHGNYDYLVSCQSAADPAAYEYPPSVPPPDDSSSVSSRSSNYRYSNRYHYD